Protein AF-Q9Z330-6-F1 (afdb_monomer)

Structure (mmCIF, N/CA/C/O backbone):
data_AF-Q9Z330-6-F1
#
_entry.id   AF-Q9Z330-6-F1
#
loop_
_atom_site.group_PDB
_atom_site.id
_atom_site.type_symbol
_atom_site.label_atom_id
_atom_site.label_alt_id
_atom_site.label_comp_id
_atom_site.label_asym_id
_atom_site.label_entity_id
_atom_site.label_seq_id
_atom_site.pdbx_PDB_ins_code
_atom_site.Cartn_x
_atom_site.Cartn_y
_atom_site.Cartn_z
_atom_site.occupancy
_atom_site.B_iso_or_equiv
_atom_site.auth_seq_id
_atom_site.auth_comp_id
_atom_site.auth_asym_id
_atom_site.auth_atom_id
_atom_site.pdbx_PDB_model_num
ATOM 1 N N . MET A 1 1 ? 5.356 15.727 13.381 1.00 25.20 1 MET A N 1
ATOM 2 C CA . MET A 1 1 ? 4.505 14.550 13.668 1.00 25.20 1 MET A CA 1
ATOM 3 C C . MET A 1 1 ? 3.753 14.157 12.405 1.00 25.20 1 MET A C 1
ATOM 5 O O . MET A 1 1 ? 3.371 15.070 11.682 1.00 25.20 1 MET A O 1
ATOM 9 N N . PRO A 1 2 ? 3.550 12.864 12.105 1.00 26.27 2 PRO A N 1
ATOM 10 C CA . PRO A 1 2 ? 2.661 12.451 11.022 1.00 26.27 2 PRO A CA 1
ATOM 11 C C . PRO A 1 2 ? 1.191 12.578 11.449 1.00 26.27 2 PRO A C 1
ATOM 13 O O . PRO A 1 2 ? 0.870 12.383 12.624 1.00 26.27 2 PRO A O 1
ATOM 16 N N . ALA A 1 3 ? 0.299 12.884 10.506 1.00 27.06 3 ALA A N 1
ATOM 17 C CA . ALA A 1 3 ? -1.125 13.037 10.789 1.00 27.06 3 ALA A CA 1
ATOM 18 C C . ALA A 1 3 ? -1.737 11.716 11.290 1.00 27.06 3 ALA A C 1
ATOM 20 O O . ALA A 1 3 ? -1.682 10.694 10.609 1.00 27.06 3 ALA A O 1
ATOM 21 N N . ARG A 1 4 ? -2.337 11.746 12.487 1.00 28.84 4 ARG A N 1
ATOM 22 C CA . ARG A 1 4 ? -3.162 10.656 13.036 1.00 28.84 4 ARG A CA 1
ATOM 23 C C . ARG A 1 4 ? -4.635 11.057 13.018 1.00 28.84 4 ARG A C 1
ATOM 25 O O . ARG A 1 4 ? -5.303 11.045 14.046 1.00 28.84 4 ARG A O 1
ATOM 32 N N . THR A 1 5 ? -5.132 11.435 11.845 1.00 29.64 5 THR A N 1
ATOM 33 C CA . THR A 1 5 ? -6.570 11.481 11.587 1.00 29.64 5 THR A CA 1
ATOM 34 C C . THR A 1 5 ? -7.095 10.048 11.562 1.00 29.64 5 THR A C 1
ATOM 36 O O . THR A 1 5 ? -6.797 9.281 10.648 1.00 29.64 5 THR A O 1
ATOM 39 N N . ALA A 1 6 ? -7.861 9.669 12.586 1.00 27.11 6 ALA A N 1
ATOM 40 C CA . ALA A 1 6 ? -8.678 8.463 12.518 1.00 27.11 6 ALA A CA 1
ATOM 41 C C . ALA A 1 6 ? -9.678 8.585 11.346 1.00 27.11 6 ALA A C 1
ATOM 43 O O . ALA A 1 6 ? -10.078 9.708 11.016 1.00 27.11 6 ALA A O 1
ATOM 44 N N . PRO A 1 7 ? -10.105 7.473 10.719 1.00 26.05 7 PRO A N 1
ATOM 45 C CA . PRO A 1 7 ? -11.098 7.494 9.649 1.00 26.05 7 PRO A CA 1
ATOM 46 C C . PRO A 1 7 ? -12.487 7.802 10.225 1.00 26.05 7 PRO A C 1
ATOM 48 O O . PRO A 1 7 ? -13.322 6.919 10.427 1.00 26.05 7 PRO A O 1
ATOM 51 N N . ALA A 1 8 ? -12.733 9.075 10.524 1.00 29.31 8 ALA A N 1
ATOM 52 C CA . ALA A 1 8 ? -14.051 9.546 10.901 1.00 29.31 8 ALA A CA 1
ATOM 53 C C . ALA A 1 8 ? -15.020 9.313 9.733 1.00 29.31 8 ALA A C 1
ATOM 55 O O . ALA A 1 8 ? -14.705 9.618 8.581 1.00 29.31 8 ALA A O 1
ATOM 56 N N . ARG A 1 9 ? -16.206 8.767 10.030 1.00 28.33 9 ARG A N 1
ATOM 57 C CA . ARG A 1 9 ? -17.283 8.610 9.043 1.00 28.33 9 ARG A CA 1
ATOM 58 C C . ARG A 1 9 ? -17.628 9.984 8.471 1.00 28.33 9 ARG A C 1
ATOM 60 O O . ARG A 1 9 ? -18.257 10.777 9.163 1.00 28.33 9 ARG A O 1
ATOM 67 N N . VAL A 1 10 ? -17.255 10.238 7.220 1.00 27.48 10 VAL A N 1
ATOM 68 C CA . VAL A 1 10 ? -17.692 11.425 6.479 1.00 27.48 10 VAL A CA 1
ATOM 69 C C . VAL A 1 10 ? -19.202 11.301 6.236 1.00 27.48 10 VAL A C 1
ATOM 71 O O . VAL A 1 10 ? -19.623 10.352 5.571 1.00 27.48 10 VAL A O 1
ATOM 74 N N . PRO A 1 11 ? -20.047 12.209 6.760 1.00 28.97 11 PRO A N 1
ATOM 75 C CA . PRO A 1 11 ? -21.426 12.324 6.306 1.00 28.97 11 PRO A CA 1
ATOM 76 C C . PRO A 1 11 ? -21.401 12.889 4.883 1.00 28.97 11 PRO A C 1
ATOM 78 O O . PRO A 1 11 ? -20.693 13.863 4.634 1.00 28.97 11 PRO A O 1
ATOM 81 N N . ALA A 1 12 ? -22.151 12.295 3.953 1.00 26.55 12 ALA A N 1
ATOM 82 C CA . ALA A 1 12 ? -22.163 12.738 2.559 1.00 26.55 12 ALA A CA 1
ATOM 83 C C . ALA A 1 12 ? -22.615 14.209 2.451 1.00 26.55 12 ALA A C 1
ATOM 85 O O . ALA A 1 12 ? -23.782 14.531 2.682 1.00 26.55 12 ALA A O 1
ATOM 86 N N . LEU A 1 13 ? -21.677 15.095 2.109 1.00 32.91 13 LEU A N 1
ATOM 87 C CA . LEU A 1 13 ? -21.873 16.538 1.994 1.00 32.91 13 LEU A CA 1
ATOM 88 C C . LEU A 1 13 ? -21.360 17.020 0.633 1.00 32.91 13 LEU A C 1
ATOM 90 O O . LEU A 1 13 ? -20.210 16.782 0.285 1.00 32.91 13 LEU A O 1
ATOM 94 N N . ALA A 1 14 ? -22.266 17.667 -0.106 1.00 32.62 14 ALA A N 1
ATOM 95 C CA . ALA A 1 14 ? -22.093 18.424 -1.351 1.00 32.62 14 ALA A CA 1
ATOM 96 C C . ALA A 1 14 ? -20.805 18.179 -2.171 1.00 32.62 14 ALA A C 1
ATOM 98 O O . ALA A 1 14 ? -19.748 18.744 -1.893 1.00 32.62 14 ALA A O 1
ATOM 99 N N . SER A 1 15 ? -20.939 17.438 -3.277 1.00 32.06 15 SER A N 1
ATOM 100 C CA . SER A 1 15 ? -19.914 17.349 -4.325 1.00 32.06 15 SER A CA 1
ATOM 101 C C . SER A 1 15 ? -19.479 18.743 -4.823 1.00 32.06 15 SER A C 1
ATOM 103 O O . SER A 1 15 ? -20.326 19.638 -4.915 1.00 32.06 15 SER A O 1
ATOM 105 N N . PRO A 1 16 ? -18.204 18.939 -5.220 1.00 36.22 16 PRO A N 1
ATOM 106 C CA . PRO A 1 16 ? -17.749 20.190 -5.823 1.00 36.22 16 PRO A CA 1
ATOM 107 C C . PRO A 1 16 ? -18.592 20.598 -7.040 1.00 36.22 16 PRO A C 1
ATOM 109 O O . PRO A 1 16 ? -18.975 19.760 -7.860 1.00 36.22 16 PRO A O 1
ATOM 112 N N . ALA A 1 17 ? -18.861 21.900 -7.174 1.00 35.19 17 ALA A N 1
ATOM 113 C CA . ALA A 1 17 ? -19.641 22.441 -8.284 1.00 35.19 17 ALA A CA 1
ATOM 114 C C . ALA A 1 17 ? -18.919 22.210 -9.626 1.00 35.19 17 ALA A C 1
ATOM 116 O O . ALA A 1 17 ? -17.840 22.756 -9.857 1.00 35.19 17 ALA A O 1
ATOM 117 N N . GLY A 1 18 ? -19.526 21.400 -10.497 1.00 50.34 18 GLY A N 1
ATOM 118 C CA . GLY A 1 18 ? -18.922 20.925 -11.752 1.00 50.34 18 GLY A CA 1
ATOM 119 C C . GLY A 1 18 ? -19.260 19.475 -12.124 1.00 50.34 18 GLY A C 1
ATOM 120 O O . GLY A 1 18 ? -18.588 18.897 -12.975 1.00 50.34 18 GLY A O 1
ATOM 121 N N . SER A 1 19 ? -20.252 18.860 -11.470 1.00 60.28 19 SER A N 1
ATOM 122 C CA . SER A 1 19 ? -20.892 17.647 -11.982 1.00 60.28 19 SER A CA 1
ATOM 123 C C . SER A 1 19 ? -22.376 17.605 -11.616 1.00 60.28 19 SER A C 1
ATOM 125 O O . SER A 1 19 ? -22.766 17.922 -10.490 1.00 60.28 19 SER A O 1
ATOM 127 N N . LEU A 1 20 ? -23.213 17.186 -12.566 1.00 69.69 20 LEU A N 1
ATOM 128 C CA . LEU A 1 20 ? -24.653 17.016 -12.351 1.00 69.69 20 LEU A CA 1
ATOM 129 C C . LEU A 1 20 ? -24.989 15.989 -11.246 1.00 69.69 20 LEU A C 1
ATOM 131 O O . LEU A 1 20 ? -24.615 14.813 -11.402 1.00 69.69 20 LEU A O 1
ATOM 135 N N . PRO A 1 21 ? -25.754 16.381 -10.196 1.00 76.12 21 PRO A N 1
ATOM 136 C CA . PRO A 1 21 ? -26.139 15.503 -9.093 1.00 76.12 21 PRO A CA 1
ATOM 137 C C . PRO A 1 21 ? -26.902 14.263 -9.553 1.00 76.12 21 PRO A C 1
ATOM 139 O O . PRO A 1 21 ? -27.696 14.304 -10.496 1.00 76.12 21 PRO A O 1
ATOM 142 N N . ASP A 1 22 ? -26.716 13.150 -8.845 1.00 67.19 22 ASP A N 1
ATOM 143 C CA . ASP A 1 22 ? -27.120 11.845 -9.373 1.00 67.19 22 ASP A CA 1
ATOM 144 C C . ASP A 1 22 ? -28.646 11.674 -9.524 1.00 67.19 22 ASP A C 1
ATOM 146 O O . ASP A 1 22 ? -29.116 10.966 -10.414 1.00 67.19 22 ASP A O 1
ATOM 150 N N . HIS A 1 23 ? -29.453 12.400 -8.741 1.00 80.38 23 HIS A N 1
ATOM 151 C CA . HIS A 1 23 ? -30.908 12.445 -8.930 1.00 80.38 23 HIS A CA 1
ATOM 152 C C . HIS A 1 23 ? -31.312 13.149 -10.241 1.00 80.38 23 HIS A C 1
ATOM 154 O O . HIS A 1 23 ? -32.217 12.680 -10.934 1.00 80.38 23 HIS A O 1
ATOM 160 N N . VAL A 1 24 ? -30.599 14.215 -10.628 1.00 84.12 24 VAL A N 1
ATOM 161 C CA . VAL A 1 24 ? -30.771 14.907 -11.916 1.00 84.12 24 VAL A CA 1
ATOM 162 C C . VAL A 1 24 ? -30.303 13.991 -13.045 1.00 84.12 24 VAL A C 1
ATOM 164 O O . VAL A 1 24 ? -31.042 13.759 -13.998 1.00 84.12 24 VAL A O 1
ATOM 167 N N . ARG A 1 25 ? -29.124 13.370 -12.899 1.00 79.62 25 ARG A N 1
ATOM 168 C CA . ARG A 1 25 ? -28.551 12.414 -13.866 1.00 79.62 25 ARG A CA 1
ATOM 169 C C . ARG A 1 25 ? -29.474 11.215 -14.132 1.00 79.62 25 ARG A C 1
ATOM 171 O O . ARG A 1 25 ? -29.595 10.785 -15.279 1.00 79.62 25 ARG A O 1
ATOM 178 N N . ARG A 1 26 ? -30.164 10.704 -13.103 1.00 78.69 26 ARG A N 1
ATOM 179 C CA . ARG A 1 26 ? -31.212 9.673 -13.234 1.00 78.69 26 ARG A CA 1
ATOM 180 C C . ARG A 1 26 ? -32.446 10.217 -13.956 1.00 78.69 26 ARG A C 1
ATOM 182 O O . ARG A 1 26 ? -32.830 9.650 -14.976 1.00 78.69 26 ARG A O 1
ATOM 189 N N . ARG A 1 27 ? -33.009 11.351 -13.518 1.00 84.88 27 ARG A N 1
ATOM 190 C CA . ARG A 1 27 ? -34.213 11.930 -14.142 1.00 84.88 27 ARG A CA 1
ATOM 191 C C . ARG A 1 27 ? -33.994 12.285 -15.620 1.00 84.88 27 ARG A C 1
ATOM 193 O O . ARG A 1 27 ? -34.881 12.043 -16.431 1.00 84.88 27 ARG A O 1
ATOM 200 N N . LEU A 1 28 ? -32.803 12.757 -15.998 1.00 83.75 28 LEU A N 1
ATOM 201 C CA . LEU A 1 28 ? -32.417 13.003 -17.394 1.00 83.75 28 LEU A CA 1
ATOM 202 C C . LEU A 1 28 ? -32.435 11.733 -18.265 1.00 83.75 28 LEU A C 1
ATOM 204 O O . LEU A 1 28 ? -32.787 11.831 -19.439 1.00 83.75 28 LEU A O 1
ATOM 208 N N . LYS A 1 29 ? -32.092 10.561 -17.703 1.00 79.44 29 LYS A N 1
ATOM 209 C CA . LYS A 1 29 ? -32.215 9.252 -18.374 1.00 79.44 29 LYS A CA 1
ATOM 210 C C . LYS A 1 29 ? -33.662 8.750 -18.407 1.00 79.44 29 LYS A C 1
ATOM 212 O O . LYS A 1 29 ? -34.061 8.128 -19.386 1.0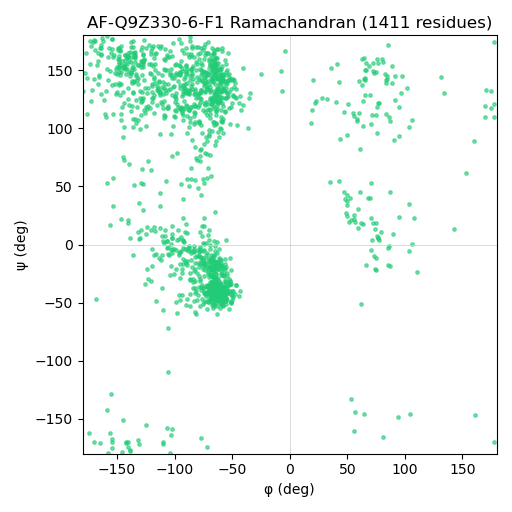0 79.44 29 LYS A O 1
ATOM 217 N N . ASP A 1 30 ? -34.460 9.026 -17.376 1.00 81.88 30 ASP A N 1
ATOM 218 C CA . ASP A 1 30 ? -35.879 8.639 -17.343 1.00 81.88 30 ASP A CA 1
ATOM 219 C C . ASP A 1 30 ? -36.728 9.456 -18.339 1.00 81.88 30 ASP A C 1
ATOM 221 O O . ASP A 1 30 ? -37.601 8.902 -19.004 1.00 81.88 30 ASP A O 1
ATOM 225 N N . LEU A 1 31 ? -36.407 10.739 -18.558 1.00 82.56 31 LEU A N 1
ATOM 226 C CA . LEU A 1 31 ? -37.050 11.587 -19.579 1.00 82.56 31 LEU A CA 1
ATOM 227 C C . LEU A 1 31 ? -36.862 11.100 -21.028 1.00 82.56 31 LEU A C 1
ATOM 229 O O . LEU A 1 31 ? -37.580 11.552 -21.917 1.00 82.56 31 LEU A O 1
ATOM 233 N N . GLU A 1 32 ? -35.925 10.183 -21.283 1.00 69.19 32 GLU A N 1
ATOM 234 C CA . GLU A 1 32 ? -35.757 9.510 -22.583 1.00 69.19 32 GLU A CA 1
ATOM 235 C C . GLU A 1 32 ? -36.622 8.240 -22.707 1.00 69.19 32 GLU A C 1
ATOM 237 O O . GLU A 1 32 ? -36.616 7.571 -23.739 1.00 69.19 32 GLU A O 1
ATOM 242 N N . ARG A 1 33 ? -37.375 7.898 -21.652 1.00 72.19 33 ARG A N 1
ATOM 243 C CA . ARG A 1 33 ? -38.217 6.695 -21.534 1.00 72.19 33 ARG A CA 1
ATOM 244 C C . ARG A 1 33 ? -39.682 7.018 -21.222 1.00 72.19 33 ARG A C 1
ATOM 246 O O . ARG A 1 33 ? -40.544 6.199 -21.523 1.00 72.19 33 ARG A O 1
ATOM 253 N N . ASP A 1 34 ? -39.962 8.203 -20.676 1.00 73.06 34 ASP A N 1
ATOM 254 C CA . ASP A 1 34 ? -41.293 8.655 -20.234 1.00 73.06 34 ASP A CA 1
ATOM 255 C C . ASP A 1 34 ? -42.313 8.931 -21.366 1.00 73.06 34 ASP A C 1
ATOM 257 O O . ASP A 1 34 ? -43.456 9.283 -21.086 1.00 73.06 34 ASP A O 1
ATOM 261 N N . GLY A 1 35 ? -41.945 8.767 -22.644 1.00 76.69 35 GLY A N 1
ATOM 262 C CA . GLY A 1 35 ? -42.882 8.867 -23.779 1.00 76.69 35 GLY A CA 1
ATOM 263 C C . GLY A 1 35 ? -43.344 10.286 -24.145 1.00 76.69 35 GLY A C 1
ATOM 264 O O . GLY A 1 35 ? -44.302 10.439 -24.898 1.00 76.69 35 GLY A O 1
ATOM 265 N N . LEU A 1 36 ? -42.667 11.307 -23.616 1.00 81.69 36 LEU A N 1
ATOM 266 C CA . LEU A 1 36 ? -42.917 12.727 -23.879 1.00 81.69 36 LEU A CA 1
ATOM 267 C C . LEU A 1 36 ? -42.643 13.114 -25.342 1.00 81.69 36 LEU A C 1
ATOM 269 O O . LEU A 1 36 ? -41.779 12.527 -25.998 1.00 81.69 36 LEU A O 1
ATOM 273 N N . THR A 1 37 ? -43.304 14.166 -25.837 1.00 83.88 37 THR A N 1
ATOM 274 C CA . THR A 1 37 ? -42.923 14.783 -27.119 1.00 83.88 37 THR A CA 1
ATOM 275 C C . THR A 1 37 ? -41.529 15.411 -27.039 1.00 83.88 37 THR A C 1
ATOM 277 O O . THR A 1 37 ? -41.029 15.739 -25.962 1.00 83.88 37 THR A O 1
ATOM 280 N N . GLU A 1 38 ? -40.887 15.640 -28.188 1.00 80.62 38 GLU A N 1
ATOM 281 C CA . GLU A 1 38 ? -39.548 16.245 -28.239 1.00 80.62 38 GLU A CA 1
ATOM 282 C C . GLU A 1 38 ? -39.487 17.625 -27.557 1.00 80.62 38 GLU A C 1
ATOM 284 O O . GLU A 1 38 ? -38.514 17.931 -26.867 1.00 80.62 38 GLU A O 1
ATOM 289 N N . LYS A 1 39 ? -40.561 18.414 -27.683 1.00 81.62 39 LYS A N 1
ATOM 290 C CA . LYS A 1 39 ? -40.740 19.723 -27.042 1.00 81.62 39 LYS A CA 1
ATOM 291 C C . LYS A 1 39 ? -40.831 19.615 -25.518 1.00 81.62 39 LYS A C 1
ATOM 293 O O . LYS A 1 39 ? -40.158 20.359 -24.809 1.00 81.62 39 LYS A O 1
ATOM 298 N N . GLU A 1 40 ? -41.625 18.675 -25.010 1.00 85.25 40 GLU A N 1
ATOM 299 C CA . GLU A 1 40 ? -41.758 18.425 -23.569 1.00 85.25 40 GLU A CA 1
ATOM 300 C C . GLU A 1 40 ? -40.465 17.859 -22.974 1.00 85.25 40 GLU A C 1
ATOM 302 O O . GLU A 1 40 ? -40.012 18.336 -21.938 1.00 85.25 40 GLU A O 1
ATOM 307 N N . CYS A 1 41 ? -39.818 16.912 -23.659 1.00 85.50 41 CYS A N 1
ATOM 308 C CA . CYS A 1 41 ? -38.534 16.351 -23.242 1.00 85.50 41 CYS A CA 1
ATOM 309 C C . CYS A 1 41 ? -37.442 17.435 -23.166 1.00 85.50 41 CYS A C 1
ATOM 311 O O . CYS A 1 41 ? -36.704 17.488 -22.184 1.00 85.50 41 CYS A O 1
ATOM 313 N N . VAL A 1 42 ? -37.357 18.345 -24.148 1.00 85.75 42 VAL A N 1
ATOM 314 C CA . VAL A 1 42 ? -36.416 19.481 -24.094 1.00 85.75 42 VAL A CA 1
ATOM 315 C C . VAL A 1 42 ? -36.766 20.454 -22.964 1.00 85.75 42 VAL A C 1
ATOM 317 O O . VAL A 1 42 ? -35.858 20.876 -22.252 1.00 85.75 42 VAL A O 1
ATOM 320 N N . LYS A 1 43 ? -38.049 20.767 -22.739 1.00 85.00 43 LYS A N 1
ATOM 321 C CA . LYS A 1 43 ? -38.481 21.646 -21.639 1.00 85.00 43 LYS A CA 1
ATOM 322 C C . LYS A 1 43 ? -38.154 21.060 -20.261 1.00 85.00 43 LYS A C 1
ATOM 324 O O . LYS A 1 43 ? -37.598 21.760 -19.421 1.00 85.00 43 LYS A O 1
ATOM 329 N N . GLU A 1 44 ? -38.435 19.780 -20.039 1.00 86.50 44 GLU A N 1
ATOM 330 C CA . GLU A 1 44 ? -38.124 19.099 -18.777 1.00 86.50 44 GLU A CA 1
ATOM 331 C C . GLU A 1 44 ? -36.611 18.944 -18.563 1.00 86.50 44 GLU A C 1
ATOM 333 O O . GLU A 1 44 ? -36.119 19.160 -17.455 1.00 86.50 44 GLU A O 1
ATOM 338 N N . LYS A 1 45 ? -35.841 18.657 -19.625 1.00 87.81 45 LYS A N 1
ATOM 339 C CA . LYS A 1 45 ? -34.372 18.672 -19.557 1.00 87.81 45 LYS A CA 1
ATOM 340 C C . LYS A 1 45 ? -33.829 20.069 -19.241 1.00 87.81 45 LYS A C 1
ATOM 342 O O . LYS A 1 45 ? -32.908 20.167 -18.440 1.00 87.81 45 LYS A O 1
ATOM 347 N N . LEU A 1 46 ? -34.395 21.139 -19.806 1.00 87.81 46 LEU A N 1
ATOM 348 C CA . LEU A 1 46 ? -34.020 22.516 -19.461 1.00 87.81 46 LEU A CA 1
ATOM 349 C C . LEU A 1 46 ? -34.349 22.849 -18.001 1.00 87.81 46 LEU A C 1
ATOM 351 O O . LEU A 1 46 ? -33.466 23.333 -17.302 1.00 87.81 46 LEU A O 1
ATOM 355 N N . ASN A 1 47 ? -35.554 22.527 -17.517 1.00 86.06 47 ASN A N 1
ATOM 356 C CA . ASN A 1 47 ? -35.950 22.731 -16.117 1.00 86.06 47 ASN A CA 1
ATOM 357 C C . ASN A 1 47 ? -34.979 22.041 -15.139 1.00 86.06 47 ASN A C 1
ATOM 359 O O . ASN A 1 47 ? -34.525 22.660 -14.182 1.00 86.06 47 ASN A O 1
ATOM 363 N N . LEU A 1 48 ? -34.620 20.779 -15.405 1.00 86.75 48 LEU A N 1
ATOM 364 C CA . LEU A 1 48 ? -33.675 20.004 -14.589 1.00 86.75 48 LEU A CA 1
ATOM 365 C C . LEU A 1 48 ? -32.236 20.524 -14.641 1.00 86.75 48 LEU A C 1
ATOM 367 O O . LEU A 1 48 ? -31.499 20.376 -13.671 1.00 86.75 48 LEU A O 1
ATOM 371 N N . LEU A 1 49 ? -31.818 21.081 -15.777 1.00 87.69 49 LEU A N 1
ATOM 372 C CA . LEU A 1 49 ? -30.456 21.573 -15.977 1.00 87.69 49 LEU A CA 1
ATOM 373 C C . LEU A 1 49 ? -30.289 23.046 -15.585 1.00 87.69 49 LEU A C 1
ATOM 375 O O . LEU A 1 49 ? -29.155 23.484 -15.407 1.00 87.69 49 LEU A O 1
ATOM 379 N N . HIS A 1 50 ? -31.377 23.809 -15.432 1.00 83.62 50 HIS A N 1
ATOM 380 C CA . HIS A 1 50 ? -31.338 25.269 -15.333 1.00 83.62 50 HIS A CA 1
ATOM 381 C C . HIS A 1 50 ? -30.405 25.794 -14.235 1.00 83.62 50 HIS A C 1
ATOM 383 O O . HIS A 1 50 ? -29.712 26.781 -14.455 1.00 83.62 50 HIS A O 1
ATOM 389 N N . GLU A 1 51 ? -30.309 25.146 -13.075 1.00 80.25 51 GLU A N 1
ATOM 390 C CA . GLU A 1 51 ? -29.384 25.600 -12.029 1.00 80.25 51 GLU A CA 1
ATOM 391 C C . GLU A 1 51 ? -27.914 25.320 -12.398 1.00 80.25 51 GLU A C 1
ATOM 393 O O . GLU A 1 51 ? -27.061 26.189 -12.209 1.00 80.25 51 GLU A O 1
ATOM 398 N N . PHE A 1 52 ? -27.644 24.192 -13.059 1.00 84.25 52 PHE A N 1
ATOM 399 C CA . PHE A 1 52 ? -26.309 23.660 -13.361 1.00 84.25 52 PHE A CA 1
ATOM 400 C C . PHE A 1 52 ? -25.645 24.244 -14.621 1.00 84.25 52 PHE A C 1
ATOM 402 O O . PHE A 1 52 ? -24.423 24.340 -14.663 1.00 84.25 52 PHE A O 1
ATOM 409 N N . LEU A 1 53 ? -26.417 24.667 -15.633 1.00 82.75 53 LEU A N 1
ATOM 410 C CA . LEU A 1 53 ? -25.857 25.185 -16.895 1.00 82.75 53 LEU A CA 1
ATOM 411 C C . LEU A 1 53 ? -24.943 26.402 -16.685 1.00 82.75 53 LEU A C 1
ATOM 413 O O . LEU A 1 53 ? -25.256 27.311 -15.908 1.00 82.75 53 LEU A O 1
ATOM 417 N N . GLN A 1 54 ? -23.856 26.476 -17.454 1.00 77.50 54 GLN A N 1
ATOM 418 C CA . GLN A 1 54 ? -22.919 27.603 -17.399 1.00 77.50 54 GLN A CA 1
ATOM 419 C C . GLN A 1 54 ? -23.576 28.929 -17.825 1.00 77.50 54 GLN A C 1
ATOM 421 O O . GLN A 1 54 ? -24.463 28.956 -18.679 1.00 77.50 54 GLN A O 1
ATOM 426 N N . THR A 1 55 ? -23.108 30.062 -17.288 1.00 79.25 55 THR A N 1
ATOM 427 C CA . THR A 1 55 ? -23.658 31.405 -17.584 1.00 79.25 55 THR A CA 1
ATOM 428 C C . THR A 1 55 ? -23.608 31.757 -19.077 1.00 79.25 55 THR A C 1
ATOM 430 O O . THR A 1 55 ? -24.542 32.355 -19.609 1.00 79.25 55 THR A O 1
ATOM 433 N N . GLU A 1 56 ? -22.548 31.328 -19.765 1.00 83.50 56 GLU A N 1
ATOM 434 C CA . GLU A 1 56 ? -22.374 31.427 -21.221 1.00 83.50 56 GLU A CA 1
ATOM 435 C C . GLU A 1 56 ? -23.517 30.723 -21.979 1.00 83.50 56 GLU A C 1
ATOM 437 O O . GLU A 1 56 ? -24.070 31.248 -22.943 1.00 83.50 56 GLU A O 1
ATOM 442 N N . ILE A 1 57 ? -23.930 29.551 -21.495 1.00 85.88 57 ILE A N 1
ATOM 443 C CA . ILE A 1 57 ? -24.934 28.689 -22.128 1.00 85.88 57 ILE A CA 1
ATOM 444 C C . ILE A 1 57 ? -26.348 29.154 -21.776 1.00 85.88 57 ILE A C 1
ATOM 446 O O . ILE A 1 57 ? -27.199 29.204 -22.658 1.00 85.88 57 ILE A O 1
ATOM 450 N N . LYS A 1 58 ? -26.581 29.622 -20.542 1.00 86.19 58 LYS A N 1
ATOM 451 C CA . LYS A 1 58 ? -27.796 30.364 -20.153 1.00 86.19 58 LYS A CA 1
ATOM 452 C C . LYS A 1 58 ? -28.018 31.585 -21.053 1.00 86.19 58 LYS A C 1
ATOM 454 O O . LYS A 1 58 ? -29.109 31.763 -21.585 1.00 86.19 58 LYS A O 1
ATOM 459 N N . SER A 1 59 ? -26.966 32.371 -21.298 1.00 86.75 59 SER A N 1
ATOM 460 C CA . SER A 1 59 ? -26.998 33.500 -22.237 1.00 86.75 59 SER A CA 1
ATOM 461 C C . SER A 1 59 ? -27.379 33.046 -23.652 1.00 86.75 59 SER A C 1
ATOM 463 O O . SER A 1 59 ? -28.328 33.568 -24.234 1.00 86.75 59 SER A O 1
ATOM 465 N N . GLN A 1 60 ? -26.714 32.014 -24.184 1.00 90.25 60 GLN A N 1
ATOM 466 C CA . GLN A 1 60 ? -27.002 31.478 -25.519 1.00 90.25 60 GLN A CA 1
ATOM 467 C C . GLN A 1 60 ? -28.406 30.844 -25.643 1.00 90.25 60 GLN A C 1
ATOM 469 O O . GLN A 1 60 ? -28.985 30.893 -26.728 1.00 90.25 60 GLN A O 1
ATOM 474 N N . LEU A 1 61 ? -28.988 30.303 -24.565 1.00 91.56 61 LEU A N 1
ATOM 475 C CA . LEU A 1 61 ? -30.377 29.822 -24.532 1.00 91.56 61 LEU A CA 1
ATOM 476 C C . LEU A 1 61 ? -31.380 30.977 -24.604 1.00 91.56 61 LEU A C 1
ATOM 478 O O . LEU A 1 61 ? -32.231 30.962 -25.492 1.00 91.56 61 LEU A O 1
ATOM 482 N N . CYS A 1 62 ? -31.225 32.022 -23.783 1.00 89.00 62 CYS A N 1
ATOM 483 C CA . CYS A 1 62 ? -32.024 33.250 -23.905 1.00 89.00 62 CYS A CA 1
ATOM 484 C C . CYS A 1 62 ? -31.903 33.867 -25.311 1.00 89.00 62 CYS A C 1
ATOM 486 O O . CYS A 1 62 ? -32.875 34.374 -25.874 1.00 89.00 62 CYS A O 1
ATOM 488 N N . ASP A 1 63 ? -30.714 33.789 -25.914 1.00 91.75 63 ASP A N 1
ATOM 489 C CA . ASP A 1 63 ? -30.447 34.264 -27.271 1.00 91.75 63 ASP A CA 1
ATOM 490 C C . ASP A 1 63 ? -31.110 33.371 -28.348 1.00 91.75 63 ASP A C 1
ATOM 492 O O . ASP A 1 63 ? -31.394 33.854 -29.444 1.00 91.75 63 ASP A O 1
ATOM 496 N N . LEU A 1 64 ? -31.405 32.094 -28.069 1.00 93.56 64 LEU A N 1
ATOM 497 C CA . LEU A 1 64 ? -32.202 31.206 -28.933 1.00 93.56 64 LEU A CA 1
ATOM 498 C C . LEU A 1 64 ? -33.712 31.413 -28.742 1.00 93.56 64 LEU A C 1
ATOM 500 O O . LEU A 1 64 ? -34.435 31.485 -29.735 1.00 93.56 64 LEU A O 1
ATOM 504 N N . GLU A 1 65 ? -34.182 31.577 -27.505 1.00 89.31 65 GLU A N 1
ATOM 505 C CA . GLU A 1 65 ? -35.584 31.890 -27.188 1.00 89.31 65 GLU A CA 1
ATOM 506 C C . GLU A 1 65 ? -35.997 33.241 -27.773 1.00 89.31 65 GLU A C 1
ATOM 508 O O . GLU A 1 65 ? -37.048 33.353 -28.399 1.00 89.31 65 GLU A O 1
ATOM 513 N N . THR A 1 66 ? -35.119 34.244 -27.691 1.00 90.50 66 THR A N 1
ATOM 514 C CA . THR A 1 66 ? -35.317 35.554 -28.330 1.00 90.50 66 THR A CA 1
ATOM 515 C C . THR A 1 66 ? -35.449 35.439 -29.852 1.00 90.50 66 THR A C 1
ATOM 517 O O . THR A 1 66 ? -36.173 36.227 -30.456 1.00 90.50 66 THR A O 1
ATOM 520 N N . LYS A 1 67 ? -34.775 34.473 -30.494 1.00 91.75 67 LYS A N 1
ATOM 521 C CA . LYS A 1 67 ? -34.884 34.244 -31.947 1.00 91.75 67 LYS A CA 1
ATOM 522 C C . LYS A 1 67 ? -36.154 33.482 -32.315 1.00 91.75 67 LYS A C 1
ATOM 524 O O . LYS A 1 67 ? -36.774 33.823 -33.316 1.00 91.75 67 LYS A O 1
ATOM 529 N N . LEU A 1 68 ? -36.580 32.525 -31.488 1.00 91.75 68 LEU A N 1
ATOM 530 C CA . LEU A 1 68 ? -37.875 31.853 -31.629 1.00 91.75 68 LEU A CA 1
ATOM 531 C C . LEU A 1 68 ? -39.035 32.859 -31.482 1.00 91.75 68 LEU A C 1
ATOM 533 O O . LEU A 1 68 ? -39.897 32.933 -32.349 1.00 91.75 68 LEU A O 1
ATOM 537 N N . HIS A 1 69 ? -39.000 33.715 -30.454 1.00 88.06 69 HIS A N 1
ATOM 538 C CA . HIS A 1 69 ? -40.000 34.770 -30.217 1.00 88.06 69 HIS A CA 1
ATOM 539 C C . HIS A 1 69 ? -40.040 35.883 -31.279 1.00 88.06 69 HIS A C 1
ATOM 541 O O . HIS A 1 69 ? -41.009 36.636 -31.323 1.00 88.06 69 HIS A O 1
ATOM 547 N N . LYS A 1 70 ? -39.003 36.009 -32.114 1.00 91.25 70 LYS A N 1
ATOM 548 C CA . LYS A 1 70 ? -38.938 36.962 -33.237 1.00 91.25 70 LYS A CA 1
ATOM 549 C C . LYS A 1 70 ? -39.183 36.316 -34.600 1.00 91.25 70 LYS A C 1
ATOM 551 O O . LYS A 1 70 ? -38.981 36.976 -35.614 1.00 91.25 70 LYS A O 1
ATOM 556 N N . GLU A 1 71 ? -39.535 35.030 -34.630 1.00 83.38 71 GLU A N 1
ATOM 557 C CA . GLU A 1 71 ? -39.679 34.233 -35.858 1.00 83.38 71 GLU A CA 1
ATOM 558 C C . GLU A 1 71 ? -38.377 34.144 -36.700 1.00 83.38 71 GLU A C 1
ATOM 560 O O . GLU A 1 71 ? -38.374 33.650 -37.825 1.00 83.38 71 GLU A O 1
ATOM 565 N N . GLU A 1 72 ? -37.222 34.526 -36.128 1.00 89.38 72 GLU A N 1
ATOM 566 C CA . GLU A 1 72 ? -35.879 34.370 -36.719 1.00 89.38 72 GLU A CA 1
ATOM 567 C C . GLU A 1 72 ? -35.408 32.896 -36.726 1.00 89.38 72 GLU A C 1
ATOM 569 O O . GLU A 1 72 ? -34.337 32.570 -37.251 1.00 89.38 72 GLU A O 1
ATOM 574 N N . LEU A 1 73 ? -36.169 31.997 -36.093 1.00 87.75 73 LEU A N 1
ATOM 575 C CA . LEU A 1 73 ? -35.851 30.584 -35.932 1.00 87.75 73 LEU A CA 1
ATOM 576 C C . LEU A 1 73 ? -37.136 29.749 -35.834 1.00 87.75 73 LEU A C 1
ATOM 578 O O . LEU A 1 73 ? -37.997 30.053 -35.014 1.00 87.75 73 LEU A O 1
ATOM 582 N N . SER A 1 74 ? -37.251 28.680 -36.629 1.00 89.19 74 SER A N 1
ATOM 583 C CA . SER A 1 74 ? -38.358 27.720 -36.508 1.00 89.19 74 SER A CA 1
ATOM 584 C C . SER A 1 74 ? -38.281 26.929 -35.199 1.00 89.19 74 SER A C 1
ATOM 586 O O . SER A 1 74 ? -37.203 26.776 -34.622 1.00 89.19 74 SER A O 1
ATOM 588 N N . GLU A 1 75 ? -39.405 26.367 -34.748 1.00 87.00 75 GLU A N 1
ATOM 589 C CA . GLU A 1 75 ? -39.452 25.548 -33.529 1.00 87.00 75 GLU A CA 1
ATOM 590 C C . GLU A 1 75 ? -38.510 24.328 -33.607 1.00 87.00 75 GLU A C 1
ATOM 592 O O . GLU A 1 75 ? -37.725 24.094 -32.689 1.00 87.00 75 GLU A O 1
ATOM 597 N N . GLU A 1 76 ? -38.472 23.628 -34.745 1.00 85.12 76 GLU A N 1
ATOM 598 C CA . GLU A 1 76 ? -37.486 22.570 -35.024 1.00 85.12 76 GLU A CA 1
ATOM 599 C C . GLU A 1 76 ? -36.039 23.092 -34.947 1.00 85.12 76 GLU A C 1
ATOM 601 O O . GLU A 1 76 ? -35.162 22.463 -34.352 1.00 85.12 76 GLU A O 1
ATOM 606 N N . GLY A 1 77 ? -35.783 24.279 -35.512 1.00 87.44 77 GLY A N 1
ATOM 607 C CA . GLY A 1 77 ? -34.474 24.931 -35.500 1.00 87.44 77 GLY A CA 1
ATOM 608 C C . GLY A 1 77 ? -34.035 25.405 -34.111 1.00 87.44 77 GLY A C 1
ATOM 609 O O . GLY A 1 77 ? -32.832 25.475 -33.848 1.00 87.44 77 GLY A O 1
ATOM 610 N N . TYR A 1 78 ? -34.982 25.707 -33.221 1.00 92.88 78 TYR A N 1
ATOM 611 C CA . TYR A 1 78 ? -34.745 25.949 -31.800 1.00 92.88 78 TYR A CA 1
ATOM 612 C C . TYR A 1 78 ? -34.408 24.634 -31.090 1.00 92.88 78 TYR A C 1
ATOM 614 O O . TYR A 1 78 ? -33.315 24.521 -30.536 1.00 92.88 78 TYR A O 1
ATOM 622 N N . LEU A 1 79 ? -35.267 23.612 -31.191 1.00 89.69 79 LEU A N 1
ATOM 623 C CA . LEU A 1 79 ? -35.074 22.310 -30.536 1.00 89.69 79 LEU A CA 1
ATOM 624 C C . LEU A 1 79 ? -33.736 21.660 -30.925 1.00 89.69 79 LEU A C 1
ATOM 626 O O . LEU A 1 79 ? -32.987 21.221 -30.050 1.00 89.69 79 LEU A O 1
ATOM 630 N N . ALA A 1 80 ? -33.374 21.680 -32.212 1.00 87.19 80 ALA A N 1
ATOM 631 C CA . ALA A 1 80 ? -32.099 21.157 -32.701 1.00 87.19 80 ALA A CA 1
ATOM 632 C C . ALA A 1 80 ? -30.883 21.921 -32.141 1.00 87.19 80 ALA A C 1
ATOM 634 O O . ALA A 1 80 ? -29.878 21.308 -31.768 1.00 87.19 80 ALA A O 1
ATOM 635 N N . LYS A 1 81 ? -30.958 23.257 -32.038 1.00 90.88 81 LYS A N 1
ATOM 636 C CA . LYS A 1 81 ? -29.871 24.075 -31.474 1.00 90.88 81 LYS A CA 1
ATOM 637 C C . LYS A 1 81 ? -29.754 23.901 -29.963 1.00 90.88 81 LYS A C 1
ATOM 639 O O . LYS A 1 81 ? -28.639 23.720 -29.486 1.00 90.88 81 LYS A O 1
ATOM 644 N N . VAL A 1 82 ? -30.868 23.854 -29.229 1.00 92.38 82 VAL A N 1
ATOM 645 C CA . VAL A 1 82 ? -30.886 23.567 -27.784 1.00 92.38 82 VAL A CA 1
ATOM 646 C C . VAL A 1 82 ? -30.300 22.182 -27.498 1.00 92.38 82 VAL A C 1
ATOM 648 O O . VAL A 1 82 ? -29.391 22.073 -26.680 1.00 92.38 82 VAL A O 1
ATOM 651 N N . LYS A 1 83 ? -30.704 21.139 -28.240 1.00 85.31 83 LYS A N 1
ATOM 652 C CA . LYS A 1 83 ? -30.108 19.787 -28.159 1.00 85.31 83 LYS A CA 1
ATOM 653 C C . LYS A 1 83 ? -28.614 19.724 -28.511 1.00 85.31 83 LYS A C 1
ATOM 655 O O . LYS A 1 83 ? -27.968 18.736 -28.175 1.00 85.31 83 LYS A O 1
ATOM 660 N N . THR A 1 84 ? -28.081 20.733 -29.202 1.00 86.94 84 THR A N 1
ATOM 661 C CA . THR A 1 84 ? -26.651 20.860 -29.544 1.00 86.94 84 THR A CA 1
ATOM 662 C C . THR A 1 84 ? -25.876 21.729 -28.535 1.00 86.94 84 THR A C 1
ATOM 664 O O . THR A 1 84 ? -24.646 21.690 -28.514 1.00 86.94 84 THR A O 1
ATOM 667 N N . LEU A 1 85 ? -26.578 22.518 -27.711 1.00 87.75 85 LEU A N 1
ATOM 668 C CA . LEU A 1 85 ? -26.039 23.337 -26.616 1.00 87.75 85 LEU A CA 1
ATOM 669 C C . LEU A 1 85 ? -25.932 22.530 -25.314 1.00 87.75 85 LEU A C 1
ATOM 671 O O . LEU A 1 85 ? -24.850 22.361 -24.751 1.00 87.75 85 LEU A O 1
ATOM 675 N N . LEU A 1 86 ? -27.057 21.918 -24.931 1.00 83.56 86 LEU A N 1
ATOM 676 C CA . LEU A 1 86 ? -27.066 20.645 -24.212 1.00 83.56 86 LEU A CA 1
ATOM 677 C C . LEU A 1 86 ? -26.334 19.606 -25.094 1.00 83.56 86 LEU A C 1
ATOM 679 O O . LEU A 1 86 ? -26.024 19.887 -26.248 1.00 83.56 86 LEU A O 1
ATOM 683 N N . ASN A 1 87 ? -26.001 18.417 -24.596 1.00 77.88 87 ASN A N 1
ATOM 684 C CA . ASN A 1 87 ? -24.984 17.534 -25.205 1.00 77.88 87 ASN A CA 1
ATOM 685 C C . ASN A 1 87 ? -23.574 18.153 -25.252 1.00 77.88 87 ASN A C 1
ATOM 687 O O . ASN A 1 87 ? -22.664 17.512 -24.753 1.00 77.88 87 ASN A O 1
ATOM 691 N N . LYS A 1 88 ? -23.352 19.377 -25.759 1.00 73.38 88 LYS A N 1
ATOM 692 C CA . LYS A 1 88 ? -22.046 20.049 -25.623 1.00 73.38 88 LYS A CA 1
ATOM 693 C C . LYS A 1 88 ? -21.680 20.258 -24.157 1.00 73.38 88 LYS A C 1
ATOM 695 O O . LYS A 1 88 ? -20.635 19.766 -23.760 1.00 73.38 88 LYS A O 1
ATOM 700 N N . ASP A 1 89 ? -22.534 20.898 -23.356 1.00 69.25 89 ASP A N 1
ATOM 701 C CA . ASP A 1 89 ? -22.256 21.099 -21.919 1.00 69.25 89 ASP A CA 1
ATOM 702 C C . ASP A 1 89 ? -22.116 19.751 -21.184 1.00 69.25 89 ASP A C 1
ATOM 704 O O . ASP A 1 89 ? -21.137 19.489 -20.490 1.00 69.25 89 ASP A O 1
ATOM 708 N N . LEU A 1 90 ? -23.040 18.823 -21.459 1.00 65.44 90 LEU A N 1
ATOM 709 C CA . LEU A 1 90 ? -23.065 17.484 -20.855 1.00 65.44 90 LEU A CA 1
ATOM 710 C C . LEU A 1 90 ? -21.850 16.617 -21.245 1.00 65.44 90 LEU A C 1
ATOM 712 O O . LEU A 1 90 ? -21.450 15.749 -20.474 1.00 65.44 90 LEU A O 1
ATOM 716 N N . CYS A 1 91 ? -21.243 16.840 -22.413 1.00 56.12 91 CYS A N 1
ATOM 717 C CA . CYS A 1 91 ? -19.982 16.210 -22.810 1.00 56.12 91 CYS A CA 1
ATOM 718 C C . CYS A 1 91 ? -18.745 17.008 -22.373 1.00 56.12 91 CYS A C 1
ATOM 720 O O . CYS A 1 91 ? -17.665 16.430 -22.335 1.00 56.12 91 CYS A O 1
ATOM 722 N N . LEU A 1 92 ? -18.874 18.292 -22.023 1.00 40.81 92 LEU A N 1
ATOM 723 C CA . LEU A 1 92 ? -17.794 19.090 -21.436 1.00 40.81 92 LEU A CA 1
ATOM 724 C C . LEU A 1 92 ? -17.596 18.751 -19.950 1.00 40.81 92 LEU A C 1
ATOM 726 O O . LEU A 1 92 ? -16.450 18.619 -19.535 1.00 40.81 92 LEU A O 1
ATOM 730 N N . GLU A 1 93 ? -18.663 18.462 -19.190 1.00 42.06 93 GLU A N 1
ATOM 731 C CA . GLU A 1 93 ? -18.549 17.847 -17.848 1.00 42.06 93 GLU A CA 1
ATOM 732 C C . GLU A 1 93 ? -18.010 16.395 -17.873 1.00 42.06 93 GLU A C 1
ATOM 734 O O . GLU A 1 93 ? -17.659 15.857 -16.828 1.00 42.06 93 GLU A O 1
ATOM 739 N N . ASN A 1 94 ? -17.941 15.734 -19.040 1.00 35.56 94 ASN A N 1
ATOM 740 C CA . ASN A 1 94 ? -17.499 14.330 -19.168 1.00 35.56 94 ASN A CA 1
ATOM 741 C C . ASN A 1 94 ? -16.317 14.137 -20.153 1.00 35.56 94 ASN A C 1
ATOM 743 O O . ASN A 1 94 ? -16.003 13.017 -20.565 1.00 35.56 94 ASN A O 1
ATOM 747 N N . GLY A 1 95 ? -15.628 15.221 -20.528 1.00 30.83 95 GLY A N 1
ATOM 748 C CA . GLY A 1 95 ? -14.363 15.167 -21.264 1.00 30.83 95 GLY A CA 1
ATOM 749 C C . GLY A 1 95 ? -13.201 14.950 -20.283 1.00 30.83 95 GLY A C 1
ATOM 750 O O . GLY A 1 95 ? -12.885 15.855 -19.526 1.00 30.83 95 GLY A O 1
ATOM 751 N N . THR A 1 96 ? -12.502 13.813 -20.234 1.00 24.14 96 THR A N 1
ATOM 752 C CA . THR A 1 96 ? -12.258 12.847 -21.320 1.00 24.14 96 THR A CA 1
ATOM 753 C C . THR A 1 96 ? -12.340 11.393 -20.827 1.00 24.14 96 THR A C 1
ATOM 755 O O . THR A 1 96 ? -11.334 10.694 -20.807 1.00 24.14 96 THR A O 1
ATOM 758 N N . LEU A 1 97 ? -13.536 10.914 -20.459 1.00 27.81 97 LEU A N 1
ATOM 759 C CA . LEU A 1 97 ? -13.762 9.501 -20.109 1.00 27.81 97 LEU A CA 1
ATOM 760 C C . LEU A 1 97 ? -14.969 8.921 -20.857 1.00 27.81 97 LEU A C 1
ATOM 762 O O . LEU A 1 97 ? -16.119 9.078 -20.456 1.00 27.81 97 LEU A O 1
ATOM 766 N N . SER A 1 98 ? -14.711 8.190 -21.945 1.00 25.52 98 SER A N 1
ATOM 767 C CA . SER A 1 98 ? -15.746 7.441 -22.673 1.00 25.52 98 SER A CA 1
ATOM 768 C C . SER A 1 98 ? -15.957 6.033 -22.093 1.00 25.52 98 SER A C 1
ATOM 770 O O . SER A 1 98 ? -15.934 5.050 -22.838 1.00 25.52 98 SER A O 1
ATOM 772 N N . LEU A 1 99 ? -16.138 5.923 -20.773 1.00 28.25 99 LEU A N 1
ATOM 773 C CA . LEU A 1 99 ? -16.401 4.648 -20.097 1.00 28.25 99 LEU A CA 1
ATOM 774 C C . LEU A 1 99 ? -17.870 4.236 -20.268 1.00 28.25 99 LEU A C 1
ATOM 776 O O . LEU A 1 99 ? -18.800 4.796 -19.682 1.00 28.25 99 LEU A O 1
ATOM 780 N N . THR A 1 100 ? -18.099 3.241 -21.123 1.00 30.23 100 THR A N 1
ATOM 781 C CA . THR A 1 100 ? -19.438 2.730 -21.428 1.00 30.23 100 THR A CA 1
ATOM 782 C C . THR A 1 100 ? -19.886 1.712 -20.382 1.00 30.23 100 THR A C 1
ATOM 784 O O . THR A 1 100 ? -19.463 0.560 -20.440 1.00 30.23 100 THR A O 1
ATOM 787 N N . GLN A 1 101 ? -20.774 2.131 -19.471 1.00 26.48 101 GLN A N 1
ATOM 788 C CA . GLN A 1 101 ? -21.305 1.348 -18.340 1.00 26.48 101 GLN A CA 1
ATOM 789 C C . GLN A 1 101 ? -21.519 -0.155 -18.633 1.00 26.48 101 GLN A C 1
ATOM 791 O O . GLN A 1 101 ? -22.559 -0.525 -19.188 1.00 26.48 101 GLN A O 1
ATOM 796 N N . LYS A 1 102 ? -20.594 -1.028 -18.197 1.00 31.91 102 LYS A N 1
ATOM 797 C CA . LYS A 1 102 ? -20.785 -2.490 -18.193 1.00 31.91 102 LYS A CA 1
ATOM 798 C C . LYS A 1 102 ? -20.136 -3.196 -16.999 1.00 31.91 102 LYS A C 1
ATOM 800 O O . LYS A 1 102 ? -19.025 -3.685 -17.086 1.00 31.91 102 LYS A O 1
ATOM 805 N N . ALA A 1 103 ? -20.959 -3.359 -15.965 1.00 31.09 103 ALA A N 1
ATOM 806 C CA . ALA A 1 103 ? -21.247 -4.665 -15.370 1.00 31.09 103 ALA A CA 1
ATOM 807 C C . ALA A 1 103 ? -20.043 -5.564 -15.002 1.00 31.09 103 ALA A C 1
ATOM 809 O O . ALA A 1 103 ? -19.616 -6.393 -15.798 1.00 31.09 103 ALA A O 1
ATOM 810 N N . ASN A 1 104 ? -19.627 -5.456 -13.737 1.00 28.30 104 ASN A N 1
ATOM 811 C CA . ASN A 1 104 ? -18.597 -6.224 -13.033 1.00 28.30 104 ASN A CA 1
ATOM 812 C C . ASN A 1 104 ? -18.475 -7.708 -13.451 1.00 28.30 104 ASN A C 1
ATOM 814 O O . ASN A 1 104 ? -19.450 -8.462 -13.385 1.00 28.30 104 ASN A O 1
ATOM 818 N N . GLY A 1 105 ? -17.242 -8.143 -13.730 1.00 29.53 105 GLY A N 1
ATOM 819 C CA . GLY A 1 105 ? -16.848 -9.550 -13.860 1.00 29.53 105 GLY A CA 1
ATOM 820 C C . GLY A 1 105 ? -15.392 -9.678 -14.316 1.00 29.53 105 GLY A C 1
ATOM 821 O O . GLY A 1 105 ? -15.056 -9.215 -15.400 1.00 29.53 105 GLY A O 1
ATOM 822 N N . CYS A 1 106 ? -14.519 -10.272 -13.497 1.00 27.02 106 CYS A N 1
ATOM 823 C CA . CYS A 1 106 ? -13.085 -10.380 -13.791 1.00 27.02 106 CYS A CA 1
ATOM 824 C C . CYS A 1 106 ? -12.797 -11.404 -14.911 1.00 27.02 106 CYS A C 1
ATOM 826 O O . CYS A 1 106 ? -13.098 -12.584 -14.718 1.00 27.02 106 CYS A O 1
ATOM 828 N N . PRO A 1 107 ? -12.146 -11.024 -16.027 1.00 34.19 107 PRO A N 1
ATOM 829 C CA . PRO A 1 107 ? -11.685 -11.973 -17.036 1.00 34.19 107 PRO A CA 1
ATOM 830 C C . PRO A 1 107 ? -10.309 -12.544 -16.651 1.00 34.19 107 PRO A C 1
ATOM 832 O O . PRO A 1 107 ? -9.266 -12.010 -17.025 1.00 34.19 107 PRO A O 1
ATOM 835 N N . ALA A 1 108 ? -10.281 -13.653 -15.912 1.00 28.58 108 ALA A N 1
ATOM 836 C CA . ALA A 1 108 ? -9.032 -14.315 -15.528 1.00 28.58 108 ALA A CA 1
ATOM 837 C C . ALA A 1 108 ? -8.364 -15.024 -16.729 1.00 28.58 108 ALA A C 1
ATOM 839 O O . ALA A 1 108 ? -8.595 -16.204 -16.966 1.00 28.58 108 ALA A O 1
ATOM 840 N N . ASN A 1 109 ? -7.509 -14.324 -17.488 1.00 32.53 109 ASN A N 1
ATOM 841 C CA . ASN A 1 109 ? -6.845 -14.869 -18.688 1.00 32.53 109 ASN A CA 1
ATOM 842 C C . ASN A 1 109 ? -5.315 -15.041 -18.572 1.00 32.53 109 ASN A C 1
ATOM 844 O O . ASN A 1 109 ? -4.551 -14.797 -19.508 1.00 32.53 109 ASN A O 1
ATOM 848 N N . GLY A 1 110 ? -4.864 -15.571 -17.432 1.00 28.95 110 GLY A N 1
ATOM 849 C CA . GLY A 1 110 ? -3.548 -16.207 -17.333 1.00 28.95 110 GLY A CA 1
ATOM 850 C C . GLY A 1 110 ? -3.533 -17.530 -18.111 1.00 28.95 110 GLY A C 1
ATOM 851 O O . GLY A 1 110 ? -4.006 -18.550 -17.612 1.00 28.95 110 GLY A O 1
ATOM 852 N N . SER A 1 111 ? -3.005 -17.521 -19.337 1.00 32.88 111 SER A N 1
ATOM 853 C CA . SER A 1 111 ? -3.001 -18.694 -20.229 1.00 32.88 111 SER A CA 1
ATOM 854 C C . SER A 1 111 ? -2.255 -19.888 -19.611 1.00 32.88 111 SER A C 1
ATOM 856 O O . SER A 1 111 ? -1.048 -19.821 -19.394 1.00 32.88 111 SER A O 1
ATOM 858 N N . ARG A 1 112 ? -2.959 -20.999 -19.336 1.00 26.31 112 ARG A N 1
ATOM 859 C CA . ARG A 1 112 ? -2.388 -22.224 -18.732 1.00 26.31 112 ARG A CA 1
ATOM 860 C C . ARG A 1 112 ? -1.419 -22.957 -19.684 1.00 26.31 112 ARG A C 1
ATOM 862 O O . ARG A 1 112 ? -1.885 -23.515 -20.678 1.00 26.31 112 ARG A O 1
ATOM 869 N N . PRO A 1 113 ? -0.138 -23.162 -19.318 1.00 32.06 113 PRO A N 1
ATOM 870 C CA . PRO A 1 113 ? 0.661 -24.254 -19.862 1.00 32.06 113 PRO A CA 1
ATOM 871 C C . PRO A 1 113 ? 0.350 -25.545 -19.082 1.00 32.06 113 PRO A C 1
ATOM 873 O O . PRO A 1 113 ? 0.788 -25.735 -17.945 1.00 32.06 113 PRO A O 1
ATOM 876 N N . THR A 1 114 ? -0.411 -26.463 -19.679 1.00 25.83 114 THR A N 1
ATOM 877 C CA . THR A 1 114 ? -0.809 -27.736 -19.048 1.00 25.83 114 THR A CA 1
ATOM 878 C C . THR A 1 114 ? 0.353 -28.729 -18.946 1.00 25.83 114 THR A C 1
ATOM 880 O O . THR A 1 114 ? 0.577 -29.522 -19.858 1.00 25.83 114 THR A O 1
ATOM 883 N N . TRP A 1 115 ? 1.073 -28.720 -17.821 1.00 27.05 115 TRP A N 1
ATOM 884 C CA . TRP A 1 115 ? 2.142 -29.683 -17.521 1.00 27.05 115 TRP A CA 1
ATOM 885 C C . TRP A 1 115 ? 1.880 -30.382 -16.180 1.00 27.05 115 TRP A C 1
ATOM 887 O O . TRP A 1 115 ? 2.142 -29.821 -15.112 1.00 27.05 115 TRP A O 1
ATOM 897 N N . LYS A 1 116 ? 1.385 -31.629 -16.236 1.00 28.44 116 LYS A N 1
ATOM 898 C CA . LYS A 1 116 ? 1.529 -32.581 -15.122 1.00 28.44 116 LYS A CA 1
ATOM 899 C C . LYS A 1 116 ? 3.020 -32.886 -14.954 1.00 28.44 116 LYS A C 1
ATOM 901 O O . LYS A 1 116 ? 3.720 -33.053 -15.949 1.00 28.44 116 LYS A O 1
ATOM 906 N N . ALA A 1 117 ? 3.494 -32.953 -13.714 1.00 29.59 117 ALA A N 1
ATOM 907 C CA . ALA A 1 117 ? 4.873 -33.310 -13.404 1.00 29.59 117 ALA A CA 1
ATOM 908 C C . ALA A 1 117 ? 4.909 -34.695 -12.751 1.00 29.59 117 ALA A C 1
ATOM 910 O O . ALA A 1 117 ? 4.364 -34.870 -11.663 1.00 29.59 117 ALA A O 1
ATOM 911 N N . GLU A 1 118 ? 5.566 -35.651 -13.402 1.00 29.61 118 GLU A N 1
ATOM 912 C CA . GLU A 1 118 ? 6.043 -36.870 -12.747 1.00 29.61 118 GLU A CA 1
ATOM 913 C C . GLU A 1 118 ? 7.460 -36.638 -12.208 1.00 29.61 118 GLU A C 1
ATOM 915 O O . GLU A 1 118 ? 8.227 -35.838 -12.752 1.00 29.61 118 GLU A O 1
ATOM 920 N N . MET A 1 119 ? 7.794 -37.310 -11.108 1.00 26.84 119 MET A N 1
ATOM 921 C CA . MET A 1 119 ? 9.099 -37.199 -10.457 1.00 26.84 119 MET A CA 1
ATOM 922 C C . MET A 1 119 ? 10.081 -38.215 -11.047 1.00 26.84 119 MET A C 1
ATOM 924 O O . MET A 1 119 ? 9.786 -39.406 -11.085 1.00 26.84 119 MET A O 1
ATOM 928 N N . ALA A 1 120 ? 11.275 -37.760 -11.426 1.00 34.72 120 ALA A N 1
ATOM 929 C CA . ALA A 1 120 ? 12.435 -38.616 -11.658 1.00 34.72 120 ALA A CA 1
ATOM 930 C C . ALA A 1 120 ? 13.720 -37.849 -11.305 1.00 34.72 120 ALA A C 1
ATOM 932 O O . ALA A 1 120 ? 13.850 -36.666 -11.620 1.00 34.72 120 ALA A O 1
ATOM 933 N N . ASP A 1 121 ? 14.641 -38.529 -10.627 1.00 31.05 121 ASP A N 1
ATOM 934 C CA . ASP A 1 121 ? 15.877 -37.976 -10.058 1.00 31.05 121 ASP A CA 1
ATOM 935 C C . ASP A 1 121 ? 17.114 -38.348 -10.916 1.00 31.05 121 ASP A C 1
ATOM 937 O O . ASP A 1 121 ? 17.003 -39.108 -11.878 1.00 31.05 121 ASP A O 1
ATOM 941 N N . SER A 1 122 ? 18.303 -37.909 -10.490 1.00 34.38 122 SER A N 1
ATOM 942 C CA . SER A 1 122 ? 19.660 -38.356 -10.871 1.00 34.38 122 SER A CA 1
ATOM 943 C C . SER A 1 122 ? 20.468 -37.498 -11.859 1.00 34.38 122 SER A C 1
ATOM 945 O O . SER A 1 122 ? 20.034 -37.096 -12.936 1.00 34.38 122 SER A O 1
ATOM 947 N N . ASN A 1 123 ? 21.740 -37.304 -11.494 1.00 33.66 123 ASN A N 1
ATOM 948 C CA . ASN A 1 123 ? 22.790 -36.657 -12.285 1.00 33.66 123 ASN A CA 1
ATOM 949 C C . ASN A 1 123 ? 23.392 -37.590 -13.357 1.00 33.66 123 ASN A C 1
ATOM 951 O O . ASN A 1 123 ? 23.733 -38.723 -13.018 1.00 33.66 123 ASN A O 1
ATOM 955 N N . ARG A 1 124 ? 23.715 -37.066 -14.558 1.00 33.44 124 ARG A N 1
ATOM 956 C CA . ARG A 1 124 ? 25.076 -37.083 -15.180 1.00 33.44 124 ARG A CA 1
ATOM 957 C C . ARG A 1 124 ? 25.114 -36.458 -16.596 1.00 33.44 124 ARG A C 1
ATOM 959 O O . ARG A 1 124 ? 24.102 -35.999 -17.114 1.00 33.44 124 ARG A O 1
ATOM 966 N N . SER A 1 125 ? 26.323 -36.334 -17.153 1.00 34.00 125 SER A N 1
ATOM 967 C CA . SER A 1 125 ? 26.709 -35.489 -18.300 1.00 34.00 125 SER A CA 1
ATOM 968 C C . SER A 1 125 ? 26.629 -36.174 -19.694 1.00 34.00 125 SER A C 1
ATOM 970 O O . SER A 1 125 ? 26.498 -37.395 -19.765 1.00 34.00 125 SER A O 1
ATOM 972 N N . PRO A 1 126 ? 26.665 -35.416 -20.822 1.00 37.75 126 PRO A N 1
ATOM 973 C CA . PRO A 1 126 ? 26.105 -35.866 -22.111 1.00 37.75 126 PRO A CA 1
ATOM 974 C C . PRO A 1 126 ? 27.120 -36.261 -23.210 1.00 37.75 126 PRO A C 1
ATOM 976 O O . PRO A 1 126 ? 28.252 -35.776 -23.224 1.00 37.75 126 PRO A O 1
ATOM 979 N N . ARG A 1 127 ? 26.668 -37.028 -24.225 1.00 33.50 127 ARG A N 1
ATOM 980 C CA . ARG A 1 127 ? 27.317 -37.171 -25.555 1.00 33.50 127 ARG A CA 1
ATOM 981 C C . ARG A 1 127 ? 26.313 -37.393 -26.712 1.00 33.50 127 ARG A C 1
ATOM 983 O O . ARG A 1 127 ? 25.313 -38.074 -26.539 1.00 33.50 127 ARG A O 1
ATOM 990 N N . SER A 1 128 ? 26.658 -36.847 -27.889 1.00 36.41 128 SER A N 1
ATOM 991 C CA . SER A 1 128 ? 26.284 -37.238 -29.278 1.00 36.41 128 SER A CA 1
ATOM 992 C C . SER A 1 128 ? 24.815 -37.477 -29.724 1.00 36.41 128 SER A C 1
ATOM 994 O O . SER A 1 128 ? 24.155 -38.430 -29.328 1.00 36.41 128 SER A O 1
ATOM 996 N N . ARG A 1 129 ? 24.397 -36.680 -30.725 1.00 29.98 129 ARG A N 1
ATOM 997 C CA . ARG A 1 129 ? 23.311 -36.895 -31.729 1.00 29.98 129 ARG A CA 1
ATOM 998 C C . ARG A 1 129 ? 23.730 -37.962 -32.788 1.00 29.98 129 ARG A C 1
ATOM 1000 O O . ARG A 1 129 ? 24.940 -38.180 -32.857 1.00 29.98 129 ARG A O 1
ATOM 1007 N N . PRO A 1 130 ? 22.850 -38.577 -33.643 1.00 37.59 130 PRO A N 1
ATOM 1008 C CA . PRO A 1 130 ? 21.973 -37.860 -34.609 1.00 37.59 130 PRO A CA 1
ATOM 1009 C C . PRO A 1 130 ? 20.637 -38.517 -35.100 1.00 37.59 130 PRO A C 1
ATOM 1011 O O . PRO A 1 130 ? 20.318 -39.645 -34.757 1.00 37.59 130 PRO A O 1
ATOM 1014 N N . LYS A 1 131 ? 19.889 -37.740 -35.928 1.00 34.00 131 LYS A N 1
ATOM 1015 C CA . LYS A 1 131 ? 18.982 -38.044 -37.093 1.00 34.00 131 LYS A CA 1
ATOM 1016 C C . LYS A 1 131 ? 18.397 -39.483 -37.237 1.00 34.00 131 LYS A C 1
ATOM 1018 O O . LYS A 1 131 ? 19.193 -40.415 -37.186 1.00 34.00 131 LYS A O 1
ATOM 1023 N N . 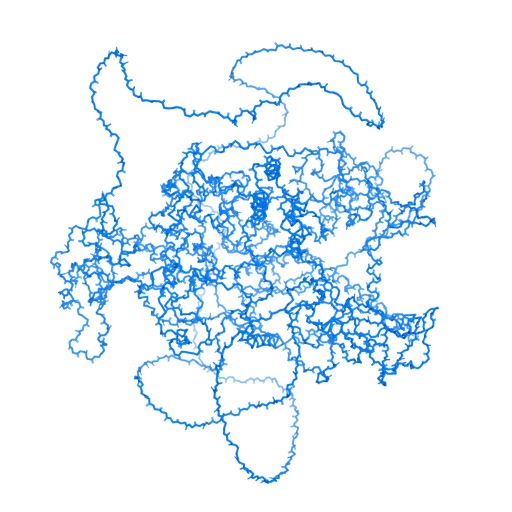PRO A 1 132 ? 17.110 -39.695 -37.660 1.00 38.88 132 PRO A N 1
ATOM 1024 C CA . PRO A 1 132 ? 16.689 -39.287 -39.027 1.00 38.88 132 PRO A CA 1
ATOM 1025 C C . PRO A 1 132 ? 15.169 -39.124 -39.391 1.00 38.88 132 PRO A C 1
ATOM 1027 O O . PRO A 1 132 ? 14.280 -39.559 -38.675 1.00 38.88 132 PRO A O 1
ATOM 1030 N N . ARG A 1 133 ? 14.943 -38.644 -40.636 1.00 39.56 133 ARG A N 1
ATOM 1031 C CA . ARG A 1 133 ? 13.854 -38.953 -41.619 1.00 39.56 133 ARG A CA 1
ATOM 1032 C C . ARG A 1 133 ? 12.373 -38.586 -41.341 1.00 39.56 133 ARG A C 1
ATOM 1034 O O . ARG A 1 133 ? 11.902 -38.517 -40.219 1.00 39.56 133 ARG A O 1
ATOM 1041 N N . GLY A 1 134 ? 11.655 -38.331 -42.447 1.00 35.50 134 GLY A N 1
ATOM 1042 C CA . GLY A 1 134 ? 10.254 -37.876 -42.511 1.00 35.50 134 GLY A CA 1
ATOM 1043 C C . GLY A 1 134 ? 9.240 -38.918 -43.042 1.00 35.50 134 GLY A C 1
ATOM 1044 O O . GLY A 1 134 ? 9.599 -40.082 -43.215 1.00 35.50 134 GLY A O 1
ATOM 1045 N N . PRO A 1 135 ? 7.968 -38.526 -43.285 1.00 40.44 135 PRO A N 1
ATOM 1046 C CA . PRO A 1 135 ? 6.816 -39.431 -43.138 1.00 40.44 135 PRO A CA 1
ATOM 1047 C C . PRO A 1 135 ? 6.172 -39.964 -44.436 1.00 40.44 135 PRO A C 1
ATOM 1049 O O . PRO A 1 135 ? 6.228 -39.335 -45.493 1.00 40.44 135 PRO A O 1
ATOM 1052 N N . ARG A 1 136 ? 5.408 -41.065 -44.312 1.00 34.81 136 ARG A N 1
ATOM 1053 C CA . ARG A 1 136 ? 4.329 -41.477 -45.241 1.00 34.81 136 ARG A CA 1
ATOM 1054 C C . ARG A 1 136 ? 3.143 -42.117 -44.493 1.00 34.81 136 ARG A C 1
ATOM 1056 O O . ARG A 1 136 ? 3.252 -42.451 -43.321 1.00 34.81 136 ARG A O 1
ATOM 1063 N N . ARG A 1 137 ? 1.992 -42.210 -45.174 1.00 33.97 137 ARG A N 1
ATOM 1064 C CA . ARG A 1 137 ? 0.663 -42.573 -44.630 1.00 33.97 137 ARG A CA 1
ATOM 1065 C C . ARG A 1 137 ? 0.412 -44.089 -44.590 1.00 33.97 137 ARG A C 1
ATOM 1067 O O . ARG A 1 137 ? 0.701 -44.748 -45.582 1.00 33.97 137 ARG A O 1
ATOM 1074 N N . SER A 1 138 ? -0.309 -44.579 -43.578 1.00 37.12 138 SER A N 1
ATOM 1075 C CA . SER A 1 138 ? -1.396 -45.578 -43.719 1.00 37.12 138 SER A CA 1
ATOM 1076 C C . SER A 1 138 ? -2.225 -45.675 -42.421 1.00 37.12 138 SER A C 1
ATOM 1078 O O . SER A 1 138 ? -1.761 -45.233 -41.373 1.00 37.12 138 SER A O 1
ATOM 1080 N N . LYS A 1 139 ? -3.471 -46.168 -42.506 1.00 32.75 139 LYS A N 1
ATOM 1081 C CA . LYS A 1 139 ? -4.370 -46.433 -41.363 1.00 32.75 139 LYS A CA 1
ATOM 1082 C C . LYS A 1 139 ? -4.339 -47.920 -40.991 1.00 32.75 139 LYS A C 1
ATOM 1084 O O . LYS A 1 139 ? -4.361 -48.739 -41.905 1.00 32.75 139 LYS A O 1
ATOM 1089 N N . SER A 1 140 ? -4.500 -48.226 -39.705 1.00 37.41 140 SER A N 1
ATOM 1090 C CA . SER A 1 140 ? -5.242 -49.400 -39.210 1.00 37.41 140 SER A CA 1
ATOM 1091 C C . SER A 1 140 ? -5.494 -49.253 -37.707 1.00 37.41 140 SER A C 1
ATOM 1093 O O . SER A 1 140 ? -4.597 -48.818 -36.987 1.00 37.41 140 SER A O 1
ATOM 1095 N N . ASP A 1 141 ? -6.692 -49.600 -37.248 1.00 35.03 141 ASP A N 1
ATOM 1096 C CA . ASP A 1 141 ? -7.148 -49.403 -35.869 1.00 35.03 141 ASP A CA 1
ATOM 1097 C C . ASP A 1 141 ? -6.873 -50.634 -34.979 1.00 35.03 141 ASP A C 1
ATOM 1099 O O . ASP A 1 141 ? -7.040 -51.770 -35.422 1.00 35.03 141 ASP A O 1
ATOM 1103 N N . SER A 1 142 ? -6.505 -50.416 -33.711 1.00 35.88 142 SER A N 1
ATOM 1104 C CA . SER A 1 142 ? -6.571 -51.427 -32.640 1.00 35.88 142 SER A CA 1
ATOM 1105 C C . SER A 1 142 ? -6.524 -50.752 -31.265 1.00 35.88 142 SER A C 1
ATOM 1107 O O . SER A 1 142 ? -5.590 -50.001 -30.982 1.00 35.88 142 SER A O 1
ATOM 1109 N N . GLU A 1 143 ? -7.513 -51.012 -30.413 1.00 34.12 143 GLU A N 1
ATOM 1110 C CA . GLU A 1 143 ? -7.620 -50.428 -29.069 1.00 34.12 143 GLU A CA 1
ATOM 1111 C C . GLU A 1 143 ? -6.753 -51.170 -28.037 1.00 34.12 143 GLU A C 1
ATOM 1113 O O . GLU A 1 143 ? -6.457 -52.358 -28.178 1.00 34.12 143 GLU A O 1
ATOM 1118 N N . THR A 1 144 ? -6.396 -50.502 -26.938 1.00 36.22 144 THR A N 1
ATOM 1119 C CA . THR A 1 144 ? -6.044 -51.175 -25.675 1.00 36.22 144 THR A CA 1
ATOM 1120 C C . THR A 1 144 ? -6.421 -50.260 -24.508 1.00 36.22 144 THR A C 1
ATOM 1122 O O . THR A 1 144 ? -6.138 -49.064 -24.546 1.00 36.22 144 THR A O 1
ATOM 1125 N N . MET A 1 145 ? -7.115 -50.798 -23.503 1.00 33.75 145 MET A N 1
ATOM 1126 C CA . MET A 1 145 ? -7.675 -50.023 -22.389 1.00 33.75 145 MET A CA 1
ATOM 1127 C C . MET A 1 145 ? -6.667 -49.793 -21.260 1.00 33.75 145 MET A C 1
ATOM 1129 O O . MET A 1 145 ? -5.854 -50.670 -20.978 1.00 33.75 145 MET A O 1
ATOM 1133 N N . ILE A 1 146 ? -6.833 -48.682 -20.533 1.00 36.47 146 ILE A N 1
ATOM 1134 C CA . ILE A 1 146 ? -6.563 -48.624 -19.089 1.00 36.47 146 ILE A CA 1
ATOM 1135 C C . ILE A 1 146 ? -7.783 -47.990 -18.391 1.00 36.47 146 ILE A C 1
ATOM 1137 O O . ILE A 1 146 ? -8.337 -46.989 -18.843 1.00 36.47 146 ILE A O 1
ATOM 1141 N N . GLU A 1 147 ? -8.203 -48.656 -17.321 1.00 32.47 147 GLU A N 1
ATOM 1142 C CA . GLU A 1 147 ? -9.262 -48.356 -16.343 1.00 32.47 147 GLU A CA 1
ATOM 1143 C C . GLU A 1 147 ? -8.987 -47.055 -15.548 1.00 32.47 147 GLU A C 1
ATOM 1145 O O . GLU A 1 147 ? -7.862 -46.568 -15.545 1.00 32.47 147 GLU A O 1
ATOM 1150 N N . ALA A 1 148 ? -9.878 -46.427 -14.770 1.00 34.47 148 ALA A N 1
ATOM 1151 C CA . ALA A 1 148 ? -11.343 -46.369 -14.606 1.00 34.47 148 ALA A CA 1
ATOM 1152 C C . ALA A 1 148 ? -11.603 -45.093 -13.729 1.00 34.47 148 ALA A C 1
ATOM 1154 O O . ALA A 1 148 ? -10.675 -44.318 -13.516 1.00 34.47 148 ALA A O 1
ATOM 1155 N N . SER A 1 149 ? -12.769 -44.735 -13.181 1.00 33.12 149 SER A N 1
ATOM 1156 C CA . SER A 1 149 ? -14.124 -45.296 -13.151 1.00 33.12 149 SER A CA 1
ATOM 1157 C C . SER A 1 149 ? -15.139 -44.138 -13.116 1.00 33.12 149 SER A C 1
ATOM 1159 O O . SER A 1 149 ? -14.827 -43.037 -12.667 1.00 33.12 149 SER A O 1
ATOM 1161 N N . SER A 1 150 ? -16.364 -44.371 -13.589 1.00 29.95 150 SER A N 1
ATOM 1162 C CA . SER A 1 150 ? -17.451 -43.383 -13.549 1.00 29.95 150 SER A CA 1
ATOM 1163 C C . SER A 1 150 ? -18.487 -43.727 -12.479 1.00 29.95 150 SER A C 1
ATOM 1165 O O . SER A 1 150 ? -19.009 -44.843 -12.483 1.00 29.95 150 SER A O 1
ATOM 1167 N N . SER A 1 151 ? -18.890 -42.754 -11.662 1.00 32.44 151 SER A N 1
ATOM 1168 C CA . SER A 1 151 ? -20.171 -42.776 -10.946 1.00 32.44 151 SER A CA 1
ATOM 1169 C C . SER A 1 151 ? -21.072 -41.658 -11.484 1.00 32.44 151 SER A C 1
ATOM 1171 O O . SER A 1 151 ? -20.606 -40.580 -11.848 1.00 32.44 151 SER A O 1
ATOM 1173 N N . SER A 1 152 ? -22.368 -41.940 -11.631 1.00 29.16 152 SER A N 1
ATOM 1174 C CA . SER A 1 152 ? -23.291 -41.091 -12.396 1.00 29.16 152 SER A CA 1
ATOM 1175 C C . SER A 1 152 ? -24.648 -40.976 -11.708 1.00 29.16 152 SER A C 1
ATOM 1177 O O . SER A 1 152 ? -25.335 -41.989 -11.561 1.00 29.16 152 SER A O 1
ATOM 1179 N N . VAL A 1 153 ? -25.078 -39.759 -11.352 1.00 31.56 153 VAL A N 1
ATOM 1180 C CA . VAL A 1 153 ? -26.410 -39.521 -10.767 1.00 31.56 153 VAL A CA 1
ATOM 1181 C C . VAL A 1 153 ? -27.137 -38.352 -11.444 1.00 31.56 153 VAL A C 1
ATOM 1183 O O . VAL A 1 153 ? -26.696 -37.212 -11.429 1.00 31.56 153 VAL A O 1
ATOM 1186 N N . ALA A 1 154 ? -28.276 -38.707 -12.041 1.00 31.36 154 ALA A N 1
ATOM 1187 C CA . ALA A 1 154 ? -29.461 -37.919 -12.393 1.00 31.36 154 ALA A CA 1
ATOM 1188 C C . ALA A 1 154 ? -29.389 -36.375 -12.504 1.00 31.36 154 ALA A C 1
ATOM 1190 O O . ALA A 1 154 ? -29.387 -35.633 -11.527 1.00 31.36 154 ALA A O 1
ATOM 1191 N N . THR A 1 155 ? -29.625 -35.902 -13.730 1.00 28.56 155 THR A N 1
ATOM 1192 C CA . THR A 1 155 ? -30.130 -34.556 -14.053 1.00 28.56 155 THR A CA 1
ATOM 1193 C C . THR A 1 155 ? -31.367 -34.133 -13.243 1.00 28.56 155 THR A C 1
ATOM 1195 O O . THR A 1 155 ? -32.335 -34.897 -13.177 1.00 28.56 155 THR A O 1
ATOM 1198 N N . ARG A 1 156 ? -31.459 -32.850 -12.859 1.00 31.03 156 ARG A N 1
ATOM 1199 C CA . ARG A 1 156 ? -32.736 -32.104 -12.790 1.00 31.03 156 ARG A CA 1
ATOM 1200 C C . ARG A 1 156 ? -32.560 -30.637 -13.217 1.00 31.03 156 ARG A C 1
ATOM 1202 O O . ARG A 1 156 ? -31.446 -30.144 -13.331 1.00 31.03 156 ARG A O 1
ATOM 1209 N N . ARG A 1 157 ? -33.671 -29.998 -13.605 1.00 31.45 157 ARG A N 1
ATOM 1210 C CA . ARG A 1 157 ? -33.722 -28.700 -14.315 1.00 31.45 157 ARG A CA 1
ATOM 1211 C C . ARG A 1 157 ? -33.732 -27.494 -13.367 1.00 31.45 157 ARG A C 1
ATOM 1213 O O . ARG A 1 157 ? -34.231 -27.616 -12.254 1.00 31.45 157 ARG A O 1
ATOM 1220 N N . THR A 1 158 ? -33.394 -26.324 -13.934 1.00 29.42 158 THR A N 1
ATOM 1221 C CA . THR A 1 158 ? -33.539 -24.951 -13.380 1.00 29.42 158 THR A CA 1
ATOM 1222 C C . THR A 1 158 ? -32.666 -24.663 -12.144 1.00 29.42 158 THR A C 1
ATOM 1224 O O . THR A 1 158 ? -32.418 -25.549 -11.346 1.00 29.42 158 THR A O 1
ATOM 1227 N N . THR A 1 159 ? -32.111 -23.459 -11.958 1.00 31.08 159 THR A N 1
ATOM 1228 C CA . THR A 1 159 ? -32.628 -22.123 -12.338 1.00 31.08 159 THR A CA 1
ATOM 1229 C C . THR A 1 159 ? -31.513 -21.192 -12.848 1.00 31.08 159 THR A C 1
ATOM 1231 O O . THR A 1 159 ? -30.342 -21.430 -12.585 1.00 31.08 159 THR A O 1
ATOM 1234 N N . ARG A 1 160 ? -31.863 -20.120 -13.579 1.00 29.72 160 ARG A N 1
ATOM 1235 C CA . ARG A 1 160 ? -30.915 -19.054 -13.964 1.00 29.72 160 ARG A CA 1
ATOM 1236 C C . ARG A 1 160 ? -30.369 -18.341 -12.720 1.00 29.72 160 ARG A C 1
ATOM 1238 O O . ARG A 1 160 ? -31.172 -17.815 -11.954 1.00 29.72 160 ARG A O 1
ATOM 1245 N N . GLN A 1 161 ? -29.050 -18.215 -12.598 1.00 34.22 161 GLN A N 1
ATOM 1246 C CA . GLN A 1 161 ? -28.429 -17.156 -11.795 1.00 34.22 161 GLN A CA 1
ATOM 1247 C C . GLN A 1 161 ? -28.065 -15.971 -12.699 1.00 34.22 161 GLN A C 1
ATOM 1249 O O . GLN A 1 161 ? -27.754 -16.143 -13.876 1.00 34.22 161 GLN A O 1
ATOM 1254 N N . THR A 1 162 ? -28.158 -14.758 -12.159 1.00 32.53 162 THR A N 1
ATOM 1255 C CA . THR A 1 162 ? -27.845 -13.508 -12.863 1.00 32.53 162 THR A CA 1
ATOM 1256 C C . THR A 1 162 ? -26.716 -12.785 -12.149 1.00 32.53 162 THR A C 1
ATOM 1258 O O . THR A 1 162 ? -26.851 -12.484 -10.964 1.00 32.53 162 THR A O 1
ATOM 1261 N N . THR A 1 163 ? -25.653 -12.440 -12.875 1.00 33.31 163 THR A N 1
ATOM 1262 C CA . THR A 1 163 ? -24.573 -11.568 -12.394 1.00 33.31 163 THR A CA 1
ATOM 1263 C C . THR A 1 163 ? -25.160 -10.261 -11.846 1.00 33.31 163 THR A C 1
ATOM 1265 O O . THR A 1 163 ? -26.020 -9.647 -12.485 1.00 33.31 163 THR A O 1
ATOM 1268 N N . ILE A 1 164 ? -24.743 -9.837 -10.648 1.00 33.44 164 ILE A N 1
ATOM 1269 C CA . ILE A 1 164 ? -25.370 -8.718 -9.920 1.00 33.44 164 ILE A CA 1
ATOM 1270 C C . ILE A 1 164 ? -24.908 -7.376 -10.506 1.00 33.44 164 ILE A C 1
ATOM 1272 O O . ILE A 1 164 ? -23.996 -6.730 -10.002 1.00 33.44 164 ILE A O 1
ATOM 1276 N N . THR A 1 165 ? -25.537 -6.962 -11.610 1.00 31.62 165 THR A N 1
ATOM 1277 C CA . THR A 1 165 ? -25.144 -5.756 -12.366 1.00 31.62 165 THR A CA 1
ATOM 1278 C C . THR A 1 165 ? -26.330 -4.928 -12.890 1.00 31.62 165 THR A C 1
ATOM 1280 O O . THR A 1 165 ? -26.178 -4.115 -13.801 1.00 31.62 165 THR A O 1
ATOM 1283 N N . SER A 1 166 ? -27.532 -5.064 -12.304 1.00 34.19 166 SER A N 1
ATOM 1284 C CA . SER A 1 166 ? -28.678 -4.205 -12.660 1.00 34.19 166 SER A CA 1
ATOM 1285 C C . SER A 1 166 ? -29.625 -3.884 -11.496 1.00 34.19 166 SER A C 1
ATOM 1287 O O . SER A 1 166 ? -30.383 -4.740 -11.038 1.00 34.19 166 SER A O 1
ATOM 1289 N N . HIS A 1 167 ? -29.665 -2.613 -11.081 1.00 32.66 167 HIS A N 1
ATOM 1290 C CA . HIS A 1 167 ? -30.580 -2.108 -10.044 1.00 32.66 167 HIS A CA 1
ATOM 1291 C C . HIS A 1 167 ? -31.644 -1.118 -10.574 1.00 32.66 167 HIS A C 1
ATOM 1293 O O . HIS A 1 167 ? -32.101 -0.238 -9.851 1.00 32.66 167 HIS A O 1
ATOM 1299 N N . PHE A 1 168 ? -32.097 -1.304 -11.824 1.00 32.41 168 PHE A N 1
ATOM 1300 C CA . PHE A 1 168 ? -33.193 -0.532 -12.433 1.00 32.41 168 PHE A CA 1
ATOM 1301 C C . PHE A 1 168 ? -34.226 -1.423 -13.153 1.00 32.41 168 PHE A C 1
ATOM 1303 O O . PHE A 1 168 ? -34.007 -1.870 -14.277 1.00 32.41 168 PHE A O 1
ATOM 1310 N N . LYS A 1 169 ? -35.399 -1.618 -12.530 1.00 34.88 169 LYS A N 1
ATOM 1311 C CA . LYS A 1 169 ? -36.636 -2.111 -13.171 1.00 34.88 169 LYS A CA 1
ATOM 1312 C C . LYS A 1 169 ? -37.721 -1.032 -13.050 1.00 34.88 169 LYS A C 1
ATOM 1314 O O . LYS A 1 169 ? -38.193 -0.768 -11.948 1.00 34.88 169 LYS A O 1
ATOM 1319 N N . GLY A 1 170 ? -38.123 -0.449 -14.181 1.00 32.91 170 GLY A N 1
ATOM 1320 C CA . GLY A 1 170 ? -39.332 0.377 -14.340 1.00 32.91 170 GLY A CA 1
ATOM 1321 C C . GLY A 1 170 ? -40.393 -0.386 -15.158 1.00 32.91 170 GLY A C 1
ATOM 1322 O O . GLY A 1 170 ? -40.006 -1.252 -15.947 1.00 32.91 170 GLY A O 1
ATOM 1323 N N . PRO A 1 171 ? -41.709 -0.169 -14.957 1.00 37.12 171 PRO A N 1
ATOM 1324 C CA . PRO A 1 171 ? -42.706 -1.192 -15.283 1.00 37.12 171 PRO A CA 1
ATOM 1325 C C . PRO A 1 171 ? -43.457 -0.987 -16.609 1.00 37.12 171 PRO A C 1
ATOM 1327 O O . PRO A 1 171 ? -44.013 0.077 -16.865 1.00 37.12 171 PRO A O 1
ATOM 1330 N N . ALA A 1 172 ? -43.632 -2.067 -17.374 1.00 33.16 172 ALA A N 1
ATOM 1331 C CA . ALA A 1 172 ? -44.642 -2.139 -18.431 1.00 33.16 172 ALA A CA 1
ATOM 1332 C C . ALA A 1 172 ? -46.010 -2.566 -17.858 1.00 33.16 172 ALA A C 1
ATOM 1334 O O . ALA A 1 172 ? -46.107 -3.540 -17.108 1.00 33.16 172 ALA A O 1
ATOM 1335 N N . LYS A 1 173 ? -47.089 -1.871 -18.240 1.00 37.09 173 LYS A N 1
ATOM 1336 C CA . LYS A 1 173 ? -48.483 -2.242 -17.936 1.00 37.09 173 LYS A CA 1
ATOM 1337 C C . LYS A 1 173 ? -49.322 -2.255 -19.220 1.00 37.09 173 LYS A C 1
ATOM 1339 O O . LYS A 1 173 ? -49.309 -1.279 -19.950 1.00 37.09 173 LYS A O 1
ATOM 1344 N N . ARG A 1 174 ? -50.082 -3.348 -19.407 1.00 32.84 174 ARG A N 1
ATOM 1345 C CA . ARG A 1 174 ? -51.514 -3.423 -19.812 1.00 32.84 174 ARG A CA 1
ATOM 1346 C C . ARG A 1 174 ? -52.042 -2.250 -20.675 1.00 32.84 174 ARG A C 1
ATOM 1348 O O . ARG A 1 174 ? -52.076 -1.131 -20.186 1.00 32.84 174 ARG A O 1
ATOM 1355 N N . LYS A 1 175 ? -52.643 -2.455 -21.854 1.00 32.88 175 LYS A N 1
ATOM 1356 C CA . LYS A 1 175 ? -53.662 -3.466 -22.248 1.00 32.88 175 LYS A CA 1
ATOM 1357 C C . LYS A 1 175 ? -53.745 -3.566 -23.797 1.00 32.88 175 LYS A C 1
ATOM 1359 O O . LYS A 1 175 ? -53.284 -2.640 -24.453 1.00 32.88 175 LYS A O 1
ATOM 1364 N N . PRO A 1 176 ? -54.354 -4.620 -24.379 1.00 35.78 176 PRO A N 1
ATOM 1365 C CA . PRO A 1 176 ? -54.553 -4.735 -25.827 1.00 35.78 176 PRO A CA 1
ATOM 1366 C C . PRO A 1 176 ? -55.862 -4.083 -26.306 1.00 35.78 176 PRO A C 1
ATOM 1368 O O . PRO A 1 176 ? -56.788 -3.886 -25.512 1.00 35.78 176 PRO A O 1
ATOM 1371 N N . LYS A 1 177 ? -55.954 -3.855 -27.620 1.00 35.78 177 LYS A N 1
ATOM 1372 C CA . LYS A 1 177 ? -57.210 -3.786 -28.376 1.00 35.78 177 LYS A CA 1
ATOM 1373 C C . LYS A 1 177 ? -56.995 -4.254 -29.817 1.00 35.78 177 LYS A C 1
ATOM 1375 O O . LYS A 1 177 ? -55.876 -4.167 -30.320 1.00 35.78 177 LYS A O 1
ATOM 1380 N N . GLU A 1 178 ? -58.055 -4.771 -30.429 1.00 34.19 178 GLU A N 1
ATOM 1381 C CA . GLU A 1 178 ? -58.103 -5.123 -31.848 1.00 34.19 178 GLU A CA 1
ATOM 1382 C C . GLU A 1 178 ? -58.017 -3.886 -32.759 1.00 34.19 178 GLU A C 1
ATOM 1384 O O . GLU A 1 178 ? -58.457 -2.807 -32.372 1.00 34.19 178 GLU A O 1
ATOM 1389 N N . ASP A 1 179 ? -57.487 -4.062 -33.973 1.00 36.03 179 ASP A N 1
ATOM 1390 C CA . ASP A 1 179 ? -58.285 -3.949 -35.205 1.00 36.03 179 ASP A CA 1
ATOM 1391 C C . ASP A 1 179 ? -57.530 -4.593 -36.391 1.00 36.03 179 ASP A C 1
ATOM 1393 O O . ASP A 1 179 ? -56.342 -4.910 -36.295 1.00 36.03 179 ASP A O 1
ATOM 1397 N N . SER A 1 180 ? -58.236 -4.878 -37.487 1.00 32.53 180 SER A N 1
ATOM 1398 C CA . SER A 1 180 ? -57.750 -5.687 -38.620 1.00 32.53 180 SER A CA 1
ATOM 1399 C C . SER A 1 180 ? -57.663 -4.903 -39.931 1.00 32.53 180 SER A C 1
ATOM 1401 O O . SER A 1 180 ? -58.564 -4.110 -40.171 1.00 32.53 180 SER A O 1
ATOM 1403 N N . GLU A 1 181 ? -56.738 -5.255 -40.843 1.00 36.34 181 GLU A N 1
ATOM 1404 C CA . GLU A 1 181 ? -57.109 -5.675 -42.217 1.00 36.34 181 GLU A CA 1
ATOM 1405 C C . GLU A 1 181 ? -55.958 -6.248 -43.092 1.00 36.34 181 GLU A C 1
ATOM 1407 O O . GLU A 1 181 ? -54.878 -5.682 -43.202 1.00 36.34 181 GLU A O 1
ATOM 1412 N N . LYS A 1 182 ? -56.262 -7.393 -43.731 1.00 36.34 182 LYS A N 1
ATOM 1413 C CA . LYS A 1 182 ? -55.932 -7.879 -45.099 1.00 36.34 182 LYS A CA 1
ATOM 1414 C C . LYS A 1 182 ? -54.607 -7.486 -45.803 1.00 36.34 182 LYS A C 1
ATOM 1416 O O . LYS A 1 182 ? -54.402 -6.340 -46.182 1.00 36.34 182 LYS A O 1
ATOM 1421 N N . GLY A 1 183 ? -53.854 -8.510 -46.238 1.00 34.75 183 GLY A N 1
ATOM 1422 C CA . GLY A 1 183 ? -52.862 -8.431 -47.329 1.00 34.75 183 GLY A CA 1
ATOM 1423 C C . GLY A 1 183 ? -52.225 -9.796 -47.660 1.00 34.75 183 GLY A C 1
ATOM 1424 O O . GLY A 1 183 ? -51.507 -10.343 -46.831 1.00 34.75 183 GLY A O 1
ATOM 1425 N N . ASN A 1 184 ? -52.490 -10.363 -48.847 1.00 34.88 184 ASN A N 1
ATOM 1426 C CA . ASN A 1 184 ? -52.024 -11.704 -49.264 1.00 34.88 184 ASN A CA 1
ATOM 1427 C C . ASN A 1 184 ? -50.746 -11.661 -50.125 1.00 34.88 184 ASN A C 1
ATOM 1429 O O . ASN A 1 184 ? -50.659 -10.788 -50.986 1.00 34.88 184 ASN A O 1
ATOM 1433 N N . ALA A 1 185 ? -49.871 -12.677 -50.008 1.00 37.75 185 ALA A N 1
ATOM 1434 C CA . ALA A 1 185 ? -49.500 -13.618 -51.097 1.00 37.75 185 ALA A CA 1
ATOM 1435 C C . ALA A 1 185 ? -48.297 -14.537 -50.736 1.00 37.75 185 ALA A C 1
ATOM 1437 O O . ALA A 1 185 ? -47.299 -14.036 -50.238 1.00 37.75 185 ALA A O 1
ATOM 1438 N N . ASN A 1 186 ? -48.444 -15.846 -51.017 1.00 36.50 186 ASN A N 1
ATOM 1439 C CA . ASN A 1 186 ? -47.533 -16.867 -51.610 1.00 36.50 186 ASN A CA 1
ATOM 1440 C C . ASN A 1 186 ? -45.989 -16.853 -51.315 1.00 36.50 186 ASN A C 1
ATOM 1442 O O . ASN A 1 186 ? -45.396 -15.810 -51.098 1.00 36.50 186 ASN A O 1
ATOM 1446 N N . GLU A 1 187 ? -45.224 -17.965 -51.328 1.00 36.00 187 GLU A N 1
ATOM 1447 C CA . GLU A 1 187 ? -45.442 -19.326 -51.877 1.00 36.00 187 GLU A CA 1
ATOM 1448 C C . GLU A 1 187 ? -44.550 -20.435 -51.219 1.00 36.00 187 GLU A C 1
ATOM 1450 O O . GLU A 1 187 ? -43.775 -20.172 -50.303 1.00 36.00 187 GLU A O 1
ATOM 1455 N N . SER A 1 188 ? -44.693 -21.684 -51.695 1.00 36.50 188 SER A N 1
ATOM 1456 C CA . SER A 1 188 ? -44.007 -22.975 -51.380 1.00 36.50 188 SER A CA 1
ATOM 1457 C C . SER A 1 188 ? -42.457 -23.013 -51.460 1.00 36.50 188 SER A C 1
ATOM 1459 O O . SER A 1 188 ? -41.886 -22.182 -52.155 1.00 36.50 188 SER A O 1
ATOM 1461 N N . ALA A 1 189 ? -41.686 -23.992 -50.924 1.00 35.72 189 ALA A N 1
ATOM 1462 C CA . ALA A 1 189 ? -41.885 -25.178 -50.035 1.00 35.72 189 ALA A CA 1
ATOM 1463 C C . ALA A 1 189 ? -40.496 -25.563 -49.380 1.00 35.72 189 ALA A C 1
ATOM 1465 O O . ALA A 1 189 ? -39.779 -24.623 -49.054 1.00 35.72 189 ALA A O 1
ATOM 1466 N N . ALA A 1 190 ? -39.968 -26.782 -49.101 1.00 35.62 190 ALA A N 1
ATOM 1467 C CA . ALA A 1 190 ? -40.282 -28.205 -49.387 1.00 35.62 190 ALA A CA 1
ATOM 1468 C C . ALA A 1 190 ? -39.677 -29.202 -48.334 1.00 35.62 190 ALA A C 1
ATOM 1470 O O . ALA A 1 190 ? -39.931 -29.036 -47.143 1.00 35.62 190 ALA A O 1
ATOM 1471 N N . GLU A 1 191 ? -38.953 -30.259 -48.753 1.00 36.34 191 GLU A N 1
ATOM 1472 C CA . GLU A 1 191 ? -38.630 -31.505 -47.995 1.00 36.34 191 GLU A CA 1
ATOM 1473 C C . GLU A 1 191 ? -37.091 -31.713 -47.807 1.00 36.34 191 GLU A C 1
ATOM 1475 O O . GLU A 1 191 ? -36.317 -30.910 -48.318 1.00 36.34 191 GLU A O 1
ATOM 1480 N N . GLU A 1 192 ? -36.540 -32.631 -46.987 1.00 36.78 192 GLU A N 1
ATOM 1481 C CA . GLU A 1 192 ? -36.545 -34.117 -47.088 1.00 36.78 192 GLU A CA 1
ATOM 1482 C C . GLU A 1 192 ? -36.281 -34.826 -45.714 1.00 36.78 192 GLU A C 1
ATOM 1484 O O . GLU A 1 192 ? -36.108 -34.166 -44.686 1.00 36.78 192 GLU A O 1
ATOM 1489 N N . ARG A 1 193 ? -36.267 -36.174 -45.654 1.00 34.31 193 ARG A N 1
ATOM 1490 C CA . ARG A 1 193 ? -36.057 -37.017 -44.444 1.00 34.31 193 ARG A CA 1
ATOM 1491 C C . ARG A 1 193 ? -35.166 -38.237 -44.728 1.00 34.31 193 ARG A C 1
ATOM 1493 O O . ARG A 1 193 ? -35.254 -38.767 -45.826 1.00 34.31 193 ARG A O 1
ATOM 1500 N N . ASP A 1 194 ? -34.536 -38.816 -43.693 1.00 42.12 194 ASP A N 1
ATOM 1501 C CA . ASP A 1 194 ? -34.401 -40.289 -43.592 1.00 42.12 194 ASP A CA 1
ATOM 1502 C C . ASP A 1 194 ? -34.261 -40.815 -42.134 1.00 42.12 194 ASP A C 1
ATOM 1504 O O . ASP A 1 194 ? -33.955 -40.052 -41.214 1.00 42.12 194 ASP A O 1
ATOM 1508 N N . GLN A 1 195 ? -34.518 -42.115 -41.916 1.00 35.28 195 GLN A N 1
ATOM 1509 C CA . GLN A 1 195 ? -34.336 -42.886 -40.671 1.00 35.28 195 GLN A CA 1
ATOM 1510 C C . GLN A 1 195 ? -34.137 -44.390 -40.957 1.00 35.28 195 GLN A C 1
ATOM 1512 O O . GLN A 1 195 ? -34.963 -44.990 -41.648 1.00 35.28 195 GLN A O 1
ATOM 1517 N N . ASP A 1 196 ? -33.191 -45.062 -40.277 1.00 44.66 196 ASP A N 1
ATOM 1518 C CA . ASP A 1 196 ? -33.178 -46.539 -40.239 1.00 44.66 196 ASP A CA 1
ATOM 1519 C C . ASP A 1 196 ? -32.905 -47.186 -38.854 1.00 44.66 196 ASP A C 1
ATOM 1521 O O . ASP A 1 196 ? -32.807 -46.501 -37.834 1.00 44.66 196 ASP A O 1
ATOM 1525 N N . LYS A 1 197 ? -32.987 -48.527 -38.786 1.00 35.97 197 LYS A N 1
ATOM 1526 C CA . LYS A 1 197 ? -33.713 -49.246 -37.715 1.00 35.97 197 LYS A CA 1
ATOM 1527 C C . LYS A 1 197 ? -32.892 -50.148 -36.770 1.00 35.97 197 LYS A C 1
ATOM 1529 O O . LYS A 1 197 ? -31.779 -50.583 -37.031 1.00 35.97 197 LYS A O 1
ATOM 1534 N N . LYS A 1 198 ? -33.556 -50.493 -35.656 1.00 36.34 198 LYS A N 1
ATOM 1535 C CA . LYS A 1 198 ? -33.159 -51.420 -34.569 1.00 36.34 198 LYS A CA 1
ATOM 1536 C C . LYS A 1 198 ? -33.146 -52.908 -34.975 1.00 36.34 198 LYS A C 1
ATOM 1538 O O . LYS A 1 198 ? -34.065 -53.328 -35.676 1.00 36.34 198 LYS A O 1
ATOM 1543 N N . ARG A 1 199 ? -32.297 -53.726 -34.320 1.00 35.50 199 ARG A N 1
ATOM 1544 C CA . ARG A 1 199 ? -32.536 -55.129 -33.844 1.00 35.50 199 ARG A CA 1
ATOM 1545 C C . ARG A 1 199 ? -31.291 -55.662 -33.077 1.00 35.50 199 ARG A C 1
ATOM 1547 O O . ARG A 1 199 ? -30.225 -55.111 -33.301 1.00 35.50 199 ARG A O 1
ATOM 1554 N N . ARG A 1 200 ? -31.298 -56.755 -32.281 1.00 35.09 200 ARG A N 1
ATOM 1555 C CA . ARG A 1 200 ? -32.132 -57.240 -31.130 1.00 35.09 200 ARG A CA 1
ATOM 1556 C C . ARG A 1 200 ? -31.465 -58.532 -30.546 1.00 35.09 200 ARG A C 1
ATOM 1558 O O . ARG A 1 200 ? -30.648 -59.096 -31.256 1.00 35.09 200 ARG A O 1
ATOM 1565 N N . VAL A 1 201 ? -31.918 -59.058 -29.381 1.00 37.75 201 VAL A N 1
ATOM 1566 C CA . VAL A 1 201 ? -31.514 -60.361 -28.730 1.00 37.75 201 VAL A CA 1
ATOM 1567 C C . VAL A 1 201 ? -30.115 -60.277 -28.053 1.00 37.75 201 VAL A C 1
ATOM 1569 O O . VAL A 1 201 ? -29.194 -59.811 -28.702 1.00 37.75 201 VAL A O 1
ATOM 1572 N N . ALA A 1 202 ? -29.872 -60.453 -26.737 1.00 35.41 202 ALA A N 1
ATOM 1573 C CA . ALA A 1 202 ? -30.194 -61.458 -25.684 1.00 35.41 202 ALA A CA 1
ATOM 1574 C C . ALA A 1 202 ? -29.228 -62.681 -25.653 1.00 35.41 202 ALA A C 1
ATOM 1576 O O . ALA A 1 202 ? -28.870 -63.171 -26.714 1.00 35.41 202 ALA A O 1
ATOM 1577 N N . GLY A 1 203 ? -28.777 -63.210 -24.499 1.00 34.19 203 GLY A N 1
ATOM 1578 C CA . GLY A 1 203 ? -28.960 -62.770 -23.098 1.00 34.19 203 GLY A CA 1
ATOM 1579 C C . GLY A 1 203 ? -28.325 -63.716 -22.043 1.00 34.19 203 GLY A C 1
ATOM 1580 O O . GLY A 1 203 ? -27.637 -64.657 -22.413 1.00 34.19 203 GLY A O 1
ATOM 1581 N N . THR A 1 204 ? -28.645 -63.471 -20.757 1.00 34.28 204 THR A N 1
ATOM 1582 C CA . THR A 1 204 ? -28.727 -64.418 -19.597 1.00 34.28 204 THR A CA 1
ATOM 1583 C C . THR A 1 204 ? -27.510 -65.206 -19.044 1.00 34.28 204 THR A C 1
ATOM 1585 O O . THR A 1 204 ? -26.811 -65.885 -19.778 1.00 34.28 204 THR A O 1
ATOM 1588 N N . GLU A 1 205 ? -27.444 -65.241 -17.693 1.00 36.59 205 GLU A N 1
ATOM 1589 C CA . GLU A 1 205 ? -26.818 -66.257 -16.795 1.00 36.59 205 GLU A CA 1
ATOM 1590 C C . GLU A 1 205 ? -25.268 -66.355 -16.696 1.00 36.59 205 GLU A C 1
ATOM 1592 O O . GLU A 1 205 ? -24.564 -66.095 -17.659 1.00 36.59 205 GLU A O 1
ATOM 1597 N N . SER A 1 206 ? -24.642 -66.746 -15.562 1.00 34.06 206 SER A N 1
ATOM 1598 C CA . SER A 1 206 ? -25.055 -66.788 -14.131 1.00 34.06 206 SER A CA 1
ATOM 1599 C C . SER A 1 206 ? -23.844 -67.010 -13.178 1.00 34.06 206 SER A C 1
ATOM 1601 O O . SER A 1 206 ? -22.835 -67.535 -13.632 1.00 34.06 206 SER A O 1
ATOM 1603 N N . ARG A 1 207 ? -24.016 -66.759 -11.853 1.00 33.84 207 ARG A N 1
ATOM 1604 C CA . ARG A 1 207 ? -23.262 -67.360 -10.698 1.00 33.84 207 ARG A CA 1
ATOM 1605 C C . ARG A 1 207 ? -21.730 -67.088 -10.594 1.00 33.84 207 ARG A C 1
ATOM 1607 O O . ARG A 1 207 ? -21.097 -66.749 -11.574 1.00 33.84 207 ARG A O 1
ATOM 1614 N N . ALA A 1 208 ? -21.030 -67.217 -9.450 1.00 34.75 208 ALA A N 1
ATOM 1615 C CA . ALA A 1 208 ? -21.356 -67.288 -8.004 1.00 34.75 208 ALA A CA 1
ATOM 1616 C C . ALA A 1 208 ? -20.073 -66.922 -7.182 1.00 34.75 208 ALA A C 1
ATOM 1618 O O . ALA A 1 208 ? -18.990 -67.334 -7.567 1.00 34.75 208 ALA A O 1
ATOM 1619 N N . SER A 1 209 ? -20.114 -66.039 -6.168 1.00 30.33 209 SER A N 1
ATOM 1620 C CA . SER A 1 209 ? -20.225 -66.305 -4.703 1.00 30.33 209 SER A CA 1
ATOM 1621 C C . SER A 1 209 ? -18.931 -66.620 -3.910 1.00 30.33 209 SER A C 1
ATOM 1623 O O . SER A 1 209 ? -18.144 -67.439 -4.365 1.00 30.33 209 SER A O 1
ATOM 1625 N N . ARG A 1 210 ? -18.883 -66.144 -2.642 1.00 34.47 210 ARG A N 1
ATOM 1626 C CA . ARG A 1 210 ? -17.906 -66.415 -1.540 1.00 34.47 210 ARG A CA 1
ATOM 1627 C C . ARG A 1 210 ? -16.556 -65.673 -1.687 1.00 34.47 210 ARG A C 1
ATOM 1629 O O . ARG A 1 210 ? -16.002 -65.668 -2.773 1.00 34.47 210 ARG A O 1
ATOM 1636 N N . ALA A 1 211 ? -16.102 -64.839 -0.736 1.00 35.19 211 ALA A N 1
ATOM 1637 C CA . ALA A 1 211 ? -15.813 -64.989 0.716 1.00 35.19 211 ALA A CA 1
ATOM 1638 C C . ALA A 1 211 ? -14.409 -65.587 0.979 1.00 35.19 211 ALA A C 1
ATOM 1640 O O . ALA A 1 211 ? -14.002 -66.469 0.233 1.00 35.19 211 ALA A O 1
ATOM 1641 N N . GLY A 1 212 ? -13.640 -65.163 1.993 1.00 32.47 212 GLY A N 1
ATOM 1642 C CA . GLY A 1 212 ? -13.865 -64.141 3.037 1.00 32.47 212 GLY A CA 1
ATOM 1643 C C . GLY A 1 212 ? -12.593 -63.933 3.892 1.00 32.47 212 GLY A C 1
ATOM 1644 O O . GLY A 1 212 ? -11.531 -64.347 3.450 1.00 32.47 212 GLY A O 1
ATOM 1645 N N . GLU A 1 213 ? -12.729 -63.332 5.086 1.00 34.03 213 GLU A N 1
ATOM 1646 C CA . GLU A 1 213 ? -11.772 -63.352 6.232 1.00 34.03 213 GLU A CA 1
ATOM 1647 C C . GLU A 1 213 ? -10.332 -62.812 5.975 1.00 34.03 213 GLU A C 1
ATOM 1649 O O . GLU A 1 213 ? -9.553 -63.363 5.211 1.00 34.03 213 GLU A O 1
ATOM 1654 N N . SER A 1 214 ? -9.911 -61.641 6.475 1.00 29.92 214 SER A N 1
ATOM 1655 C CA . SER A 1 214 ? -9.668 -61.211 7.874 1.00 29.92 214 SER A CA 1
ATOM 1656 C C . SER A 1 214 ? -8.443 -61.840 8.570 1.00 29.92 214 SER A C 1
ATOM 1658 O O . SER A 1 214 ? -8.524 -62.949 9.091 1.00 29.92 214 SER A O 1
ATOM 1660 N N . VAL A 1 215 ? -7.355 -61.066 8.700 1.00 36.72 215 VAL A N 1
ATOM 1661 C CA . VAL A 1 215 ? -6.292 -61.244 9.714 1.00 36.72 215 VAL A CA 1
ATOM 1662 C C . VAL A 1 215 ? -5.924 -59.865 10.290 1.00 36.72 215 VAL A C 1
ATOM 1664 O O . VAL A 1 215 ? -6.077 -58.843 9.626 1.00 36.72 215 VAL A O 1
ATOM 1667 N N . GLU A 1 216 ? -5.498 -59.845 11.550 1.00 32.91 216 GLU A N 1
ATOM 1668 C CA . GLU A 1 216 ? -5.374 -58.691 12.455 1.00 32.91 216 GLU A CA 1
ATOM 1669 C C . GLU A 1 216 ? -3.933 -58.617 13.036 1.00 32.91 216 GLU A C 1
ATOM 1671 O O . GLU A 1 216 ? -3.175 -59.571 12.860 1.00 32.91 216 GLU A O 1
ATOM 1676 N N . LYS A 1 217 ? -3.615 -57.570 13.830 1.00 35.38 217 LYS A N 1
ATOM 1677 C CA . LYS A 1 217 ? -2.486 -57.459 14.807 1.00 35.38 217 LYS A CA 1
ATOM 1678 C C . LYS A 1 217 ? -1.070 -57.122 14.268 1.00 35.38 217 LYS A C 1
ATOM 1680 O O . LYS A 1 217 ? -0.754 -57.454 13.132 1.00 35.38 217 LYS A O 1
ATOM 1685 N N . PRO A 1 218 ? -0.149 -56.611 15.128 1.00 36.31 218 PRO A N 1
ATOM 1686 C CA . PRO A 1 218 ? -0.356 -55.620 16.206 1.00 36.31 218 PRO A CA 1
ATOM 1687 C C . PRO A 1 218 ? 0.797 -54.581 16.347 1.00 36.31 218 PRO A C 1
ATOM 1689 O O . PRO A 1 218 ? 1.765 -54.564 15.594 1.00 36.31 218 PRO A O 1
ATOM 1692 N N . GLU A 1 219 ? 0.714 -53.741 17.384 1.00 30.50 219 GLU A N 1
ATOM 1693 C CA . GLU A 1 219 ? 1.782 -52.856 17.885 1.00 30.50 219 GLU A CA 1
ATOM 1694 C C . GLU A 1 219 ? 3.004 -53.608 18.472 1.00 30.50 219 GLU A C 1
ATOM 1696 O O . GLU A 1 219 ? 2.832 -54.705 19.010 1.00 30.50 219 GLU A O 1
ATOM 1701 N N . ARG A 1 220 ? 4.181 -52.941 18.539 1.00 33.81 220 ARG A N 1
ATOM 1702 C CA . ARG A 1 220 ? 4.986 -52.644 19.772 1.00 33.81 220 ARG A CA 1
ATOM 1703 C C . ARG A 1 220 ? 6.394 -52.098 19.423 1.00 33.81 220 ARG A C 1
ATOM 1705 O O . ARG A 1 220 ? 7.092 -52.703 18.628 1.00 33.81 220 ARG A O 1
ATOM 1712 N N . VAL A 1 221 ? 6.772 -50.872 19.823 1.00 33.31 221 VAL A N 1
ATOM 1713 C CA . VAL A 1 221 ? 7.404 -50.412 21.099 1.00 33.31 221 VAL A CA 1
ATOM 1714 C C . VAL A 1 221 ? 8.946 -50.249 21.013 1.00 33.31 221 VAL A C 1
ATOM 1716 O O . VAL A 1 221 ? 9.627 -50.952 20.283 1.00 33.31 221 VAL A O 1
ATOM 1719 N N . ARG A 1 222 ? 9.447 -49.228 21.733 1.00 30.72 222 ARG A N 1
ATOM 1720 C CA . ARG A 1 222 ? 10.835 -48.702 21.870 1.00 30.72 222 ARG A CA 1
ATOM 1721 C C . ARG A 1 222 ? 11.748 -49.659 22.698 1.00 30.72 222 ARG A C 1
ATOM 1723 O O . ARG A 1 222 ? 11.209 -50.658 23.169 1.00 30.72 222 ARG A O 1
ATOM 1730 N N . PRO A 1 223 ? 13.023 -49.338 23.062 1.00 36.16 223 PRO A N 1
ATOM 1731 C CA . PRO A 1 223 ? 13.916 -48.212 22.702 1.00 36.16 223 PRO A CA 1
ATOM 1732 C C . PRO A 1 223 ? 15.353 -48.663 22.292 1.00 36.16 223 PRO A C 1
ATOM 1734 O O . PRO A 1 223 ? 15.609 -49.853 22.155 1.00 36.16 223 PRO A O 1
ATOM 1737 N N . GLY A 1 224 ? 16.320 -47.736 22.174 1.00 32.12 224 GLY A N 1
ATOM 1738 C CA . GLY A 1 224 ? 17.755 -48.077 22.121 1.00 32.12 224 GLY A CA 1
ATOM 1739 C C . GLY A 1 224 ? 18.688 -46.882 21.860 1.00 32.12 224 GLY A C 1
ATOM 1740 O O . GLY A 1 224 ? 18.449 -46.109 20.939 1.00 32.12 224 GLY A O 1
ATOM 1741 N N . THR A 1 225 ? 19.750 -46.746 22.658 1.00 27.66 225 THR A N 1
ATOM 1742 C CA . THR A 1 225 ? 20.834 -45.743 22.521 1.00 27.66 225 THR A CA 1
ATOM 1743 C C . THR A 1 225 ? 22.170 -46.483 22.361 1.00 27.66 225 THR A C 1
ATOM 1745 O O . THR A 1 225 ? 22.224 -47.650 22.735 1.00 27.66 225 THR A O 1
ATOM 1748 N N . GLN A 1 226 ? 23.245 -45.785 21.947 1.00 30.53 226 GLN A N 1
ATOM 1749 C CA . GLN A 1 226 ? 24.643 -46.278 21.865 1.00 30.53 226 GLN A CA 1
ATOM 1750 C C . GLN A 1 226 ? 24.891 -47.282 20.719 1.00 30.53 226 GLN A C 1
ATOM 1752 O O . GLN A 1 226 ? 23.968 -47.967 20.298 1.00 30.53 226 GLN A O 1
ATOM 1757 N N . LEU A 1 227 ? 26.101 -47.482 20.183 1.00 27.47 227 LEU A N 1
ATOM 1758 C CA . LEU A 1 227 ? 27.321 -46.680 19.914 1.00 27.47 227 LEU A CA 1
ATOM 1759 C C . LEU A 1 227 ? 28.209 -47.589 19.021 1.00 27.47 227 LEU A C 1
ATOM 1761 O O . LEU A 1 227 ? 27.876 -48.761 18.860 1.00 27.47 227 LEU A O 1
ATOM 1765 N N . CYS A 1 228 ? 29.361 -47.097 18.541 1.00 26.25 228 CYS A N 1
ATOM 1766 C CA . CYS A 1 228 ? 30.385 -47.892 17.832 1.00 26.25 228 CYS A CA 1
ATOM 1767 C C . CYS A 1 228 ? 29.971 -48.410 16.419 1.00 26.25 228 CYS A C 1
ATOM 1769 O O . CYS A 1 228 ? 28.792 -48.561 16.128 1.00 26.25 228 CYS A O 1
ATOM 1771 N N . GLN A 1 229 ? 30.884 -48.660 15.469 1.00 31.23 229 GLN A N 1
ATOM 1772 C CA . GLN A 1 229 ? 32.329 -48.385 15.453 1.00 31.23 229 GLN A CA 1
ATOM 1773 C C . GLN A 1 229 ? 32.867 -48.134 14.028 1.00 31.23 229 GLN A C 1
ATOM 1775 O O . GLN A 1 229 ? 32.374 -48.700 13.063 1.00 31.23 229 GLN A O 1
ATOM 1780 N N . GLU A 1 230 ? 33.873 -47.259 13.964 1.00 28.59 230 GLU A N 1
ATOM 1781 C CA . GLU A 1 230 ? 35.082 -47.280 13.116 1.00 28.59 230 GLU A CA 1
ATOM 1782 C C . GLU A 1 230 ? 35.118 -48.094 11.802 1.00 28.59 230 GLU A C 1
ATOM 1784 O O . GLU A 1 230 ? 35.172 -49.318 11.827 1.00 28.59 230 GLU A O 1
ATOM 1789 N N . GLU A 1 231 ? 35.387 -47.393 10.694 1.00 37.09 231 GLU A N 1
ATOM 1790 C CA . GLU A 1 231 ? 36.534 -47.710 9.821 1.00 37.09 231 GLU A CA 1
ATOM 1791 C C . GLU A 1 231 ? 37.344 -46.417 9.575 1.00 37.09 231 GLU A C 1
ATOM 1793 O O . GLU A 1 231 ? 36.824 -45.311 9.752 1.00 37.09 231 GLU A O 1
ATOM 1798 N N . GLN A 1 232 ? 38.639 -46.542 9.264 1.00 27.75 232 GLN A N 1
ATOM 1799 C CA . GLN A 1 232 ? 39.624 -45.447 9.297 1.00 27.75 232 GLN A CA 1
ATOM 1800 C C . GLN A 1 232 ? 40.468 -45.392 8.006 1.00 27.75 232 GLN A C 1
ATOM 1802 O O . GLN A 1 232 ? 40.691 -46.421 7.374 1.00 27.75 232 GLN A O 1
ATOM 1807 N N . GLY A 1 233 ? 41.000 -44.210 7.667 1.00 32.28 233 GLY A N 1
ATOM 1808 C CA . GLY A 1 233 ? 41.959 -43.999 6.568 1.00 32.28 233 GLY A CA 1
ATOM 1809 C C . GLY A 1 233 ? 41.600 -42.786 5.691 1.00 32.28 233 GLY A C 1
ATOM 1810 O O . GLY A 1 233 ? 40.452 -42.651 5.285 1.00 32.28 233 GLY A O 1
ATOM 1811 N N . GLU A 1 234 ? 42.493 -41.843 5.382 1.00 34.91 234 GLU A N 1
ATOM 1812 C CA . GLU A 1 234 ? 43.888 -41.645 5.818 1.00 34.91 234 GLU A CA 1
ATOM 1813 C C . GLU A 1 234 ? 44.142 -40.152 6.123 1.00 34.91 234 GLU A C 1
ATOM 1815 O O . GLU A 1 234 ? 43.375 -39.278 5.715 1.00 34.91 234 GLU A O 1
ATOM 1820 N N . GLN A 1 235 ? 45.205 -39.858 6.877 1.00 31.17 235 GLN A N 1
ATOM 1821 C CA . GLN A 1 235 ? 45.659 -38.495 7.181 1.00 31.17 235 GLN A CA 1
ATOM 1822 C C . GLN A 1 235 ? 46.878 -38.130 6.331 1.00 31.17 235 GLN A C 1
ATOM 1824 O O . GLN A 1 235 ? 47.739 -38.977 6.118 1.00 31.17 235 GLN A O 1
ATOM 1829 N N . GLU A 1 236 ? 47.050 -36.840 6.038 1.00 36.56 236 GLU A N 1
ATOM 1830 C CA . GLU A 1 236 ? 48.391 -36.246 6.032 1.00 36.56 236 GLU A CA 1
ATOM 1831 C C . GLU A 1 236 ? 48.346 -34.860 6.713 1.00 36.56 236 GLU A C 1
ATOM 1833 O O . GLU A 1 236 ? 47.351 -34.138 6.616 1.00 36.56 236 GLU A O 1
ATOM 1838 N N . ASP A 1 237 ? 49.381 -34.534 7.495 1.00 32.34 237 ASP A N 1
ATOM 1839 C CA . ASP A 1 237 ? 49.454 -33.404 8.442 1.00 32.34 237 ASP A CA 1
ATOM 1840 C C . ASP A 1 237 ? 50.736 -32.603 8.200 1.00 32.34 237 ASP A C 1
ATOM 1842 O O . ASP A 1 237 ? 51.819 -33.167 8.351 1.00 32.34 237 ASP A O 1
ATOM 1846 N N . ASP A 1 238 ? 50.637 -31.292 7.926 1.00 40.41 238 ASP A N 1
ATOM 1847 C CA . ASP A 1 238 ? 51.805 -30.404 8.046 1.00 40.41 238 ASP A CA 1
ATOM 1848 C C . ASP A 1 238 ? 51.498 -28.967 8.541 1.00 40.41 238 ASP A C 1
ATOM 1850 O O . ASP A 1 238 ? 51.463 -27.969 7.823 1.00 40.41 238 ASP A O 1
ATOM 1854 N N . ARG A 1 239 ? 51.237 -28.880 9.848 1.00 35.16 239 ARG A N 1
ATOM 1855 C CA . ARG A 1 239 ? 52.065 -28.121 10.817 1.00 35.16 239 ARG A CA 1
ATOM 1856 C C . ARG A 1 239 ? 52.519 -26.671 10.502 1.00 35.16 239 ARG A C 1
ATOM 1858 O O . ARG A 1 239 ? 53.458 -26.383 9.774 1.00 35.16 239 ARG A O 1
ATOM 1865 N N . ARG A 1 240 ? 51.969 -25.760 11.324 1.00 30.69 240 ARG A N 1
ATOM 1866 C CA . ARG A 1 240 ? 52.632 -24.658 12.093 1.00 30.69 240 ARG A CA 1
ATOM 1867 C C . ARG A 1 240 ? 54.189 -24.625 12.085 1.00 30.69 240 ARG A C 1
ATOM 1869 O O . ARG A 1 240 ? 54.768 -25.688 12.289 1.00 30.69 240 ARG A O 1
ATOM 1876 N N . PRO A 1 241 ? 54.868 -23.437 12.182 1.00 35.34 241 PRO A N 1
ATOM 1877 C CA . PRO A 1 241 ? 54.618 -22.505 13.307 1.00 35.34 241 PRO A CA 1
ATOM 1878 C C . PRO A 1 241 ? 54.941 -20.980 13.192 1.00 35.34 241 PRO A C 1
ATOM 1880 O O . PRO A 1 241 ? 55.655 -20.488 12.329 1.00 35.34 241 PRO A O 1
ATOM 1883 N N . ARG A 1 242 ? 54.446 -20.259 14.216 1.00 27.39 242 ARG A N 1
ATOM 1884 C CA . ARG A 1 242 ? 54.833 -18.940 14.790 1.00 27.39 242 ARG A CA 1
ATOM 1885 C C . ARG A 1 242 ? 56.111 -18.210 14.292 1.00 27.39 242 ARG A C 1
ATOM 1887 O O . ARG A 1 242 ? 57.220 -18.672 14.544 1.00 27.39 242 ARG A O 1
ATOM 1894 N N . ARG A 1 243 ? 55.942 -16.908 14.000 1.00 35.91 243 ARG A N 1
ATOM 1895 C CA . ARG A 1 243 ? 56.595 -15.756 14.694 1.00 35.91 243 ARG A CA 1
ATOM 1896 C C . ARG A 1 243 ? 55.505 -14.669 14.904 1.00 35.91 243 ARG A C 1
ATOM 1898 O O . ARG A 1 243 ? 54.594 -14.619 14.091 1.00 35.91 243 ARG A O 1
ATOM 1905 N N . GLN A 1 244 ? 55.343 -13.924 16.010 1.00 30.41 244 GLN A N 1
ATOM 1906 C CA . GLN A 1 244 ? 56.263 -13.107 16.836 1.00 30.41 244 GLN A CA 1
ATOM 1907 C C . GLN A 1 244 ? 56.825 -11.890 16.058 1.00 30.41 244 GLN A C 1
ATOM 1909 O O . GLN A 1 244 ? 57.311 -12.075 14.952 1.00 30.41 244 GLN A O 1
ATOM 1914 N N . THR A 1 245 ? 56.785 -10.632 16.539 1.00 31.55 245 THR A N 1
ATOM 1915 C CA . THR A 1 245 ? 56.466 -10.089 17.890 1.00 31.55 245 THR A CA 1
ATOM 1916 C C . THR A 1 245 ? 56.263 -8.554 17.860 1.00 31.55 245 THR A C 1
ATOM 1918 O O . THR A 1 245 ? 56.984 -7.923 17.101 1.00 31.55 245 THR A O 1
ATOM 1921 N N . ARG A 1 246 ? 55.479 -7.988 18.813 1.00 30.44 246 ARG A N 1
ATOM 1922 C CA . ARG A 1 246 ? 55.662 -6.646 19.469 1.00 30.44 246 ARG A CA 1
ATOM 1923 C C . ARG A 1 246 ? 55.539 -5.373 18.577 1.00 30.44 246 ARG A C 1
ATOM 1925 O O . ARG A 1 246 ? 55.673 -5.464 17.371 1.00 30.44 246 ARG A O 1
ATOM 1932 N N . GLU A 1 247 ? 55.300 -4.139 19.058 1.00 27.31 247 GLU A N 1
ATOM 1933 C CA . GLU A 1 247 ? 54.659 -3.568 20.273 1.00 27.31 247 GLU A CA 1
ATOM 1934 C C . GLU A 1 247 ? 54.357 -2.052 20.051 1.00 27.31 247 GLU A C 1
ATOM 1936 O O . GLU A 1 247 ? 54.886 -1.450 19.126 1.00 27.31 247 GLU A O 1
ATOM 1941 N N . LEU A 1 248 ? 53.577 -1.439 20.957 1.00 27.66 248 LEU A N 1
ATOM 1942 C CA . LEU A 1 248 ? 53.668 -0.033 21.433 1.00 27.66 248 LEU A CA 1
ATOM 1943 C C . LEU A 1 248 ? 53.616 1.191 20.464 1.00 27.66 248 LEU A C 1
ATOM 1945 O O . LEU A 1 248 ? 54.593 1.610 19.862 1.00 27.66 248 LEU A O 1
ATOM 1949 N N . ALA A 1 249 ? 52.499 1.922 20.577 1.00 27.17 249 ALA A N 1
ATOM 1950 C CA . ALA A 1 249 ? 52.417 3.344 20.980 1.00 27.17 249 ALA A CA 1
ATOM 1951 C C . ALA A 1 249 ? 53.145 4.500 20.219 1.00 27.17 249 ALA A C 1
ATOM 1953 O O . ALA A 1 249 ? 54.244 4.919 20.571 1.00 27.17 249 ALA A O 1
ATOM 1954 N N . SER A 1 250 ? 52.323 5.272 19.483 1.00 26.48 250 SER A N 1
ATOM 1955 C CA . SER A 1 250 ? 52.305 6.760 19.427 1.00 26.48 250 SER A CA 1
ATOM 1956 C C . SER A 1 250 ? 53.307 7.563 18.554 1.00 26.48 250 SER A C 1
ATOM 1958 O O . SER A 1 250 ? 54.426 7.153 18.286 1.00 26.48 250 SER A O 1
ATOM 1960 N N . ARG A 1 251 ? 52.877 8.802 18.223 1.00 29.78 251 ARG A N 1
ATOM 1961 C CA . ARG A 1 251 ? 53.635 9.995 17.748 1.00 29.78 251 ARG A CA 1
ATOM 1962 C C . ARG A 1 251 ? 54.165 10.079 16.291 1.00 29.78 251 ARG A C 1
ATOM 1964 O O . ARG A 1 251 ? 55.314 9.786 16.006 1.00 29.78 251 ARG A O 1
ATOM 1971 N N . ARG A 1 252 ? 53.350 10.752 15.458 1.00 28.67 252 ARG A N 1
ATOM 1972 C CA . ARG A 1 252 ? 53.656 11.938 14.600 1.00 28.67 252 ARG A CA 1
ATOM 1973 C C . ARG A 1 252 ? 55.004 12.051 13.839 1.00 28.67 252 ARG A C 1
ATOM 1975 O O . ARG A 1 252 ? 56.031 12.286 14.467 1.00 28.67 252 ARG A O 1
ATOM 1982 N N . LYS A 1 253 ? 54.909 12.204 12.504 1.00 32.25 253 LYS A N 1
ATOM 1983 C CA . LYS A 1 253 ? 55.476 13.278 11.623 1.00 32.25 253 LYS A CA 1
ATOM 1984 C C . LYS A 1 253 ? 55.044 12.975 10.166 1.00 32.25 253 LYS A C 1
ATOM 1986 O O . LYS A 1 253 ? 55.110 11.807 9.809 1.00 32.25 253 LYS A O 1
ATOM 1991 N N . SER A 1 254 ? 54.506 13.823 9.275 1.00 31.62 254 SER A N 1
ATOM 1992 C CA . SER A 1 254 ? 54.348 15.287 9.062 1.00 31.62 254 SER A CA 1
ATOM 1993 C C . SER A 1 254 ? 55.238 15.898 7.955 1.00 31.62 254 SER A C 1
ATOM 1995 O O . SER A 1 254 ? 56.443 16.056 8.135 1.00 31.62 254 SER A O 1
ATOM 1997 N N . ARG A 1 255 ? 54.582 16.248 6.836 1.00 35.47 255 ARG A N 1
ATOM 1998 C CA . ARG A 1 255 ? 54.885 17.219 5.756 1.00 35.47 255 ARG A CA 1
ATOM 1999 C C . ARG A 1 255 ? 53.507 17.487 5.113 1.00 35.47 255 ARG A C 1
ATOM 2001 O O . ARG A 1 255 ? 52.916 16.513 4.659 1.00 35.47 255 ARG A O 1
ATOM 2008 N N . GLU A 1 256 ? 52.803 18.617 5.198 1.00 35.56 256 GLU A N 1
ATOM 2009 C CA . GLU A 1 256 ? 53.111 20.064 5.281 1.00 35.56 256 GLU A CA 1
ATOM 2010 C C . GLU A 1 256 ? 53.577 20.702 3.964 1.00 35.56 256 GLU A C 1
ATOM 2012 O O . GLU A 1 256 ? 54.678 20.422 3.505 1.00 35.56 256 GLU A O 1
ATOM 2017 N N . ASP A 1 257 ? 52.719 21.577 3.417 1.00 36.69 257 ASP A N 1
ATOM 2018 C CA . ASP A 1 257 ? 53.008 23.010 3.208 1.00 36.69 257 ASP A CA 1
ATOM 2019 C C . ASP A 1 257 ? 51.709 23.844 3.472 1.00 36.69 257 ASP A C 1
ATOM 2021 O O . ASP A 1 257 ? 50.627 23.243 3.415 1.00 36.69 257 ASP A O 1
ATOM 2025 N N . PRO A 1 258 ? 51.756 25.152 3.846 1.00 44.34 258 PRO A N 1
ATOM 2026 C CA . PRO A 1 258 ? 50.644 25.813 4.569 1.00 44.34 258 PRO A CA 1
ATOM 2027 C C . PRO A 1 258 ? 50.246 27.253 4.128 1.00 44.34 258 PRO A C 1
ATOM 2029 O O . PRO A 1 258 ? 50.943 27.888 3.350 1.00 44.34 258 PRO A O 1
ATOM 2032 N N . ASP A 1 259 ? 49.161 27.793 4.715 1.00 40.88 259 ASP A N 1
ATOM 2033 C CA . ASP A 1 259 ? 49.091 29.109 5.419 1.00 40.88 259 ASP A CA 1
ATOM 2034 C C . ASP A 1 259 ? 47.694 29.256 6.107 1.00 40.88 259 ASP A C 1
ATOM 2036 O O . ASP A 1 259 ? 46.692 28.885 5.501 1.00 40.88 259 ASP A O 1
ATOM 2040 N N . ARG A 1 260 ? 47.518 29.489 7.431 1.00 38.19 260 ARG A N 1
ATOM 2041 C CA . ARG A 1 260 ? 47.772 30.667 8.328 1.00 38.19 260 ARG A CA 1
ATOM 2042 C C . ARG A 1 260 ? 46.767 31.823 8.141 1.00 38.19 260 ARG A C 1
ATOM 2044 O O . ARG A 1 260 ? 46.347 32.057 7.021 1.00 38.19 260 ARG A O 1
ATOM 2051 N N . GLU A 1 261 ? 46.358 32.653 9.116 1.00 36.09 261 GLU A N 1
ATOM 2052 C CA . GLU A 1 261 ? 46.195 32.704 10.606 1.00 36.09 261 GLU A CA 1
ATOM 2053 C C . GLU A 1 261 ? 45.249 33.938 10.864 1.00 36.09 261 GLU A C 1
ATOM 2055 O O . GLU A 1 261 ? 45.013 34.675 9.913 1.00 36.09 261 GLU A O 1
ATOM 2060 N N . ALA A 1 262 ? 44.648 34.356 11.996 1.00 35.78 262 ALA A N 1
ATOM 2061 C CA . ALA A 1 262 ? 44.490 34.056 13.443 1.00 35.78 262 ALA A CA 1
ATOM 2062 C C . ALA A 1 262 ? 43.344 35.015 13.965 1.00 35.78 262 ALA A C 1
ATOM 2064 O O . ALA A 1 262 ? 42.950 35.884 13.194 1.00 35.78 262 ALA A O 1
ATOM 2065 N N . ARG A 1 263 ? 42.738 35.068 15.178 1.00 34.44 263 ARG A N 1
ATOM 2066 C CA . ARG A 1 263 ? 42.646 34.349 16.490 1.00 34.44 263 ARG A CA 1
ATOM 2067 C C . ARG A 1 263 ? 41.365 34.880 17.245 1.00 34.44 263 ARG A C 1
ATOM 2069 O O . ARG A 1 263 ? 40.807 35.870 16.780 1.00 34.44 263 ARG A O 1
ATOM 2076 N N . PRO A 1 264 ? 40.870 34.278 18.359 1.00 40.03 264 PRO A N 1
ATOM 2077 C CA . PRO A 1 264 ? 39.544 34.589 18.963 1.00 40.03 264 PRO A CA 1
ATOM 2078 C C . PRO A 1 264 ? 39.551 35.457 20.255 1.00 40.03 264 PRO A C 1
ATOM 2080 O O . PRO A 1 264 ? 40.583 35.539 20.918 1.00 40.03 264 PRO A O 1
ATOM 2083 N N . GLY A 1 265 ? 38.388 35.999 20.685 1.00 32.91 265 GLY A N 1
ATOM 2084 C CA . GLY A 1 265 ? 38.213 36.616 22.025 1.00 32.91 265 GLY A CA 1
ATOM 2085 C C . GLY A 1 265 ? 36.841 37.260 22.370 1.00 32.91 265 GLY A C 1
ATOM 2086 O O . GLY A 1 265 ? 36.508 38.311 21.846 1.00 32.91 265 GLY A O 1
ATOM 2087 N N . THR A 1 266 ? 36.092 36.623 23.284 1.00 31.28 266 THR A N 1
ATOM 2088 C CA . THR A 1 266 ? 35.119 37.141 24.297 1.00 31.28 266 THR A CA 1
ATOM 2089 C C . THR A 1 266 ? 34.395 38.510 24.187 1.00 31.28 266 THR A C 1
ATOM 2091 O O . THR A 1 266 ? 35.022 39.552 24.331 1.00 31.28 266 THR A O 1
ATOM 2094 N N . HIS A 1 267 ? 33.051 38.438 24.229 1.00 30.50 267 HIS A N 1
ATOM 2095 C CA . HIS A 1 267 ? 32.117 39.117 25.170 1.00 30.50 267 HIS A CA 1
ATOM 2096 C C . HIS A 1 267 ? 32.153 40.656 25.351 1.00 30.50 267 HIS A C 1
ATOM 2098 O O . HIS A 1 267 ? 33.040 41.169 26.027 1.00 30.50 267 HIS A O 1
ATOM 2104 N N . LEU A 1 268 ? 31.079 41.345 24.925 1.00 34.47 268 LEU A N 1
ATOM 2105 C CA . LEU A 1 268 ? 30.315 42.356 25.695 1.00 34.47 268 LEU A CA 1
ATOM 2106 C C . LEU A 1 268 ? 29.086 42.850 24.907 1.00 34.47 268 LEU A C 1
ATOM 2108 O O . LEU A 1 268 ? 29.140 42.978 23.687 1.00 34.47 268 LEU A O 1
ATOM 2112 N N . ASP A 1 269 ? 27.998 43.106 25.629 1.00 31.98 269 ASP A N 1
ATOM 2113 C CA . ASP A 1 269 ? 26.724 43.650 25.148 1.00 31.98 269 ASP A CA 1
ATOM 2114 C C . ASP A 1 269 ? 26.758 45.193 25.066 1.00 31.98 269 ASP A C 1
ATOM 2116 O O . ASP A 1 269 ? 27.503 45.816 25.824 1.00 31.98 269 ASP A O 1
ATOM 2120 N N . VAL A 1 270 ? 25.937 45.792 24.188 1.00 35.91 270 VAL A N 1
ATOM 2121 C CA . VAL A 1 270 ? 25.264 47.115 24.307 1.00 35.91 270 VAL A CA 1
ATOM 2122 C C . VAL A 1 270 ? 24.386 47.346 23.060 1.00 35.91 270 VAL A C 1
ATOM 2124 O O . VAL A 1 270 ? 24.712 46.866 21.973 1.00 35.91 270 VAL A O 1
ATOM 2127 N N . ASP A 1 271 ? 23.266 48.047 23.242 1.00 32.91 271 ASP A N 1
ATOM 2128 C CA . ASP A 1 271 ? 22.186 48.266 22.269 1.00 32.91 271 ASP A CA 1
ATOM 2129 C C . ASP A 1 271 ? 22.371 49.471 21.299 1.00 32.91 271 ASP A C 1
ATOM 2131 O O . ASP A 1 271 ? 23.314 50.254 21.409 1.00 32.91 271 ASP A O 1
ATOM 2135 N N . ASP A 1 272 ? 21.368 49.613 20.417 1.00 35.09 272 ASP A N 1
ATOM 2136 C CA . ASP A 1 272 ? 20.830 50.829 19.761 1.00 35.09 272 ASP A CA 1
ATOM 2137 C C . ASP A 1 272 ? 21.409 51.468 18.461 1.00 35.09 272 ASP A C 1
ATOM 2139 O O . ASP A 1 272 ? 22.607 51.558 18.200 1.00 35.09 272 ASP A O 1
ATOM 2143 N N . ASP A 1 273 ? 20.426 51.950 17.679 1.00 33.44 273 ASP A N 1
ATOM 2144 C CA . ASP A 1 273 ? 20.336 53.101 16.753 1.00 33.44 273 ASP A CA 1
ATOM 2145 C C . ASP A 1 273 ? 21.170 53.277 15.442 1.00 33.44 273 ASP A C 1
ATOM 2147 O O . ASP A 1 273 ? 22.271 53.821 15.408 1.00 33.44 273 ASP A O 1
ATOM 2151 N N . ASP A 1 274 ? 20.474 52.991 14.323 1.00 34.94 274 ASP A N 1
ATOM 2152 C CA . ASP A 1 274 ? 19.935 53.972 13.334 1.00 34.94 274 ASP A CA 1
ATOM 2153 C C . ASP A 1 274 ? 20.729 54.518 12.092 1.00 34.94 274 ASP A C 1
ATOM 2155 O O . ASP A 1 274 ? 21.950 54.606 12.032 1.00 34.94 274 ASP A O 1
ATOM 2159 N N . GLU A 1 275 ? 19.933 54.915 11.076 1.00 35.16 275 GLU A N 1
ATOM 2160 C CA . GLU A 1 275 ? 20.141 55.877 9.956 1.00 35.16 275 GLU A CA 1
ATOM 2161 C C . GLU A 1 275 ? 21.254 55.735 8.864 1.00 35.16 275 GLU A C 1
ATOM 2163 O O . GLU A 1 275 ? 22.406 56.106 9.050 1.00 35.16 275 GLU A O 1
ATOM 2168 N N . LYS A 1 276 ? 20.785 55.492 7.614 1.00 35.59 276 LYS A N 1
ATOM 2169 C CA . LYS A 1 276 ? 21.080 56.233 6.338 1.00 35.59 276 LYS A CA 1
ATOM 2170 C C . LYS A 1 276 ? 22.538 56.345 5.789 1.00 35.59 276 LYS A C 1
ATOM 2172 O O . LYS A 1 276 ? 23.472 56.700 6.482 1.00 35.59 276 LYS A O 1
ATOM 2177 N N . ASP A 1 277 ? 22.780 56.251 4.463 1.00 37.38 277 ASP A N 1
ATOM 2178 C CA . ASP A 1 277 ? 22.411 57.360 3.555 1.00 37.38 277 ASP A CA 1
ATOM 2179 C C . ASP A 1 277 ? 22.369 57.124 2.015 1.00 37.38 277 ASP A C 1
ATOM 2181 O O . ASP A 1 277 ? 23.239 56.472 1.454 1.00 37.38 277 ASP A O 1
ATOM 2185 N N . LYS A 1 278 ? 21.384 57.800 1.373 1.00 36.69 278 LYS A N 1
ATOM 2186 C CA . LYS A 1 278 ? 21.368 58.598 0.099 1.00 36.69 278 LYS A CA 1
ATOM 2187 C C . LYS A 1 278 ? 22.128 58.133 -1.174 1.00 36.69 278 LYS A C 1
ATOM 2189 O O . LYS A 1 278 ? 23.144 57.470 -1.128 1.00 36.69 278 LYS A O 1
ATOM 2194 N N . ARG A 1 279 ? 21.767 58.530 -2.411 1.00 36.84 279 ARG A N 1
ATOM 2195 C CA . ARG A 1 279 ? 20.909 59.576 -3.066 1.00 36.84 279 ARG A CA 1
ATOM 2196 C C . ARG A 1 279 ? 20.383 58.953 -4.392 1.00 36.84 279 ARG A C 1
ATOM 2198 O O . ARG A 1 279 ? 20.978 57.986 -4.839 1.00 36.84 279 ARG A O 1
ATOM 2205 N N . SER A 1 280 ? 19.424 59.448 -5.191 1.00 35.88 280 SER A N 1
ATOM 2206 C CA . SER A 1 280 ? 18.342 60.475 -5.191 1.00 35.88 280 SER A CA 1
ATOM 2207 C C . SER A 1 280 ? 17.508 60.211 -6.494 1.00 35.88 280 SER A C 1
ATOM 2209 O O . SER A 1 280 ? 17.754 59.184 -7.113 1.00 35.88 280 SER A O 1
ATOM 2211 N N . SER A 1 281 ? 16.548 60.962 -7.061 1.00 36.47 281 SER A N 1
ATOM 2212 C CA . SER A 1 281 ? 15.917 62.304 -6.945 1.00 36.47 281 SER A CA 1
ATOM 2213 C C . SER A 1 281 ? 14.559 62.233 -7.733 1.00 36.47 281 SER A C 1
ATOM 2215 O O . SER A 1 281 ? 14.312 61.184 -8.316 1.00 36.47 281 SER A O 1
ATOM 2217 N N . ARG A 1 282 ? 13.611 63.182 -7.892 1.00 35.84 282 ARG A N 1
ATOM 2218 C CA . ARG A 1 282 ? 13.320 64.606 -7.542 1.00 35.84 282 ARG A CA 1
ATOM 2219 C C . ARG A 1 282 ? 11.741 64.757 -7.541 1.00 35.84 282 ARG A C 1
ATOM 2221 O O . ARG A 1 282 ? 11.095 63.716 -7.611 1.00 35.84 282 ARG A O 1
ATOM 2228 N N . PRO A 1 283 ? 11.064 65.927 -7.354 1.00 40.72 283 PRO A N 1
ATOM 2229 C CA . PRO A 1 283 ? 9.937 65.956 -6.390 1.00 40.72 283 PRO A CA 1
ATOM 2230 C C . PRO A 1 283 ? 8.668 66.808 -6.732 1.00 40.72 283 PRO A C 1
ATOM 2232 O O . PRO A 1 283 ? 8.592 67.437 -7.782 1.00 40.72 283 PRO A O 1
ATOM 2235 N N . ARG A 1 284 ? 7.787 66.946 -5.711 1.00 34.06 284 ARG A N 1
ATOM 2236 C CA . ARG A 1 284 ? 6.672 67.921 -5.480 1.00 34.06 284 ARG A CA 1
ATOM 2237 C C . ARG A 1 284 ? 5.305 67.634 -6.148 1.00 34.06 284 ARG A C 1
ATOM 2239 O O . ARG A 1 284 ? 5.273 67.065 -7.225 1.00 34.06 284 ARG A O 1
ATOM 2246 N N . SER A 1 285 ? 4.150 67.989 -5.546 1.00 36.41 285 SER A N 1
ATOM 2247 C CA . SER A 1 285 ? 3.857 68.721 -4.275 1.00 36.41 285 SER A CA 1
ATOM 2248 C C . SER A 1 285 ? 2.497 68.347 -3.625 1.00 36.41 285 SER A C 1
ATOM 2250 O O . SER A 1 285 ? 1.632 67.784 -4.281 1.00 36.41 285 SER A O 1
ATOM 2252 N N . GLN A 1 286 ? 2.326 68.688 -2.335 1.00 32.69 286 GLN A N 1
ATOM 2253 C CA . GLN A 1 286 ? 1.114 68.554 -1.479 1.00 32.69 286 GLN A CA 1
ATOM 2254 C C . GLN A 1 286 ? 0.387 69.944 -1.336 1.00 32.69 286 GLN A C 1
ATOM 2256 O O . GLN A 1 286 ? 0.750 70.803 -2.147 1.00 32.69 286 GLN A O 1
ATOM 2261 N N . PRO A 1 287 ? -0.486 70.298 -0.332 1.00 39.56 287 PRO A N 1
ATOM 2262 C CA . PRO A 1 287 ? -1.119 69.534 0.784 1.00 39.56 287 PRO A CA 1
ATOM 2263 C C . PRO A 1 287 ? -2.583 69.907 1.245 1.00 39.56 287 PRO A C 1
ATOM 2265 O O . PRO A 1 287 ? -3.146 70.908 0.822 1.00 39.56 287 PRO A O 1
ATOM 2268 N N . ARG A 1 288 ? -3.068 69.174 2.281 1.00 33.72 288 ARG A N 1
ATOM 2269 C CA . ARG A 1 288 ? -3.798 69.626 3.518 1.00 33.72 288 ARG A CA 1
ATOM 2270 C C . ARG A 1 288 ? -5.355 69.667 3.681 1.00 33.72 288 ARG A C 1
ATOM 2272 O O . ARG A 1 288 ? -6.028 70.530 3.143 1.00 33.72 288 ARG A O 1
ATOM 2279 N N . ASP A 1 289 ? -5.799 68.863 4.670 1.00 34.50 289 ASP A N 1
ATOM 2280 C CA . ASP A 1 289 ? -6.556 69.203 5.914 1.00 34.50 289 ASP A CA 1
ATOM 2281 C C . ASP A 1 289 ? -8.113 69.275 6.065 1.00 34.50 289 ASP A C 1
ATOM 2283 O O . ASP A 1 289 ? -8.830 69.910 5.304 1.00 34.50 289 ASP A O 1
ATOM 2287 N N . LEU A 1 290 ? -8.547 68.730 7.230 1.00 35.69 290 LEU A N 1
ATOM 2288 C CA . LEU A 1 290 ? -9.679 69.079 8.138 1.00 35.69 290 LEU A CA 1
ATOM 2289 C C . LEU A 1 290 ? -11.147 68.552 7.968 1.00 35.69 290 LEU A C 1
ATOM 2291 O O . LEU A 1 290 ? -11.960 69.105 7.240 1.00 35.69 290 LEU A O 1
ATOM 2295 N N . ALA A 1 291 ? -11.527 67.656 8.910 1.00 35.28 291 ALA A N 1
ATOM 2296 C CA . ALA A 1 291 ? -12.564 67.863 9.964 1.00 35.28 291 ALA A CA 1
ATOM 2297 C C . ALA A 1 291 ? -14.017 67.255 9.926 1.00 35.28 291 ALA A C 1
ATOM 2299 O O . ALA A 1 291 ? -14.973 67.919 9.549 1.00 35.28 291 ALA A O 1
ATOM 2300 N N . THR A 1 292 ? -14.208 66.153 10.693 1.00 34.34 292 THR A N 1
ATOM 2301 C CA . THR A 1 292 ? -14.989 66.130 11.981 1.00 34.34 292 THR A CA 1
ATOM 2302 C C . THR A 1 292 ? -16.526 65.809 12.075 1.00 34.34 292 THR A C 1
ATOM 2304 O O . THR A 1 292 ? -17.358 66.603 11.661 1.00 34.34 292 THR A O 1
ATOM 2307 N N . LYS A 1 293 ? -16.857 64.783 12.918 1.00 32.72 293 LYS A N 1
ATOM 2308 C CA . LYS A 1 293 ? -18.054 64.528 13.820 1.00 32.72 293 LYS A CA 1
ATOM 2309 C C . LYS A 1 293 ? -19.296 63.649 13.426 1.00 32.72 293 LYS A C 1
ATOM 2311 O O . LYS A 1 293 ? -20.043 63.975 12.523 1.00 32.72 293 LYS A O 1
ATOM 2316 N N . ARG A 1 294 ? -19.619 62.718 14.370 1.00 33.16 294 ARG A N 1
ATOM 2317 C CA . ARG A 1 294 ? -20.949 62.250 14.917 1.00 33.16 294 ARG A CA 1
ATOM 2318 C C . ARG A 1 294 ? -21.777 61.062 14.320 1.00 33.16 294 ARG A C 1
ATOM 2320 O O . ARG A 1 294 ? -22.717 61.260 13.570 1.00 33.16 294 ARG A O 1
ATOM 2327 N N . ARG A 1 295 ? -21.497 59.848 14.851 1.00 31.91 295 ARG A N 1
ATOM 2328 C CA . ARG A 1 295 ? -22.377 58.839 15.553 1.00 31.91 295 ARG A CA 1
ATOM 2329 C C . ARG A 1 295 ? -23.882 59.180 15.841 1.00 31.91 295 ARG A C 1
ATOM 2331 O O . ARG A 1 295 ? -24.111 60.351 16.139 1.00 31.91 295 ARG A O 1
ATOM 2338 N N . PRO A 1 296 ? -24.763 58.193 16.217 1.00 39.47 296 PRO A N 1
ATOM 2339 C CA . PRO A 1 296 ? -25.009 56.798 15.740 1.00 39.47 296 PRO A CA 1
ATOM 2340 C C . PRO A 1 296 ? -26.541 56.389 15.805 1.00 39.47 296 PRO A C 1
ATOM 2342 O O . PRO A 1 296 ? -27.370 57.290 15.811 1.00 39.47 296 PRO A O 1
ATOM 2345 N N . LYS A 1 297 ? -26.885 55.082 15.993 1.00 33.41 297 LYS A N 1
ATOM 2346 C CA . LYS A 1 297 ? -28.230 54.454 16.275 1.00 33.41 297 LYS A CA 1
ATOM 2347 C C . LYS A 1 297 ? -29.222 54.335 15.088 1.00 33.41 297 LYS A C 1
ATOM 2349 O O . LYS A 1 297 ? -29.107 55.117 14.157 1.00 33.41 297 LYS A O 1
ATOM 2354 N N . GLU A 1 298 ? -30.261 53.475 15.085 1.00 31.12 298 GLU A N 1
ATOM 2355 C CA . GLU A 1 298 ? -30.483 52.056 15.508 1.00 31.12 298 GLU A CA 1
ATOM 2356 C C . GLU A 1 298 ? -31.912 51.609 15.058 1.00 31.12 298 GLU A C 1
ATOM 2358 O O . GLU A 1 298 ? -32.781 52.462 14.939 1.00 31.12 298 GLU A O 1
ATOM 2363 N N . GLU A 1 299 ? -32.137 50.296 14.873 1.00 30.39 299 GLU A N 1
ATOM 2364 C CA . GLU A 1 299 ? -33.432 49.554 14.936 1.00 30.39 299 GLU A CA 1
ATOM 2365 C C . GLU A 1 299 ? -34.596 49.685 13.891 1.00 30.39 299 GLU A C 1
ATOM 2367 O O . GLU A 1 299 ? -35.170 50.742 13.666 1.00 30.39 299 GLU A O 1
ATOM 2372 N N . VAL A 1 300 ? -35.022 48.491 13.411 1.00 32.78 300 VAL A N 1
ATOM 2373 C CA . VAL A 1 300 ? -36.416 47.962 13.265 1.00 32.78 300 VAL A CA 1
ATOM 2374 C C . VAL A 1 300 ? -37.294 48.238 12.004 1.00 32.78 300 VAL A C 1
ATOM 2376 O O . VAL A 1 300 ? -37.908 49.280 11.832 1.00 32.78 300 VAL A O 1
ATOM 2379 N N . GLU A 1 301 ? -37.412 47.158 11.206 1.00 32.62 301 GLU A N 1
ATOM 2380 C CA . GLU A 1 301 ? -38.592 46.534 10.543 1.00 32.62 301 GLU A CA 1
ATOM 2381 C C . GLU A 1 301 ? -39.496 47.175 9.448 1.00 32.62 301 GLU A C 1
ATOM 2383 O O . GLU A 1 301 ? -40.282 48.082 9.684 1.00 32.62 301 GLU A O 1
ATOM 2388 N N . GLN A 1 302 ? -39.555 46.415 8.332 1.00 31.83 302 GLN A N 1
ATOM 2389 C CA . GLN A 1 302 ? -40.724 46.025 7.505 1.00 31.83 302 GLN A CA 1
ATOM 2390 C C . GLN A 1 302 ? -41.407 47.009 6.510 1.00 31.83 302 GLN A C 1
ATOM 2392 O O . GLN A 1 302 ? -41.412 48.222 6.656 1.00 31.83 302 GLN A O 1
ATOM 2397 N N . ILE A 1 303 ? -42.066 46.373 5.519 1.00 34.31 303 ILE A N 1
ATOM 2398 C CA . ILE A 1 303 ? -43.037 46.870 4.513 1.00 34.31 303 ILE A CA 1
ATOM 2399 C C . ILE A 1 303 ? -42.474 47.534 3.224 1.00 34.31 303 ILE A C 1
ATOM 2401 O O . ILE A 1 303 ? -41.915 48.624 3.219 1.00 34.31 303 ILE A O 1
ATOM 2405 N N . THR A 1 304 ? -42.697 46.838 2.099 1.00 30.31 304 THR A N 1
ATOM 2406 C CA . THR A 1 304 ? -42.608 47.251 0.674 1.00 30.31 304 THR A CA 1
ATOM 2407 C C . THR A 1 304 ? -43.869 48.039 0.229 1.00 30.31 304 THR A C 1
ATOM 2409 O O . THR A 1 304 ? -44.843 47.986 0.981 1.00 30.31 304 THR A O 1
ATOM 2412 N N . PRO A 1 305 ? -43.964 48.705 -0.962 1.00 35.84 305 PRO A N 1
ATOM 2413 C CA . PRO A 1 305 ? -43.168 48.536 -2.198 1.00 35.84 305 PRO A CA 1
ATOM 2414 C C . PRO A 1 305 ? -42.811 49.827 -3.009 1.00 35.84 305 PRO A C 1
ATOM 2416 O O . PRO A 1 305 ? -43.110 50.944 -2.609 1.00 35.84 305 PRO A O 1
ATOM 2419 N N . GLU A 1 306 ? -42.255 49.595 -4.211 1.00 35.09 306 GLU A N 1
ATOM 2420 C CA . GLU A 1 306 ? -42.154 50.455 -5.422 1.00 35.09 306 GLU A CA 1
ATOM 2421 C C . GLU A 1 306 ? -41.146 51.645 -5.474 1.00 35.09 306 GLU A C 1
ATOM 2423 O O . GLU A 1 306 ? -40.817 52.227 -4.442 1.00 35.09 306 GLU A O 1
ATOM 2428 N N . PRO A 1 307 ? -40.594 51.993 -6.671 1.00 38.78 307 PRO A N 1
ATOM 2429 C CA . PRO A 1 307 ? -39.442 52.902 -6.813 1.00 38.78 307 PRO A CA 1
ATOM 2430 C C . PRO A 1 307 ? -39.723 54.216 -7.581 1.00 38.78 307 PRO A C 1
ATOM 2432 O O . PRO A 1 307 ? -40.656 54.295 -8.382 1.00 38.78 307 PRO A O 1
ATOM 2435 N N . PRO A 1 308 ? -38.824 55.213 -7.455 1.00 40.44 308 PRO A N 1
ATOM 2436 C CA . PRO A 1 308 ? -38.436 55.985 -8.640 1.00 40.44 308 PRO A CA 1
ATOM 2437 C C . PRO A 1 308 ? -36.928 56.305 -8.780 1.00 40.44 308 PRO A C 1
ATOM 2439 O O . PRO A 1 308 ? -36.192 56.512 -7.822 1.00 40.44 308 PRO A O 1
ATOM 2442 N N . GLU A 1 309 ? -36.542 56.361 -10.052 1.00 36.28 309 GLU A N 1
ATOM 2443 C CA . GLU A 1 309 ? -35.311 56.788 -10.741 1.00 36.28 309 GLU A CA 1
ATOM 2444 C C . GLU A 1 309 ? -34.354 57.810 -10.073 1.00 36.28 309 GLU A C 1
ATOM 2446 O O . GLU A 1 309 ? -34.789 58.821 -9.523 1.00 36.28 309 GLU A O 1
ATOM 2451 N N . GLY A 1 310 ? -33.036 57.666 -10.330 1.00 39.47 310 GLY A N 1
ATOM 2452 C CA . GLY A 1 310 ? -32.144 58.839 -10.404 1.00 39.47 310 GLY A CA 1
ATOM 2453 C C . GLY A 1 310 ? -30.621 58.660 -10.241 1.00 39.47 310 GLY A C 1
ATOM 2454 O O . GLY A 1 310 ? -30.127 58.957 -9.161 1.00 39.47 310 GLY A O 1
ATOM 2455 N N . LYS A 1 311 ? -29.902 58.409 -11.359 1.00 39.06 311 LYS A N 1
ATOM 2456 C CA . LYS A 1 311 ? -28.503 58.857 -11.656 1.00 39.06 311 LYS A CA 1
ATOM 2457 C C . LYS A 1 311 ? -27.337 58.308 -10.811 1.00 39.06 311 LYS A C 1
ATOM 2459 O O . LYS A 1 311 ? -27.516 57.989 -9.647 1.00 39.06 311 LYS A O 1
ATOM 2464 N N . ASP A 1 312 ? -26.076 58.265 -11.252 1.00 39.22 312 ASP A N 1
ATOM 2465 C CA . ASP A 1 312 ? -25.335 58.110 -12.539 1.00 39.22 312 ASP A CA 1
ATOM 2466 C C . ASP A 1 312 ? -24.000 57.393 -12.081 1.00 39.22 312 ASP A C 1
ATOM 2468 O O . ASP A 1 312 ? -23.722 57.402 -10.882 1.00 39.22 312 ASP A O 1
ATOM 2472 N N . GLU A 1 313 ? -23.123 56.672 -12.800 1.00 34.69 313 GLU A N 1
ATOM 2473 C CA . GLU A 1 313 ? -22.532 56.692 -14.157 1.00 34.69 313 GLU A CA 1
ATOM 2474 C C . GLU A 1 313 ? -22.051 55.244 -14.553 1.00 34.69 313 GLU A C 1
ATOM 2476 O O . GLU A 1 313 ? -22.452 54.266 -13.928 1.00 34.69 313 GLU A O 1
ATOM 2481 N N . ASP A 1 314 ? -21.177 55.089 -15.566 1.00 37.75 314 ASP A N 1
ATOM 2482 C CA . ASP A 1 314 ? -20.343 53.887 -15.855 1.00 37.75 314 ASP A CA 1
ATOM 2483 C C . ASP A 1 314 ? -20.966 52.549 -16.365 1.00 37.75 314 ASP A C 1
ATOM 2485 O O . ASP A 1 314 ? -20.447 51.464 -16.108 1.00 37.75 314 ASP A O 1
ATOM 2489 N N . GLU A 1 315 ? -21.951 52.596 -17.276 1.00 33.62 315 GLU A N 1
ATOM 2490 C CA . GLU A 1 315 ? -22.147 51.520 -18.283 1.00 33.62 315 GLU A CA 1
ATOM 2491 C C . GLU A 1 315 ? -22.432 52.082 -19.693 1.00 33.62 315 GLU A C 1
ATOM 2493 O O . GLU A 1 315 ? -23.567 52.472 -19.987 1.00 33.62 315 GLU A O 1
ATOM 2498 N N . ARG A 1 316 ? -21.443 52.116 -20.620 1.00 30.55 316 ARG A N 1
ATOM 2499 C CA . ARG A 1 316 ? -21.740 52.556 -22.010 1.00 30.55 316 ARG A CA 1
ATOM 2500 C C . ARG A 1 316 ? -20.879 52.129 -23.217 1.00 30.55 316 ARG A C 1
ATOM 2502 O O . ARG A 1 316 ? -21.077 52.725 -24.277 1.00 30.55 316 ARG A O 1
ATOM 2509 N N . GLU A 1 317 ? -20.018 51.101 -23.165 1.00 35.38 317 GLU A N 1
ATOM 2510 C CA . GLU A 1 317 ? -19.117 50.797 -24.312 1.00 35.38 317 GLU A CA 1
ATOM 2511 C C . GLU A 1 317 ? -19.041 49.336 -24.836 1.00 35.38 317 GLU A C 1
ATOM 2513 O O . GLU A 1 317 ? -18.000 48.923 -25.328 1.00 35.38 317 GLU A O 1
ATOM 2518 N N . GLU A 1 318 ? -20.131 48.541 -24.857 1.00 37.53 318 GLU A N 1
ATOM 2519 C CA . GLU A 1 318 ? -20.063 47.198 -25.511 1.00 37.53 318 GLU A CA 1
ATOM 2520 C C . GLU A 1 318 ? -21.275 46.739 -26.368 1.00 37.53 318 GLU A C 1
ATOM 2522 O O . GLU A 1 318 ? -21.284 45.626 -26.892 1.00 37.53 318 GLU A O 1
ATOM 2527 N N . LYS A 1 319 ? -22.308 47.570 -26.615 1.00 34.22 319 LYS A N 1
ATOM 2528 C CA . LYS A 1 319 ? -23.510 47.146 -27.396 1.00 34.22 319 LYS A CA 1
ATOM 2529 C C . LYS A 1 319 ? -23.928 48.035 -28.586 1.00 34.22 319 LYS A C 1
ATOM 2531 O O . LYS A 1 319 ? -25.094 48.057 -28.972 1.00 34.22 319 LYS A O 1
ATOM 2536 N N . ARG A 1 320 ? -22.988 48.726 -29.251 1.00 34.12 320 ARG A N 1
ATOM 2537 C CA . ARG A 1 320 ? -23.250 49.511 -30.490 1.00 34.12 320 ARG A CA 1
ATOM 2538 C C . ARG A 1 320 ? -22.306 49.186 -31.664 1.00 34.12 320 ARG A C 1
ATOM 2540 O O . ARG A 1 320 ? -21.564 50.054 -32.113 1.00 34.12 320 ARG A O 1
ATOM 2547 N N . ARG A 1 321 ? -22.346 47.959 -32.215 1.00 35.66 321 ARG A N 1
ATOM 2548 C CA . ARG A 1 321 ? -21.597 47.612 -33.454 1.00 35.66 321 ARG A CA 1
ATOM 2549 C C . ARG A 1 321 ? -22.121 46.388 -34.241 1.00 35.66 321 ARG A C 1
ATOM 2551 O O . ARG A 1 321 ? -21.357 45.478 -34.545 1.00 35.66 321 ARG A O 1
ATOM 2558 N N . LYS A 1 322 ? -23.419 46.338 -34.599 1.00 34.12 322 LYS A N 1
ATOM 2559 C CA . LYS A 1 322 ? -23.954 45.204 -35.395 1.00 34.12 322 LYS A CA 1
ATOM 2560 C C . LYS A 1 322 ? -25.194 45.462 -36.286 1.00 34.12 322 LYS A C 1
ATOM 2562 O O . LYS A 1 322 ? -26.158 44.726 -36.167 1.00 34.12 322 LYS A O 1
ATOM 2567 N N . THR A 1 323 ? -25.152 46.425 -37.224 1.00 33.09 323 THR A N 1
ATOM 2568 C CA . THR A 1 323 ? -25.968 46.402 -38.479 1.00 33.09 323 THR A CA 1
ATOM 2569 C C . THR A 1 323 ? -25.559 47.497 -39.483 1.00 33.09 323 THR A C 1
ATOM 2571 O O . THR A 1 323 ? -25.354 48.641 -39.086 1.00 33.09 323 THR A O 1
ATOM 2574 N N . THR A 1 324 ? -25.575 47.175 -40.790 1.00 31.38 324 THR A N 1
ATOM 2575 C CA . THR A 1 324 ? -25.238 48.046 -41.956 1.00 31.38 324 THR A CA 1
ATOM 2576 C C . THR A 1 324 ? -23.761 48.516 -41.996 1.00 31.38 324 THR A C 1
ATOM 2578 O O . THR A 1 324 ? -23.169 48.766 -40.957 1.00 31.38 324 THR A O 1
ATOM 2581 N N . ARG A 1 325 ? -23.050 48.632 -43.132 1.00 33.75 325 ARG A N 1
ATOM 2582 C CA . ARG A 1 325 ? -23.422 48.877 -44.548 1.00 33.75 325 ARG A CA 1
ATOM 2583 C C . ARG A 1 325 ? -22.613 47.996 -45.544 1.00 33.75 325 ARG A C 1
ATOM 2585 O O . ARG A 1 325 ? -21.852 47.131 -45.131 1.00 33.75 325 ARG A O 1
ATOM 2592 N N . LYS A 1 326 ? -22.830 48.189 -46.857 1.00 32.47 326 LYS A N 1
ATOM 2593 C CA . LYS A 1 326 ? -22.274 47.403 -47.990 1.00 32.47 326 LYS A CA 1
ATOM 2594 C C . LYS A 1 326 ? -20.862 47.859 -48.442 1.00 32.47 326 LYS A C 1
ATOM 2596 O O . LYS A 1 326 ? -20.416 48.937 -48.061 1.00 32.47 326 LYS A O 1
ATOM 2601 N N . LYS A 1 327 ? -20.221 47.044 -49.307 1.00 30.62 327 LYS A N 1
ATOM 2602 C CA . LYS A 1 327 ? -19.024 47.350 -50.140 1.00 30.62 327 LYS A CA 1
ATOM 2603 C C . LYS A 1 327 ? -19.063 48.763 -50.763 1.00 30.62 327 LYS A C 1
ATOM 2605 O O . LYS A 1 327 ? -20.144 49.228 -51.126 1.00 30.62 327 LYS A O 1
ATOM 2610 N N . PRO A 1 328 ? -17.885 49.362 -51.015 1.00 34.56 328 PRO A N 1
ATOM 2611 C CA . PRO A 1 328 ? -17.483 49.557 -52.419 1.00 34.56 328 PRO A CA 1
ATOM 2612 C C . PRO A 1 328 ? -16.015 49.179 -52.726 1.00 34.56 328 PRO A C 1
ATOM 2614 O O . PRO A 1 328 ? -15.190 49.030 -51.828 1.00 34.56 328 PRO A O 1
ATOM 2617 N N . GLU A 1 329 ? -15.707 49.050 -54.018 1.00 34.75 329 GLU A N 1
ATOM 2618 C CA . GLU A 1 329 ? -14.348 49.085 -54.603 1.00 34.75 329 GLU A CA 1
ATOM 2619 C C . GLU A 1 329 ? -14.034 50.537 -55.049 1.00 34.75 329 GLU A C 1
ATOM 2621 O O . GLU A 1 329 ? -14.960 51.356 -55.055 1.00 34.75 329 GLU A O 1
ATOM 2626 N N . PRO A 1 330 ? -12.778 50.916 -55.386 1.00 38.03 330 PRO A N 1
ATOM 2627 C CA . PRO A 1 330 ? -12.399 50.933 -56.813 1.00 38.03 330 PRO A CA 1
ATOM 2628 C C . PRO A 1 330 ? -10.878 50.762 -57.096 1.00 38.03 330 PRO A C 1
ATOM 2630 O O . PRO A 1 330 ? -10.096 50.388 -56.223 1.00 38.03 330 PRO A O 1
ATOM 2633 N N . LEU A 1 331 ? -10.465 51.032 -58.344 1.00 31.23 331 LEU A N 1
ATOM 2634 C CA . LEU A 1 331 ? -9.123 50.799 -58.893 1.00 31.23 331 LEU A CA 1
ATOM 2635 C C . LEU A 1 331 ? -8.205 52.048 -58.954 1.00 31.23 331 LEU A C 1
ATOM 2637 O O . LEU A 1 331 ? -8.664 53.157 -59.198 1.00 31.23 331 LEU A O 1
ATOM 2641 N N . SER A 1 332 ? -6.890 51.777 -58.928 1.00 30.89 332 SER A N 1
ATOM 2642 C CA . SER A 1 332 ? -5.825 52.314 -59.816 1.00 30.89 332 SER A CA 1
ATOM 2643 C C . SER A 1 332 ? -5.387 53.803 -59.864 1.00 30.89 332 SER A C 1
ATOM 2645 O O . SER A 1 332 ? -6.192 54.709 -60.027 1.00 30.89 332 SER A O 1
ATOM 2647 N N . ILE A 1 333 ? -4.053 53.946 -60.025 1.00 32.28 333 ILE A N 1
ATOM 2648 C CA . ILE A 1 333 ? -3.281 54.962 -60.798 1.00 32.28 333 ILE A CA 1
ATOM 2649 C C . ILE A 1 333 ? -2.806 56.269 -60.078 1.00 32.28 333 ILE A C 1
ATOM 2651 O O . ILE A 1 333 ? -3.451 56.702 -59.128 1.00 32.28 333 ILE A O 1
ATOM 2655 N N . PRO A 1 334 ? -1.604 56.830 -60.419 1.00 42.09 334 PRO A N 1
ATOM 2656 C CA . PRO A 1 334 ? -0.760 57.613 -59.483 1.00 42.09 334 PRO A CA 1
ATOM 2657 C C . PRO A 1 334 ? -0.257 58.987 -60.023 1.00 42.09 334 PRO A C 1
ATOM 2659 O O . PRO A 1 334 ? -0.646 59.369 -61.118 1.00 42.09 334 PRO A O 1
ATOM 2662 N N . VAL A 1 335 ? 0.652 59.684 -59.292 1.00 33.41 335 VAL A N 1
ATOM 2663 C CA . VAL A 1 335 ? 1.721 60.656 -59.733 1.00 33.41 335 VAL A CA 1
ATOM 2664 C C . VAL A 1 335 ? 2.313 61.359 -58.476 1.00 33.41 335 VAL A C 1
ATOM 2666 O O . VAL A 1 335 ? 1.558 61.894 -57.678 1.00 33.41 335 VAL A O 1
ATOM 2669 N N . GLN A 1 336 ? 3.560 61.094 -58.046 1.00 34.41 336 GLN A N 1
ATOM 2670 C CA . GLN A 1 336 ? 4.876 61.733 -58.344 1.00 34.41 336 GLN A CA 1
ATOM 2671 C C . GLN A 1 336 ? 5.179 63.152 -57.780 1.00 34.41 336 GLN A C 1
ATOM 2673 O O . GLN A 1 336 ? 4.717 64.140 -58.332 1.00 34.41 336 GLN A O 1
ATOM 2678 N N . SER A 1 337 ? 6.131 63.232 -56.827 1.00 36.12 337 SER A N 1
ATOM 2679 C CA . SER A 1 337 ? 7.243 64.226 -56.704 1.00 36.12 337 SER A CA 1
ATOM 2680 C C . SER A 1 337 ? 8.016 63.934 -55.394 1.00 36.12 337 SER A C 1
ATOM 2682 O O . SER A 1 337 ? 7.366 63.862 -54.357 1.00 36.12 337 SER A O 1
ATOM 2684 N N . ARG A 1 338 ? 9.321 63.624 -55.277 1.00 35.50 338 ARG A N 1
ATOM 2685 C CA . ARG A 1 338 ? 10.604 63.936 -55.965 1.00 35.50 338 ARG A CA 1
ATOM 2686 C C . ARG A 1 338 ? 11.396 65.098 -55.333 1.00 35.50 338 ARG A C 1
ATOM 2688 O O . ARG A 1 338 ? 11.285 66.236 -55.768 1.00 35.50 338 ARG A O 1
ATOM 2695 N N . VAL A 1 339 ? 12.313 64.748 -54.424 1.00 39.03 339 VAL A N 1
ATOM 2696 C CA . VAL A 1 339 ? 13.594 65.445 -54.175 1.00 39.03 339 VAL A CA 1
ATOM 2697 C C . VAL A 1 339 ? 14.686 64.365 -54.089 1.00 39.03 339 VAL A C 1
ATOM 2699 O O . VAL A 1 339 ? 14.412 63.253 -53.644 1.00 39.03 339 VAL A O 1
ATOM 2702 N N . GLU A 1 340 ? 15.899 64.649 -54.569 1.00 35.91 340 GLU A N 1
ATOM 2703 C CA . GLU A 1 340 ? 16.961 63.652 -54.788 1.00 35.91 340 GLU A CA 1
ATOM 2704 C C . GLU A 1 340 ? 18.221 63.905 -53.950 1.00 35.91 340 GLU A C 1
ATOM 2706 O O . GLU A 1 340 ? 18.598 65.058 -53.738 1.00 35.91 340 GLU A O 1
ATOM 2711 N N . ARG A 1 341 ? 18.970 62.830 -53.653 1.00 35.28 341 ARG A N 1
ATOM 2712 C CA . ARG A 1 341 ? 20.422 62.745 -53.921 1.00 35.28 341 ARG A CA 1
ATOM 2713 C C . ARG A 1 341 ? 20.894 61.279 -53.991 1.00 35.28 341 ARG A C 1
ATOM 2715 O O . ARG A 1 341 ? 20.153 60.366 -53.641 1.00 35.28 341 ARG A O 1
ATOM 2722 N N . LYS A 1 342 ? 22.068 61.073 -54.598 1.00 36.81 342 LYS A N 1
ATOM 2723 C CA . LYS A 1 342 ? 22.604 59.795 -55.131 1.00 36.81 342 LYS A CA 1
ATOM 2724 C C . LYS A 1 342 ? 23.417 59.035 -54.043 1.00 36.81 342 LYS A C 1
ATOM 2726 O O . LYS A 1 342 ? 23.695 59.634 -53.013 1.00 36.81 342 LYS A O 1
ATOM 2731 N N . ALA A 1 343 ? 23.827 57.763 -54.182 1.00 35.34 343 ALA A N 1
ATOM 2732 C CA . ALA A 1 343 ? 24.084 56.970 -55.398 1.00 35.34 343 ALA A CA 1
ATOM 2733 C C . ALA A 1 343 ? 23.946 55.428 -55.223 1.00 35.34 343 ALA A C 1
ATOM 2735 O O . ALA A 1 343 ? 23.712 54.950 -54.121 1.00 35.34 343 ALA A O 1
ATOM 2736 N N . SER A 1 344 ? 24.118 54.692 -56.341 1.00 36.62 344 SER A N 1
ATOM 2737 C CA . SER A 1 344 ? 24.442 53.243 -56.482 1.00 36.62 344 SER A CA 1
ATOM 2738 C C . SER A 1 344 ? 23.690 52.243 -55.575 1.00 36.62 344 SER A C 1
ATOM 2740 O O . SER A 1 344 ? 24.076 52.032 -54.433 1.00 36.62 344 SER A O 1
ATOM 2742 N N . GLN A 1 345 ? 22.546 51.678 -55.987 1.00 33.22 345 GLN A N 1
ATOM 2743 C CA . GLN A 1 345 ? 22.347 50.565 -56.955 1.00 33.22 345 GLN A CA 1
ATOM 2744 C C . GLN A 1 345 ? 22.636 49.152 -56.402 1.00 33.22 345 GLN A C 1
ATOM 2746 O O . GLN A 1 345 ? 23.753 48.846 -56.012 1.00 33.22 345 GLN A O 1
ATOM 2751 N N . GLY A 1 346 ? 21.617 48.278 -56.457 1.00 33.56 346 GLY A N 1
ATOM 2752 C CA . GLY A 1 346 ? 21.697 46.870 -56.035 1.00 33.56 346 GLY A CA 1
ATOM 2753 C C . GLY A 1 346 ? 20.349 46.290 -55.578 1.00 33.56 346 GLY A C 1
ATOM 2754 O O . GLY A 1 346 ? 20.196 45.940 -54.413 1.00 33.56 346 GLY A O 1
ATOM 2755 N N . LYS A 1 347 ? 19.334 46.228 -56.456 1.00 31.92 347 LYS A N 1
ATOM 2756 C CA . LYS A 1 347 ? 18.026 45.630 -56.110 1.00 31.92 347 LYS A CA 1
ATOM 2757 C C . LYS A 1 347 ? 18.062 44.105 -56.255 1.00 31.92 347 LYS A C 1
ATOM 2759 O O . LYS A 1 347 ? 18.186 43.616 -57.373 1.00 31.92 347 LYS A O 1
ATOM 2764 N N . ALA A 1 348 ? 17.826 43.381 -55.164 1.00 34.44 348 ALA A N 1
ATOM 2765 C CA . ALA A 1 348 ? 17.414 41.978 -55.195 1.00 34.44 348 ALA A CA 1
ATOM 2766 C C . ALA A 1 348 ? 15.897 41.875 -54.955 1.00 34.44 348 ALA A C 1
ATOM 2768 O O . ALA A 1 348 ? 15.361 42.555 -54.080 1.00 34.44 348 ALA A O 1
ATOM 2769 N N . SER A 1 349 ? 15.203 41.044 -55.738 1.00 37.72 349 SER A N 1
ATOM 2770 C CA . SER A 1 349 ? 13.790 40.717 -55.500 1.00 37.72 349 SER A CA 1
ATOM 2771 C C . SER A 1 349 ? 13.674 39.558 -54.507 1.00 37.72 349 SER A C 1
ATOM 2773 O O . SER A 1 349 ? 14.546 38.690 -54.470 1.00 37.72 349 SER A O 1
ATOM 2775 N N . ALA A 1 350 ? 12.597 39.514 -53.722 1.00 36.09 350 ALA A N 1
ATOM 2776 C CA . ALA A 1 350 ? 12.345 38.402 -52.811 1.00 36.09 350 ALA A CA 1
ATOM 2777 C C . ALA A 1 350 ? 11.930 37.147 -53.600 1.00 36.09 350 ALA A C 1
ATOM 2779 O O . ALA A 1 350 ? 10.877 37.122 -54.236 1.00 36.09 350 ALA A O 1
ATOM 2780 N N . ILE A 1 351 ? 12.760 36.106 -53.541 1.00 37.00 351 ILE A N 1
ATOM 2781 C CA . ILE A 1 351 ? 12.483 34.778 -54.101 1.00 37.00 351 ILE A CA 1
ATOM 2782 C C . ILE A 1 351 ? 11.909 33.906 -52.967 1.00 37.00 351 ILE A C 1
ATOM 2784 O O . ILE A 1 351 ? 12.463 33.934 -51.862 1.00 37.00 351 ILE A O 1
ATOM 2788 N N . PRO A 1 352 ? 10.823 33.135 -53.178 1.00 37.38 352 PRO A N 1
ATOM 2789 C CA . PRO A 1 352 ? 10.378 32.156 -52.191 1.00 37.38 352 PRO A CA 1
ATOM 2790 C C . PRO A 1 352 ? 11.477 31.106 -51.990 1.00 37.38 352 PRO A C 1
ATOM 2792 O O . PRO A 1 352 ? 12.048 30.613 -52.961 1.00 37.38 352 PRO A O 1
ATOM 2795 N N . LYS A 1 353 ? 11.783 30.752 -50.738 1.00 36.47 353 LYS A N 1
ATOM 2796 C CA . LYS A 1 353 ? 12.781 29.713 -50.452 1.00 36.47 353 LYS A CA 1
ATOM 2797 C C . LYS A 1 353 ? 12.291 28.374 -51.007 1.00 36.47 353 LYS A C 1
ATOM 2799 O O . LYS A 1 353 ? 11.406 27.761 -50.416 1.00 36.47 353 LYS A O 1
ATOM 2804 N N . LEU A 1 354 ? 12.868 27.933 -52.125 1.00 45.50 354 LEU A N 1
ATOM 2805 C CA . LEU A 1 354 ? 12.785 26.537 -52.541 1.00 45.50 354 LEU A CA 1
ATOM 2806 C C . LEU A 1 354 ? 13.388 25.672 -51.429 1.00 45.50 354 LEU A C 1
ATOM 2808 O O . LEU A 1 354 ? 14.391 26.050 -50.818 1.00 45.50 354 LEU A O 1
ATOM 2812 N N . ASN A 1 355 ? 12.788 24.508 -51.187 1.00 52.84 355 ASN A N 1
ATOM 2813 C CA . ASN A 1 355 ? 13.461 23.471 -50.414 1.00 52.84 355 ASN A CA 1
ATOM 2814 C C . ASN A 1 355 ? 14.699 23.000 -51.200 1.00 52.84 355 ASN A C 1
ATOM 2816 O O . ASN A 1 355 ? 14.617 22.909 -52.431 1.00 52.84 355 ASN A O 1
ATOM 2820 N N . PRO A 1 356 ? 15.822 22.700 -50.525 1.00 60.16 356 PRO A N 1
ATOM 2821 C CA . PRO A 1 356 ? 17.005 22.170 -51.190 1.00 60.16 356 PRO A CA 1
ATOM 2822 C C . PRO A 1 356 ? 16.681 20.839 -51.894 1.00 60.16 356 PRO A C 1
ATOM 2824 O O . PRO A 1 356 ? 15.854 20.067 -51.391 1.00 60.16 356 PRO A O 1
ATOM 2827 N N . PRO A 1 357 ? 17.271 20.574 -53.073 1.00 71.06 357 PRO A N 1
ATOM 2828 C CA . PRO A 1 357 ? 16.947 19.406 -53.883 1.00 71.06 357 PRO A CA 1
ATOM 2829 C C . PRO A 1 357 ? 17.257 18.096 -53.150 1.00 71.06 357 PRO A C 1
ATOM 2831 O O . PRO A 1 357 ? 18.299 17.944 -52.517 1.00 71.06 357 PRO A O 1
ATOM 2834 N N . GLN A 1 358 ? 16.352 17.125 -53.266 1.00 78.56 358 GLN A N 1
ATOM 2835 C CA . GLN A 1 358 ? 16.512 15.781 -52.711 1.00 78.56 358 GLN A CA 1
ATOM 2836 C C . GLN A 1 358 ? 16.849 14.770 -53.810 1.00 78.56 358 GLN A C 1
ATOM 2838 O O . GLN A 1 358 ? 16.374 14.879 -54.942 1.00 78.56 358 GLN A O 1
ATOM 2843 N N . CYS A 1 359 ? 17.630 13.749 -53.464 1.00 80.00 359 CYS A N 1
ATOM 2844 C CA . CYS A 1 359 ? 17.795 12.556 -54.282 1.00 80.00 359 CYS A CA 1
ATOM 2845 C C . CYS A 1 359 ? 16.430 11.856 -54.434 1.00 80.00 359 CYS A C 1
ATOM 2847 O O . CYS A 1 359 ? 15.835 11.503 -53.414 1.00 80.00 359 CYS A O 1
ATOM 2849 N N . PRO A 1 360 ? 15.931 11.602 -55.658 1.00 80.81 360 PRO A N 1
ATOM 2850 C CA . PRO A 1 360 ? 14.630 10.957 -55.842 1.00 80.81 360 PRO A CA 1
ATOM 2851 C C . PRO A 1 360 ? 14.613 9.486 -55.396 1.00 80.81 360 PRO A C 1
ATOM 2853 O O . PRO A 1 360 ? 13.542 8.979 -55.083 1.00 80.81 360 PRO A O 1
ATOM 2856 N N . GLU A 1 361 ? 15.775 8.824 -55.313 1.00 80.25 361 GLU A N 1
ATOM 2857 C CA . GLU A 1 361 ? 15.875 7.429 -54.855 1.00 80.25 361 GLU A CA 1
ATOM 2858 C C . GLU A 1 361 ? 15.887 7.349 -53.318 1.00 80.25 361 GLU A C 1
ATOM 2860 O O . GLU A 1 361 ? 15.033 6.713 -52.706 1.00 80.25 361 GLU A O 1
ATOM 2865 N N . CYS A 1 362 ? 16.853 8.015 -52.667 1.00 79.38 362 CYS A N 1
ATOM 2866 C CA . CYS A 1 362 ? 17.087 7.878 -51.224 1.00 79.38 362 CYS A CA 1
ATOM 2867 C C . CYS A 1 362 ? 16.508 9.009 -50.356 1.00 79.38 362 CYS A C 1
ATOM 2869 O O . CYS A 1 362 ? 16.605 8.947 -49.133 1.00 79.38 362 CYS A O 1
ATOM 2871 N N . GLY A 1 363 ? 15.917 10.049 -50.953 1.00 77.19 363 GLY A N 1
ATOM 2872 C CA . GLY A 1 363 ? 15.284 11.175 -50.251 1.00 77.19 363 GLY A CA 1
ATOM 2873 C C . GLY A 1 363 ? 16.236 12.145 -49.534 1.00 77.19 363 GLY A C 1
ATOM 2874 O O . GLY A 1 363 ? 15.785 13.160 -49.007 1.00 77.19 363 GLY A O 1
ATOM 2875 N N . GLN A 1 364 ? 17.540 11.861 -49.505 1.00 76.88 364 GLN A N 1
ATOM 2876 C CA . GLN A 1 364 ? 18.545 12.705 -48.853 1.00 76.88 364 GLN A CA 1
ATOM 2877 C C . GLN A 1 364 ? 18.804 13.992 -49.653 1.00 76.88 364 GLN A C 1
ATOM 2879 O O . GLN A 1 364 ? 18.702 13.995 -50.880 1.00 76.88 364 GLN A O 1
ATOM 2884 N N . TYR A 1 365 ? 19.118 15.091 -48.964 1.00 74.44 365 TYR A N 1
ATOM 2885 C CA . TYR A 1 365 ? 19.368 16.395 -49.586 1.00 74.44 365 TYR A CA 1
ATOM 2886 C C . TYR A 1 365 ? 20.725 16.415 -50.303 1.00 74.44 365 TYR A C 1
ATOM 2888 O O . TYR A 1 365 ? 21.730 16.022 -49.724 1.00 74.44 365 TYR A O 1
ATOM 2896 N N . LEU A 1 366 ? 20.757 16.889 -51.550 1.00 74.00 366 LEU A N 1
ATOM 2897 C CA . LEU A 1 366 ? 21.939 16.857 -52.428 1.00 74.00 366 LEU A CA 1
ATOM 2898 C C . LEU A 1 366 ? 22.983 17.948 -52.118 1.00 74.00 366 LEU A C 1
ATOM 2900 O O . LEU A 1 366 ? 24.047 17.969 -52.735 1.00 74.00 366 LEU A O 1
ATOM 2904 N N . ASP A 1 367 ? 22.664 18.849 -51.191 1.00 68.56 367 ASP A N 1
ATOM 2905 C CA . ASP A 1 367 ? 23.495 19.988 -50.780 1.00 68.56 367 ASP A CA 1
ATOM 2906 C C . ASP A 1 367 ? 24.636 19.583 -49.823 1.00 68.56 367 ASP A C 1
ATOM 2908 O O . ASP A 1 367 ? 25.508 20.398 -49.522 1.00 68.56 367 ASP A O 1
ATOM 2912 N N . ASP A 1 368 ? 24.623 18.341 -49.330 1.00 66.00 368 ASP A N 1
ATOM 2913 C CA . ASP A 1 368 ? 25.629 17.789 -48.424 1.00 66.00 368 ASP A CA 1
ATOM 2914 C C . ASP A 1 368 ? 26.810 17.188 -49.227 1.00 66.00 368 ASP A C 1
ATOM 2916 O O . ASP A 1 368 ? 26.606 16.240 -49.997 1.00 66.00 368 ASP A O 1
ATOM 2920 N N . PRO A 1 369 ? 28.041 17.731 -49.111 1.00 61.12 369 PRO A N 1
ATOM 2921 C CA . PRO A 1 369 ? 29.194 17.240 -49.864 1.00 61.12 369 PRO A CA 1
ATOM 2922 C C . PRO A 1 369 ? 29.676 15.863 -49.390 1.00 61.12 369 PRO A C 1
ATOM 2924 O O . PRO A 1 369 ? 30.200 15.105 -50.210 1.00 61.12 369 PRO A O 1
ATOM 2927 N N . ASP A 1 370 ? 29.454 15.518 -48.118 1.00 67.19 370 ASP A N 1
ATOM 2928 C CA . ASP A 1 370 ? 29.912 14.264 -47.508 1.00 67.19 370 ASP A CA 1
ATOM 2929 C C . ASP A 1 370 ? 29.002 13.081 -47.904 1.00 67.19 370 ASP A C 1
ATOM 2931 O O . ASP A 1 370 ? 29.302 11.918 -47.642 1.00 67.19 370 ASP A O 1
ATOM 2935 N N . LEU A 1 371 ? 27.891 13.364 -48.596 1.00 72.81 371 LEU A N 1
ATOM 2936 C CA . LEU A 1 371 ? 26.913 12.378 -49.047 1.00 72.81 371 LEU A CA 1
ATOM 2937 C C . LEU A 1 371 ? 27.397 11.508 -50.221 1.00 72.81 371 LEU A C 1
ATOM 2939 O O . LEU A 1 371 ? 26.754 10.505 -50.535 1.00 72.81 371 LEU A O 1
ATOM 2943 N N . LYS A 1 372 ? 28.465 11.895 -50.928 1.00 70.38 372 LYS A N 1
ATOM 2944 C CA . LYS A 1 372 ? 28.928 11.204 -52.143 1.00 70.38 372 LYS A CA 1
ATOM 2945 C C . LYS A 1 372 ? 29.930 10.101 -51.826 1.00 70.38 372 LYS A C 1
ATOM 2947 O O . LYS A 1 372 ? 31.029 10.374 -51.355 1.00 70.38 372 LYS A O 1
ATOM 2952 N N . TYR A 1 373 ? 29.569 8.879 -52.202 1.00 75.25 373 TYR A N 1
ATOM 2953 C CA . TYR A 1 373 ? 30.489 7.750 -52.276 1.00 75.25 373 TYR A CA 1
ATOM 2954 C C . TYR A 1 373 ? 31.531 8.015 -53.369 1.00 75.25 373 TYR A C 1
ATOM 2956 O O . TYR A 1 373 ? 31.152 8.320 -54.505 1.00 75.25 373 TYR A O 1
ATOM 2964 N N . GLN A 1 374 ? 32.825 7.960 -53.037 1.00 68.19 374 GLN A N 1
ATOM 2965 C CA . GLN A 1 374 ? 33.846 8.531 -53.925 1.00 68.19 374 GLN A CA 1
ATOM 2966 C C . GLN A 1 374 ? 34.393 7.534 -54.949 1.00 68.19 374 GLN A C 1
ATOM 2968 O O . GLN A 1 374 ? 34.411 7.846 -56.142 1.00 68.19 374 GLN A O 1
ATOM 2973 N N . GLN A 1 375 ? 34.855 6.355 -54.515 1.00 74.31 375 GLN A N 1
ATOM 2974 C CA . GLN A 1 375 ? 35.475 5.347 -55.388 1.00 74.31 375 GLN A CA 1
ATOM 2975 C C . GLN A 1 375 ? 35.220 3.912 -54.899 1.00 74.31 375 GLN A C 1
ATOM 2977 O O . GLN A 1 375 ? 35.146 3.647 -53.701 1.00 74.31 375 GLN A O 1
ATOM 2982 N N . HIS A 1 376 ? 35.139 2.967 -55.841 1.00 81.88 376 HIS A N 1
ATOM 2983 C CA . HIS A 1 376 ? 35.220 1.536 -55.534 1.00 81.88 376 HIS A CA 1
ATOM 2984 C C . HIS A 1 376 ? 36.639 1.147 -55.078 1.00 81.88 376 HIS A C 1
ATOM 2986 O O . HIS A 1 376 ? 37.601 1.795 -55.499 1.00 81.88 376 HIS A O 1
ATOM 2992 N N . PRO A 1 377 ? 36.806 0.068 -54.284 1.00 77.38 377 PRO A N 1
ATOM 2993 C CA . PRO A 1 377 ? 38.125 -0.507 -54.038 1.00 77.38 377 PRO A CA 1
ATOM 2994 C C . PRO A 1 377 ? 38.833 -0.850 -55.358 1.00 77.38 377 PRO A C 1
ATOM 2996 O O . PRO A 1 377 ? 38.190 -1.249 -56.334 1.00 77.38 377 PRO A O 1
ATOM 2999 N N . VAL A 1 378 ? 40.159 -0.703 -55.392 1.00 77.81 378 VAL A N 1
ATOM 3000 C CA . VAL A 1 378 ? 40.968 -1.030 -56.579 1.00 77.81 378 VAL A CA 1
ATOM 3001 C C . VAL A 1 378 ? 40.788 -2.511 -56.927 1.00 77.81 378 VAL A C 1
ATOM 3003 O O . VAL A 1 378 ? 40.671 -3.349 -56.035 1.00 77.81 378 VAL A O 1
ATOM 3006 N N . ASP A 1 379 ? 40.694 -2.821 -58.219 1.00 84.06 379 ASP A N 1
ATOM 3007 C CA . ASP A 1 379 ? 40.438 -4.167 -58.755 1.00 84.06 379 ASP A CA 1
ATOM 3008 C C . ASP A 1 379 ? 39.150 -4.851 -58.242 1.00 84.06 379 ASP A C 1
ATOM 3010 O O . ASP A 1 379 ? 38.989 -6.064 -58.373 1.00 84.06 379 ASP A O 1
ATOM 3014 N N . ALA A 1 380 ? 38.188 -4.087 -57.701 1.00 86.38 380 ALA A N 1
ATOM 3015 C CA . ALA A 1 380 ? 36.907 -4.635 -57.265 1.00 86.38 380 ALA A CA 1
ATOM 3016 C C . ALA A 1 380 ? 36.111 -5.260 -58.422 1.00 86.38 380 ALA A C 1
ATOM 3018 O O . ALA A 1 380 ? 35.886 -4.631 -59.465 1.00 86.38 380 ALA A O 1
ATOM 3019 N N . VAL A 1 381 ? 35.626 -6.480 -58.202 1.00 92.00 381 VAL A N 1
ATOM 3020 C CA . VAL A 1 381 ? 34.816 -7.263 -59.146 1.00 92.00 381 VAL A CA 1
ATOM 3021 C C . VAL A 1 381 ? 33.331 -7.238 -58.772 1.00 92.00 381 VAL A C 1
ATOM 3023 O O . VAL A 1 381 ? 32.968 -6.866 -57.655 1.00 92.00 381 VAL A O 1
ATOM 3026 N N . ASP A 1 382 ? 32.459 -7.592 -59.716 1.00 92.00 382 ASP A N 1
ATOM 3027 C CA . ASP A 1 382 ? 31.013 -7.645 -59.463 1.00 92.00 382 ASP A CA 1
ATOM 3028 C C . ASP A 1 382 ? 30.644 -8.918 -58.670 1.00 92.00 382 ASP A C 1
ATOM 3030 O O . ASP A 1 382 ? 31.367 -9.917 -58.703 1.00 92.00 382 ASP A O 1
ATOM 3034 N N . GLU A 1 383 ? 29.519 -8.906 -57.948 1.00 92.12 383 GLU A N 1
ATOM 3035 C CA . GLU A 1 383 ? 29.196 -9.917 -56.921 1.00 92.12 383 GLU A CA 1
ATOM 3036 C C . GLU A 1 383 ? 29.351 -11.396 -57.353 1.00 92.12 383 GLU A C 1
ATOM 3038 O O . GLU A 1 383 ? 29.986 -12.152 -56.611 1.00 92.12 383 GLU A O 1
ATOM 3043 N N . PRO A 1 384 ? 28.887 -11.843 -58.542 1.00 89.38 384 PRO A N 1
ATOM 3044 C CA . PRO A 1 384 ? 29.053 -13.239 -58.954 1.00 89.38 384 PRO A CA 1
ATOM 3045 C C . PRO A 1 384 ? 30.518 -13.631 -59.187 1.00 89.38 384 PRO A C 1
ATOM 3047 O O . PRO A 1 384 ? 30.895 -14.766 -58.919 1.00 89.38 384 PRO A O 1
ATOM 3050 N N . GLN A 1 385 ? 31.354 -12.697 -59.656 1.00 88.62 385 GLN A N 1
ATOM 3051 C CA . GLN A 1 385 ? 32.791 -12.919 -59.858 1.00 88.62 385 GLN A CA 1
ATOM 3052 C C . GLN A 1 385 ? 33.516 -13.006 -58.510 1.00 88.62 385 GLN A C 1
ATOM 3054 O O . GLN A 1 385 ? 34.369 -13.871 -58.310 1.00 88.62 385 GLN A O 1
ATOM 3059 N N . MET A 1 386 ? 33.133 -12.137 -57.569 1.00 92.00 386 MET A N 1
ATOM 3060 C CA . MET A 1 386 ? 33.653 -12.130 -56.204 1.00 92.00 386 MET A CA 1
ATOM 3061 C C . MET A 1 386 ? 33.391 -13.473 -55.504 1.00 92.00 386 MET A C 1
ATOM 3063 O O . MET A 1 386 ? 34.315 -14.066 -54.955 1.00 92.00 386 MET A O 1
ATOM 3067 N N . LEU A 1 387 ? 32.154 -13.979 -55.580 1.00 89.06 387 LEU A N 1
ATOM 3068 C CA . LEU A 1 387 ? 31.730 -15.239 -54.954 1.00 89.06 387 LEU A CA 1
ATOM 3069 C C . LEU A 1 387 ? 32.380 -16.495 -55.561 1.00 89.06 387 LEU A C 1
ATOM 3071 O O . LEU A 1 387 ? 32.443 -17.521 -54.890 1.00 89.06 387 LEU A O 1
ATOM 3075 N N . THR A 1 388 ? 32.897 -16.429 -56.793 1.00 85.69 388 THR A N 1
ATOM 3076 C CA . THR A 1 388 ? 33.659 -17.536 -57.409 1.00 85.69 388 THR A CA 1
ATOM 3077 C C . THR A 1 388 ? 35.139 -17.595 -57.012 1.00 85.69 388 THR A C 1
ATOM 3079 O O . THR A 1 388 ? 35.851 -18.485 -57.470 1.00 85.69 388 THR A O 1
ATOM 3082 N N . ASN A 1 389 ? 35.632 -16.666 -56.187 1.00 86.56 389 ASN A N 1
ATOM 3083 C CA . ASN A 1 389 ? 37.038 -16.626 -55.789 1.00 86.56 389 ASN A CA 1
ATOM 3084 C C . ASN A 1 389 ? 37.358 -17.674 -54.703 1.00 86.56 389 ASN A C 1
ATOM 3086 O O . ASN A 1 389 ? 36.690 -17.738 -53.670 1.00 86.56 389 ASN A O 1
ATOM 3090 N N . GLU A 1 390 ? 38.422 -18.458 -54.910 1.00 83.56 390 GLU A N 1
ATOM 3091 C CA . GLU A 1 390 ? 38.859 -19.528 -54.000 1.00 83.56 390 GLU A CA 1
ATOM 3092 C C . GLU A 1 390 ? 39.119 -19.041 -52.563 1.00 83.56 390 GLU A C 1
ATOM 3094 O O . GLU A 1 390 ? 38.845 -19.781 -51.621 1.00 83.56 390 GLU A O 1
ATOM 3099 N N . ALA A 1 391 ? 39.542 -17.783 -52.371 1.00 83.94 391 ALA A N 1
ATOM 3100 C CA . ALA A 1 391 ? 39.762 -17.181 -51.050 1.00 83.94 391 ALA A CA 1
ATOM 3101 C C . ALA A 1 391 ? 38.481 -17.040 -50.197 1.00 83.94 391 ALA A C 1
ATOM 3103 O O . ALA A 1 391 ? 38.561 -16.841 -48.985 1.00 83.94 391 ALA A O 1
ATOM 3104 N N . LEU A 1 392 ? 37.293 -17.151 -50.805 1.00 84.38 392 LEU A N 1
ATOM 3105 C CA . LEU A 1 392 ? 36.012 -17.183 -50.091 1.00 84.38 392 LEU A CA 1
ATOM 3106 C C . LEU A 1 392 ? 35.495 -18.607 -49.839 1.00 84.38 392 LEU A C 1
ATOM 3108 O O . LEU A 1 392 ? 34.517 -18.769 -49.103 1.00 84.38 392 LEU A O 1
ATOM 3112 N N . SER A 1 393 ? 36.120 -19.631 -50.431 1.00 74.31 393 SER A N 1
ATOM 3113 C CA . SER A 1 393 ? 35.688 -21.019 -50.278 1.00 74.31 393 SER A CA 1
ATOM 3114 C C . SER A 1 393 ? 35.997 -21.549 -48.880 1.00 74.31 393 SER A C 1
ATOM 3116 O O . SER A 1 393 ? 37.099 -21.407 -48.356 1.00 74.31 393 SER A O 1
ATOM 3118 N N . VAL A 1 394 ? 35.013 -22.226 -48.293 1.00 66.56 394 VAL A N 1
ATOM 3119 C CA . VAL A 1 394 ? 35.149 -22.981 -47.035 1.00 66.56 394 VAL A CA 1
ATOM 3120 C C . VAL A 1 394 ? 35.150 -24.495 -47.314 1.00 66.56 394 VAL A C 1
ATOM 3122 O O . VAL A 1 394 ? 35.167 -25.306 -46.391 1.00 66.56 394 VAL A O 1
ATOM 3125 N N . PHE A 1 395 ? 35.100 -24.889 -48.591 1.00 63.50 395 PHE A N 1
ATOM 3126 C CA . PHE A 1 395 ? 34.856 -26.261 -49.017 1.00 63.50 395 PHE A CA 1
ATOM 3127 C C . PHE A 1 395 ? 36.112 -26.908 -49.587 1.00 63.50 395 PHE A C 1
ATOM 3129 O O . PHE A 1 395 ? 36.545 -26.606 -50.700 1.00 63.50 395 PHE A O 1
ATOM 3136 N N . ASP A 1 396 ? 36.631 -27.875 -48.840 1.00 57.16 396 ASP A N 1
ATOM 3137 C CA . ASP A 1 396 ? 37.576 -28.854 -49.355 1.00 57.16 396 ASP A CA 1
ATOM 3138 C C . ASP A 1 396 ? 36.838 -29.757 -50.361 1.00 57.16 396 ASP A C 1
ATOM 3140 O O . ASP A 1 396 ? 35.831 -30.393 -50.017 1.00 57.16 396 ASP A O 1
ATOM 3144 N N . SER A 1 397 ? 37.317 -29.813 -51.607 1.00 53.72 397 SER A N 1
ATOM 3145 C CA . SER A 1 397 ? 36.597 -30.371 -52.774 1.00 53.72 397 SER A CA 1
ATOM 3146 C C . SER A 1 397 ? 36.299 -31.882 -52.710 1.00 53.72 397 SER A C 1
ATOM 3148 O O . SER A 1 397 ? 35.634 -32.425 -53.590 1.00 53.72 397 SER A O 1
ATOM 3150 N N . ASN A 1 398 ? 36.737 -32.554 -51.641 1.00 51.91 398 ASN A N 1
ATOM 3151 C CA . ASN A 1 398 ? 36.556 -33.982 -51.377 1.00 51.91 398 ASN A CA 1
ATOM 3152 C C . ASN A 1 398 ? 35.550 -34.299 -50.239 1.00 51.91 398 ASN A C 1
ATOM 3154 O O . ASN A 1 398 ? 35.436 -35.456 -49.830 1.00 51.91 398 ASN A O 1
ATOM 3158 N N . SER A 1 399 ? 34.823 -33.311 -49.694 1.00 48.59 399 SER A N 1
ATOM 3159 C CA . SER A 1 399 ? 33.973 -33.478 -48.495 1.00 48.59 399 SER A CA 1
ATOM 3160 C C . SER A 1 399 ? 32.460 -33.592 -48.792 1.00 48.59 399 SER A C 1
ATOM 3162 O O . SER A 1 399 ? 31.728 -32.616 -48.907 1.00 48.59 399 SER A O 1
ATOM 3164 N N . SER A 1 400 ? 31.940 -34.822 -48.896 1.00 39.00 400 SER A N 1
ATOM 3165 C CA . SER A 1 400 ? 30.583 -35.093 -49.415 1.00 39.00 400 SER A CA 1
ATOM 3166 C C . SER A 1 400 ? 29.456 -35.207 -48.359 1.00 39.00 400 SER A C 1
ATOM 3168 O O . SER A 1 400 ? 28.731 -36.208 -48.354 1.00 39.00 400 SER A O 1
ATOM 3170 N N . TRP A 1 401 ? 29.280 -34.236 -47.447 1.00 40.38 401 TRP A N 1
ATOM 3171 C CA . TRP A 1 401 ? 28.227 -34.303 -46.406 1.00 40.38 401 TRP A CA 1
ATOM 3172 C C . TRP A 1 401 ? 27.561 -32.959 -46.040 1.00 40.38 401 TRP A C 1
ATOM 3174 O O . TRP A 1 401 ? 28.035 -32.269 -45.145 1.00 40.38 401 TRP A O 1
ATOM 3184 N N . PHE A 1 402 ? 26.352 -32.726 -46.586 1.00 39.44 402 PHE A N 1
ATOM 3185 C CA . PHE A 1 402 ? 25.443 -31.589 -46.299 1.00 39.44 402 PHE A CA 1
ATOM 3186 C C . PHE A 1 402 ? 25.997 -30.211 -46.755 1.00 39.44 402 PHE A C 1
ATOM 3188 O O . PHE A 1 402 ? 27.199 -30.021 -46.840 1.00 39.44 402 PHE A O 1
ATOM 3195 N N . GLU A 1 403 ? 25.179 -29.221 -47.125 1.00 42.38 403 GLU A N 1
ATOM 3196 C CA . GLU A 1 403 ? 23.735 -29.040 -46.887 1.00 42.38 403 GLU A CA 1
ATOM 3197 C C . GLU A 1 403 ? 22.827 -29.169 -48.135 1.00 42.38 403 GLU A C 1
ATOM 3199 O O . GLU A 1 403 ? 23.212 -29.682 -49.182 1.00 42.38 403 GLU A O 1
ATOM 3204 N N . THR A 1 404 ? 21.554 -28.797 -47.974 1.00 44.12 404 THR A N 1
ATOM 3205 C CA . THR A 1 404 ? 20.525 -28.694 -49.018 1.00 44.12 404 THR A CA 1
ATOM 3206 C C . THR A 1 404 ? 20.710 -27.456 -49.892 1.00 44.12 404 THR A C 1
ATOM 3208 O O . THR A 1 404 ? 21.065 -26.407 -49.375 1.00 44.12 404 THR A O 1
ATOM 3211 N N . TYR A 1 405 ? 20.306 -27.537 -51.165 1.00 47.41 405 TYR A N 1
ATOM 3212 C CA . TYR A 1 405 ? 20.271 -26.435 -52.153 1.00 47.41 405 TYR A CA 1
ATOM 3213 C C . TYR A 1 405 ? 19.461 -25.165 -51.754 1.00 47.41 405 TYR A C 1
ATOM 3215 O O . TYR A 1 405 ? 19.337 -24.256 -52.568 1.00 47.41 405 TYR A O 1
ATOM 3223 N N . ASP A 1 406 ? 18.910 -25.096 -50.537 1.00 53.03 406 ASP A N 1
ATOM 3224 C CA . ASP A 1 406 ? 18.126 -23.974 -49.995 1.00 53.03 406 ASP A CA 1
ATOM 3225 C C . ASP A 1 406 ? 18.942 -23.024 -49.077 1.00 53.03 406 ASP A C 1
ATOM 3227 O O . ASP A 1 406 ? 18.392 -22.022 -48.611 1.00 53.03 406 ASP A O 1
ATOM 3231 N N . SER A 1 407 ? 20.220 -23.310 -48.766 1.00 62.44 407 SER A N 1
ATOM 3232 C CA . SER A 1 407 ? 21.101 -22.374 -48.038 1.00 62.44 407 SER A CA 1
ATOM 3233 C C . SER A 1 407 ? 21.971 -21.540 -48.990 1.00 62.44 407 SER A C 1
ATOM 3235 O O . SER A 1 407 ? 22.825 -22.071 -49.698 1.00 62.44 407 SER A O 1
ATOM 3237 N N . SER A 1 408 ? 21.782 -20.215 -48.972 1.00 73.06 408 SER A N 1
ATOM 3238 C CA . SER A 1 408 ? 22.689 -19.260 -49.623 1.00 73.06 408 SER A CA 1
ATOM 3239 C C . SER A 1 408 ? 24.083 -19.308 -48.977 1.00 73.06 408 SER A C 1
ATOM 3241 O O . SER A 1 408 ? 24.169 -19.443 -47.751 1.00 73.06 408 SER A O 1
ATOM 3243 N N . PRO A 1 409 ? 25.178 -19.164 -49.747 1.00 84.81 409 PRO A N 1
ATOM 3244 C CA . PRO A 1 409 ? 26.527 -19.097 -49.193 1.00 84.81 409 PRO A CA 1
ATOM 3245 C C . PRO A 1 409 ? 26.682 -17.895 -48.250 1.00 84.81 409 PRO A C 1
ATOM 3247 O O . PRO A 1 409 ? 26.120 -16.824 -48.487 1.00 84.81 409 PRO A O 1
ATOM 3250 N N . MET A 1 410 ? 27.439 -18.086 -47.167 1.00 88.56 410 MET A N 1
ATOM 3251 C CA . MET A 1 410 ? 27.634 -17.087 -46.113 1.00 88.56 410 MET A CA 1
ATOM 3252 C C . MET A 1 410 ? 29.089 -16.623 -46.072 1.00 88.56 410 MET A C 1
ATOM 3254 O O . MET A 1 410 ? 29.996 -17.453 -46.026 1.00 88.56 410 MET A O 1
ATOM 3258 N N . HIS A 1 411 ? 29.316 -15.311 -46.014 1.00 91.88 411 HIS A N 1
ATOM 3259 C CA . HIS A 1 411 ? 30.653 -14.711 -45.971 1.00 91.88 411 HIS A CA 1
ATOM 3260 C C . HIS A 1 411 ? 30.747 -13.592 -44.927 1.00 91.88 411 HIS A C 1
ATOM 3262 O O . HIS A 1 411 ? 29.739 -13.079 -44.438 1.00 91.88 411 HIS A O 1
ATOM 3268 N N . LYS A 1 412 ? 31.974 -13.194 -44.586 1.00 92.00 412 LYS A N 1
ATOM 3269 C CA . LYS A 1 412 ? 32.266 -11.962 -43.840 1.00 92.00 412 LYS A CA 1
ATOM 3270 C C . LYS A 1 412 ? 32.480 -10.817 -44.835 1.00 92.00 412 LYS A C 1
ATOM 3272 O O . LYS A 1 412 ? 32.846 -11.065 -45.984 1.00 92.00 412 LYS A O 1
ATOM 3277 N N . PHE A 1 413 ? 32.249 -9.571 -44.428 1.00 93.88 413 PHE A N 1
ATOM 3278 C CA . PHE A 1 413 ? 32.377 -8.415 -45.318 1.00 93.88 413 PHE A CA 1
ATOM 3279 C C . PHE A 1 413 ? 32.881 -7.173 -44.568 1.00 93.88 413 PHE A C 1
ATOM 3281 O O . PHE A 1 413 ? 32.235 -6.696 -43.635 1.00 93.88 413 PHE A O 1
ATOM 3288 N N . THR A 1 414 ? 34.045 -6.654 -44.961 1.00 93.00 414 THR A N 1
ATOM 3289 C CA . THR A 1 414 ? 34.757 -5.552 -44.288 1.00 93.00 414 THR A CA 1
ATOM 3290 C C . THR A 1 414 ? 35.004 -4.362 -45.222 1.00 93.00 414 THR A C 1
ATOM 3292 O O . THR A 1 414 ? 34.734 -4.427 -46.421 1.00 93.00 414 THR A O 1
ATOM 3295 N N . PHE A 1 415 ? 35.485 -3.253 -44.659 1.00 92.38 415 PHE A N 1
ATOM 3296 C CA . PHE A 1 415 ? 35.752 -1.970 -45.318 1.00 92.38 415 PHE A CA 1
ATOM 3297 C C . PHE A 1 415 ? 34.570 -1.451 -46.162 1.00 92.38 415 PHE A C 1
ATOM 3299 O O . PHE A 1 415 ? 34.742 -0.921 -47.260 1.00 92.38 415 PHE A O 1
ATOM 3306 N N . PHE A 1 416 ? 33.341 -1.660 -45.681 1.00 93.06 416 PHE A N 1
ATOM 3307 C CA . PHE A 1 416 ? 32.153 -1.565 -46.529 1.00 93.06 416 PHE A CA 1
ATOM 3308 C C . PHE A 1 416 ? 31.523 -0.168 -46.616 1.00 93.06 416 PHE A C 1
ATOM 3310 O O . PHE A 1 416 ? 31.543 0.616 -45.668 1.00 93.06 416 PHE A O 1
ATOM 3317 N N . SER A 1 417 ? 30.882 0.114 -47.749 1.00 93.50 417 SER A N 1
ATOM 3318 C CA . SER A 1 417 ? 30.065 1.311 -47.994 1.00 93.50 417 SER A CA 1
ATOM 3319 C C . SER A 1 417 ? 28.731 0.908 -48.606 1.00 93.50 417 SER A C 1
ATOM 3321 O O . SER A 1 417 ? 28.716 0.067 -49.502 1.00 93.50 417 SER A O 1
ATOM 3323 N N . VAL A 1 418 ? 27.629 1.521 -48.164 1.00 93.44 418 VAL A N 1
ATOM 3324 C CA . VAL A 1 418 ? 26.290 1.322 -48.748 1.00 93.44 418 VAL A CA 1
ATOM 3325 C C . VAL A 1 418 ? 25.837 2.603 -49.432 1.00 93.44 418 VAL A C 1
ATOM 3327 O O . VAL A 1 418 ? 25.917 3.679 -48.839 1.00 93.44 418 VAL A O 1
ATOM 3330 N N . TYR A 1 419 ? 25.335 2.494 -50.658 1.00 91.88 419 TYR A N 1
ATOM 3331 C CA . TYR A 1 419 ? 24.917 3.622 -51.487 1.00 91.88 419 TYR A CA 1
ATOM 3332 C C . TYR A 1 419 ? 23.683 3.286 -52.331 1.00 91.88 419 TYR A C 1
ATOM 3334 O O . TYR A 1 419 ? 23.418 2.136 -52.664 1.00 91.88 419 TYR A O 1
ATOM 3342 N N . CYS A 1 420 ? 22.904 4.303 -52.691 1.00 90.00 420 CYS A N 1
ATOM 3343 C CA . CYS A 1 420 ? 21.846 4.153 -53.695 1.00 90.00 420 CYS A CA 1
ATOM 3344 C C . CYS A 1 420 ? 22.430 4.089 -55.117 1.00 90.00 420 CYS A C 1
ATOM 3346 O O . CYS A 1 420 ? 23.572 4.492 -55.343 1.00 90.00 420 CYS A O 1
ATOM 3348 N N . SER A 1 421 ? 21.605 3.705 -56.093 1.00 87.06 421 SER A N 1
ATOM 3349 C CA . SER A 1 421 ? 21.918 3.691 -57.538 1.00 87.06 421 SER A CA 1
ATOM 3350 C C . SER A 1 421 ? 22.478 5.004 -58.128 1.00 87.06 421 SER A C 1
ATOM 3352 O O . SER A 1 421 ? 22.982 5.009 -59.248 1.00 87.06 421 SER A O 1
ATOM 3354 N N . ARG A 1 422 ? 22.424 6.125 -57.391 1.00 84.75 422 ARG A N 1
ATOM 3355 C CA . ARG A 1 422 ? 23.016 7.426 -57.765 1.00 84.75 422 ARG A CA 1
ATOM 3356 C C . ARG A 1 422 ? 24.341 7.761 -57.059 1.00 84.75 422 ARG A C 1
ATOM 3358 O O . ARG A 1 422 ? 24.791 8.898 -57.159 1.00 84.75 422 ARG A O 1
ATOM 3365 N N . GLY A 1 423 ? 24.946 6.825 -56.325 1.00 84.25 423 GLY A N 1
ATOM 3366 C CA . GLY A 1 423 ? 26.237 7.033 -55.651 1.00 84.25 423 GLY A CA 1
ATOM 3367 C C . GLY A 1 423 ? 26.184 7.907 -54.390 1.00 84.25 423 GLY A C 1
ATOM 3368 O O . GLY A 1 423 ? 27.210 8.422 -53.955 1.00 84.25 423 GLY A O 1
ATOM 3369 N N . HIS A 1 424 ? 25.006 8.088 -53.784 1.00 87.12 424 HIS A N 1
ATOM 3370 C CA . HIS A 1 424 ? 24.903 8.715 -52.460 1.00 87.12 424 HIS A CA 1
ATOM 3371 C C . HIS A 1 424 ? 24.982 7.647 -51.371 1.00 87.12 424 HIS A C 1
ATOM 3373 O O . HIS A 1 424 ? 24.217 6.680 -51.446 1.00 87.12 424 HIS A O 1
ATOM 3379 N N . LEU A 1 425 ? 25.829 7.840 -50.359 1.00 88.94 425 LEU A N 1
ATOM 3380 C CA . LEU A 1 425 ? 25.930 6.979 -49.176 1.00 88.94 425 LEU A CA 1
ATOM 3381 C C . LEU A 1 425 ? 24.584 6.944 -48.436 1.00 88.94 425 LEU A C 1
ATOM 3383 O O . LEU A 1 425 ? 23.971 7.990 -48.223 1.00 88.94 425 LEU A O 1
ATOM 3387 N N . CYS A 1 426 ? 24.080 5.757 -48.086 1.00 87.62 426 CYS A N 1
ATOM 3388 C CA . CYS A 1 426 ? 22.693 5.576 -47.634 1.00 87.62 426 CYS A CA 1
ATOM 3389 C C . CYS A 1 426 ? 22.566 4.706 -46.368 1.00 87.62 426 CYS A C 1
ATOM 3391 O O . CYS A 1 426 ? 22.961 3.541 -46.402 1.00 87.62 426 CYS A O 1
ATOM 3393 N N . PRO A 1 427 ? 21.937 5.201 -45.282 1.00 86.94 427 PRO A N 1
ATOM 3394 C CA . PRO A 1 427 ? 21.626 4.392 -44.102 1.00 86.94 427 PRO A CA 1
ATOM 3395 C C . PRO A 1 427 ? 20.529 3.351 -44.380 1.00 86.94 427 PRO A C 1
ATOM 3397 O O . PRO A 1 427 ? 19.364 3.699 -44.611 1.00 86.94 427 PRO A O 1
ATOM 3400 N N . VAL A 1 428 ? 20.883 2.067 -44.269 1.00 87.38 428 VAL A N 1
ATOM 3401 C CA . VAL A 1 428 ? 19.965 0.922 -44.465 1.00 87.38 428 VAL A CA 1
ATOM 3402 C C . VAL A 1 428 ? 18.764 0.913 -43.512 1.00 87.38 428 VAL A C 1
ATOM 3404 O O . VAL A 1 428 ? 17.712 0.375 -43.850 1.00 87.38 428 VAL A O 1
ATOM 3407 N N . ASP A 1 429 ? 18.874 1.538 -42.335 1.00 80.62 429 ASP A N 1
ATOM 3408 C CA . ASP A 1 429 ? 17.857 1.450 -41.283 1.00 80.62 429 ASP A CA 1
ATOM 3409 C C . ASP A 1 429 ? 16.669 2.412 -41.438 1.00 80.62 429 ASP A C 1
ATOM 3411 O O . ASP A 1 429 ? 15.676 2.313 -40.714 1.00 80.62 429 ASP A O 1
ATOM 3415 N N . THR A 1 430 ? 16.729 3.315 -42.417 1.00 75.81 430 THR A N 1
ATOM 3416 C CA . THR A 1 430 ? 15.701 4.343 -42.648 1.00 75.81 430 THR A CA 1
ATOM 3417 C C . THR A 1 430 ? 14.421 3.824 -43.315 1.00 75.81 430 THR A C 1
ATOM 3419 O O . THR A 1 430 ? 13.392 4.510 -43.311 1.00 75.81 430 THR A O 1
ATOM 3422 N N . GLY A 1 431 ? 14.424 2.596 -43.841 1.00 75.75 431 GLY A N 1
ATOM 3423 C CA . GLY A 1 431 ? 13.299 2.042 -44.598 1.00 75.75 431 GLY A CA 1
ATOM 3424 C C . GLY A 1 431 ? 13.406 2.199 -46.109 1.00 75.75 431 GLY A C 1
ATOM 3425 O O . GLY A 1 431 ? 12.370 2.279 -46.762 1.00 75.75 431 GLY A O 1
ATOM 3426 N N . LEU A 1 432 ? 14.616 2.345 -46.655 1.00 84.00 432 LEU A N 1
ATOM 3427 C CA . LEU A 1 432 ? 14.840 2.432 -48.102 1.00 84.00 432 LEU A CA 1
ATOM 3428 C C . LEU A 1 432 ? 14.681 1.055 -48.761 1.00 84.00 432 LEU A C 1
ATOM 3430 O O . LEU A 1 432 ? 13.879 0.916 -49.681 1.00 84.00 432 LEU A O 1
ATOM 3434 N N . ILE A 1 433 ? 15.332 0.028 -48.208 1.00 83.38 433 ILE A N 1
ATOM 3435 C CA . ILE A 1 433 ? 15.186 -1.372 -48.640 1.00 83.38 433 ILE A CA 1
ATOM 3436 C C . ILE A 1 433 ? 13.713 -1.801 -48.546 1.00 83.38 433 ILE A C 1
ATOM 3438 O O . ILE A 1 433 ? 13.139 -2.286 -49.514 1.00 83.38 433 ILE A O 1
ATOM 3442 N N . GLU A 1 434 ? 13.044 -1.505 -47.427 1.00 74.50 434 GLU A N 1
ATOM 3443 C CA . GLU A 1 434 ? 11.621 -1.815 -47.218 1.00 74.50 434 GLU A CA 1
ATOM 3444 C C . GLU A 1 434 ? 10.644 -0.981 -48.082 1.00 74.50 434 GLU A C 1
ATOM 3446 O O . GLU A 1 434 ? 9.435 -1.211 -48.036 1.00 74.50 434 GLU A O 1
ATOM 3451 N N . LYS A 1 435 ? 11.142 -0.019 -48.874 1.00 78.31 435 LYS A N 1
ATOM 3452 C CA . LYS A 1 435 ? 10.402 0.701 -49.930 1.00 78.31 435 LYS A CA 1
ATOM 3453 C C . LYS A 1 435 ? 10.733 0.195 -51.343 1.00 78.31 435 LYS A C 1
ATOM 3455 O O . LYS A 1 435 ? 10.263 0.790 -52.309 1.00 78.31 435 LYS A O 1
ATOM 3460 N N . ASN A 1 436 ? 11.531 -0.867 -51.468 1.00 82.62 436 ASN A N 1
ATOM 3461 C CA . ASN A 1 436 ? 12.143 -1.339 -52.714 1.00 82.62 436 ASN A CA 1
ATOM 3462 C C . ASN A 1 436 ? 13.061 -0.291 -53.382 1.00 82.62 436 ASN A C 1
ATOM 3464 O O . ASN A 1 436 ? 13.182 -0.265 -54.605 1.00 82.62 436 ASN A O 1
ATOM 3468 N N . VAL A 1 437 ? 13.705 0.585 -52.600 1.00 85.31 437 VAL A N 1
ATOM 3469 C CA . VAL A 1 437 ? 14.789 1.438 -53.110 1.00 85.31 437 VAL A CA 1
ATOM 3470 C C . VAL A 1 437 ? 16.059 0.600 -53.159 1.00 85.31 437 VAL A C 1
ATOM 3472 O O . VAL A 1 437 ? 16.538 0.134 -52.124 1.00 85.31 437 VAL A O 1
ATOM 3475 N N . GLU A 1 438 ? 16.611 0.432 -54.356 1.00 90.44 438 GLU A N 1
ATOM 3476 C CA . GLU A 1 438 ? 17.831 -0.340 -54.573 1.00 90.44 438 GLU A CA 1
ATOM 3477 C C . GLU A 1 438 ? 19.038 0.333 -53.902 1.00 90.44 438 GLU A C 1
ATOM 3479 O O . GLU A 1 438 ? 19.569 1.351 -54.367 1.00 90.44 438 GLU A O 1
ATOM 3484 N N . LEU A 1 439 ? 19.462 -0.253 -52.780 1.00 91.44 439 LEU A N 1
ATOM 3485 C CA . LEU A 1 439 ? 20.738 0.034 -52.141 1.00 91.44 439 LEU A CA 1
ATOM 3486 C C . LEU A 1 439 ? 21.743 -1.050 -52.522 1.00 91.44 439 LEU A C 1
ATOM 3488 O O . LEU A 1 439 ? 21.488 -2.238 -52.326 1.00 91.44 439 LEU A O 1
ATOM 3492 N N . TYR A 1 440 ? 22.883 -0.608 -53.029 1.00 93.88 440 TYR A N 1
ATOM 3493 C CA . TYR A 1 440 ? 24.034 -1.418 -53.396 1.00 93.88 440 TYR A CA 1
ATOM 3494 C C . TYR A 1 440 ? 25.151 -1.206 -52.373 1.00 93.88 440 TYR A C 1
ATOM 3496 O O . TYR A 1 440 ? 25.139 -0.234 -51.610 1.00 93.88 440 TYR A O 1
ATOM 3504 N N . PHE A 1 441 ? 26.129 -2.106 -52.345 1.00 94.56 441 PHE A N 1
ATOM 3505 C CA . PHE A 1 441 ? 27.283 -1.964 -51.463 1.00 94.56 441 PHE A CA 1
ATOM 3506 C C . PHE A 1 441 ? 28.599 -2.382 -52.121 1.00 94.56 441 PHE A C 1
ATOM 3508 O O . PHE A 1 441 ? 28.642 -3.046 -53.153 1.00 94.56 441 PHE A O 1
ATOM 3515 N N . SER A 1 442 ? 29.700 -1.924 -51.537 1.00 94.25 442 SER A N 1
ATOM 3516 C CA . SER A 1 442 ? 31.073 -2.295 -51.897 1.00 94.25 442 SER A CA 1
ATOM 3517 C C . SER A 1 442 ? 31.879 -2.562 -50.643 1.00 94.25 442 SER A C 1
ATOM 3519 O O . SER A 1 442 ? 31.537 -2.029 -49.589 1.00 94.25 442 SER A O 1
ATOM 3521 N N . GLY A 1 443 ? 32.994 -3.264 -50.775 1.00 93.38 443 GLY A N 1
ATOM 3522 C CA . GLY A 1 443 ? 33.930 -3.518 -49.687 1.00 93.38 443 GLY A CA 1
ATOM 3523 C C . GLY A 1 443 ? 34.816 -4.700 -50.039 1.00 93.38 443 GLY A C 1
ATOM 3524 O O . GLY A 1 443 ? 35.121 -4.922 -51.212 1.00 93.38 443 GLY A O 1
ATOM 3525 N N . VAL A 1 444 ? 35.196 -5.468 -49.027 1.00 94.00 444 VAL A N 1
ATOM 3526 C CA . VAL A 1 444 ? 36.054 -6.641 -49.170 1.00 94.00 444 VAL A CA 1
ATOM 3527 C C . VAL A 1 444 ? 35.368 -7.842 -48.522 1.00 94.00 444 VAL A C 1
ATOM 3529 O O . VAL A 1 444 ? 35.142 -7.854 -47.310 1.00 94.00 444 VAL A O 1
ATOM 3532 N N . ALA A 1 445 ? 35.020 -8.853 -49.318 1.00 93.69 445 ALA A N 1
ATOM 3533 C CA . ALA A 1 445 ? 34.498 -10.116 -48.807 1.00 93.69 445 ALA A CA 1
ATOM 3534 C C . ALA A 1 445 ? 35.624 -10.980 -48.237 1.00 93.69 445 ALA A C 1
ATOM 3536 O O . ALA A 1 445 ? 36.736 -10.977 -48.762 1.00 93.69 445 ALA A O 1
ATOM 3537 N N . LYS A 1 446 ? 35.329 -11.739 -47.182 1.00 92.88 446 LYS A N 1
ATOM 3538 C CA . LYS A 1 446 ? 36.270 -12.638 -46.503 1.00 92.88 446 LYS A CA 1
ATOM 3539 C C . LYS A 1 446 ? 35.586 -13.962 -46.154 1.00 92.88 446 LYS A C 1
ATOM 3541 O O . LYS A 1 446 ? 34.354 -14.027 -46.065 1.00 92.88 446 LYS A O 1
ATOM 3546 N N . ALA A 1 447 ? 36.360 -15.030 -45.970 1.00 89.56 447 ALA A N 1
ATOM 3547 C CA . ALA A 1 447 ? 35.813 -16.336 -45.602 1.00 89.56 447 ALA A CA 1
ATOM 3548 C C . ALA A 1 447 ? 35.045 -16.263 -44.265 1.00 89.56 447 ALA A C 1
ATOM 3550 O O . ALA A 1 447 ? 35.416 -15.514 -43.364 1.00 89.56 447 ALA A O 1
ATOM 3551 N N . ILE A 1 448 ? 33.973 -17.052 -44.112 1.00 87.25 448 ILE A N 1
ATOM 3552 C CA . ILE A 1 448 ? 33.043 -16.948 -42.963 1.00 87.25 448 ILE A CA 1
ATOM 3553 C C . ILE A 1 448 ? 33.709 -17.118 -41.587 1.00 87.25 448 ILE A C 1
ATOM 3555 O O . ILE A 1 448 ? 33.208 -16.611 -40.586 1.00 87.25 448 ILE A O 1
ATOM 3559 N N . HIS A 1 449 ? 34.829 -17.840 -41.549 1.00 85.81 449 HIS A N 1
ATOM 3560 C CA . HIS A 1 449 ? 35.589 -18.164 -40.347 1.00 85.81 449 HIS A CA 1
ATOM 3561 C C . HIS A 1 449 ? 36.648 -17.108 -39.985 1.00 85.81 449 HIS A C 1
ATOM 3563 O O . HIS A 1 449 ? 37.327 -17.265 -38.972 1.00 85.81 449 HIS A O 1
ATOM 3569 N N . GLU A 1 450 ? 36.830 -16.062 -40.797 1.00 85.25 450 GLU A N 1
ATOM 3570 C CA . GLU A 1 450 ? 37.852 -15.050 -40.550 1.00 85.25 450 GLU A CA 1
ATOM 3571 C C . GLU A 1 450 ? 37.305 -13.877 -39.721 1.00 85.25 450 GLU A C 1
ATOM 3573 O O . GLU A 1 450 ? 36.330 -13.220 -40.084 1.00 85.25 450 GLU A O 1
ATOM 3578 N N . GLU A 1 451 ? 37.957 -13.604 -38.588 1.00 83.69 451 GLU A N 1
ATOM 3579 C CA . GLU A 1 451 ? 37.573 -12.539 -37.648 1.00 83.69 451 GLU A CA 1
ATOM 3580 C C . GLU A 1 451 ? 38.461 -11.284 -37.744 1.00 83.69 451 GLU A C 1
ATOM 3582 O O . GLU A 1 451 ? 38.239 -10.313 -37.023 1.00 83.69 451 GLU A O 1
ATOM 3587 N N . ASN A 1 452 ? 39.459 -11.272 -38.636 1.00 86.06 452 ASN A N 1
ATOM 3588 C CA . ASN A 1 452 ? 40.327 -10.115 -38.867 1.00 86.06 452 ASN A CA 1
ATOM 3589 C C . ASN A 1 452 ? 39.661 -9.117 -39.843 1.00 86.06 452 ASN A C 1
ATOM 3591 O O . ASN A 1 452 ? 39.511 -9.456 -41.022 1.00 86.06 452 ASN A O 1
ATOM 3595 N N . PRO A 1 453 ? 39.299 -7.889 -39.414 1.00 85.25 453 PRO A N 1
ATOM 3596 C CA . PRO A 1 453 ? 38.660 -6.895 -40.278 1.00 85.25 453 PRO A CA 1
ATOM 3597 C C . PRO A 1 453 ? 39.617 -6.231 -41.283 1.00 85.25 453 PRO A C 1
ATOM 3599 O O . PRO A 1 453 ? 39.140 -5.471 -42.127 1.00 85.25 453 PRO A O 1
ATOM 3602 N N . SER A 1 454 ? 40.929 -6.514 -41.233 1.00 87.12 454 SER A N 1
ATOM 3603 C CA . SER A 1 454 ? 41.897 -6.088 -42.258 1.00 87.12 454 SER A CA 1
ATOM 3604 C C . SER A 1 454 ? 41.432 -6.487 -43.663 1.00 87.12 454 SER A C 1
ATOM 3606 O O . SER A 1 454 ? 40.881 -7.571 -43.863 1.00 87.12 454 SER A O 1
ATOM 3608 N N . VAL A 1 455 ? 41.704 -5.628 -44.648 1.00 87.25 455 VAL A N 1
ATOM 3609 C CA . VAL A 1 455 ? 41.440 -5.894 -46.074 1.00 87.25 455 VAL A CA 1
ATOM 3610 C C . VAL A 1 455 ? 42.312 -7.022 -46.645 1.00 87.25 455 VAL A C 1
ATOM 3612 O O . VAL A 1 455 ? 41.994 -7.578 -47.692 1.00 87.25 455 VAL A O 1
ATOM 3615 N N . GLU A 1 456 ? 43.396 -7.386 -45.957 1.00 85.38 456 GLU A N 1
ATOM 3616 C CA . GLU A 1 456 ? 44.256 -8.518 -46.312 1.00 85.38 456 GLU A CA 1
ATOM 3617 C C . GLU A 1 456 ? 43.477 -9.842 -46.316 1.00 85.38 456 GLU A C 1
ATOM 3619 O O . GLU A 1 456 ? 42.580 -10.049 -45.498 1.00 85.38 456 GLU A O 1
ATOM 3624 N N . GLY A 1 457 ? 43.822 -10.744 -47.241 1.00 81.94 457 GLY A N 1
ATOM 3625 C CA . GLY A 1 457 ? 43.175 -12.054 -47.409 1.00 81.94 457 GLY A CA 1
ATOM 3626 C C . GLY A 1 457 ? 41.787 -12.022 -48.065 1.00 81.94 457 GLY A C 1
ATOM 3627 O O . GLY A 1 457 ? 41.281 -13.069 -48.455 1.00 81.94 457 GLY A O 1
ATOM 3628 N N . GLY A 1 458 ? 41.178 -10.843 -48.211 1.00 87.38 458 GLY A N 1
ATOM 3629 C CA . GLY A 1 458 ? 39.842 -10.688 -48.773 1.00 87.38 458 GLY A CA 1
ATOM 3630 C C . GLY A 1 458 ? 39.789 -10.391 -50.276 1.00 87.38 458 GLY A C 1
ATOM 3631 O O . GLY A 1 458 ? 40.800 -10.153 -50.934 1.00 87.38 458 GLY A O 1
ATOM 3632 N N . VAL A 1 459 ? 38.568 -10.389 -50.815 1.00 92.00 459 VAL A N 1
ATOM 3633 C CA . VAL A 1 459 ? 38.259 -10.184 -52.236 1.00 92.00 459 VAL A CA 1
ATOM 3634 C C . VAL A 1 459 ? 37.456 -8.898 -52.410 1.00 92.00 459 VAL A C 1
ATOM 3636 O O . VAL A 1 459 ? 36.359 -8.760 -51.866 1.00 92.00 459 VAL A O 1
ATOM 3639 N N . ASN A 1 460 ? 37.998 -7.953 -53.177 1.00 93.00 460 ASN A N 1
ATOM 3640 C CA . ASN A 1 460 ? 37.379 -6.649 -53.406 1.00 93.00 460 ASN A CA 1
ATOM 3641 C C . ASN A 1 460 ? 36.107 -6.779 -54.259 1.00 93.00 460 ASN A C 1
ATOM 3643 O O . ASN A 1 460 ? 36.142 -7.315 -55.367 1.00 93.00 460 ASN A O 1
ATOM 3647 N N . GLY A 1 461 ? 34.993 -6.245 -53.759 1.00 92.69 461 GLY A N 1
ATOM 3648 C CA . GLY A 1 461 ? 33.685 -6.304 -54.406 1.00 92.69 461 GLY A CA 1
ATOM 3649 C C . GLY A 1 461 ? 33.035 -4.928 -54.562 1.00 92.69 461 GLY A C 1
ATOM 3650 O O . GLY A 1 461 ? 33.117 -4.078 -53.668 1.00 92.69 461 GLY A O 1
ATOM 3651 N N . LYS A 1 462 ? 32.362 -4.710 -55.695 1.00 91.88 462 LYS A N 1
ATOM 3652 C CA . LYS A 1 462 ? 31.600 -3.490 -56.019 1.00 91.88 462 LYS A CA 1
ATOM 3653 C C . LYS A 1 462 ? 30.172 -3.827 -56.448 1.00 91.88 462 LYS A C 1
ATOM 3655 O O . LYS A 1 462 ? 29.922 -4.918 -56.952 1.00 91.88 462 LYS A O 1
ATOM 3660 N N . ASN A 1 463 ? 29.260 -2.869 -56.271 1.00 91.00 463 ASN A N 1
ATOM 3661 C CA . ASN A 1 463 ? 27.860 -2.945 -56.700 1.00 91.00 463 ASN A CA 1
ATOM 3662 C C . ASN A 1 463 ? 27.138 -4.242 -56.280 1.00 91.00 463 ASN A C 1
ATOM 3664 O O . ASN A 1 463 ? 26.279 -4.733 -57.009 1.00 91.00 463 ASN A O 1
ATOM 3668 N N . LEU A 1 464 ? 27.479 -4.790 -55.107 1.00 93.31 464 LEU A N 1
ATOM 3669 C CA . LEU A 1 464 ? 26.807 -5.961 -54.551 1.00 93.31 464 LEU A CA 1
ATOM 3670 C C . LEU A 1 464 ? 25.350 -5.623 -54.239 1.00 93.31 464 LEU A C 1
ATOM 3672 O O . LEU A 1 464 ? 25.039 -4.506 -53.806 1.00 93.31 464 LEU A O 1
ATOM 3676 N N . GLY A 1 465 ? 24.476 -6.610 -54.403 1.00 87.06 465 GLY A N 1
ATOM 3677 C CA . GLY A 1 465 ? 23.050 -6.496 -54.164 1.00 87.06 465 GLY A CA 1
ATOM 3678 C C . GLY A 1 465 ? 22.199 -6.396 -55.441 1.00 87.06 465 GLY A C 1
ATOM 3679 O O . GLY A 1 465 ? 22.505 -7.055 -56.435 1.00 87.06 465 GLY A O 1
ATOM 3680 N N . PRO A 1 466 ? 21.087 -5.635 -55.412 1.00 91.19 466 PRO A N 1
ATOM 3681 C CA . PRO A 1 466 ? 20.639 -4.794 -54.300 1.00 91.19 466 PRO A CA 1
ATOM 3682 C C . PRO A 1 466 ? 20.408 -5.581 -52.997 1.00 91.19 466 PRO A C 1
ATOM 3684 O O . PRO A 1 466 ? 20.163 -6.789 -53.007 1.00 91.19 466 PRO A O 1
ATOM 3687 N N . ILE A 1 467 ? 20.534 -4.900 -51.855 1.00 91.81 467 ILE A N 1
ATOM 3688 C CA . ILE A 1 467 ? 20.307 -5.499 -50.533 1.00 91.81 467 ILE A CA 1
ATOM 3689 C C . ILE A 1 467 ? 18.820 -5.852 -50.419 1.00 91.81 467 ILE A C 1
ATOM 3691 O O . ILE A 1 467 ? 17.980 -4.976 -50.226 1.00 91.81 467 ILE A O 1
ATOM 3695 N N . ASN A 1 468 ? 18.498 -7.142 -50.513 1.00 86.12 468 ASN A N 1
ATOM 3696 C CA . ASN A 1 468 ? 17.131 -7.653 -50.417 1.00 86.12 468 ASN A CA 1
ATOM 3697 C C . ASN A 1 468 ? 16.598 -7.562 -48.983 1.00 86.12 468 ASN A C 1
ATOM 3699 O O . ASN A 1 468 ? 15.434 -7.232 -48.758 1.00 86.12 468 ASN A O 1
ATOM 3703 N N . GLN A 1 469 ? 17.438 -7.913 -48.005 1.00 83.81 469 GLN A N 1
ATOM 3704 C CA . GLN A 1 469 ? 17.101 -7.937 -46.580 1.00 83.81 469 GLN A CA 1
ATOM 3705 C C . GLN A 1 469 ? 18.335 -7.602 -45.747 1.00 83.81 469 GLN A C 1
ATOM 3707 O O . GLN A 1 469 ? 19.464 -7.887 -46.149 1.00 83.81 469 GLN A O 1
ATOM 3712 N N . TRP A 1 470 ? 18.112 -7.051 -44.556 1.00 87.25 470 TRP A N 1
ATOM 3713 C CA . TRP A 1 470 ? 19.147 -6.890 -43.541 1.00 87.25 470 TRP A CA 1
ATOM 3714 C C . TRP A 1 470 ? 18.600 -7.253 -42.155 1.00 87.25 470 TRP A C 1
ATOM 3716 O O . TRP A 1 470 ? 17.405 -7.094 -41.889 1.00 87.25 470 TRP A O 1
ATOM 3726 N N . TRP A 1 471 ? 19.448 -7.788 -41.280 1.00 79.50 471 TRP A N 1
ATOM 3727 C CA . TRP A 1 471 ? 19.051 -8.270 -39.951 1.00 79.50 471 TRP A CA 1
ATOM 3728 C C . TRP A 1 471 ? 20.154 -8.075 -38.913 1.00 79.50 471 TRP A C 1
ATOM 3730 O O . TRP A 1 471 ? 21.292 -7.731 -39.235 1.00 79.50 471 TRP A O 1
ATOM 3740 N N . ILE A 1 472 ? 19.783 -8.309 -37.655 1.00 78.62 472 ILE A N 1
ATOM 3741 C CA . ILE A 1 472 ? 20.659 -8.265 -36.486 1.00 78.62 472 ILE A CA 1
ATOM 3742 C C . ILE A 1 472 ? 20.680 -9.662 -35.852 1.00 78.62 472 ILE A C 1
ATOM 3744 O O . ILE A 1 472 ? 19.653 -10.341 -35.800 1.00 78.62 472 ILE A O 1
ATOM 3748 N N . SER A 1 473 ? 21.840 -10.081 -35.355 1.00 72.81 473 SER A N 1
ATOM 3749 C CA . SER A 1 473 ? 22.034 -11.295 -34.556 1.00 72.81 473 SER A CA 1
ATOM 3750 C C . SER A 1 473 ? 22.956 -11.016 -33.355 1.00 72.81 473 SER A C 1
ATOM 3752 O O . SER A 1 473 ? 23.556 -9.945 -33.267 1.00 72.81 473 SER A O 1
ATOM 3754 N N . GLY A 1 474 ? 23.064 -11.962 -32.416 1.00 68.31 474 GLY A N 1
ATOM 3755 C CA . GLY A 1 474 ? 23.844 -11.799 -31.176 1.00 68.31 474 GLY A CA 1
ATOM 3756 C C . GLY A 1 474 ? 23.067 -11.158 -30.015 1.00 68.31 474 GLY A C 1
ATOM 3757 O O . GLY A 1 474 ? 23.573 -10.261 -29.341 1.00 68.31 474 GLY A O 1
ATOM 3758 N N . PHE A 1 475 ? 21.825 -11.602 -29.779 1.00 64.38 475 PHE A N 1
ATOM 3759 C CA . PHE A 1 475 ? 21.004 -11.255 -28.598 1.00 64.38 475 PHE A CA 1
ATOM 3760 C C . PHE A 1 475 ? 21.175 -12.280 -27.454 1.00 64.38 475 PHE A C 1
ATOM 3762 O O . PHE A 1 475 ? 20.205 -12.704 -26.824 1.00 64.38 475 PHE A O 1
ATOM 3769 N N . ASP A 1 476 ? 22.406 -12.752 -27.265 1.00 62.25 476 ASP A N 1
ATOM 3770 C CA . ASP A 1 476 ? 22.818 -13.863 -26.398 1.00 62.25 476 ASP A CA 1
ATOM 3771 C C . ASP A 1 476 ? 23.762 -13.428 -25.258 1.00 62.25 476 ASP A C 1
ATOM 3773 O O . ASP A 1 476 ? 24.358 -14.269 -24.585 1.00 62.25 476 ASP A O 1
ATOM 3777 N N . GLY A 1 477 ? 23.904 -12.118 -25.031 1.00 62.28 477 GLY A N 1
ATOM 3778 C CA . GLY A 1 477 ? 24.851 -11.542 -24.074 1.00 62.28 477 GLY A CA 1
ATOM 3779 C C . GLY A 1 477 ? 26.273 -11.297 -24.603 1.00 62.28 477 GLY A C 1
ATOM 3780 O O . GLY A 1 477 ? 27.083 -10.750 -23.860 1.00 62.28 477 GLY A O 1
ATOM 3781 N N . GLY A 1 478 ? 26.596 -11.626 -25.863 1.00 64.62 478 GLY A N 1
ATOM 3782 C CA . GLY A 1 478 ? 27.891 -11.266 -26.469 1.00 64.62 478 GLY A CA 1
ATOM 3783 C C . GLY A 1 478 ? 28.091 -9.746 -26.623 1.00 64.62 478 GLY A C 1
ATOM 3784 O O . GLY A 1 478 ? 27.118 -9.011 -26.769 1.00 64.62 478 GLY A O 1
ATOM 3785 N N . GLU A 1 479 ? 29.335 -9.250 -26.615 1.00 65.25 479 GLU A N 1
ATOM 3786 C CA . GLU A 1 479 ? 29.630 -7.798 -26.600 1.00 65.25 479 GLU A CA 1
ATOM 3787 C C . GLU A 1 479 ? 29.216 -7.039 -27.873 1.00 65.25 479 GLU A C 1
ATOM 3789 O O . GLU A 1 479 ? 28.882 -5.857 -27.811 1.00 65.25 479 GLU A O 1
ATOM 3794 N N . LYS A 1 480 ? 29.254 -7.694 -29.040 1.00 67.12 480 LYS A N 1
ATOM 3795 C CA . LYS A 1 480 ? 28.976 -7.073 -30.343 1.00 67.12 480 LYS A CA 1
ATOM 3796 C C . LYS A 1 480 ? 27.690 -7.636 -30.938 1.00 67.12 480 LYS A C 1
ATOM 3798 O O . LYS A 1 480 ? 27.533 -8.849 -31.043 1.00 67.12 480 LYS A O 1
ATOM 3803 N N . ALA A 1 481 ? 26.800 -6.753 -31.383 1.00 71.75 481 ALA A N 1
ATOM 3804 C CA . ALA A 1 481 ? 25.686 -7.139 -32.239 1.00 71.75 481 ALA A CA 1
ATOM 3805 C C . ALA A 1 481 ? 26.195 -7.356 -33.673 1.00 71.75 481 ALA A C 1
ATOM 3807 O O . ALA A 1 481 ? 26.909 -6.513 -34.218 1.00 71.75 481 ALA A O 1
ATOM 3808 N N . LEU A 1 482 ? 25.825 -8.481 -34.281 1.00 77.44 482 LEU A N 1
ATOM 3809 C CA . LEU A 1 482 ? 26.199 -8.832 -35.650 1.00 77.44 482 LEU A CA 1
ATOM 3810 C C . LEU A 1 482 ? 25.140 -8.313 -36.622 1.00 77.44 482 LEU A C 1
ATOM 3812 O O . LEU A 1 482 ? 23.947 -8.450 -36.355 1.00 77.44 482 LEU A O 1
ATOM 3816 N N . ILE A 1 483 ? 25.562 -7.756 -37.756 1.00 86.25 483 ILE A N 1
ATOM 3817 C CA . ILE A 1 483 ? 24.664 -7.256 -38.807 1.00 86.25 483 ILE A CA 1
ATOM 3818 C C . ILE A 1 483 ? 24.877 -8.092 -40.064 1.00 86.25 483 ILE A C 1
ATOM 3820 O O . ILE A 1 483 ? 26.021 -8.318 -40.457 1.00 86.25 483 ILE A O 1
ATOM 3824 N N . GLY A 1 484 ? 23.785 -8.540 -40.682 1.00 88.94 484 GLY A N 1
ATOM 3825 C CA . GLY A 1 484 ? 23.806 -9.298 -41.932 1.00 88.94 484 GLY A CA 1
ATOM 3826 C C . GLY A 1 484 ? 23.090 -8.575 -43.074 1.00 88.94 484 GLY A C 1
ATOM 3827 O O . GLY A 1 484 ? 22.067 -7.929 -42.832 1.00 88.94 484 GLY A O 1
ATOM 3828 N N . PHE A 1 485 ? 23.601 -8.708 -44.301 1.00 92.88 485 PHE A N 1
ATOM 3829 C CA . PHE A 1 485 ? 22.919 -8.365 -45.559 1.00 92.88 485 PHE A CA 1
ATOM 3830 C C . PHE A 1 485 ? 22.642 -9.631 -46.382 1.00 92.88 485 PHE A C 1
ATOM 3832 O O . PHE A 1 485 ? 23.501 -10.500 -46.476 1.00 92.88 485 PHE A O 1
ATOM 3839 N N . SER A 1 486 ? 21.472 -9.720 -47.016 1.00 90.06 486 SER A N 1
ATOM 3840 C CA . SER A 1 486 ? 21.130 -10.733 -48.028 1.00 90.06 486 SER A CA 1
ATOM 3841 C C . SER A 1 486 ? 21.056 -10.060 -49.387 1.00 90.06 486 SER A C 1
ATOM 3843 O O . SER A 1 486 ? 20.387 -9.032 -49.526 1.00 90.06 486 SER A O 1
ATOM 3845 N N . THR A 1 487 ? 21.659 -10.677 -50.392 1.00 91.75 487 THR A N 1
ATOM 3846 C CA . THR A 1 487 ? 21.519 -10.299 -51.805 1.00 91.75 487 THR A CA 1
ATOM 3847 C C . THR A 1 487 ? 20.652 -11.333 -52.530 1.00 91.75 487 THR A C 1
ATOM 3849 O O . THR A 1 487 ? 19.843 -12.022 -51.901 1.00 91.75 487 THR A O 1
ATOM 3852 N N . ALA A 1 488 ? 20.760 -11.430 -53.857 1.00 89.38 488 ALA A N 1
ATOM 3853 C CA . ALA A 1 488 ? 20.220 -12.556 -54.619 1.00 89.38 488 ALA A CA 1
ATOM 3854 C C . ALA A 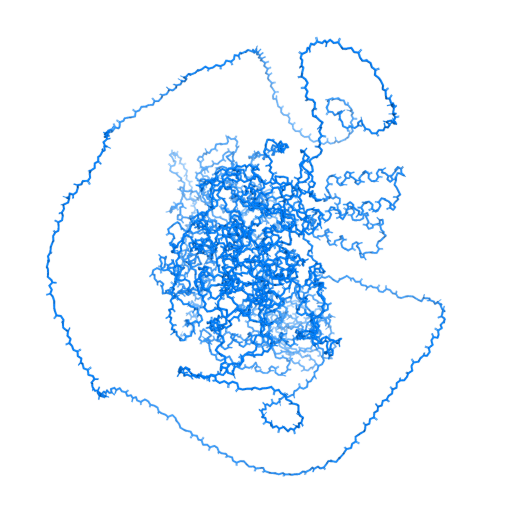1 488 ? 21.159 -13.783 -54.631 1.00 89.38 488 ALA A C 1
ATOM 3856 O O . ALA A 1 488 ? 20.739 -14.850 -55.073 1.00 89.38 488 ALA A O 1
ATOM 3857 N N . PHE A 1 489 ? 22.407 -13.637 -54.164 1.00 90.00 489 PHE A N 1
ATOM 3858 C CA . PHE A 1 489 ? 23.466 -14.639 -54.322 1.00 90.00 489 PHE A CA 1
ATOM 3859 C C . PHE A 1 489 ? 24.043 -15.156 -52.994 1.00 90.00 489 PHE A C 1
ATOM 3861 O O . PHE A 1 489 ? 24.440 -16.316 -52.942 1.00 90.00 489 PHE A O 1
ATOM 3868 N N . ALA A 1 490 ? 24.092 -14.339 -51.933 1.00 90.38 490 ALA A N 1
ATOM 3869 C CA . ALA A 1 490 ? 24.765 -14.680 -50.675 1.00 90.38 490 ALA A CA 1
ATOM 3870 C C . ALA A 1 490 ? 24.203 -13.936 -49.441 1.00 90.38 490 ALA A C 1
ATOM 3872 O O . ALA A 1 490 ? 23.446 -12.967 -49.556 1.00 90.38 490 ALA A O 1
ATOM 3873 N N . GLU A 1 491 ? 24.605 -14.390 -48.248 1.00 91.31 491 GLU A N 1
ATOM 3874 C CA . GLU A 1 491 ? 24.449 -13.679 -46.972 1.00 91.31 491 GLU A CA 1
ATOM 3875 C C . GLU A 1 491 ? 25.821 -13.160 -46.472 1.00 91.31 491 GLU A C 1
ATOM 3877 O O . GLU A 1 491 ? 26.811 -13.892 -46.451 1.00 91.31 491 GLU A O 1
ATOM 3882 N N . TYR A 1 492 ? 25.895 -11.895 -46.046 1.00 92.62 492 TYR A N 1
ATOM 3883 C CA . TYR A 1 492 ? 27.138 -11.199 -45.685 1.00 92.62 492 TYR A CA 1
ATOM 3884 C C . TYR A 1 492 ? 27.096 -10.641 -44.261 1.00 92.62 492 TYR A C 1
ATOM 3886 O O . TYR A 1 492 ? 26.314 -9.734 -43.980 1.00 92.62 492 TYR A O 1
ATOM 3894 N N . PHE A 1 493 ? 27.971 -11.125 -43.377 1.00 90.38 493 PHE A N 1
ATOM 3895 C CA . PHE A 1 493 ? 28.157 -10.587 -42.027 1.00 90.38 493 PHE A CA 1
ATOM 3896 C C . PHE A 1 493 ? 29.139 -9.414 -42.030 1.00 90.38 493 PHE A C 1
ATOM 3898 O O . PHE A 1 493 ? 30.314 -9.575 -42.365 1.00 90.38 493 PHE A O 1
ATOM 3905 N N . LEU A 1 494 ? 28.666 -8.239 -41.622 1.00 91.44 494 LEU A N 1
ATOM 3906 C CA . LEU A 1 494 ? 29.451 -7.008 -41.626 1.00 91.44 494 LEU A CA 1
ATOM 3907 C C . LEU A 1 494 ? 30.506 -6.984 -40.511 1.00 91.44 494 LEU A C 1
ATOM 3909 O O . LEU A 1 494 ? 30.224 -7.340 -39.366 1.00 91.44 494 LEU A O 1
ATOM 3913 N N . MET A 1 495 ? 31.703 -6.510 -40.858 1.00 89.81 495 MET A N 1
ATOM 3914 C CA . MET A 1 495 ? 32.834 -6.293 -39.954 1.00 89.81 495 MET A CA 1
ATOM 3915 C C . MET A 1 495 ? 33.017 -4.787 -39.695 1.00 89.81 495 MET A C 1
ATOM 3917 O O . MET A 1 495 ? 32.167 -4.177 -39.047 1.00 89.81 495 MET A O 1
ATOM 3921 N N . GLU A 1 496 ? 34.081 -4.164 -40.211 1.00 89.56 496 GLU A N 1
ATOM 3922 C CA . GLU A 1 496 ? 34.317 -2.721 -40.082 1.00 89.56 496 GLU A CA 1
ATOM 3923 C C . GLU A 1 496 ? 33.847 -1.959 -41.337 1.00 89.56 496 GLU A C 1
ATOM 3925 O O . GLU A 1 496 ? 34.012 -2.456 -42.453 1.00 89.56 496 GLU A O 1
ATOM 3930 N N . PRO A 1 497 ? 33.231 -0.770 -41.194 1.00 91.06 497 PRO A N 1
ATOM 3931 C CA . PRO A 1 497 ? 32.839 0.067 -42.325 1.00 91.06 497 PRO A CA 1
ATOM 3932 C C . PRO A 1 497 ? 34.063 0.730 -42.973 1.00 91.06 497 PRO A C 1
ATOM 3934 O O . PRO A 1 497 ? 35.120 0.865 -42.357 1.00 91.06 497 PRO A O 1
ATOM 3937 N N . SER A 1 498 ? 33.904 1.224 -44.199 1.00 90.38 498 SER A N 1
ATOM 3938 C CA . SER A 1 498 ? 34.868 2.153 -44.791 1.00 90.38 498 SER A CA 1
ATOM 3939 C C . SER A 1 498 ? 34.903 3.475 -43.999 1.00 90.38 498 SER A C 1
ATOM 3941 O O . SER A 1 498 ? 33.895 3.845 -43.386 1.00 90.38 498 SER A O 1
ATOM 3943 N N . PRO A 1 499 ? 36.003 4.251 -44.051 1.00 87.88 499 PRO A N 1
ATOM 3944 C CA . PRO A 1 499 ? 36.080 5.562 -43.401 1.00 87.88 499 PRO A CA 1
ATOM 3945 C C . PRO A 1 499 ? 34.974 6.539 -43.834 1.00 87.88 499 PRO A C 1
ATOM 3947 O O . PRO A 1 499 ? 34.483 7.299 -43.004 1.00 87.88 499 PRO A O 1
ATOM 3950 N N . GLU A 1 500 ? 34.542 6.478 -45.100 1.00 87.25 500 GLU A N 1
ATOM 3951 C CA . GLU A 1 500 ? 33.424 7.274 -45.636 1.00 87.25 500 GLU A CA 1
ATOM 3952 C C . GLU A 1 500 ? 32.077 6.893 -44.997 1.00 87.25 500 GLU A C 1
ATOM 3954 O O . GLU A 1 500 ? 31.260 7.756 -44.683 1.00 87.25 500 GLU A O 1
ATOM 3959 N N . TYR A 1 501 ? 31.830 5.597 -44.778 1.00 89.56 501 TYR A N 1
ATOM 3960 C CA . TYR A 1 501 ? 30.551 5.098 -44.264 1.00 89.56 501 TYR A CA 1
ATOM 3961 C C . TYR A 1 501 ? 30.509 4.990 -42.728 1.00 89.56 501 TYR A C 1
ATOM 3963 O O . TYR A 1 501 ? 29.430 4.882 -42.139 1.00 89.56 501 TYR A O 1
ATOM 3971 N N . ALA A 1 502 ? 31.660 5.067 -42.053 1.00 86.88 502 ALA A N 1
ATOM 3972 C CA . ALA A 1 502 ? 31.780 4.958 -40.599 1.00 86.88 502 ALA A CA 1
ATOM 3973 C C . ALA A 1 502 ? 30.876 5.922 -39.793 1.00 86.88 502 ALA A C 1
ATOM 3975 O O . ALA A 1 502 ? 30.281 5.457 -38.815 1.00 86.88 502 ALA A O 1
ATOM 3976 N N . PRO A 1 503 ? 30.670 7.204 -40.174 1.00 82.69 503 PRO A N 1
ATOM 3977 C CA . PRO A 1 503 ? 29.745 8.094 -39.462 1.00 82.69 503 PRO A CA 1
ATOM 3978 C C . PRO A 1 503 ? 28.288 7.608 -39.518 1.00 82.69 503 PRO A C 1
ATOM 3980 O O . PRO A 1 503 ? 27.579 7.623 -38.509 1.00 82.69 503 PRO A O 1
ATOM 3983 N N . ILE A 1 504 ? 27.853 7.116 -40.683 1.00 84.62 504 ILE A N 1
ATOM 3984 C CA . ILE A 1 504 ? 26.502 6.581 -40.902 1.00 84.62 504 ILE A CA 1
ATOM 3985 C C . ILE A 1 504 ? 26.328 5.264 -40.132 1.00 84.62 504 ILE A C 1
ATOM 3987 O O . ILE A 1 504 ? 25.320 5.060 -39.452 1.00 84.62 504 ILE A O 1
ATOM 3991 N N . PHE A 1 505 ? 27.338 4.391 -40.177 1.00 86.50 505 PHE A N 1
ATOM 3992 C CA . PHE A 1 505 ? 27.337 3.120 -39.458 1.00 86.50 505 PHE A CA 1
ATOM 3993 C C . PHE A 1 505 ? 27.342 3.305 -37.932 1.00 86.50 505 PHE A C 1
ATOM 3995 O O . PHE A 1 505 ? 26.609 2.605 -37.236 1.00 86.50 505 PHE A O 1
ATOM 4002 N N . GLY A 1 506 ? 28.079 4.285 -37.398 1.00 81.75 506 GLY A N 1
ATOM 4003 C CA . GLY A 1 506 ? 28.098 4.605 -35.965 1.00 81.75 506 GLY A CA 1
ATOM 4004 C C . GLY A 1 506 ? 26.726 5.020 -35.419 1.00 81.75 506 GLY A C 1
ATOM 4005 O O . GLY A 1 506 ? 26.300 4.537 -34.368 1.00 81.75 506 GLY A O 1
ATOM 4006 N N . LEU A 1 507 ? 25.975 5.828 -36.178 1.00 78.31 507 LEU A N 1
ATOM 4007 C CA . LEU A 1 507 ? 24.584 6.183 -35.853 1.00 78.31 507 LEU A CA 1
ATOM 4008 C C . LEU A 1 507 ? 23.626 4.982 -35.907 1.00 78.31 507 LEU A C 1
ATOM 4010 O O . LEU A 1 507 ? 22.558 5.020 -35.294 1.00 78.31 507 LEU A O 1
ATOM 4014 N N . MET A 1 508 ? 23.977 3.919 -36.634 1.00 83.12 508 MET A N 1
ATOM 4015 C CA . MET A 1 508 ? 23.230 2.663 -36.637 1.00 83.12 508 MET A CA 1
ATOM 4016 C C . MET A 1 508 ? 23.640 1.749 -35.470 1.00 83.12 508 MET A C 1
ATOM 4018 O O . MET A 1 508 ? 22.772 1.145 -34.843 1.00 83.12 508 MET A O 1
ATOM 4022 N N . GLN A 1 509 ? 24.925 1.706 -35.108 1.00 82.81 509 GLN A N 1
ATOM 4023 C CA . GLN A 1 509 ? 25.421 0.966 -33.942 1.00 82.81 509 GLN A CA 1
ATOM 4024 C C . GLN A 1 509 ? 24.791 1.455 -32.624 1.00 82.81 509 GLN A C 1
ATOM 4026 O O . GLN A 1 509 ? 24.389 0.624 -31.812 1.00 82.81 509 GLN A O 1
ATOM 4031 N N . GLU A 1 510 ? 24.594 2.771 -32.436 1.00 83.19 510 GLU A N 1
ATOM 4032 C CA . GLU A 1 510 ? 23.876 3.318 -31.263 1.00 83.19 510 GLU A CA 1
ATOM 4033 C C . GLU A 1 510 ? 22.457 2.716 -31.138 1.00 83.19 510 GLU A C 1
ATOM 4035 O O . GLU A 1 510 ? 22.080 2.204 -30.081 1.00 83.19 510 GLU A O 1
ATOM 4040 N N . LYS A 1 511 ? 21.693 2.695 -32.241 1.00 85.44 511 LYS A N 1
ATOM 4041 C CA . LYS A 1 511 ? 20.330 2.127 -32.308 1.00 85.44 511 LYS A CA 1
ATOM 4042 C C . LYS A 1 511 ? 20.312 0.631 -32.008 1.00 85.44 511 LYS A C 1
ATOM 4044 O O . LYS A 1 511 ? 19.453 0.151 -31.264 1.00 85.44 511 LYS A O 1
ATOM 4049 N N . ILE A 1 512 ? 21.239 -0.108 -32.613 1.00 84.38 512 ILE A N 1
ATOM 4050 C CA . ILE A 1 512 ? 21.316 -1.568 -32.530 1.00 84.38 512 ILE A CA 1
ATOM 4051 C C . ILE A 1 512 ? 21.703 -2.005 -31.117 1.00 84.38 512 ILE A C 1
ATOM 4053 O O . ILE A 1 512 ? 21.033 -2.866 -30.545 1.00 84.38 512 ILE A O 1
ATOM 4057 N N . TYR A 1 513 ? 22.717 -1.380 -30.515 1.00 86.31 513 TYR A N 1
ATOM 4058 C CA . TYR A 1 513 ? 23.164 -1.751 -29.175 1.00 86.31 513 TYR A CA 1
ATOM 4059 C C . TYR A 1 513 ? 22.115 -1.417 -28.104 1.00 86.31 513 TYR A C 1
ATOM 4061 O O . TYR A 1 513 ? 21.834 -2.253 -27.249 1.00 86.31 513 TYR A O 1
ATOM 4069 N N . ILE A 1 514 ? 21.438 -0.264 -28.198 1.00 89.06 514 ILE A N 1
ATOM 4070 C CA . ILE A 1 514 ? 20.304 0.049 -27.309 1.00 89.06 514 ILE A CA 1
ATOM 4071 C C . ILE A 1 514 ? 19.166 -0.969 -27.494 1.00 89.06 514 ILE A C 1
ATOM 4073 O O . ILE A 1 514 ? 18.610 -1.442 -26.505 1.00 89.06 514 ILE A O 1
ATOM 4077 N N . SER A 1 515 ? 18.862 -1.382 -28.730 1.00 89.06 515 SER A N 1
ATOM 4078 C CA . SER A 1 515 ? 17.850 -2.422 -28.990 1.00 89.06 515 SER A CA 1
ATOM 4079 C C . SER A 1 515 ? 18.215 -3.765 -28.346 1.00 89.06 515 SER A C 1
ATOM 4081 O O . SER A 1 515 ? 17.353 -4.411 -27.754 1.00 89.06 515 SER A O 1
ATOM 4083 N N . LYS A 1 516 ? 19.495 -4.160 -28.397 1.00 86.69 516 LYS A N 1
ATOM 4084 C CA . LYS A 1 516 ? 20.023 -5.358 -27.726 1.00 86.69 516 LYS A CA 1
ATOM 4085 C C . LYS A 1 516 ? 19.881 -5.274 -26.203 1.00 86.69 516 LYS A C 1
ATOM 4087 O O . LYS A 1 516 ? 19.325 -6.198 -25.615 1.00 86.69 516 LYS A O 1
ATOM 4092 N N . ILE A 1 517 ? 20.281 -4.154 -25.584 1.00 88.50 517 ILE A N 1
ATOM 4093 C CA . ILE A 1 517 ? 20.105 -3.917 -24.137 1.00 88.50 517 ILE A CA 1
ATOM 4094 C C . ILE A 1 517 ? 18.636 -4.094 -23.736 1.00 88.50 517 ILE A C 1
ATOM 4096 O O . ILE A 1 517 ? 18.347 -4.773 -22.753 1.00 88.50 517 ILE A O 1
ATOM 4100 N N . VAL A 1 518 ? 17.715 -3.488 -24.492 1.00 91.50 518 VAL A N 1
ATOM 4101 C CA . VAL A 1 518 ? 16.274 -3.522 -24.207 1.00 91.50 518 VAL A CA 1
ATOM 4102 C C . VAL A 1 518 ? 15.733 -4.951 -24.330 1.00 91.50 518 VAL A C 1
ATOM 4104 O O . VAL A 1 518 ? 15.090 -5.428 -23.401 1.00 91.50 518 VAL A O 1
ATOM 4107 N N . VAL A 1 519 ? 16.043 -5.673 -25.412 1.00 87.62 519 VAL A N 1
ATOM 4108 C CA . VAL A 1 519 ? 15.594 -7.065 -25.614 1.00 87.62 519 VAL A CA 1
ATOM 4109 C C . VAL A 1 519 ? 16.120 -8.001 -24.515 1.00 87.62 519 VAL A C 1
ATOM 4111 O O . VAL A 1 519 ? 15.336 -8.743 -23.924 1.00 87.62 519 VAL A O 1
ATOM 4114 N N . GLU A 1 520 ? 17.413 -7.953 -24.184 1.00 87.19 520 GLU A N 1
ATOM 4115 C CA . GLU A 1 520 ? 18.021 -8.819 -23.155 1.00 87.19 520 GLU A CA 1
ATOM 4116 C C . GLU A 1 520 ? 17.524 -8.485 -21.732 1.00 87.19 520 GLU A C 1
ATOM 4118 O O . GLU A 1 520 ? 17.340 -9.376 -20.893 1.00 87.19 520 GLU A O 1
ATOM 4123 N N . PHE A 1 521 ? 17.237 -7.207 -21.461 1.00 89.50 521 PHE A N 1
ATOM 4124 C CA . PHE A 1 521 ? 16.622 -6.761 -20.211 1.00 89.50 521 PHE A CA 1
ATOM 4125 C C . PHE A 1 521 ? 15.172 -7.237 -20.073 1.00 89.50 521 PHE A C 1
ATOM 4127 O O . PHE A 1 521 ? 14.822 -7.794 -19.032 1.00 89.50 521 PHE A O 1
ATOM 4134 N N . LEU A 1 522 ? 14.356 -7.075 -21.119 1.00 88.94 522 LEU A N 1
ATOM 4135 C CA . LEU A 1 522 ? 12.938 -7.449 -21.139 1.00 88.94 522 LEU A CA 1
ATOM 4136 C C . LEU A 1 522 ? 12.710 -8.956 -21.057 1.00 88.94 522 LEU A C 1
ATOM 4138 O O . LEU A 1 522 ? 11.840 -9.399 -20.313 1.00 88.94 522 LEU A O 1
ATOM 4142 N N . GLN A 1 523 ? 13.537 -9.756 -21.742 1.00 83.56 523 GLN A N 1
ATOM 4143 C CA . GLN A 1 523 ? 13.569 -11.210 -21.543 1.00 83.56 523 GLN A CA 1
ATOM 4144 C C . GLN A 1 523 ? 13.725 -11.576 -20.061 1.00 83.56 523 GLN A C 1
ATOM 4146 O O . GLN A 1 523 ? 13.295 -12.645 -19.637 1.00 83.56 523 GLN A O 1
ATOM 4151 N N . SER A 1 524 ? 14.415 -10.738 -19.285 1.00 81.50 524 SER A N 1
ATOM 4152 C CA . SER A 1 524 ? 14.815 -10.995 -17.899 1.00 81.50 524 SER A CA 1
ATOM 4153 C C . SER A 1 524 ? 13.892 -10.352 -16.862 1.00 81.50 524 SER A C 1
ATOM 4155 O O . SER A 1 524 ? 13.864 -10.818 -15.729 1.00 81.50 524 SER A O 1
ATOM 4157 N N . ASN A 1 525 ? 13.133 -9.324 -17.249 1.00 84.69 525 ASN A N 1
ATOM 4158 C CA . ASN A 1 525 ? 12.261 -8.534 -16.381 1.00 84.69 525 ASN A CA 1
ATOM 4159 C C . ASN A 1 525 ? 10.991 -8.133 -17.171 1.00 84.69 525 ASN A C 1
ATOM 4161 O O . ASN A 1 525 ? 10.871 -6.974 -17.576 1.00 84.69 525 ASN A O 1
ATOM 4165 N N . PRO A 1 526 ? 10.060 -9.066 -17.453 1.00 83.88 526 PRO A N 1
ATOM 4166 C CA . PRO A 1 526 ? 8.880 -8.777 -18.277 1.00 83.88 526 PRO A CA 1
ATOM 4167 C C . PRO A 1 526 ? 7.952 -7.732 -17.638 1.00 83.88 526 PRO A C 1
ATOM 4169 O O . PRO A 1 526 ? 7.325 -6.949 -18.346 1.00 83.88 526 PRO A O 1
ATOM 4172 N N . ASP A 1 527 ? 7.926 -7.662 -16.307 1.00 84.31 527 ASP A N 1
ATOM 4173 C CA . ASP A 1 527 ? 7.080 -6.748 -15.530 1.00 84.31 527 ASP A CA 1
ATOM 4174 C C . ASP A 1 527 ? 7.772 -5.400 -15.222 1.00 84.31 527 ASP A C 1
ATOM 4176 O O . ASP A 1 527 ? 7.297 -4.615 -14.402 1.00 84.31 527 ASP A O 1
ATOM 4180 N N . ALA A 1 528 ? 8.924 -5.117 -15.846 1.00 86.25 528 ALA A N 1
ATOM 4181 C CA . ALA A 1 528 ? 9.698 -3.907 -15.574 1.00 86.25 528 ALA A CA 1
ATOM 4182 C C . ALA A 1 528 ? 8.936 -2.622 -15.939 1.00 86.25 528 ALA A C 1
ATOM 4184 O O . ALA A 1 528 ? 8.397 -2.487 -17.041 1.00 86.25 528 ALA A O 1
ATOM 4185 N N . VAL A 1 529 ? 8.971 -1.639 -15.035 1.00 87.12 529 VAL A N 1
ATOM 4186 C CA . VAL A 1 529 ? 8.453 -0.277 -15.254 1.00 87.12 529 VAL A CA 1
ATOM 4187 C C . VAL A 1 529 ? 9.472 0.602 -15.983 1.00 87.12 529 VAL A C 1
ATOM 4189 O O . VAL A 1 529 ? 10.662 0.286 -16.024 1.00 87.12 529 VAL A O 1
ATOM 4192 N N . TYR A 1 530 ? 9.017 1.708 -16.585 1.00 88.06 530 TYR A N 1
ATOM 4193 C CA . TYR A 1 530 ? 9.856 2.585 -17.419 1.00 88.06 530 TYR A CA 1
ATOM 4194 C C . TYR A 1 530 ? 11.149 3.020 -16.713 1.00 88.06 530 TYR A C 1
ATOM 4196 O O . TYR A 1 530 ? 12.227 2.952 -17.301 1.00 88.06 530 TYR A O 1
ATOM 4204 N N . GLU A 1 531 ? 11.075 3.332 -15.418 1.00 84.31 531 GLU A N 1
ATOM 4205 C CA . GLU A 1 531 ? 12.235 3.806 -14.651 1.00 84.31 531 GLU A CA 1
ATOM 4206 C C . GLU A 1 531 ? 13.321 2.727 -14.482 1.00 84.31 531 GLU A C 1
ATOM 4208 O O . GLU A 1 531 ? 14.501 3.051 -14.358 1.00 84.31 531 GLU A O 1
ATOM 4213 N N . ASP A 1 532 ? 12.947 1.443 -14.508 1.00 86.62 532 ASP A N 1
ATOM 4214 C CA . ASP A 1 532 ? 13.894 0.325 -14.453 1.00 86.62 532 ASP A CA 1
ATOM 4215 C C . ASP A 1 532 ? 14.568 0.083 -15.811 1.00 86.62 532 ASP A C 1
ATOM 4217 O O . ASP A 1 532 ? 15.753 -0.259 -15.861 1.00 86.62 532 ASP A O 1
ATOM 4221 N N . LEU A 1 533 ? 13.865 0.367 -16.913 1.00 89.88 533 LEU A N 1
ATOM 4222 C CA . LEU A 1 533 ? 14.455 0.403 -18.250 1.00 89.88 533 LEU A CA 1
ATOM 4223 C C . LEU A 1 533 ? 15.458 1.563 -18.387 1.00 89.88 533 LEU A C 1
ATOM 4225 O O . LEU A 1 533 ? 16.566 1.354 -18.885 1.00 89.88 533 LEU A O 1
ATOM 4229 N N . ILE A 1 534 ? 15.121 2.762 -17.893 1.00 88.88 534 ILE A N 1
ATOM 4230 C CA . ILE A 1 534 ? 16.048 3.906 -17.885 1.00 88.88 534 ILE A CA 1
ATOM 4231 C C . ILE A 1 534 ? 17.255 3.628 -16.980 1.00 88.88 534 ILE A C 1
ATOM 4233 O O . ILE A 1 534 ? 18.386 3.809 -17.431 1.00 88.88 534 ILE A O 1
ATOM 4237 N N . ASN A 1 535 ? 17.052 3.095 -15.765 1.00 83.06 535 ASN A N 1
ATOM 4238 C CA . ASN A 1 535 ? 18.142 2.616 -14.902 1.00 83.06 535 ASN A CA 1
ATOM 4239 C C . ASN A 1 535 ? 19.079 1.660 -15.657 1.00 83.06 535 ASN A C 1
ATOM 4241 O O . ASN A 1 535 ? 20.299 1.831 -15.619 1.00 83.06 535 ASN A O 1
ATOM 4245 N N . LYS A 1 536 ? 18.535 0.653 -16.357 1.00 88.06 536 LYS A N 1
ATOM 4246 C CA . LYS A 1 536 ? 19.341 -0.325 -17.100 1.00 88.06 536 LYS A CA 1
ATOM 4247 C C . LYS A 1 536 ? 20.132 0.317 -18.243 1.00 88.06 536 LYS A C 1
ATOM 4249 O O . LYS A 1 536 ? 21.263 -0.098 -18.496 1.00 88.06 536 LYS A O 1
ATOM 4254 N N . ILE A 1 537 ? 19.576 1.317 -18.919 1.00 88.50 537 ILE A N 1
ATOM 4255 C CA . ILE A 1 537 ? 20.250 2.022 -20.017 1.00 88.50 537 ILE A CA 1
ATOM 4256 C C . ILE A 1 537 ? 21.357 2.939 -19.484 1.00 88.50 537 ILE A C 1
ATOM 4258 O O . ILE A 1 537 ? 22.487 2.835 -19.952 1.00 88.50 537 ILE A O 1
ATOM 4262 N N . GLU A 1 538 ? 21.085 3.768 -18.471 1.00 84.62 538 GLU A N 1
ATOM 4263 C CA . GLU A 1 538 ? 22.088 4.663 -17.867 1.00 84.62 538 GLU A CA 1
ATOM 4264 C C . GLU A 1 538 ? 23.240 3.904 -17.182 1.00 84.62 538 GLU A C 1
ATOM 4266 O O . GLU A 1 538 ? 24.374 4.380 -17.181 1.00 84.62 538 GLU A O 1
ATOM 4271 N N . THR A 1 539 ? 22.976 2.716 -16.623 1.00 83.06 539 THR A N 1
ATOM 4272 C CA . THR A 1 539 ? 24.006 1.864 -15.991 1.00 83.06 539 THR A CA 1
ATOM 4273 C C . THR A 1 539 ? 24.744 0.941 -16.963 1.00 83.06 539 THR A C 1
ATOM 4275 O O . THR A 1 539 ? 25.717 0.301 -16.562 1.00 83.06 539 THR A O 1
ATOM 4278 N N . THR A 1 540 ? 24.332 0.852 -18.234 1.00 85.19 540 THR A N 1
ATOM 4279 C CA . THR A 1 540 ? 25.045 0.034 -19.225 1.00 85.19 540 THR A CA 1
ATOM 4280 C C . THR A 1 540 ? 26.130 0.855 -19.918 1.00 85.19 540 THR A C 1
ATOM 4282 O O . THR A 1 540 ? 25.850 1.836 -20.605 1.00 85.19 540 THR A O 1
ATOM 4285 N N . VAL A 1 541 ? 27.381 0.415 -19.765 1.00 83.56 541 VAL A N 1
ATOM 4286 C CA . VAL A 1 541 ? 28.548 1.013 -20.425 1.00 83.56 541 VAL A CA 1
ATOM 4287 C C . VAL A 1 541 ? 28.447 0.805 -21.949 1.00 83.56 541 VAL A C 1
ATOM 4289 O O . VAL A 1 541 ? 28.233 -0.331 -22.386 1.00 83.56 541 VAL A O 1
ATOM 4292 N N . PRO A 1 542 ? 28.582 1.863 -22.772 1.00 80.75 542 PRO A N 1
ATOM 4293 C CA . PRO A 1 542 ? 28.643 1.733 -24.228 1.00 80.75 542 PRO A CA 1
ATOM 4294 C C . PRO A 1 542 ? 29.899 0.978 -24.703 1.00 80.75 542 PRO A C 1
ATOM 4296 O O . PRO A 1 542 ? 30.954 1.110 -24.078 1.00 80.75 542 PRO A O 1
ATOM 4299 N N . PRO A 1 543 ? 29.841 0.228 -25.820 1.00 77.31 543 PRO A N 1
ATOM 4300 C CA . PRO A 1 543 ? 31.027 -0.362 -26.434 1.00 77.31 543 PRO A CA 1
ATOM 4301 C C . PRO A 1 543 ? 31.984 0.732 -26.907 1.00 77.31 543 PRO A C 1
ATOM 4303 O O . PRO A 1 543 ? 31.542 1.737 -27.460 1.00 77.31 543 PRO A O 1
ATOM 4306 N N . SER A 1 544 ? 33.292 0.502 -26.798 1.00 71.62 544 SER A N 1
ATOM 4307 C CA . SER A 1 544 ? 34.336 1.456 -27.216 1.00 71.62 544 SER A CA 1
ATOM 4308 C C . SER A 1 544 ? 34.305 1.836 -28.705 1.00 71.62 544 SER A C 1
ATOM 4310 O O . SER A 1 544 ? 34.872 2.856 -29.082 1.00 71.62 544 SER A O 1
ATOM 4312 N N . ALA A 1 545 ? 33.625 1.051 -29.548 1.00 67.50 545 ALA A N 1
ATOM 4313 C CA . ALA A 1 545 ? 33.373 1.367 -30.956 1.00 67.50 545 ALA A CA 1
ATOM 4314 C C . ALA A 1 545 ? 32.303 2.462 -31.169 1.00 67.50 545 ALA A C 1
ATOM 4316 O O . ALA A 1 545 ? 32.145 2.961 -32.282 1.00 67.50 545 ALA A O 1
ATOM 4317 N N . ILE A 1 546 ? 31.551 2.833 -30.127 1.00 72.75 546 ILE A N 1
ATOM 4318 C CA . ILE A 1 546 ? 30.572 3.921 -30.149 1.00 72.75 546 ILE A CA 1
ATOM 4319 C C . ILE A 1 546 ? 31.172 5.095 -29.367 1.00 72.75 546 ILE A C 1
ATOM 4321 O O . ILE A 1 546 ? 31.401 4.989 -28.166 1.00 72.75 546 ILE A O 1
ATOM 4325 N N . ASN A 1 547 ? 31.397 6.233 -30.034 1.00 69.62 547 ASN A N 1
ATOM 4326 C CA . ASN A 1 547 ? 32.000 7.444 -29.447 1.00 69.62 547 ASN A CA 1
ATOM 4327 C C . ASN A 1 547 ? 31.028 8.210 -28.517 1.00 69.62 547 ASN A C 1
ATOM 4329 O O . ASN A 1 547 ? 30.772 9.402 -28.691 1.00 69.62 547 ASN A O 1
ATOM 4333 N N . VAL A 1 548 ? 30.447 7.508 -27.542 1.00 72.62 548 VAL A N 1
ATOM 4334 C CA . VAL A 1 548 ? 29.439 7.989 -26.592 1.00 72.62 548 VAL A CA 1
ATOM 4335 C C . VAL A 1 548 ? 29.799 7.456 -25.205 1.00 72.62 548 VAL A C 1
ATOM 4337 O O . VAL A 1 548 ? 29.820 6.253 -24.987 1.00 72.62 548 VAL A O 1
ATOM 4340 N N . ASN A 1 549 ? 30.054 8.344 -24.241 1.00 72.62 549 ASN A N 1
ATOM 4341 C CA . ASN A 1 549 ? 30.574 7.944 -22.920 1.00 72.62 549 ASN A CA 1
ATOM 4342 C C . ASN A 1 549 ? 29.530 7.275 -21.999 1.00 72.62 549 ASN A C 1
ATOM 4344 O O . ASN A 1 549 ? 29.896 6.707 -20.973 1.00 72.62 549 ASN A O 1
ATOM 4348 N N . ARG A 1 550 ? 28.233 7.413 -22.306 1.00 82.06 550 ARG A N 1
ATOM 4349 C CA . ARG A 1 550 ? 27.089 6.849 -21.563 1.00 82.06 550 ARG A CA 1
ATOM 4350 C C . ARG A 1 550 ? 25.820 6.929 -22.409 1.00 82.06 550 ARG A C 1
ATOM 4352 O O . ARG A 1 550 ? 25.632 7.926 -23.107 1.00 82.06 550 ARG A O 1
ATOM 4359 N N . PHE A 1 551 ? 24.925 5.953 -22.292 1.00 85.94 551 PHE A N 1
ATOM 4360 C CA . PHE A 1 551 ? 23.556 6.115 -22.788 1.00 85.94 551 PHE A CA 1
ATOM 4361 C C . PHE A 1 551 ? 22.704 6.922 -21.798 1.00 85.94 551 PHE A C 1
ATOM 4363 O O . PHE A 1 551 ? 23.079 7.131 -20.644 1.00 85.94 551 PHE A O 1
ATOM 4370 N N . THR A 1 552 ? 21.564 7.419 -22.271 1.00 84.62 552 THR A N 1
ATOM 4371 C CA . THR A 1 552 ? 20.639 8.280 -21.518 1.00 84.62 552 THR A CA 1
ATOM 4372 C C . THR A 1 552 ? 19.195 8.042 -21.958 1.00 84.62 552 THR A C 1
ATOM 4374 O O . THR A 1 552 ? 18.951 7.456 -23.014 1.00 84.62 552 THR A O 1
ATOM 4377 N N . GLU A 1 553 ? 18.232 8.590 -21.218 1.00 84.75 553 GLU A N 1
ATOM 4378 C CA . GLU A 1 553 ? 16.827 8.651 -21.639 1.00 84.75 553 GLU A CA 1
ATOM 4379 C C . GLU A 1 553 ? 16.640 9.296 -23.033 1.00 84.75 553 GLU A C 1
ATOM 4381 O O . GLU A 1 553 ? 15.895 8.766 -23.857 1.00 84.75 553 GLU A O 1
ATOM 4386 N N . ASP A 1 554 ? 17.360 10.384 -23.354 1.00 81.50 554 ASP A N 1
ATOM 4387 C CA . ASP A 1 554 ? 17.331 10.991 -24.702 1.00 81.50 554 ASP A CA 1
ATOM 4388 C C . ASP A 1 554 ? 17.809 9.992 -25.769 1.00 81.50 554 ASP A C 1
ATOM 4390 O O . ASP A 1 554 ? 17.244 9.956 -26.855 1.00 81.50 554 ASP A O 1
ATOM 4394 N N . SER A 1 555 ? 18.768 9.117 -25.441 1.00 85.19 555 SER A N 1
ATOM 4395 C CA . SER A 1 555 ? 19.261 8.066 -26.347 1.00 85.19 555 SER A CA 1
ATOM 4396 C C . SER A 1 555 ? 18.194 6.995 -26.624 1.00 85.19 555 SER A C 1
ATOM 4398 O O . SER A 1 555 ? 18.039 6.567 -27.767 1.00 85.19 555 SER A O 1
ATOM 4400 N N . LEU A 1 556 ? 17.411 6.597 -25.610 1.00 89.94 556 LEU A N 1
ATOM 4401 C CA . LEU A 1 556 ? 16.274 5.687 -25.799 1.00 89.94 556 LEU A CA 1
ATOM 4402 C C . LEU A 1 556 ? 15.167 6.352 -26.627 1.00 89.94 556 LEU A C 1
ATOM 4404 O O . LEU A 1 556 ? 14.721 5.791 -27.626 1.00 89.94 556 LEU A O 1
ATOM 4408 N N . LEU A 1 557 ? 14.739 7.558 -26.242 1.00 86.06 557 LEU A N 1
ATOM 4409 C CA . LEU A 1 557 ? 13.658 8.286 -26.915 1.00 86.06 557 LEU A CA 1
ATOM 4410 C C . LEU A 1 557 ? 14.013 8.652 -28.366 1.00 86.06 557 LEU A C 1
ATOM 4412 O O . LEU A 1 557 ? 13.131 8.659 -29.228 1.00 86.06 557 LEU A O 1
ATOM 4416 N N . ARG A 1 558 ? 15.301 8.884 -28.659 1.00 83.00 558 ARG A N 1
ATOM 4417 C CA . ARG A 1 558 ? 15.836 9.090 -30.014 1.00 83.00 558 ARG A CA 1
ATOM 4418 C C . ARG A 1 558 ? 15.577 7.903 -30.932 1.00 83.00 558 ARG A C 1
ATOM 4420 O O . ARG A 1 558 ? 15.194 8.086 -32.088 1.00 83.00 558 ARG A O 1
ATOM 4427 N N . HIS A 1 559 ? 15.724 6.698 -30.391 1.00 86.75 559 HIS A N 1
ATOM 4428 C CA . HIS A 1 559 ? 15.713 5.451 -31.153 1.00 86.75 559 HIS A CA 1
ATOM 4429 C C . HIS A 1 559 ? 14.468 4.589 -30.908 1.00 86.75 559 HIS A C 1
ATOM 4431 O O . HIS A 1 559 ? 14.344 3.522 -31.502 1.00 86.75 559 HIS A O 1
ATOM 4437 N N . ALA A 1 560 ? 13.508 5.066 -30.108 1.00 88.44 560 ALA A N 1
ATOM 4438 C CA . ALA A 1 560 ? 12.329 4.330 -29.642 1.00 88.44 560 ALA A CA 1
ATOM 4439 C C . ALA A 1 560 ? 11.567 3.567 -30.741 1.00 88.44 560 ALA A C 1
ATOM 4441 O O . ALA A 1 560 ? 11.209 2.412 -30.548 1.00 88.44 560 ALA A O 1
ATOM 4442 N N . GLN A 1 561 ? 11.359 4.166 -31.919 1.00 84.81 561 GLN A N 1
ATOM 4443 C CA . GLN A 1 561 ? 10.696 3.492 -33.048 1.00 84.81 561 GLN A CA 1
ATOM 4444 C C . GLN A 1 561 ? 11.489 2.281 -33.557 1.00 84.81 561 GLN A C 1
ATOM 4446 O O . GLN A 1 561 ? 10.902 1.257 -33.894 1.00 84.81 561 GLN A O 1
ATOM 4451 N N . PHE A 1 562 ? 12.816 2.404 -33.619 1.00 86.00 562 PHE A N 1
ATOM 4452 C CA . PHE A 1 562 ? 13.698 1.322 -34.034 1.00 86.00 562 PHE A CA 1
ATOM 4453 C C . PHE A 1 562 ? 13.740 0.239 -32.952 1.00 86.00 562 PHE A C 1
ATOM 4455 O O . PHE A 1 562 ? 13.455 -0.917 -33.252 1.00 86.00 562 PHE A O 1
ATOM 4462 N N . VAL A 1 563 ? 13.968 0.629 -31.694 1.00 89.56 563 VAL A N 1
ATOM 4463 C CA . VAL A 1 563 ? 13.970 -0.263 -30.523 1.00 89.56 563 VAL A CA 1
ATOM 4464 C C . VAL A 1 563 ? 12.680 -1.083 -30.452 1.00 89.56 563 VAL A C 1
ATOM 4466 O O . VAL A 1 563 ? 12.742 -2.309 -30.483 1.00 89.56 563 VAL A O 1
ATOM 4469 N N . VAL A 1 564 ? 11.510 -0.434 -30.456 1.00 89.69 564 VAL A N 1
ATOM 4470 C CA . VAL A 1 564 ? 10.208 -1.123 -30.434 1.00 89.69 564 VAL A CA 1
ATOM 4471 C C . VAL A 1 564 ? 10.049 -2.050 -31.638 1.00 89.69 564 VAL A C 1
ATOM 4473 O O . VAL A 1 564 ? 9.631 -3.183 -31.446 1.00 89.69 564 VAL A O 1
ATOM 4476 N N . SER A 1 565 ? 10.453 -1.645 -32.849 1.00 84.38 565 SER A N 1
ATOM 4477 C CA . SER A 1 565 ? 10.375 -2.537 -34.018 1.00 84.38 565 SER A CA 1
ATOM 4478 C C . SER A 1 565 ? 11.267 -3.782 -33.899 1.00 84.38 565 SER A C 1
ATOM 4480 O O . SER A 1 565 ? 10.916 -4.829 -34.434 1.00 84.38 565 SER A O 1
ATOM 4482 N N . GLN A 1 566 ? 12.401 -3.706 -33.185 1.00 84.12 566 GLN A N 1
ATOM 4483 C CA . GLN A 1 566 ? 13.239 -4.884 -32.933 1.00 84.12 566 GLN A CA 1
ATOM 4484 C C . GLN A 1 566 ? 12.653 -5.767 -31.822 1.00 84.12 566 GLN A C 1
ATOM 4486 O O . GLN A 1 566 ? 12.800 -6.983 -31.894 1.00 84.12 566 GLN A O 1
ATOM 4491 N N . VAL A 1 567 ? 11.929 -5.194 -30.852 1.00 87.56 567 VAL A N 1
ATOM 4492 C CA . VAL A 1 567 ? 11.163 -5.964 -29.855 1.00 87.56 567 VAL A CA 1
ATOM 4493 C C . VAL A 1 567 ? 9.946 -6.647 -30.504 1.00 87.56 567 VAL A C 1
ATOM 4495 O O . VAL A 1 567 ? 9.794 -7.856 -30.354 1.00 87.56 567 VAL A O 1
ATOM 4498 N N . GLU A 1 568 ? 9.150 -5.940 -31.323 1.00 84.38 568 GLU A N 1
ATOM 4499 C CA . GLU A 1 568 ? 8.070 -6.538 -32.135 1.00 84.38 568 GLU A CA 1
ATOM 4500 C C . GLU A 1 568 ? 8.612 -7.669 -33.037 1.00 84.38 568 GLU A C 1
ATOM 4502 O O . GLU A 1 568 ? 8.008 -8.736 -33.119 1.00 84.38 568 GLU A O 1
ATOM 4507 N N . SER A 1 569 ? 9.781 -7.475 -33.667 1.00 79.19 569 SER A N 1
ATOM 4508 C CA . SER A 1 569 ? 10.439 -8.486 -34.513 1.00 79.19 569 SER A CA 1
ATOM 4509 C C . SER A 1 569 ? 11.123 -9.625 -33.740 1.00 79.19 569 SER A C 1
ATOM 4511 O O . SER A 1 569 ? 11.508 -10.619 -34.360 1.00 79.19 569 SER A O 1
ATOM 4513 N N . TYR A 1 570 ? 11.308 -9.493 -32.424 1.00 79.88 570 TYR A N 1
ATOM 4514 C CA . TYR A 1 570 ? 11.777 -10.565 -31.545 1.00 79.88 570 TYR A CA 1
ATOM 4515 C C . TYR A 1 570 ? 10.594 -11.419 -31.067 1.00 79.88 570 TYR A C 1
ATOM 4517 O O . TYR A 1 570 ? 10.665 -12.645 -31.121 1.00 79.88 570 TYR A O 1
ATOM 4525 N N . ASP A 1 571 ? 9.475 -10.789 -30.694 1.00 80.19 571 ASP A N 1
ATOM 4526 C CA . ASP A 1 571 ? 8.240 -11.493 -30.328 1.00 80.19 571 ASP A CA 1
ATOM 4527 C C . ASP A 1 571 ? 7.610 -12.240 -31.519 1.00 80.19 571 ASP A C 1
ATOM 4529 O O . ASP A 1 571 ? 7.202 -13.389 -31.367 1.00 80.19 571 ASP A O 1
ATOM 4533 N N . ASP A 1 572 ? 7.611 -11.663 -32.731 1.00 74.00 572 ASP A N 1
ATOM 4534 C CA . ASP A 1 572 ? 7.162 -12.342 -33.967 1.00 74.00 572 ASP A CA 1
ATOM 4535 C C . ASP A 1 572 ? 8.015 -13.580 -34.352 1.00 74.00 572 ASP A C 1
ATOM 4537 O O . ASP A 1 572 ? 7.667 -14.292 -35.302 1.00 74.00 572 ASP A O 1
ATOM 4541 N N . ALA A 1 573 ? 9.126 -13.832 -33.646 1.00 69.31 573 ALA A N 1
ATOM 4542 C CA . ALA A 1 573 ? 10.028 -14.970 -33.836 1.00 69.31 573 ALA A CA 1
ATOM 4543 C C . ALA A 1 573 ? 9.973 -16.017 -32.697 1.00 69.31 573 ALA A C 1
ATOM 4545 O O . ALA A 1 573 ? 10.704 -17.009 -32.757 1.00 69.31 573 ALA A O 1
ATOM 4546 N N . LYS A 1 574 ? 9.120 -15.826 -31.679 1.00 68.69 574 LYS A N 1
ATOM 4547 C CA . LYS A 1 574 ? 8.870 -16.800 -30.599 1.00 68.69 574 LYS A CA 1
ATOM 4548 C C . LYS A 1 574 ? 7.874 -17.902 -31.004 1.00 68.69 574 LYS A C 1
ATOM 4550 O O . LYS A 1 574 ? 7.194 -17.810 -32.025 1.00 68.69 574 LYS A O 1
ATOM 4555 N N . ASP A 1 575 ? 7.764 -18.933 -30.162 1.00 63.19 575 ASP A N 1
ATOM 4556 C CA . ASP A 1 575 ? 6.657 -19.899 -30.199 1.00 63.19 575 ASP A CA 1
ATOM 4557 C C . ASP A 1 575 ? 5.322 -19.225 -29.784 1.00 63.19 575 ASP A C 1
ATOM 4559 O O . ASP A 1 575 ? 5.301 -18.381 -28.888 1.00 63.19 575 ASP A O 1
ATOM 4563 N N . ASP A 1 576 ? 4.205 -19.626 -30.412 1.00 62.62 576 ASP A N 1
ATOM 4564 C CA . ASP A 1 576 ? 2.866 -18.979 -30.361 1.00 62.62 576 ASP A CA 1
ATOM 4565 C C . ASP A 1 576 ? 2.239 -18.790 -28.947 1.00 62.62 576 ASP A C 1
ATOM 4567 O O . ASP A 1 576 ? 1.218 -18.102 -28.830 1.00 62.62 576 ASP A O 1
ATOM 4571 N N . ASP A 1 577 ? 2.792 -19.420 -27.902 1.00 64.50 577 ASP A N 1
ATOM 4572 C CA . ASP A 1 577 ? 2.188 -19.553 -26.564 1.00 64.50 577 ASP A CA 1
ATOM 4573 C C . ASP A 1 577 ? 2.828 -18.645 -25.471 1.00 64.50 577 ASP A C 1
ATOM 4575 O O . ASP A 1 577 ? 2.355 -18.647 -24.334 1.00 64.50 577 ASP A O 1
ATOM 4579 N N . GLU A 1 578 ? 3.878 -17.860 -25.768 1.00 67.56 578 GLU A N 1
ATOM 4580 C CA . GLU A 1 578 ? 4.460 -16.885 -24.814 1.00 67.56 578 GLU A CA 1
ATOM 4581 C C . GLU A 1 578 ? 3.823 -15.482 -24.909 1.00 67.56 578 GLU A C 1
ATOM 4583 O O . GLU A 1 578 ? 3.495 -14.997 -25.993 1.00 67.56 578 GLU A O 1
ATOM 4588 N N . THR A 1 579 ? 3.721 -14.774 -23.775 1.00 72.00 579 THR A N 1
ATOM 4589 C CA . THR A 1 579 ? 3.325 -13.354 -23.749 1.00 72.00 579 THR A CA 1
ATOM 4590 C C . THR A 1 579 ? 4.380 -12.484 -24.459 1.00 72.00 579 THR A C 1
ATOM 4592 O O . THR A 1 579 ? 5.565 -12.578 -24.114 1.00 72.00 579 THR A O 1
ATOM 4595 N N . PRO A 1 580 ? 3.992 -11.611 -25.412 1.00 82.75 580 PRO A N 1
ATOM 4596 C CA . PRO A 1 580 ? 4.930 -10.718 -26.091 1.00 82.75 580 PRO A CA 1
ATOM 4597 C C . PRO A 1 580 ? 5.583 -9.698 -25.143 1.00 82.75 580 PRO A C 1
ATOM 4599 O O . PRO A 1 580 ? 4.885 -8.973 -24.430 1.00 82.75 580 PRO A O 1
ATOM 4602 N N . ILE A 1 581 ? 6.915 -9.584 -25.163 1.00 86.62 581 ILE A N 1
ATOM 4603 C CA . ILE A 1 581 ? 7.659 -8.644 -24.310 1.00 86.62 581 ILE A CA 1
ATOM 4604 C C . ILE A 1 581 ? 7.446 -7.164 -24.680 1.00 86.62 581 ILE A C 1
ATOM 4606 O O . ILE A 1 581 ? 7.689 -6.293 -23.840 1.00 86.62 581 ILE A O 1
ATOM 4610 N N . PHE A 1 582 ? 6.922 -6.846 -25.873 1.00 87.50 582 PHE A N 1
ATOM 4611 C CA . PHE A 1 582 ? 6.508 -5.471 -26.210 1.00 87.50 582 PHE A CA 1
ATOM 4612 C C . PHE A 1 582 ? 5.292 -4.964 -25.405 1.00 87.50 582 PHE A C 1
ATOM 4614 O O . PHE A 1 582 ? 5.039 -3.759 -25.397 1.00 87.50 582 PHE A O 1
ATOM 4621 N N . LEU A 1 583 ? 4.560 -5.849 -24.711 1.00 88.69 583 LEU A N 1
ATOM 4622 C CA . LEU A 1 583 ? 3.437 -5.487 -23.829 1.00 88.69 583 LEU A CA 1
ATOM 4623 C C . LEU A 1 583 ? 3.862 -5.162 -22.385 1.00 88.69 583 LEU A C 1
ATOM 4625 O O . LEU A 1 583 ? 3.020 -4.763 -21.576 1.00 88.69 583 LEU A O 1
ATOM 4629 N N . SER A 1 584 ? 5.151 -5.303 -22.061 1.00 89.81 584 SER A N 1
ATOM 4630 C CA . SER A 1 584 ? 5.707 -4.941 -20.750 1.00 89.81 584 SER A CA 1
ATOM 4631 C C . SER A 1 584 ? 5.410 -3.475 -20.368 1.00 89.81 584 SER A C 1
ATOM 4633 O O . SER A 1 584 ? 5.349 -2.611 -21.255 1.00 89.81 584 SER A O 1
ATOM 4635 N N . PRO A 1 585 ? 5.256 -3.142 -19.068 1.00 89.44 585 PRO A N 1
ATOM 4636 C CA . PRO A 1 585 ? 4.871 -1.792 -18.639 1.00 89.44 585 PRO A CA 1
ATOM 4637 C C . PRO A 1 585 ? 5.835 -0.692 -19.113 1.00 89.44 585 PRO A C 1
ATOM 4639 O O . PRO A 1 585 ? 5.403 0.381 -19.547 1.00 89.44 585 PRO A O 1
ATOM 4642 N N . CYS A 1 586 ? 7.147 -0.951 -19.103 1.00 90.69 586 CYS A N 1
ATOM 4643 C CA . CYS A 1 586 ? 8.149 -0.036 -19.651 1.00 90.69 586 CYS A CA 1
ATOM 4644 C C . CYS A 1 586 ? 8.027 0.168 -21.167 1.00 90.69 586 CYS A C 1
ATOM 4646 O O . CYS A 1 586 ? 8.212 1.293 -21.634 1.00 90.69 586 CYS A O 1
ATOM 4648 N N . MET A 1 587 ? 7.674 -0.866 -21.937 1.00 92.44 587 MET A N 1
ATOM 4649 C CA . MET A 1 587 ? 7.504 -0.746 -23.386 1.00 92.44 587 MET A CA 1
ATOM 4650 C C . MET A 1 587 ? 6.226 -0.000 -23.753 1.00 92.44 587 MET A C 1
ATOM 4652 O O . MET A 1 587 ? 6.294 0.898 -24.591 1.00 92.44 587 MET A O 1
ATOM 4656 N N . ARG A 1 588 ? 5.096 -0.269 -23.084 1.00 90.38 588 ARG A N 1
ATOM 4657 C CA . ARG A 1 588 ? 3.865 0.530 -23.250 1.00 90.38 588 ARG A CA 1
ATOM 4658 C C . ARG A 1 588 ? 4.115 2.002 -22.918 1.00 90.38 588 ARG A C 1
ATOM 4660 O O . ARG A 1 588 ? 3.793 2.877 -23.721 1.00 90.38 588 ARG A O 1
ATOM 4667 N N . SER A 1 589 ? 4.823 2.272 -21.820 1.00 89.06 589 SER A N 1
ATOM 4668 C CA . SER A 1 589 ? 5.253 3.629 -21.450 1.00 89.06 589 SER A CA 1
ATOM 4669 C C . SER A 1 589 ? 6.115 4.290 -22.538 1.00 89.06 589 SER A C 1
ATOM 4671 O O . SER A 1 589 ? 5.839 5.420 -22.940 1.00 89.06 589 SER A O 1
ATOM 4673 N N . LEU A 1 590 ? 7.117 3.585 -23.080 1.00 91.81 590 LEU A N 1
ATOM 4674 C CA . LEU A 1 590 ? 7.982 4.080 -24.160 1.00 91.81 590 LEU A CA 1
ATOM 4675 C C . LEU A 1 590 ? 7.202 4.368 -25.456 1.00 91.81 590 LEU A C 1
ATOM 4677 O O . LEU A 1 590 ? 7.438 5.389 -26.109 1.00 91.81 590 LEU A O 1
ATOM 4681 N N . ILE A 1 591 ? 6.267 3.485 -25.821 1.00 89.81 591 ILE A N 1
ATOM 4682 C CA . ILE A 1 591 ? 5.391 3.621 -26.992 1.00 89.81 591 ILE A CA 1
ATOM 4683 C C . ILE A 1 591 ? 4.544 4.894 -26.874 1.00 89.81 591 ILE A C 1
ATOM 4685 O O . ILE A 1 591 ? 4.515 5.697 -27.814 1.00 89.81 591 ILE A O 1
ATOM 4689 N N . HIS A 1 592 ? 3.914 5.110 -25.714 1.00 87.06 592 HIS A N 1
ATOM 4690 C CA . HIS A 1 592 ? 3.055 6.266 -25.439 1.00 87.06 592 HIS A CA 1
ATOM 4691 C C . HIS A 1 592 ? 3.833 7.580 -25.330 1.00 87.06 592 HIS A C 1
ATOM 4693 O O . HIS A 1 592 ? 3.420 8.582 -25.919 1.00 87.06 592 HIS A O 1
ATOM 4699 N N . LEU A 1 593 ? 4.984 7.587 -24.646 1.00 85.31 593 LEU A N 1
ATOM 4700 C CA . LEU A 1 593 ? 5.851 8.763 -24.513 1.00 85.31 593 LEU A CA 1
ATOM 4701 C C . LEU A 1 593 ? 6.399 9.207 -25.875 1.00 85.31 593 LEU A C 1
ATOM 4703 O O . LEU A 1 593 ? 6.129 10.325 -26.316 1.00 85.31 593 LEU A O 1
ATOM 4707 N N . ALA A 1 594 ? 7.131 8.336 -26.579 1.00 86.06 594 ALA A N 1
ATOM 4708 C CA . ALA A 1 594 ? 7.774 8.688 -27.848 1.00 86.06 594 ALA A CA 1
ATOM 4709 C C . ALA A 1 594 ? 6.789 8.785 -29.033 1.00 86.06 594 ALA A C 1
ATOM 4711 O O . ALA A 1 594 ? 7.119 9.380 -30.067 1.00 86.06 594 ALA A O 1
ATOM 4712 N N . GLY A 1 595 ? 5.582 8.227 -28.897 1.00 80.19 595 GLY A N 1
ATOM 4713 C CA . GLY A 1 595 ? 4.565 8.176 -29.948 1.00 80.19 595 GLY A CA 1
ATOM 4714 C C . GLY A 1 595 ? 4.960 7.220 -31.065 1.00 80.19 595 GLY A C 1
ATOM 4715 O O . GLY A 1 595 ? 5.027 7.609 -32.232 1.00 80.19 595 GLY A O 1
ATOM 4716 N N . VAL A 1 596 ? 5.292 5.986 -30.694 1.00 83.81 596 VAL A N 1
ATOM 4717 C CA . VAL A 1 596 ? 5.723 4.945 -31.631 1.00 83.81 596 VAL A CA 1
ATOM 4718 C C . VAL A 1 596 ? 4.532 4.416 -32.429 1.00 83.81 596 VAL A C 1
ATOM 4720 O O . VAL A 1 596 ? 3.445 4.204 -31.898 1.00 83.81 596 VAL A O 1
ATOM 4723 N N . SER A 1 597 ? 4.745 4.190 -33.724 1.00 78.31 597 SER A N 1
ATOM 4724 C CA . SER A 1 597 ? 3.751 3.566 -34.603 1.00 78.31 597 SER A CA 1
ATOM 4725 C C . SER A 1 597 ? 3.967 2.051 -34.662 1.00 78.31 597 SER A C 1
ATOM 4727 O O . SER A 1 597 ? 4.938 1.596 -35.261 1.00 78.31 597 SER A O 1
ATOM 4729 N N . LEU A 1 598 ? 3.079 1.289 -34.013 1.00 79.44 598 LEU A N 1
ATOM 4730 C CA . LEU A 1 598 ? 3.154 -0.174 -33.894 1.00 79.44 598 LEU A CA 1
ATOM 4731 C C . LEU A 1 598 ? 2.623 -0.910 -35.126 1.00 79.44 598 LEU A C 1
ATOM 4733 O O . LEU A 1 598 ? 1.649 -0.479 -35.759 1.00 79.44 598 LEU A O 1
ATOM 4737 N N . GLY A 1 599 ? 3.175 -2.096 -35.385 1.00 65.31 599 GLY A N 1
ATOM 4738 C CA . GLY A 1 599 ? 2.729 -2.976 -36.460 1.00 65.31 599 GLY A CA 1
ATOM 4739 C C . GLY A 1 599 ? 3.018 -2.422 -37.854 1.00 65.31 599 GLY A C 1
ATOM 4740 O O . GLY A 1 599 ? 2.162 -2.535 -38.739 1.00 65.31 599 GLY A O 1
ATOM 4741 N N . GLN A 1 600 ? 4.194 -1.815 -38.026 1.00 63.50 600 GLN A N 1
ATOM 4742 C CA . GLN A 1 600 ? 4.774 -1.419 -39.311 1.00 63.50 600 GLN A CA 1
ATOM 4743 C C . GLN A 1 600 ? 5.963 -2.330 -39.655 1.00 63.50 600 GLN A C 1
ATOM 4745 O O . GLN A 1 600 ? 6.794 -2.604 -38.796 1.00 63.50 600 GLN A O 1
ATOM 4750 N N . ARG A 1 601 ? 6.065 -2.751 -40.922 1.00 55.25 601 ARG A N 1
ATOM 4751 C CA . ARG A 1 601 ? 7.165 -3.518 -41.540 1.00 55.25 601 ARG A CA 1
ATOM 4752 C C . ARG A 1 601 ? 7.436 -4.907 -40.941 1.00 55.25 601 ARG A C 1
ATOM 4754 O O . ARG A 1 601 ? 8.401 -5.129 -40.220 1.00 55.25 601 ARG A O 1
ATOM 4761 N N . ARG A 1 602 ? 6.651 -5.898 -41.384 1.00 52.09 602 ARG A N 1
ATOM 4762 C CA . ARG A 1 602 ? 6.865 -7.347 -41.131 1.00 52.09 602 ARG A CA 1
ATOM 4763 C C . ARG A 1 602 ? 7.720 -8.076 -42.189 1.00 52.09 602 ARG A C 1
ATOM 4765 O O . ARG A 1 602 ? 7.666 -9.303 -42.291 1.00 52.09 602 ARG A O 1
ATOM 4772 N N . ALA A 1 603 ? 8.474 -7.347 -43.009 1.00 46.00 603 ALA A N 1
ATOM 4773 C CA . ALA A 1 603 ? 9.243 -7.900 -44.127 1.00 46.00 603 ALA A CA 1
ATOM 4774 C C . ALA A 1 603 ? 10.551 -8.579 -43.665 1.00 46.00 603 ALA A C 1
ATOM 4776 O O . ALA A 1 603 ? 11.634 -8.023 -43.806 1.00 46.00 603 ALA A O 1
ATOM 4777 N N . THR A 1 604 ? 10.420 -9.783 -43.096 1.00 43.84 604 THR A N 1
ATOM 4778 C CA . THR A 1 604 ? 11.479 -10.810 -42.999 1.00 43.84 604 THR A CA 1
ATOM 4779 C C . THR A 1 604 ? 12.880 -10.314 -42.617 1.00 43.84 604 THR A C 1
ATOM 4781 O O . THR A 1 604 ? 13.865 -10.661 -43.259 1.00 43.84 604 THR A O 1
ATOM 4784 N N . ARG A 1 605 ? 13.010 -9.599 -41.492 1.00 48.69 605 ARG A N 1
ATOM 4785 C CA . ARG A 1 605 ? 14.296 -9.588 -40.780 1.00 48.69 605 ARG A CA 1
ATOM 4786 C C . ARG A 1 605 ? 14.480 -10.954 -40.126 1.00 48.69 605 ARG A C 1
ATOM 4788 O O . ARG A 1 605 ? 13.717 -11.339 -39.243 1.00 48.69 605 ARG A O 1
ATOM 4795 N N . ARG A 1 606 ? 15.445 -11.727 -40.623 1.00 47.78 606 ARG A N 1
ATOM 4796 C CA . ARG A 1 606 ? 15.689 -13.111 -40.205 1.00 47.78 606 ARG A CA 1
ATOM 4797 C C . ARG A 1 606 ? 16.494 -13.131 -38.903 1.00 47.78 606 ARG A C 1
ATOM 4799 O O . ARG A 1 606 ? 17.684 -13.419 -38.910 1.00 47.78 606 ARG A O 1
ATOM 4806 N N . THR A 1 607 ? 15.850 -12.810 -37.780 1.00 47.75 607 THR A N 1
ATOM 4807 C CA . THR A 1 607 ? 16.458 -12.938 -36.446 1.00 47.75 607 THR A CA 1
ATOM 4808 C C . THR A 1 607 ? 16.785 -14.411 -36.189 1.00 47.75 607 THR A C 1
ATOM 4810 O O . THR A 1 607 ? 15.910 -15.197 -35.826 1.00 47.75 607 THR A O 1
ATOM 4813 N N . VAL A 1 608 ? 18.037 -14.816 -36.422 1.00 46.16 608 VAL A N 1
ATOM 4814 C CA . VAL A 1 608 ? 18.487 -16.198 -36.205 1.00 46.16 608 VAL A CA 1
ATOM 4815 C C . VAL A 1 608 ? 18.625 -16.434 -34.703 1.00 46.16 608 VAL A C 1
ATOM 4817 O O . VAL A 1 608 ? 19.692 -16.253 -34.117 1.00 46.16 608 VAL A O 1
ATOM 4820 N N . ILE A 1 609 ? 17.522 -16.827 -34.064 1.00 45.47 609 ILE A N 1
ATOM 4821 C CA . ILE A 1 609 ? 17.530 -17.248 -32.665 1.00 45.47 609 ILE A CA 1
ATOM 4822 C C . ILE A 1 609 ? 18.252 -18.597 -32.583 1.00 45.47 609 ILE A C 1
ATOM 4824 O O . ILE A 1 609 ? 17.646 -19.661 -32.711 1.00 45.47 609 ILE A O 1
ATOM 4828 N N . ASN A 1 610 ? 19.556 -18.558 -32.313 1.00 41.19 610 ASN A N 1
ATOM 4829 C CA . ASN A 1 610 ? 20.274 -19.706 -31.771 1.00 41.19 610 ASN A CA 1
ATOM 4830 C C . ASN A 1 610 ? 19.705 -20.000 -30.377 1.00 41.19 610 ASN A C 1
ATOM 4832 O O . ASN A 1 610 ? 20.169 -19.458 -29.377 1.00 41.19 610 ASN A O 1
ATOM 4836 N N . SER A 1 611 ? 18.663 -20.837 -30.311 1.00 37.03 611 SER A N 1
ATOM 4837 C CA . SER A 1 611 ? 17.957 -21.194 -29.075 1.00 37.03 611 SER A CA 1
ATOM 4838 C C . SER A 1 611 ? 18.796 -22.099 -28.163 1.00 37.03 611 SER A C 1
ATOM 4840 O O . SER A 1 611 ? 18.439 -23.248 -27.886 1.00 37.03 611 SER A O 1
ATOM 4842 N N . ALA A 1 612 ? 19.904 -21.567 -27.649 1.00 35.88 612 ALA A N 1
ATOM 4843 C CA . ALA A 1 612 ? 20.575 -22.083 -26.471 1.00 35.88 612 ALA A CA 1
ATOM 4844 C C . ALA A 1 612 ? 19.590 -21.992 -25.296 1.00 35.88 612 ALA A C 1
ATOM 4846 O O . ALA A 1 612 ? 19.466 -20.956 -24.646 1.00 35.88 612 ALA A O 1
ATOM 4847 N N . LYS A 1 613 ? 18.832 -23.072 -25.055 1.00 37.50 613 LYS A N 1
ATOM 4848 C CA . LYS A 1 613 ? 17.833 -23.155 -23.980 1.00 37.50 613 LYS A CA 1
ATOM 4849 C C . LYS A 1 613 ? 18.517 -23.176 -22.611 1.00 37.50 613 LYS A C 1
ATOM 4851 O O . LYS A 1 613 ? 18.593 -24.217 -21.957 1.00 37.50 613 LYS A O 1
ATOM 4856 N N . VAL A 1 614 ? 18.977 -22.009 -22.164 1.00 40.97 614 VAL A N 1
ATOM 4857 C CA . VAL A 1 614 ? 19.304 -21.735 -20.766 1.00 40.97 614 VAL A CA 1
ATOM 4858 C C . VAL A 1 614 ? 18.018 -21.950 -19.973 1.00 40.97 614 VAL A C 1
ATOM 4860 O O . VAL A 1 614 ? 17.128 -21.100 -19.965 1.00 40.97 614 VAL A O 1
ATOM 4863 N N . LYS A 1 615 ? 17.896 -23.121 -19.336 1.00 37.16 615 LYS A N 1
ATOM 4864 C CA . LYS A 1 615 ? 16.804 -23.435 -18.408 1.00 37.16 615 LYS A CA 1
ATOM 4865 C C . LYS A 1 615 ? 16.909 -22.510 -17.196 1.00 37.16 615 LYS A C 1
ATOM 4867 O O . LYS A 1 615 ? 17.503 -22.865 -16.180 1.00 37.16 615 LYS A O 1
ATOM 4872 N N . ARG A 1 616 ? 16.334 -21.314 -17.309 1.00 40.47 616 ARG A N 1
ATOM 4873 C CA . ARG A 1 616 ? 16.112 -20.430 -16.166 1.00 40.47 616 ARG A CA 1
ATOM 4874 C C . ARG A 1 616 ? 15.250 -21.168 -15.142 1.00 40.47 616 ARG A C 1
ATOM 4876 O O . ARG A 1 616 ? 14.322 -21.888 -15.514 1.00 40.47 616 ARG A O 1
ATOM 4883 N N . LYS A 1 617 ? 15.545 -20.980 -13.854 1.00 50.09 617 LYS A N 1
ATOM 4884 C CA . LYS A 1 617 ? 14.596 -21.344 -12.798 1.00 50.09 617 LYS A CA 1
ATOM 4885 C C . LYS A 1 617 ? 13.370 -20.447 -12.992 1.00 50.09 617 LYS A C 1
ATOM 4887 O O . LYS A 1 617 ? 13.501 -19.230 -12.917 1.00 50.09 617 LYS A O 1
ATOM 4892 N N . GLY A 1 618 ? 12.223 -21.040 -13.323 1.00 46.53 618 GLY A N 1
ATOM 4893 C CA . GLY A 1 618 ? 10.956 -20.307 -13.375 1.00 46.53 618 GLY A CA 1
ATOM 4894 C C . GLY A 1 618 ? 10.542 -19.817 -11.980 1.00 46.53 618 GLY A C 1
ATOM 4895 O O . GLY A 1 618 ? 11.119 -20.279 -10.990 1.00 46.53 618 GLY A O 1
ATOM 4896 N N . PRO A 1 619 ? 9.551 -18.914 -11.883 1.00 62.78 619 PRO A N 1
ATOM 4897 C CA . PRO A 1 619 ? 9.054 -18.429 -10.598 1.00 62.78 619 PRO A CA 1
ATOM 4898 C C . PRO A 1 619 ? 8.587 -19.583 -9.702 1.00 62.78 619 PRO A C 1
ATOM 4900 O O . PRO A 1 619 ? 7.988 -20.557 -10.175 1.00 62.78 619 PRO A O 1
ATOM 4903 N N . THR A 1 620 ? 8.866 -19.482 -8.402 1.00 66.69 620 THR A N 1
ATOM 4904 C CA . THR A 1 620 ? 8.540 -20.529 -7.432 1.00 66.69 620 THR A CA 1
ATOM 4905 C C . THR A 1 620 ? 7.029 -20.744 -7.355 1.00 66.69 620 THR A C 1
ATOM 4907 O O . THR A 1 620 ? 6.270 -19.813 -7.093 1.00 66.69 620 THR A O 1
ATOM 4910 N N . LYS A 1 621 ? 6.571 -21.991 -7.528 1.00 75.31 621 LYS A N 1
ATOM 4911 C CA . LYS A 1 621 ? 5.168 -22.338 -7.261 1.00 75.31 621 LYS A CA 1
ATOM 4912 C C . LYS A 1 621 ? 4.857 -22.189 -5.769 1.00 75.31 621 LYS A C 1
ATOM 4914 O O . LYS A 1 621 ? 5.596 -22.720 -4.927 1.00 75.31 621 LYS A O 1
ATOM 4919 N N . ALA A 1 622 ? 3.742 -21.514 -5.488 1.00 75.94 622 ALA A N 1
ATOM 4920 C CA . ALA A 1 622 ? 3.277 -21.187 -4.147 1.00 75.94 622 ALA A CA 1
ATOM 4921 C C . ALA A 1 622 ? 3.245 -22.412 -3.216 1.00 75.94 622 ALA A C 1
ATOM 4923 O O . ALA A 1 622 ? 2.746 -23.476 -3.593 1.00 75.94 622 ALA A O 1
ATOM 4924 N N . THR A 1 623 ? 3.759 -22.267 -1.996 1.00 81.19 623 THR A N 1
ATOM 4925 C CA . THR A 1 623 ? 3.622 -23.294 -0.955 1.00 81.19 623 THR A CA 1
ATOM 4926 C C . THR A 1 623 ? 2.265 -23.146 -0.288 1.00 81.19 623 THR A C 1
ATOM 4928 O O . THR A 1 623 ? 2.004 -22.151 0.380 1.00 81.19 623 THR A O 1
ATOM 4931 N N . THR A 1 624 ? 1.394 -24.133 -0.475 1.00 80.50 624 THR A N 1
ATOM 4932 C CA . THR A 1 624 ? 0.009 -24.112 0.011 1.00 80.50 624 THR A CA 1
ATOM 4933 C C . THR A 1 624 ? -0.257 -25.288 0.944 1.00 80.50 624 THR A C 1
ATOM 4935 O O . THR A 1 624 ? 0.307 -26.370 0.780 1.00 80.50 624 THR A O 1
ATOM 4938 N N . THR A 1 625 ? -1.126 -25.084 1.936 1.00 81.69 625 THR A N 1
ATOM 4939 C CA . THR A 1 625 ? -1.731 -26.191 2.688 1.00 81.69 625 THR A CA 1
ATOM 4940 C C . THR A 1 625 ? -2.789 -26.877 1.823 1.00 81.69 625 THR A C 1
ATOM 4942 O O . THR A 1 625 ? -3.311 -26.274 0.883 1.00 81.69 625 THR A O 1
ATOM 4945 N N . LYS A 1 626 ? -3.151 -28.126 2.147 1.00 83.00 626 LYS A N 1
ATOM 4946 C CA . LYS A 1 626 ? -4.154 -28.890 1.381 1.00 83.00 626 LYS A CA 1
ATOM 4947 C C . LYS A 1 626 ? -5.499 -28.163 1.270 1.00 83.00 626 LYS A C 1
ATOM 4949 O O . LYS A 1 626 ? -6.062 -28.115 0.183 1.00 83.00 626 LYS A O 1
ATOM 4954 N N . LEU A 1 627 ? -5.953 -27.536 2.359 1.00 82.50 627 LEU A N 1
ATOM 4955 C CA . LEU A 1 627 ? -7.156 -26.697 2.388 1.00 82.50 627 LEU A CA 1
ATOM 4956 C C . LEU A 1 627 ? -7.076 -25.536 1.381 1.00 82.50 627 LEU A C 1
ATOM 4958 O O . LEU A 1 627 ? -7.966 -25.380 0.550 1.00 82.50 627 LEU A O 1
ATOM 4962 N N . VAL A 1 628 ? -5.993 -24.749 1.412 1.00 84.06 628 VAL A N 1
ATOM 4963 C CA . VAL A 1 628 ? -5.806 -23.616 0.486 1.00 84.06 628 VAL A CA 1
ATOM 4964 C C . VAL A 1 628 ? -5.713 -24.102 -0.961 1.00 84.06 628 VAL A C 1
ATOM 4966 O O . VAL A 1 628 ? -6.316 -23.498 -1.844 1.00 84.06 628 VAL A O 1
ATOM 4969 N N . TYR A 1 629 ? -5.008 -25.210 -1.207 1.00 83.50 629 TYR A N 1
ATOM 4970 C CA . TYR A 1 629 ? -4.913 -25.810 -2.536 1.00 83.50 629 TYR A CA 1
ATOM 4971 C C . TYR A 1 629 ? -6.296 -26.203 -3.081 1.00 83.50 629 TYR A C 1
ATOM 4973 O O . TYR A 1 629 ? -6.650 -25.786 -4.179 1.00 83.50 629 TYR A O 1
ATOM 4981 N N . GLN A 1 630 ? -7.097 -26.946 -2.307 1.00 83.25 630 GLN A N 1
ATOM 4982 C CA . GLN A 1 630 ? -8.428 -27.403 -2.729 1.00 83.25 630 GLN A CA 1
ATOM 4983 C C . GLN A 1 630 ? -9.387 -26.245 -3.034 1.00 83.25 630 GLN A C 1
ATOM 4985 O O . GLN A 1 630 ? -10.114 -26.312 -4.024 1.00 83.25 630 GLN A O 1
ATOM 4990 N N . ILE A 1 631 ? -9.363 -25.176 -2.230 1.00 83.12 631 ILE A N 1
ATOM 4991 C CA . ILE A 1 631 ? -10.191 -23.979 -2.449 1.00 83.12 631 ILE A CA 1
ATOM 4992 C C . ILE A 1 631 ? -9.901 -23.372 -3.832 1.00 83.12 631 ILE A C 1
ATOM 4994 O O . ILE A 1 631 ? -10.812 -23.211 -4.644 1.00 83.12 631 ILE A O 1
ATOM 4998 N N . PHE A 1 632 ? -8.629 -23.101 -4.147 1.00 80.25 632 PHE A N 1
ATOM 4999 C CA . PHE A 1 632 ? -8.262 -22.528 -5.446 1.00 80.25 632 PHE A CA 1
ATOM 5000 C C . PHE A 1 632 ? -8.461 -23.503 -6.618 1.00 80.25 632 PHE A C 1
ATOM 5002 O O . PHE A 1 632 ? -8.929 -23.084 -7.676 1.00 80.25 632 PHE A O 1
ATOM 5009 N N . ASP A 1 633 ? -8.140 -24.790 -6.455 1.00 82.19 633 ASP A N 1
ATOM 5010 C CA . ASP A 1 633 ? -8.281 -25.796 -7.521 1.00 82.19 633 ASP A CA 1
ATOM 5011 C C . ASP A 1 633 ? -9.757 -26.023 -7.904 1.00 82.19 633 ASP A C 1
ATOM 5013 O O . ASP A 1 633 ? -10.072 -26.177 -9.087 1.00 82.19 633 ASP A O 1
ATOM 5017 N N . THR A 1 634 ? -10.674 -25.925 -6.931 1.00 77.75 634 THR A N 1
ATOM 5018 C CA . THR A 1 634 ? -12.130 -25.944 -7.161 1.00 77.75 634 THR A CA 1
ATOM 5019 C C . THR A 1 634 ? -12.566 -24.744 -8.005 1.00 77.75 634 THR A C 1
ATOM 5021 O O . THR A 1 634 ? -13.161 -24.928 -9.068 1.00 77.75 634 THR A O 1
ATOM 5024 N N . PHE A 1 635 ? -12.203 -23.517 -7.603 1.00 73.25 635 PHE A N 1
ATOM 5025 C CA . PHE A 1 635 ? -12.575 -22.304 -8.345 1.00 73.25 635 PHE A CA 1
ATOM 5026 C C . PHE A 1 635 ? -12.031 -22.295 -9.778 1.00 73.25 635 PHE A C 1
ATOM 5028 O O . PHE A 1 635 ? -12.777 -22.001 -10.714 1.00 73.25 635 PHE A O 1
ATOM 5035 N N . PHE A 1 636 ? -10.759 -22.659 -9.979 1.00 70.06 636 PHE A N 1
ATOM 5036 C CA . PHE A 1 636 ? -10.181 -22.710 -11.324 1.00 70.06 636 PHE A CA 1
ATOM 5037 C C . PHE A 1 636 ? -10.798 -23.811 -12.191 1.00 70.06 636 PHE A C 1
ATOM 5039 O O . PHE A 1 636 ? -10.932 -23.615 -13.398 1.00 70.06 636 PHE A O 1
ATOM 5046 N N . SER A 1 637 ? -11.188 -24.949 -11.612 1.00 70.31 637 SER A N 1
ATOM 5047 C CA . SER A 1 637 ? -11.870 -26.012 -12.360 1.00 70.31 637 SER A CA 1
ATOM 5048 C C . SER A 1 637 ? -13.261 -25.564 -12.818 1.00 70.31 637 SER A C 1
ATOM 5050 O O . SER A 1 637 ? -13.588 -25.691 -13.997 1.00 70.31 637 SER A O 1
ATOM 5052 N N . GLU A 1 638 ? -14.044 -24.947 -11.928 1.00 63.03 638 GLU A N 1
ATOM 5053 C CA . GLU A 1 638 ? -15.374 -24.430 -12.264 1.00 63.03 638 GLU A CA 1
ATOM 5054 C C . GLU A 1 638 ? -15.363 -23.285 -13.284 1.00 63.03 638 GLU A C 1
ATOM 5056 O O . GLU A 1 638 ? -16.265 -23.209 -14.119 1.00 63.03 638 GLU A O 1
ATOM 5061 N N . GLN A 1 639 ? -14.385 -22.376 -13.221 1.00 61.12 639 GLN A N 1
ATOM 5062 C CA . GLN A 1 639 ? -14.281 -21.261 -14.171 1.00 61.12 639 GLN A CA 1
ATOM 5063 C C . GLN A 1 639 ? -13.964 -21.759 -15.589 1.00 61.12 639 GLN A C 1
ATOM 5065 O O . GLN A 1 639 ? -14.626 -21.359 -16.548 1.00 61.12 639 GLN A O 1
ATOM 5070 N N . ILE A 1 640 ? -13.036 -22.714 -15.717 1.00 53.22 640 ILE A N 1
ATOM 5071 C CA . ILE A 1 640 ? -12.613 -23.264 -17.013 1.00 53.22 640 ILE A CA 1
ATOM 5072 C C . ILE A 1 640 ? -13.758 -23.996 -17.736 1.00 53.22 640 ILE A C 1
ATOM 5074 O O . ILE A 1 640 ? -13.843 -23.931 -18.962 1.00 53.22 640 ILE A O 1
ATOM 5078 N N . GLU A 1 641 ? -14.686 -24.640 -17.018 1.00 53.41 641 GLU A N 1
ATOM 5079 C CA . GLU A 1 641 ? -15.866 -25.262 -17.646 1.00 53.41 641 GLU A CA 1
ATOM 5080 C C . GLU A 1 641 ? -16.944 -24.265 -18.123 1.00 53.41 641 GLU A C 1
ATOM 5082 O O . GLU A 1 641 ? -17.805 -24.640 -18.940 1.00 53.41 641 GLU A O 1
ATOM 5087 N N . LYS A 1 642 ? -16.911 -23.020 -17.620 1.00 49.25 642 LYS A N 1
ATOM 5088 C CA . LYS A 1 642 ? -17.883 -21.944 -17.898 1.00 49.25 642 LYS A CA 1
ATOM 5089 C C . LYS A 1 642 ? -17.435 -21.042 -19.062 1.00 49.25 642 LYS A C 1
ATOM 5091 O O . LYS A 1 642 ? -18.235 -20.817 -19.976 1.00 49.25 642 LYS A O 1
ATOM 5096 N N . ASP A 1 643 ? -16.157 -20.648 -19.109 1.00 48.03 643 ASP A N 1
ATOM 5097 C CA . ASP A 1 643 ? -15.548 -19.817 -20.178 1.00 48.03 643 ASP A CA 1
ATOM 5098 C C . ASP A 1 643 ? -15.775 -20.374 -21.602 1.00 48.03 643 ASP A C 1
ATOM 5100 O O . ASP A 1 643 ? -15.944 -19.643 -22.595 1.00 48.03 643 ASP A O 1
ATOM 5104 N N . ASP A 1 644 ? -15.813 -21.702 -21.723 1.00 43.78 644 ASP A N 1
ATOM 5105 C CA . ASP A 1 644 ? -16.021 -22.386 -22.998 1.00 43.78 644 ASP A CA 1
ATOM 5106 C C . ASP A 1 644 ? -17.439 -22.150 -23.571 1.00 43.78 644 ASP A C 1
ATOM 5108 O O . ASP A 1 644 ? -17.640 -22.258 -24.787 1.00 43.78 644 ASP A O 1
ATOM 5112 N N . LYS A 1 645 ? -18.421 -21.757 -22.737 1.00 45.56 645 LYS A N 1
ATOM 5113 C CA . LYS A 1 645 ? -19.855 -21.764 -23.084 1.00 45.56 645 LYS A CA 1
ATOM 5114 C C . LYS A 1 645 ? -20.554 -20.398 -23.123 1.00 45.56 645 LYS A C 1
ATOM 5116 O O . LYS A 1 645 ? -21.233 -20.158 -24.121 1.00 45.56 645 LYS A O 1
ATOM 5121 N N . GLU A 1 646 ? -20.433 -19.516 -22.121 1.00 47.16 646 GLU A N 1
ATOM 5122 C CA . GLU A 1 646 ? -21.454 -18.451 -21.933 1.00 47.16 646 GLU A CA 1
ATOM 5123 C C . GLU A 1 646 ? -21.019 -16.990 -22.232 1.00 47.16 646 GLU A C 1
ATOM 5125 O O . GLU A 1 646 ? -21.783 -16.255 -22.860 1.00 47.16 646 GLU A O 1
ATOM 5130 N N . ASP A 1 647 ? -19.793 -16.549 -21.928 1.00 47.53 647 ASP A N 1
ATOM 5131 C CA . ASP A 1 647 ? -19.426 -15.107 -21.874 1.00 47.53 647 ASP A CA 1
ATOM 5132 C C . ASP A 1 647 ? -19.262 -14.336 -23.210 1.00 47.53 647 ASP A C 1
ATOM 5134 O O . ASP A 1 647 ? -18.704 -13.237 -23.273 1.00 47.53 647 ASP A O 1
ATOM 5138 N N . LYS A 1 648 ? -19.759 -14.864 -24.333 1.00 41.16 648 LYS A N 1
ATOM 5139 C CA . LYS A 1 648 ? -19.442 -14.343 -25.684 1.00 41.16 648 LYS A CA 1
ATOM 5140 C C . LYS A 1 648 ? -20.410 -13.273 -26.226 1.00 41.16 648 LYS A C 1
ATOM 5142 O O . LYS A 1 648 ? -20.228 -12.812 -27.366 1.00 41.16 648 LYS A O 1
ATOM 5147 N N . GLU A 1 649 ? -21.416 -12.858 -25.448 1.00 40.81 649 GLU A N 1
ATOM 5148 C CA . GLU A 1 649 ? -22.575 -12.118 -25.983 1.00 40.81 649 GLU A CA 1
ATOM 5149 C C . GLU A 1 649 ? -22.738 -10.639 -25.572 1.00 40.81 649 GLU A C 1
ATOM 5151 O O . GLU A 1 649 ? -23.486 -9.939 -26.253 1.00 40.81 649 GLU A O 1
ATOM 5156 N N . ASN A 1 650 ? -22.032 -10.095 -24.561 1.00 36.81 650 ASN A N 1
ATOM 5157 C CA . ASN A 1 650 ? -22.308 -8.706 -24.127 1.00 36.81 650 ASN A CA 1
ATOM 5158 C C . ASN A 1 650 ? -21.128 -7.784 -23.741 1.00 36.81 650 ASN A C 1
ATOM 5160 O O . ASN A 1 650 ? -21.371 -6.723 -23.169 1.00 36.81 650 ASN A O 1
ATOM 5164 N N . THR A 1 651 ? -19.877 -8.055 -24.117 1.00 41.00 651 THR A N 1
ATOM 5165 C CA . THR A 1 651 ? -18.823 -7.011 -24.111 1.00 41.00 651 THR A CA 1
ATOM 5166 C C . THR A 1 651 ? -18.962 -6.062 -25.313 1.00 41.00 651 THR A C 1
ATOM 5168 O O . THR A 1 651 ? -19.433 -6.454 -26.386 1.00 41.00 651 THR A O 1
ATOM 5171 N N . MET A 1 652 ? -18.554 -4.790 -25.177 1.00 46.12 652 MET A N 1
ATOM 5172 C CA . MET A 1 652 ? -18.322 -3.940 -26.357 1.00 46.12 652 MET A CA 1
ATOM 5173 C C . MET A 1 652 ? -17.075 -4.462 -27.072 1.00 46.12 652 MET A C 1
ATOM 5175 O O . MET A 1 652 ? -15.961 -4.144 -26.680 1.00 46.12 652 MET A O 1
ATOM 5179 N N . LYS A 1 653 ? -17.269 -5.315 -28.086 1.00 51.69 653 LYS A N 1
ATOM 5180 C CA . LYS A 1 653 ? -16.191 -6.079 -28.740 1.00 51.69 653 LYS A CA 1
ATOM 5181 C C . LYS A 1 653 ? -15.038 -5.167 -29.174 1.00 51.69 653 LYS A C 1
ATOM 5183 O O . LYS A 1 653 ? -15.169 -4.462 -30.181 1.00 51.69 653 LYS A O 1
ATOM 5188 N N . ARG A 1 654 ? -13.936 -5.209 -28.404 1.00 67.56 654 ARG A N 1
ATOM 5189 C CA . ARG A 1 654 ? -12.692 -4.456 -28.618 1.00 67.56 654 ARG A CA 1
ATOM 5190 C C . ARG A 1 654 ? -12.256 -4.640 -30.084 1.00 67.56 654 ARG A C 1
ATOM 5192 O O . ARG A 1 654 ? -12.272 -5.754 -30.613 1.00 67.56 654 ARG A O 1
ATOM 5199 N N . ARG A 1 655 ? -11.972 -3.544 -30.802 1.00 72.25 655 ARG A N 1
ATOM 5200 C CA . ARG A 1 655 ? -11.751 -3.568 -32.264 1.00 72.25 655 ARG A CA 1
ATOM 5201 C C . ARG A 1 655 ? -10.291 -3.310 -32.617 1.00 72.25 655 ARG A C 1
ATOM 5203 O O . ARG A 1 655 ? -9.726 -2.295 -32.226 1.00 72.25 655 ARG A O 1
ATOM 5210 N N . ARG A 1 656 ? -9.720 -4.180 -33.460 1.00 79.50 656 ARG A N 1
ATOM 5211 C CA . ARG A 1 656 ? -8.437 -3.933 -34.146 1.00 79.50 656 ARG A CA 1
ATOM 5212 C C . ARG A 1 656 ? -8.464 -2.577 -34.863 1.00 79.50 656 ARG A C 1
ATOM 5214 O O . ARG A 1 656 ? -9.483 -2.239 -35.465 1.00 79.50 656 ARG A O 1
ATOM 5221 N N . CYS A 1 657 ? -7.351 -1.842 -34.863 1.00 79.56 657 CYS A N 1
ATOM 5222 C CA . CYS A 1 657 ? -7.323 -0.470 -35.389 1.00 79.56 657 CYS A CA 1
ATOM 5223 C C . CYS A 1 657 ? -7.602 -0.371 -36.902 1.00 79.56 657 CYS A C 1
ATOM 5225 O O . CYS A 1 657 ? -7.942 0.699 -37.392 1.00 79.56 657 CYS A O 1
ATOM 5227 N N . GLY A 1 658 ? -7.436 -1.463 -37.660 1.00 75.94 658 GLY A N 1
ATOM 5228 C CA . GLY A 1 658 ? -7.709 -1.530 -39.102 1.00 75.94 658 GLY A CA 1
ATOM 5229 C C . GLY A 1 658 ? -6.663 -0.846 -39.993 1.00 75.94 658 GLY A C 1
ATOM 5230 O O . GLY A 1 658 ? -6.541 -1.211 -41.159 1.00 75.94 658 GLY A O 1
ATOM 5231 N N . VAL A 1 659 ? -5.890 0.096 -39.444 1.00 76.81 659 VAL A N 1
ATOM 5232 C CA . VAL A 1 659 ? -4.998 0.994 -40.198 1.00 76.81 659 VAL A CA 1
ATOM 5233 C C . VAL A 1 659 ? -3.510 0.638 -40.152 1.00 76.81 659 VAL A C 1
ATOM 5235 O O . VAL A 1 659 ? -2.777 1.105 -41.016 1.00 76.81 659 VAL A O 1
ATOM 5238 N N . CYS A 1 660 ? -3.038 -0.174 -39.196 1.00 72.00 660 CYS A N 1
ATOM 5239 C CA . CYS A 1 660 ? -1.652 -0.662 -39.239 1.00 72.00 660 CYS A CA 1
ATOM 5240 C C . CYS A 1 660 ? -1.490 -1.773 -40.286 1.00 72.00 660 CYS A C 1
ATOM 5242 O O . CYS A 1 660 ? -2.442 -2.506 -40.575 1.00 72.00 660 CYS A O 1
ATOM 5244 N N . GLU A 1 661 ? -0.275 -1.942 -40.815 1.00 72.56 661 GLU A N 1
ATOM 5245 C CA . GLU A 1 661 ? 0.019 -2.941 -41.851 1.00 72.56 661 GLU A CA 1
ATOM 5246 C C . GLU A 1 661 ? -0.399 -4.343 -41.395 1.00 72.56 661 GLU A C 1
ATOM 5248 O O . GLU A 1 661 ? -1.021 -5.081 -42.150 1.00 72.56 661 GLU A O 1
ATOM 5253 N N . VAL A 1 662 ? -0.172 -4.678 -40.120 1.00 77.06 662 VAL A N 1
ATOM 5254 C CA . VAL A 1 662 ? -0.605 -5.941 -39.496 1.00 77.06 662 VAL A CA 1
ATOM 5255 C C . VAL A 1 662 ? -2.117 -6.196 -39.614 1.00 77.06 662 VAL A C 1
ATOM 5257 O O . VAL A 1 662 ? -2.538 -7.336 -39.813 1.00 77.06 662 VAL A O 1
ATOM 5260 N N . CYS A 1 663 ? -2.959 -5.161 -39.535 1.00 77.50 663 CYS A N 1
ATOM 5261 C CA . CYS A 1 663 ? -4.396 -5.312 -39.785 1.00 77.50 663 CYS A CA 1
ATOM 5262 C C . CYS A 1 663 ? -4.705 -5.536 -41.271 1.00 77.50 663 CYS A C 1
ATOM 5264 O O . CYS A 1 663 ? -5.644 -6.271 -41.594 1.00 77.50 663 CYS A O 1
ATOM 5266 N N . GLN A 1 664 ? -3.938 -4.900 -42.156 1.00 80.25 664 GLN A N 1
ATOM 5267 C CA . GLN A 1 664 ? -4.129 -4.905 -43.608 1.00 80.25 664 GLN A CA 1
ATOM 5268 C C . GLN A 1 664 ? -3.571 -6.166 -44.288 1.00 80.25 664 GLN A C 1
ATOM 5270 O O . GLN A 1 664 ? -4.091 -6.558 -45.331 1.00 80.25 664 GLN A O 1
ATOM 5275 N N . GLN A 1 665 ? -2.588 -6.843 -43.679 1.00 77.56 665 GLN A N 1
ATOM 5276 C CA . GLN A 1 665 ? -2.055 -8.128 -44.145 1.00 77.56 665 GLN A CA 1
ATOM 5277 C C . GLN A 1 665 ? -3.182 -9.143 -44.428 1.00 77.56 665 GLN A C 1
ATOM 5279 O O . GLN A 1 665 ? -4.144 -9.226 -43.653 1.00 77.56 665 GLN A O 1
ATOM 5284 N N . PRO A 1 666 ? -3.073 -9.963 -45.491 1.00 85.31 666 PRO A N 1
ATOM 5285 C CA . PRO A 1 666 ? -3.980 -11.081 -45.717 1.00 85.31 666 PRO A CA 1
ATOM 5286 C C . PRO A 1 666 ? -3.820 -12.161 -44.635 1.00 85.31 666 PRO A C 1
ATOM 5288 O O . PRO A 1 666 ? -2.864 -12.195 -43.860 1.00 85.31 666 PRO A O 1
ATOM 5291 N N . GLU A 1 667 ? -4.781 -13.078 -44.562 1.00 86.81 667 GLU A N 1
ATOM 5292 C CA . GLU A 1 667 ? -4.709 -14.209 -43.632 1.00 86.81 667 GLU A CA 1
ATOM 5293 C C . GLU A 1 667 ? -3.795 -15.295 -44.198 1.00 86.81 667 GLU A C 1
ATOM 5295 O O . GLU A 1 667 ? -3.972 -15.737 -45.330 1.00 86.81 667 GLU A O 1
ATOM 5300 N N . CYS A 1 668 ? -2.807 -15.732 -43.415 1.00 84.25 668 CYS A N 1
ATOM 5301 C CA . CYS A 1 668 ? -1.670 -16.486 -43.946 1.00 84.25 668 CYS A CA 1
ATOM 5302 C C . CYS A 1 668 ? -1.963 -17.952 -44.315 1.00 84.25 668 CYS A C 1
ATOM 5304 O O . CYS A 1 668 ? -1.058 -18.638 -44.788 1.00 84.25 668 CYS A O 1
ATOM 5306 N N . GLY A 1 669 ? -3.163 -18.469 -44.023 1.00 85.56 669 GLY A N 1
ATOM 5307 C CA . GLY A 1 669 ? -3.596 -19.855 -44.270 1.00 85.56 669 GLY A CA 1
ATOM 5308 C C . GLY A 1 669 ? -2.872 -20.948 -43.463 1.00 85.56 669 GLY A C 1
ATOM 5309 O O . GLY A 1 669 ? -3.372 -22.062 -43.351 1.00 85.56 669 GLY A O 1
ATOM 5310 N N . LYS A 1 670 ? -1.699 -20.656 -42.884 1.00 85.06 670 LYS A N 1
ATOM 5311 C CA . LYS A 1 670 ? -0.751 -21.665 -42.372 1.00 85.06 670 LYS A CA 1
ATOM 5312 C C . LYS A 1 670 ? -0.728 -21.824 -40.842 1.00 85.06 670 LYS A C 1
ATOM 5314 O O . LYS A 1 670 ? -0.374 -22.906 -40.365 1.00 85.06 670 LYS A O 1
ATOM 5319 N N . CYS A 1 671 ? -1.082 -20.787 -40.076 1.00 82.62 671 CYS A N 1
ATOM 5320 C CA . CYS A 1 671 ? -1.039 -20.804 -38.603 1.00 82.62 671 CYS A CA 1
ATOM 5321 C C . CYS A 1 671 ? -2.229 -21.551 -37.971 1.00 82.62 671 CYS A C 1
ATOM 5323 O O . CYS A 1 671 ? -3.239 -21.782 -38.637 1.00 82.62 671 CYS A O 1
ATOM 5325 N N . LYS A 1 672 ? -2.123 -21.894 -36.676 1.00 85.81 672 LYS A N 1
ATOM 5326 C CA . LYS A 1 672 ? -3.144 -22.621 -35.887 1.00 85.81 672 LYS A CA 1
ATOM 5327 C C . LYS A 1 672 ? -4.537 -21.987 -36.013 1.00 85.81 672 LYS A C 1
ATOM 5329 O O . LYS A 1 672 ? -5.489 -22.678 -36.354 1.00 85.81 672 LYS A O 1
ATOM 5334 N N . ALA A 1 673 ? -4.625 -20.662 -35.861 1.00 86.19 673 ALA A N 1
ATOM 5335 C CA . ALA A 1 673 ? -5.874 -19.917 -36.026 1.00 86.19 673 ALA A CA 1
ATOM 5336 C C . ALA A 1 673 ? -6.435 -19.989 -37.460 1.00 86.19 673 ALA A C 1
ATOM 5338 O O . ALA A 1 673 ? -7.608 -20.298 -37.629 1.00 86.19 673 ALA A O 1
ATOM 5339 N N . CYS A 1 674 ? -5.611 -19.781 -38.502 1.00 86.44 674 CYS A N 1
ATOM 5340 C CA . CYS A 1 674 ? -6.079 -19.917 -39.891 1.00 86.44 674 CYS A CA 1
ATOM 5341 C C . CYS A 1 674 ? -6.607 -21.325 -40.174 1.00 86.44 674 CYS A C 1
ATOM 5343 O O . CYS A 1 674 ? -7.674 -21.455 -40.756 1.00 86.44 674 CYS A O 1
ATOM 5345 N N . LYS A 1 675 ? -5.890 -22.364 -39.733 1.00 87.38 675 LYS A N 1
ATOM 5346 C CA . LYS A 1 675 ? -6.275 -23.769 -39.934 1.00 87.38 675 LYS A CA 1
ATOM 5347 C C . LYS A 1 675 ? -7.600 -24.148 -39.270 1.00 87.38 675 LYS A C 1
ATOM 5349 O O . LYS A 1 675 ? -8.207 -25.117 -39.706 1.00 87.38 675 LYS A O 1
ATOM 5354 N N . ASP A 1 676 ? -8.062 -23.404 -38.262 1.00 88.06 676 ASP A N 1
ATOM 5355 C CA . ASP A 1 676 ? -9.407 -23.575 -37.703 1.00 88.06 676 ASP A CA 1
ATOM 5356 C C . ASP A 1 676 ? -10.481 -22.712 -38.398 1.00 88.06 676 ASP A C 1
ATOM 5358 O O . ASP A 1 676 ? -11.669 -22.983 -38.261 1.00 88.06 676 ASP A O 1
ATOM 5362 N N . MET A 1 677 ? -10.132 -21.711 -39.208 1.00 89.31 677 MET A N 1
ATOM 5363 C CA . MET A 1 677 ? -11.144 -20.945 -39.944 1.00 89.31 677 MET A CA 1
ATOM 5364 C C . MET A 1 677 ? -11.757 -21.786 -41.075 1.00 89.31 677 MET A C 1
ATOM 5366 O O . MET A 1 677 ? -11.047 -22.387 -41.881 1.00 89.31 677 MET A O 1
ATOM 5370 N N . VAL A 1 678 ? -13.089 -21.756 -41.189 1.00 88.31 678 VAL A N 1
ATOM 5371 C CA . VAL A 1 678 ? -13.880 -22.565 -42.142 1.00 88.31 678 VAL A CA 1
ATOM 5372 C C . VAL A 1 678 ? -13.364 -22.468 -43.586 1.00 88.31 678 VAL A C 1
ATOM 5374 O O . VAL A 1 678 ? -13.246 -23.479 -44.271 1.00 88.31 678 VAL A O 1
ATOM 5377 N N . LYS A 1 679 ? -12.960 -21.272 -44.040 1.00 88.19 679 LYS A N 1
ATOM 5378 C CA . LYS A 1 679 ? -12.435 -21.049 -45.405 1.00 88.19 679 LYS A CA 1
ATOM 5379 C C . LYS A 1 679 ? -11.065 -21.683 -45.698 1.00 88.19 679 LYS A C 1
ATOM 5381 O O . LYS A 1 679 ? -10.633 -21.667 -46.844 1.00 88.19 679 LYS A O 1
ATOM 5386 N N . PHE A 1 680 ? -10.382 -22.212 -44.684 1.00 87.00 680 PHE A N 1
ATOM 5387 C CA . PHE A 1 680 ? -9.156 -23.004 -44.814 1.00 87.00 680 PHE A CA 1
ATOM 5388 C C . PHE A 1 680 ? -9.378 -24.479 -44.402 1.00 87.00 680 PHE A C 1
ATOM 5390 O O . PHE A 1 680 ? -8.411 -25.211 -44.207 1.00 87.00 680 PHE A O 1
ATOM 5397 N N . GLY A 1 681 ? -10.639 -24.921 -44.281 1.00 82.50 681 GLY A N 1
ATOM 5398 C CA . GLY A 1 681 ? -11.021 -26.300 -43.940 1.00 82.50 681 GLY A CA 1
ATOM 5399 C C . GLY A 1 681 ? -11.176 -26.592 -42.442 1.00 82.50 681 GLY A C 1
ATOM 5400 O O . GLY A 1 681 ? -11.308 -27.755 -42.068 1.00 82.50 681 GLY A O 1
ATOM 5401 N N . GLY A 1 682 ? -11.140 -25.567 -41.587 1.00 84.94 682 GLY A N 1
ATOM 5402 C CA . GLY A 1 682 ? -11.221 -25.715 -40.132 1.00 84.94 682 GLY A CA 1
ATOM 5403 C C . GLY A 1 682 ? -12.636 -25.765 -39.544 1.00 84.94 682 GLY A C 1
ATOM 5404 O O . GLY A 1 682 ? -13.630 -25.575 -40.244 1.00 84.94 682 GLY A O 1
ATOM 5405 N N . THR A 1 683 ? -12.737 -25.998 -38.229 1.00 87.38 683 THR A N 1
ATOM 5406 C CA . THR A 1 683 ? -14.028 -26.212 -37.539 1.00 87.38 683 THR A CA 1
ATOM 5407 C C . THR A 1 683 ? -14.792 -24.923 -37.222 1.00 87.38 683 THR A C 1
ATOM 5409 O O . THR A 1 683 ? -15.972 -24.969 -36.880 1.00 87.38 683 THR A O 1
ATOM 5412 N N . GLY A 1 684 ? -14.120 -23.772 -37.286 1.00 81.62 684 GLY A N 1
ATOM 5413 C CA . GLY A 1 684 ? -14.639 -22.454 -36.928 1.00 81.62 684 GLY A CA 1
ATOM 5414 C C . GLY A 1 684 ? -14.846 -22.232 -35.426 1.00 81.62 684 GLY A C 1
ATOM 5415 O O . GLY A 1 684 ? -15.364 -21.179 -35.047 1.00 81.62 684 GLY A O 1
ATOM 5416 N N . ARG A 1 685 ? -14.480 -23.194 -34.567 1.00 80.56 685 ARG A N 1
ATOM 5417 C CA . ARG A 1 685 ? -14.822 -23.189 -33.134 1.00 80.56 685 ARG A CA 1
ATOM 5418 C C . ARG A 1 685 ? -14.032 -22.162 -32.331 1.00 80.56 685 ARG A C 1
ATOM 5420 O O . ARG A 1 685 ? -14.625 -21.469 -31.510 1.00 80.56 685 ARG A O 1
ATOM 5427 N N . SER A 1 686 ? -12.732 -22.018 -32.592 1.00 78.56 686 SER A N 1
ATOM 5428 C CA . SER A 1 686 ? -11.856 -21.099 -31.846 1.00 78.56 686 SER A CA 1
ATOM 5429 C C . SER A 1 686 ? -12.200 -19.624 -32.074 1.00 78.56 686 SER A C 1
ATOM 5431 O O . SER A 1 686 ? -11.912 -18.782 -31.224 1.00 78.56 686 SER A O 1
ATOM 5433 N N . LYS A 1 687 ? -12.780 -19.306 -33.244 1.00 82.00 687 LYS A N 1
ATOM 5434 C CA . LYS A 1 687 ? -13.102 -17.946 -33.725 1.00 82.00 687 LYS A CA 1
ATOM 5435 C C . LYS A 1 687 ? -11.918 -16.962 -33.662 1.00 82.00 687 LYS A C 1
ATOM 5437 O O . LYS A 1 687 ? -12.117 -15.749 -33.713 1.00 82.00 687 LYS A O 1
ATOM 5442 N N . GLN A 1 688 ? -10.687 -17.475 -33.591 1.00 81.31 688 GLN A N 1
ATOM 5443 C CA . GLN A 1 688 ? -9.468 -16.676 -33.495 1.00 81.31 688 GLN A CA 1
ATOM 5444 C C . GLN A 1 688 ? -9.123 -16.007 -34.828 1.00 81.31 688 GLN A C 1
ATOM 5446 O O . GLN A 1 688 ? -9.229 -16.607 -35.898 1.00 81.31 688 GLN A O 1
ATOM 5451 N N . ALA A 1 689 ? -8.639 -14.767 -34.764 1.00 84.81 689 ALA A N 1
ATOM 5452 C CA . ALA A 1 689 ? -8.030 -14.123 -35.920 1.00 84.81 689 ALA A CA 1
ATOM 5453 C C . ALA A 1 689 ? -6.701 -14.809 -36.282 1.00 84.81 689 ALA A C 1
ATOM 5455 O O . ALA A 1 689 ? -5.964 -15.264 -35.406 1.00 84.81 689 ALA A O 1
ATOM 5456 N N . CYS A 1 690 ? -6.358 -14.824 -37.575 1.00 87.12 690 CYS A N 1
ATOM 5457 C CA . CYS A 1 690 ? -5.027 -15.198 -38.056 1.00 87.12 690 CYS A CA 1
ATOM 5458 C C . CYS A 1 690 ? -3.928 -14.556 -37.193 1.00 87.12 690 CYS A C 1
ATOM 5460 O O . CYS A 1 690 ? -3.907 -13.336 -37.054 1.00 87.12 690 CYS A O 1
ATOM 5462 N N . LEU A 1 691 ? -2.983 -15.355 -36.687 1.00 79.81 691 LEU A N 1
ATOM 5463 C CA . LEU A 1 691 ? -1.923 -14.874 -35.789 1.00 79.81 691 LEU A CA 1
ATOM 5464 C C . LEU A 1 691 ? -1.109 -13.726 -36.417 1.00 79.81 691 LEU A C 1
ATOM 5466 O O . LEU A 1 691 ? -0.961 -12.672 -35.807 1.00 79.81 691 LEU A O 1
ATOM 5470 N N . LYS A 1 692 ? -0.770 -13.827 -37.714 1.00 77.88 692 LYS A N 1
ATOM 5471 C CA . LYS A 1 692 ? -0.131 -12.742 -38.494 1.00 77.88 692 LYS A CA 1
ATOM 5472 C C . LYS A 1 692 ? -0.999 -11.480 -38.719 1.00 77.88 692 LYS A C 1
ATOM 5474 O O . LYS A 1 692 ? -0.544 -10.554 -39.384 1.00 77.88 692 LYS A O 1
ATOM 5479 N N . ARG A 1 693 ? -2.216 -11.427 -38.159 1.00 84.81 693 ARG A N 1
ATOM 5480 C CA . ARG A 1 693 ? -3.143 -10.276 -38.127 1.00 84.81 693 ARG A CA 1
ATOM 5481 C C . ARG A 1 693 ? -3.589 -9.878 -36.704 1.00 84.81 693 ARG A C 1
ATOM 5483 O O . ARG A 1 693 ? -4.499 -9.056 -36.572 1.00 84.81 693 ARG A O 1
ATOM 5490 N N . ARG A 1 694 ? -2.994 -10.443 -35.639 1.00 81.00 694 ARG A N 1
ATOM 5491 C CA . ARG A 1 694 ? -3.176 -9.948 -34.259 1.00 81.00 694 ARG A CA 1
ATOM 5492 C C . ARG A 1 694 ? -2.620 -8.524 -34.175 1.00 81.00 694 ARG A C 1
ATOM 5494 O O . ARG A 1 694 ? -1.487 -8.289 -34.565 1.00 81.00 694 ARG A O 1
ATOM 5501 N N . CYS A 1 695 ? -3.442 -7.565 -33.757 1.00 84.56 695 CYS A N 1
ATOM 5502 C CA . CYS A 1 695 ? -3.143 -6.138 -33.887 1.00 84.56 695 CYS A CA 1
ATOM 5503 C C . CYS A 1 695 ? -2.362 -5.623 -32.662 1.00 84.56 695 CYS A C 1
ATOM 5505 O O . CYS A 1 695 ? -2.950 -5.582 -31.584 1.00 84.56 695 CYS A O 1
ATOM 5507 N N . PRO A 1 696 ? -1.104 -5.153 -32.788 1.00 83.50 696 PRO A N 1
ATOM 5508 C CA . PRO A 1 696 ? -0.329 -4.700 -31.627 1.00 83.50 696 PRO A CA 1
ATOM 5509 C C . PRO A 1 696 ? -0.935 -3.449 -30.968 1.00 83.50 696 PRO A C 1
ATOM 5511 O O . PRO A 1 696 ? -1.004 -3.370 -29.749 1.00 83.50 696 PRO A O 1
ATOM 5514 N N . ASN A 1 697 ? -1.521 -2.537 -31.758 1.00 83.31 697 ASN A N 1
ATOM 5515 C CA . ASN A 1 697 ? -2.294 -1.391 -31.248 1.00 83.31 697 ASN A CA 1
ATOM 5516 C C . ASN A 1 697 ? -3.575 -1.789 -30.481 1.00 83.31 697 ASN A C 1
ATOM 5518 O O . ASN A 1 697 ? -4.171 -0.945 -29.823 1.00 83.31 697 ASN A O 1
ATOM 5522 N N . LEU A 1 698 ? -4.043 -3.036 -30.625 1.00 84.25 698 LEU A N 1
ATOM 5523 C CA . LEU A 1 698 ? -5.159 -3.567 -29.838 1.00 84.25 698 LEU A CA 1
ATOM 5524 C C . LEU A 1 698 ? -4.616 -4.202 -28.556 1.00 84.25 698 LEU A C 1
ATOM 5526 O O . LEU A 1 698 ? -5.090 -3.850 -27.490 1.00 84.25 698 LEU A O 1
ATOM 5530 N N . ALA A 1 699 ? -3.572 -5.028 -28.662 1.00 84.12 699 ALA A N 1
ATOM 5531 C CA . ALA A 1 699 ? -2.947 -5.690 -27.520 1.00 84.12 699 ALA A CA 1
ATOM 5532 C C . ALA A 1 699 ? -2.356 -4.706 -26.487 1.00 84.12 699 ALA A C 1
ATOM 5534 O O . ALA A 1 699 ? -2.485 -4.940 -25.292 1.00 84.12 699 ALA A O 1
ATOM 5535 N N . VAL A 1 700 ? -1.765 -3.581 -26.922 1.00 83.19 700 VAL A N 1
ATOM 5536 C CA . VAL A 1 700 ? -1.328 -2.511 -26.000 1.00 83.19 700 VAL A CA 1
ATOM 5537 C C . VAL A 1 700 ? -2.520 -1.876 -25.294 1.00 83.19 700 VAL A C 1
ATOM 5539 O O . VAL A 1 700 ? -2.507 -1.791 -24.077 1.00 83.19 700 VAL A O 1
ATOM 5542 N N . LYS A 1 701 ? -3.581 -1.515 -26.029 1.00 81.06 701 LYS A N 1
ATOM 5543 C CA . LYS A 1 701 ? -4.799 -0.953 -25.427 1.00 81.06 701 LYS A CA 1
ATOM 5544 C C . LYS A 1 701 ? -5.505 -1.947 -24.495 1.00 81.06 701 LYS A C 1
ATOM 5546 O O . LYS A 1 701 ? -6.096 -1.518 -23.517 1.00 81.06 701 LYS A O 1
ATOM 5551 N N . GLU A 1 702 ? -5.460 -3.242 -24.793 1.00 80.25 702 GLU A N 1
ATOM 5552 C CA . GLU A 1 702 ? -5.953 -4.302 -23.908 1.00 80.25 702 GLU A CA 1
ATOM 5553 C C . GLU A 1 702 ? -5.130 -4.337 -22.615 1.00 80.25 702 GLU A C 1
ATOM 5555 O O . GLU A 1 702 ? -5.704 -4.204 -21.546 1.00 80.25 702 GLU A O 1
ATOM 5560 N N . ALA A 1 703 ? -3.797 -4.366 -22.698 1.00 82.25 703 ALA A N 1
ATOM 5561 C CA . ALA A 1 703 ? -2.919 -4.335 -21.525 1.00 82.25 703 ALA A CA 1
ATOM 5562 C C . ALA A 1 703 ? -2.903 -2.993 -20.754 1.00 82.25 703 ALA A C 1
ATOM 5564 O O . ALA A 1 703 ? -2.488 -2.977 -19.599 1.00 82.25 703 ALA A O 1
ATOM 5565 N N . ASP A 1 704 ? -3.329 -1.885 -21.368 1.00 78.12 704 ASP A N 1
ATOM 5566 C CA . ASP A 1 704 ? -3.566 -0.607 -20.683 1.00 78.12 704 ASP A CA 1
ATOM 5567 C C . ASP A 1 704 ? -4.935 -0.604 -19.971 1.00 78.12 704 ASP A C 1
ATOM 5569 O O . ASP A 1 704 ? -5.000 -0.276 -18.791 1.00 78.12 704 ASP A O 1
ATOM 5573 N N . GLU A 1 705 ? -6.017 -1.030 -20.643 1.00 72.50 705 GLU A N 1
ATOM 5574 C CA . GLU A 1 705 ? -7.353 -1.181 -20.028 1.00 72.50 705 GLU A CA 1
ATOM 5575 C C . GLU A 1 705 ? -7.360 -2.216 -18.891 1.00 72.50 705 GLU A C 1
ATOM 5577 O O . GLU A 1 705 ? -8.127 -2.075 -17.948 1.00 72.50 705 GLU A O 1
ATOM 5582 N N . ASP A 1 706 ? -6.517 -3.247 -18.966 1.00 70.31 706 ASP A N 1
ATOM 5583 C CA . ASP A 1 706 ? -6.394 -4.272 -17.928 1.00 70.31 706 ASP A CA 1
ATOM 5584 C C . ASP A 1 706 ? -5.453 -3.818 -16.763 1.00 70.31 706 ASP A C 1
ATOM 5586 O O . ASP A 1 706 ? -5.349 -4.512 -15.750 1.00 70.31 706 ASP A O 1
ATOM 5590 N N . GLU A 1 707 ? -4.787 -2.652 -16.877 1.00 67.44 707 GLU A N 1
ATOM 5591 C CA . GLU A 1 707 ? -4.033 -1.957 -15.804 1.00 67.44 707 GLU A CA 1
ATOM 5592 C C . GLU A 1 707 ? -4.811 -0.789 -15.163 1.00 67.44 707 GLU A C 1
ATOM 5594 O O . GLU A 1 707 ? -4.523 -0.404 -14.025 1.00 67.44 707 GLU A O 1
ATOM 5599 N N . GLU A 1 708 ? -5.750 -0.186 -15.893 1.00 62.72 708 GLU A N 1
ATOM 5600 C CA . GLU A 1 708 ? -6.648 0.852 -15.388 1.00 62.72 708 GLU A CA 1
ATOM 5601 C C . GLU A 1 708 ? -7.742 0.204 -14.528 1.00 62.72 708 GLU A C 1
ATOM 5603 O O . GLU A 1 708 ? -8.760 -0.271 -15.026 1.00 62.72 708 GLU A O 1
ATOM 5608 N N . ALA A 1 709 ? -7.534 0.188 -13.208 1.00 52.59 709 ALA A N 1
ATOM 5609 C CA . ALA A 1 709 ? -8.611 -0.104 -12.269 1.00 52.59 709 ALA A CA 1
ATOM 5610 C C . ALA A 1 709 ? -9.785 0.867 -12.505 1.00 52.59 709 ALA A C 1
ATOM 5612 O O . ALA A 1 709 ? -9.567 2.065 -12.702 1.00 52.59 709 ALA A O 1
ATOM 5613 N N . ASP A 1 710 ? -11.023 0.359 -12.457 1.00 51.06 710 ASP A N 1
ATOM 5614 C CA . ASP A 1 710 ? -12.268 1.145 -12.536 1.00 51.06 710 ASP A CA 1
ATOM 5615 C C . ASP A 1 710 ? -12.448 2.020 -11.266 1.00 51.06 710 ASP A C 1
ATOM 5617 O O . ASP A 1 710 ? -13.421 1.874 -10.534 1.00 51.06 710 ASP A O 1
ATOM 5621 N N . ASP A 1 711 ? -11.502 2.913 -10.956 1.00 48.16 711 ASP A N 1
ATOM 5622 C CA . ASP A 1 711 ? -11.483 3.709 -9.717 1.00 48.16 711 ASP A CA 1
ATOM 5623 C C . ASP A 1 711 ? -12.616 4.759 -9.663 1.00 48.16 711 ASP A C 1
ATOM 5625 O O . ASP A 1 711 ? -13.094 5.107 -8.583 1.00 48.16 711 ASP A O 1
ATOM 5629 N N . ASP A 1 712 ? -13.113 5.219 -10.819 1.00 53.81 712 ASP A N 1
ATOM 5630 C CA . ASP A 1 712 ? -14.280 6.112 -10.944 1.00 53.81 712 ASP A CA 1
ATOM 5631 C C . ASP A 1 712 ? -15.623 5.338 -10.817 1.00 53.81 712 ASP A C 1
ATOM 5633 O O . ASP A 1 712 ? -16.548 5.505 -11.621 1.00 53.81 712 ASP A O 1
ATOM 5637 N N . ILE A 1 713 ? -15.771 4.486 -9.789 1.00 52.81 713 ILE A N 1
ATOM 5638 C CA . ILE A 1 713 ? -17.069 3.866 -9.458 1.00 52.81 713 ILE A CA 1
ATOM 5639 C C . ILE A 1 713 ? -18.015 4.957 -8.917 1.00 52.81 713 ILE A C 1
ATOM 5641 O O . ILE A 1 713 ? -17.768 5.494 -7.836 1.00 52.81 713 ILE A O 1
ATOM 5645 N N . PRO A 1 714 ? -19.137 5.279 -9.594 1.00 56.22 714 PRO A N 1
ATOM 5646 C CA . PRO A 1 714 ? -20.100 6.246 -9.069 1.00 56.22 714 PRO A CA 1
ATOM 5647 C C . PRO A 1 714 ? -20.777 5.698 -7.807 1.00 56.22 714 PRO A C 1
ATOM 5649 O O . PRO A 1 714 ? -21.081 4.505 -7.754 1.00 56.22 714 PRO A O 1
ATOM 5652 N N . GLU A 1 715 ? -21.060 6.567 -6.826 1.00 55.47 715 GLU A N 1
ATOM 5653 C CA . GLU A 1 715 ? -21.603 6.191 -5.508 1.00 55.47 715 GLU A CA 1
ATOM 5654 C C . GLU A 1 715 ? -22.766 5.187 -5.600 1.00 55.47 715 GLU A C 1
ATOM 5656 O O . GLU A 1 715 ? -23.918 5.522 -5.908 1.00 55.47 715 GLU A O 1
ATOM 5661 N N . LEU A 1 716 ? -22.462 3.920 -5.307 1.00 63.09 716 LEU A N 1
ATOM 5662 C CA . LEU A 1 716 ? -23.465 2.869 -5.241 1.00 63.09 716 LEU A CA 1
ATOM 5663 C C . LEU A 1 716 ? -24.296 3.056 -3.962 1.00 63.09 716 LEU A C 1
ATOM 5665 O O . LEU A 1 716 ? -23.731 3.226 -2.880 1.00 63.09 716 LEU A O 1
ATOM 5669 N N . PRO A 1 717 ? -25.640 3.013 -4.045 1.00 70.12 717 PRO A N 1
ATOM 5670 C CA . PRO A 1 717 ? -26.479 3.134 -2.861 1.00 70.12 717 PRO A CA 1
ATOM 5671 C C . PRO A 1 717 ? -26.230 1.956 -1.915 1.00 70.12 717 PRO A C 1
ATOM 5673 O O . PRO A 1 717 ? -26.084 0.820 -2.372 1.00 70.12 717 PRO A O 1
ATOM 5676 N N . SER A 1 718 ? -26.253 2.222 -0.605 1.00 73.44 718 SER A N 1
ATOM 5677 C CA . SER A 1 718 ? -26.083 1.207 0.442 1.00 73.44 718 SER A CA 1
ATOM 5678 C C . SER A 1 718 ? -26.976 -0.022 0.196 1.00 73.44 718 SER A C 1
ATOM 5680 O O . SER A 1 718 ? -28.122 0.134 -0.255 1.00 73.44 718 SER A O 1
ATOM 5682 N N . PRO A 1 719 ? -26.475 -1.242 0.466 1.00 75.44 719 PRO A N 1
ATOM 5683 C CA . PRO A 1 719 ? -27.155 -2.473 0.089 1.00 75.44 719 PRO A CA 1
ATOM 5684 C C . PRO A 1 719 ? -28.555 -2.561 0.707 1.00 75.44 719 PRO A C 1
ATOM 5686 O O . PRO A 1 719 ? -28.778 -2.295 1.887 1.00 75.44 719 PRO A O 1
ATOM 5689 N N . LYS A 1 720 ? -29.540 -2.935 -0.114 1.00 78.88 720 LYS A N 1
ATOM 5690 C CA . LYS A 1 720 ? -30.928 -3.073 0.339 1.00 78.88 720 LYS A CA 1
ATOM 5691 C C . LYS A 1 720 ? -31.103 -4.394 1.076 1.00 78.88 720 LYS A C 1
ATOM 5693 O O . LYS A 1 720 ? -30.797 -5.442 0.512 1.00 78.88 720 LYS A O 1
ATOM 5698 N N . LYS A 1 721 ? -31.703 -4.324 2.269 1.00 82.62 721 LYS A N 1
ATOM 5699 C CA . LYS A 1 721 ? -32.043 -5.485 3.105 1.00 82.62 721 LYS A CA 1
ATOM 5700 C C . LYS A 1 721 ? -32.661 -6.626 2.293 1.00 82.62 721 LYS A C 1
ATOM 5702 O O . LYS A 1 721 ? -33.693 -6.452 1.630 1.00 82.62 721 LYS A O 1
ATOM 5707 N N . LEU A 1 722 ? -32.024 -7.791 2.346 1.00 81.75 722 LEU A N 1
ATOM 5708 C CA . LEU A 1 722 ? -32.194 -8.870 1.372 1.00 81.75 722 LEU A CA 1
ATOM 5709 C C . LEU A 1 722 ? -33.618 -9.449 1.387 1.00 81.75 722 LEU A C 1
ATOM 5711 O O . LEU A 1 722 ? -34.180 -9.768 0.327 1.00 81.75 722 LEU A O 1
ATOM 5715 N N . HIS A 1 723 ? -34.230 -9.516 2.574 1.00 88.69 723 HIS A N 1
ATOM 5716 C CA . HIS A 1 723 ? -35.519 -10.166 2.825 1.00 88.69 723 HIS A CA 1
ATOM 5717 C C . HIS A 1 723 ? -36.728 -9.219 2.771 1.00 88.69 723 HIS A C 1
ATOM 5719 O O . HIS A 1 723 ? -37.851 -9.653 3.018 1.00 88.69 723 HIS A O 1
ATOM 5725 N N . GLN A 1 724 ? -36.566 -7.947 2.377 1.00 82.62 724 GLN A N 1
ATOM 5726 C CA . GLN A 1 724 ? -37.684 -6.986 2.238 1.00 82.62 724 GLN A CA 1
ATOM 5727 C C . GLN A 1 724 ? -38.715 -7.333 1.141 1.00 82.62 724 GLN A C 1
ATOM 5729 O O . GLN A 1 724 ? -39.727 -6.647 1.003 1.00 82.62 724 GLN A O 1
ATOM 5734 N N . GLY A 1 725 ? -38.478 -8.376 0.339 1.00 83.31 725 GLY A N 1
ATOM 5735 C CA . GLY A 1 725 ? -39.418 -8.813 -0.693 1.00 83.31 725 GLY A CA 1
ATOM 5736 C C . GLY A 1 725 ? -40.750 -9.313 -0.122 1.00 83.31 725 GLY A C 1
ATOM 5737 O O . GLY A 1 725 ? -40.846 -9.718 1.040 1.00 83.31 725 GLY A O 1
ATOM 5738 N N . LYS A 1 726 ? -41.785 -9.345 -0.969 1.00 90.12 726 LYS A N 1
ATOM 5739 C CA . LYS A 1 726 ? -42.991 -10.128 -0.676 1.00 90.12 726 LYS A CA 1
ATOM 5740 C C . LYS A 1 726 ? -42.642 -11.617 -0.623 1.00 90.12 726 LYS A C 1
ATOM 5742 O O . LYS A 1 726 ? -41.766 -12.082 -1.352 1.00 90.12 726 LYS A O 1
ATOM 5747 N N . LYS A 1 727 ? -43.354 -12.350 0.230 1.00 94.75 727 LYS A N 1
ATOM 5748 C CA . LYS A 1 727 ? -43.268 -13.806 0.373 1.00 94.75 727 LYS A CA 1
ATOM 5749 C C . LYS A 1 727 ? -44.549 -14.429 -0.175 1.00 94.75 727 LYS A C 1
ATOM 5751 O O . LYS A 1 727 ? -45.610 -13.807 -0.125 1.00 94.75 727 LYS A O 1
ATOM 5756 N N . LYS A 1 728 ? -44.462 -15.652 -0.687 1.00 93.19 728 LYS A N 1
ATOM 5757 C CA . LYS A 1 728 ? -45.596 -16.393 -1.239 1.00 93.19 728 LYS A CA 1
ATOM 5758 C C . LYS A 1 728 ? -46.306 -17.161 -0.123 1.00 93.19 728 LYS A C 1
ATOM 5760 O O . LYS A 1 728 ? -45.728 -18.081 0.456 1.00 93.19 728 LYS A O 1
ATOM 5765 N N . LYS A 1 729 ? -47.564 -16.811 0.165 1.00 92.56 729 LYS A N 1
ATOM 5766 C CA . LYS A 1 729 ? -48.404 -17.574 1.103 1.00 92.56 729 LYS A CA 1
ATOM 5767 C C . LYS A 1 729 ? -48.635 -18.983 0.547 1.00 92.56 729 LYS A C 1
ATOM 5769 O O . LYS A 1 729 ? -48.924 -19.142 -0.639 1.00 92.56 729 LYS A O 1
ATOM 5774 N N . GLN A 1 730 ? -48.456 -19.990 1.392 1.00 92.06 730 GLN A N 1
ATOM 5775 C CA . GLN A 1 730 ? -48.648 -21.397 1.059 1.00 92.06 730 GLN A CA 1
ATOM 5776 C C . GLN A 1 730 ? -50.101 -21.800 1.344 1.00 92.06 730 GLN A C 1
ATOM 5778 O O . GLN A 1 730 ? -50.753 -21.215 2.212 1.00 92.06 730 GLN A O 1
ATOM 5783 N N . ASN A 1 731 ? -50.598 -22.813 0.633 1.00 88.88 731 ASN A N 1
ATOM 5784 C CA . ASN A 1 731 ? -51.823 -23.502 1.027 1.00 88.88 731 ASN A CA 1
ATOM 5785 C C . ASN A 1 731 ? -51.424 -24.608 2.008 1.00 88.88 731 ASN A C 1
ATOM 5787 O O . ASN A 1 731 ? -50.742 -25.547 1.608 1.00 88.88 731 ASN A O 1
ATOM 5791 N N . LYS A 1 732 ? -51.771 -24.423 3.281 1.00 87.62 732 LYS A N 1
ATOM 5792 C CA . LYS A 1 732 ? -51.532 -25.359 4.383 1.00 87.62 732 LYS A CA 1
ATOM 5793 C C . LYS A 1 732 ? -52.891 -25.874 4.837 1.00 87.62 732 LYS A C 1
ATOM 5795 O O . LYS A 1 732 ? -53.784 -25.059 5.069 1.00 87.62 732 LYS A O 1
ATOM 5800 N N . ASP A 1 733 ? -53.045 -27.188 4.926 1.00 85.12 733 ASP A N 1
ATOM 5801 C CA . ASP A 1 733 ? -54.336 -27.838 5.161 1.00 85.12 733 ASP A CA 1
ATOM 5802 C C . ASP A 1 733 ? -54.672 -27.890 6.659 1.00 85.12 733 ASP A C 1
ATOM 5804 O O . ASP A 1 733 ? -55.840 -27.778 7.038 1.00 85.12 733 ASP A O 1
ATOM 5808 N N . ARG A 1 734 ? -53.657 -27.999 7.533 1.00 89.62 734 ARG A N 1
ATOM 5809 C CA . ARG A 1 734 ? -53.840 -27.949 8.994 1.00 89.62 734 ARG A CA 1
ATOM 5810 C C . ARG A 1 734 ? -52.681 -27.237 9.686 1.00 89.62 734 ARG A C 1
ATOM 5812 O O . ARG A 1 734 ? -51.544 -27.690 9.608 1.00 89.62 734 ARG A O 1
ATOM 5819 N N . ILE A 1 735 ? -52.986 -26.169 10.428 1.00 92.88 735 ILE A N 1
ATOM 5820 C CA . ILE A 1 735 ? -52.062 -25.510 11.365 1.00 92.88 735 ILE A CA 1
ATOM 5821 C C . ILE A 1 735 ? -52.691 -25.547 12.762 1.00 92.88 735 ILE A C 1
ATOM 5823 O O . ILE A 1 735 ? -53.758 -24.973 12.983 1.00 92.88 735 ILE A O 1
ATOM 5827 N N . SER A 1 736 ? -52.042 -26.228 13.706 1.00 92.81 736 SER A N 1
ATOM 5828 C CA . SER A 1 736 ? -52.558 -26.430 15.068 1.00 92.81 736 SER A CA 1
ATOM 5829 C C . SER A 1 736 ? -51.436 -26.417 16.103 1.00 92.81 736 SER A C 1
ATOM 5831 O O . SER A 1 736 ? -50.438 -27.121 15.940 1.00 92.81 736 SER A O 1
ATOM 5833 N N . TRP A 1 737 ? -51.607 -25.648 17.180 1.00 95.12 737 TRP A N 1
ATOM 5834 C CA . TRP A 1 737 ? -50.665 -25.596 18.301 1.00 95.12 737 TRP A CA 1
ATOM 5835 C C . TRP A 1 737 ? -50.499 -26.958 18.983 1.00 95.12 737 TRP A C 1
ATOM 5837 O O . TRP A 1 737 ? -51.415 -27.781 18.976 1.00 95.12 737 TRP A O 1
ATOM 5847 N N . LEU A 1 738 ? -49.321 -27.193 19.565 1.00 91.38 738 LEU A N 1
ATOM 5848 C CA . LEU A 1 738 ? -49.003 -28.414 20.302 1.00 91.38 738 LEU A CA 1
ATOM 5849 C C . LEU A 1 738 ? -48.519 -28.062 21.715 1.00 91.38 738 LEU A C 1
ATOM 5851 O O . LEU A 1 738 ? -47.471 -27.435 21.883 1.00 91.38 738 LEU A O 1
ATOM 5855 N N . GLY A 1 739 ? -49.267 -28.522 22.719 1.00 89.75 739 GLY A N 1
ATOM 5856 C CA . GLY A 1 739 ? -49.041 -28.202 24.129 1.00 89.75 739 GLY A CA 1
ATOM 5857 C C . GLY A 1 739 ? -49.697 -26.891 24.575 1.00 89.75 739 GLY A C 1
ATOM 5858 O O . GLY A 1 739 ? -50.235 -26.132 23.770 1.00 89.75 739 GLY A O 1
ATOM 5859 N N . GLU A 1 740 ? -49.654 -26.650 25.884 1.00 89.94 740 GLU A N 1
ATOM 5860 C CA . GLU A 1 740 ? -50.274 -25.487 26.527 1.00 89.94 740 GLU A CA 1
ATOM 5861 C C . GLU A 1 740 ? -49.559 -24.158 26.202 1.00 89.94 740 GLU A C 1
ATOM 5863 O O . GLU A 1 740 ? -48.361 -24.154 25.885 1.00 89.94 740 GLU A O 1
ATOM 5868 N N . PRO A 1 741 ? -50.251 -23.009 26.335 1.00 91.69 741 PRO A N 1
ATOM 5869 C CA . PRO A 1 741 ? -49.631 -21.691 26.267 1.00 91.69 741 PRO A CA 1
ATOM 5870 C C . PRO A 1 741 ? -48.477 -21.514 27.264 1.00 91.69 741 PRO A C 1
ATOM 5872 O O . PRO A 1 741 ? -48.637 -21.655 28.475 1.00 91.69 741 PRO A O 1
ATOM 5875 N N . VAL A 1 742 ? -47.314 -21.118 26.752 1.00 90.88 742 VAL A N 1
ATOM 5876 C CA . VAL A 1 742 ? -46.083 -20.868 27.523 1.00 90.88 742 VAL A CA 1
ATOM 5877 C C . VAL A 1 742 ? -46.149 -19.527 28.245 1.00 90.88 742 VAL A C 1
ATOM 5879 O O . VAL A 1 742 ? -45.678 -19.373 29.372 1.00 90.88 742 VAL A O 1
ATOM 5882 N N . LYS A 1 743 ? -46.719 -18.526 27.570 1.00 90.62 743 LYS A N 1
ATOM 5883 C CA . LYS A 1 743 ? -46.907 -17.178 28.095 1.00 90.62 743 LYS A CA 1
ATOM 5884 C C . LYS A 1 743 ? -48.116 -16.541 27.429 1.00 90.62 743 LYS A C 1
ATOM 5886 O O . LYS A 1 743 ? -48.276 -16.636 26.216 1.00 90.62 743 LYS A O 1
ATOM 5891 N N . ILE A 1 744 ? -48.929 -15.850 28.219 1.00 89.75 744 ILE A N 1
ATOM 5892 C CA . ILE A 1 744 ? -49.990 -14.976 27.721 1.00 89.75 744 ILE A CA 1
ATOM 5893 C C . ILE A 1 744 ? -49.572 -13.538 28.040 1.00 89.75 744 ILE A C 1
ATOM 5895 O O . ILE A 1 744 ? -49.323 -13.194 29.195 1.00 89.75 744 ILE A O 1
ATOM 5899 N N . GLU A 1 745 ? -49.453 -12.722 26.999 1.00 87.88 745 GLU A N 1
ATOM 5900 C CA . GLU A 1 745 ? -49.337 -11.264 27.051 1.00 87.88 745 GLU A CA 1
ATOM 5901 C C . GLU A 1 745 ? -50.657 -10.665 26.531 1.00 87.88 745 GLU A C 1
ATOM 5903 O O . GLU A 1 745 ? -51.382 -11.329 25.794 1.00 87.88 745 GLU A O 1
ATOM 5908 N N . GLU A 1 746 ? -50.982 -9.410 26.866 1.00 79.38 746 GLU A N 1
ATOM 5909 C CA . GLU A 1 746 ? -52.324 -8.805 26.669 1.00 79.38 746 GLU A CA 1
ATOM 5910 C C . GLU A 1 746 ? -52.939 -8.936 25.260 1.00 79.38 746 GLU A C 1
ATOM 5912 O O . GLU A 1 746 ? -54.150 -8.802 25.088 1.00 79.38 746 GLU A O 1
ATOM 5917 N N . ASN A 1 747 ? -52.112 -9.146 24.234 1.00 88.38 747 ASN A N 1
ATOM 5918 C CA . ASN A 1 747 ? -52.544 -9.337 22.852 1.00 88.38 747 ASN A CA 1
ATOM 5919 C C . ASN A 1 747 ? -51.878 -10.550 22.166 1.00 88.38 747 ASN A C 1
ATOM 5921 O O . ASN A 1 747 ? -51.982 -10.649 20.946 1.00 88.38 747 ASN A O 1
ATOM 5925 N N . ARG A 1 748 ? -51.163 -11.429 22.892 1.00 93.19 748 ARG A N 1
ATOM 5926 C CA . ARG A 1 748 ? -50.384 -12.547 22.317 1.00 93.19 748 ARG A CA 1
ATOM 5927 C C . ARG A 1 748 ? -50.330 -13.775 23.224 1.00 93.19 748 ARG A C 1
ATOM 5929 O O . ARG A 1 748 ? -49.887 -13.680 24.365 1.00 93.19 748 ARG A O 1
ATOM 5936 N N . THR A 1 749 ? -50.659 -14.936 22.669 1.00 94.69 749 THR A N 1
ATOM 5937 C CA . THR A 1 749 ? -50.562 -16.240 23.343 1.00 94.69 749 THR A CA 1
ATOM 5938 C C . THR A 1 749 ? -49.425 -17.043 22.720 1.00 94.69 749 THR A C 1
ATOM 5940 O O . THR A 1 749 ? -49.543 -17.461 21.573 1.00 94.69 749 THR A O 1
ATOM 5943 N N . TYR A 1 750 ? -48.313 -17.222 23.436 1.00 95.56 750 TYR A N 1
ATOM 5944 C CA . TYR A 1 750 ? -47.103 -17.885 22.931 1.00 95.56 750 TYR A CA 1
ATOM 5945 C C . TYR A 1 750 ? -47.118 -19.392 23.207 1.00 95.56 750 TYR A C 1
ATOM 5947 O O . TYR A 1 750 ? -47.536 -19.821 24.282 1.00 95.56 750 TYR A O 1
ATOM 5955 N N . TYR A 1 751 ? -46.580 -20.179 22.276 1.00 95.94 751 TYR A N 1
ATOM 5956 C CA . TYR A 1 751 ? -46.489 -21.642 22.345 1.00 95.94 751 TYR A CA 1
ATOM 5957 C C . TYR A 1 751 ? -45.046 -22.110 22.105 1.00 95.94 751 TYR A C 1
ATOM 5959 O O . TYR A 1 751 ? -44.268 -21.410 21.461 1.00 95.94 751 TYR A O 1
ATOM 5967 N N . TRP A 1 752 ? -44.676 -23.306 22.578 1.00 93.94 752 TRP A N 1
ATOM 5968 C CA . TRP A 1 752 ? -43.363 -23.890 22.252 1.00 93.94 752 TRP A CA 1
ATOM 5969 C C . TRP A 1 752 ? -43.338 -24.593 20.894 1.00 93.94 752 TRP A C 1
ATOM 5971 O O . TRP A 1 752 ? -42.281 -24.638 20.263 1.00 93.94 752 TRP A O 1
ATOM 5981 N N . LYS A 1 753 ? -44.471 -25.171 20.468 1.00 95.44 753 LYS A N 1
ATOM 5982 C CA . LYS A 1 753 ? -44.552 -26.087 19.323 1.00 95.44 753 LYS A CA 1
ATOM 5983 C C . LYS A 1 753 ? -45.836 -25.893 18.512 1.00 95.44 753 LYS A C 1
ATOM 5985 O O . LYS A 1 753 ? -46.879 -25.511 19.044 1.00 95.44 753 LYS A O 1
ATOM 5990 N N . VAL A 1 754 ? -45.772 -26.209 17.223 1.00 95.69 754 VAL A N 1
ATOM 5991 C CA . VAL A 1 754 ? -46.907 -26.201 16.290 1.00 95.69 754 VAL A CA 1
ATOM 5992 C C . VAL A 1 754 ? -46.797 -27.369 15.306 1.00 95.69 754 VAL A C 1
ATOM 5994 O O . VAL A 1 754 ? -45.696 -27.764 14.929 1.00 95.69 754 VAL A O 1
ATOM 5997 N N . SER A 1 755 ? -47.931 -27.930 14.888 1.00 94.69 755 SER A N 1
ATOM 5998 C CA . SER A 1 755 ? -48.020 -28.841 13.743 1.00 94.69 755 SER A CA 1
ATOM 5999 C C . SER A 1 755 ? -48.508 -28.073 12.517 1.00 94.69 755 SER A C 1
ATOM 6001 O O . SER A 1 755 ? -49.512 -27.362 12.601 1.00 94.69 755 SER A O 1
ATOM 6003 N N . ILE A 1 756 ? -47.808 -28.226 11.394 1.00 92.38 756 ILE A N 1
ATOM 6004 C CA . ILE A 1 756 ? -48.188 -27.715 10.074 1.00 92.38 756 ILE A CA 1
ATOM 6005 C C . ILE A 1 756 ? -48.178 -28.894 9.104 1.00 92.38 756 ILE A C 1
ATOM 6007 O O . ILE A 1 756 ? -47.114 -29.434 8.827 1.00 92.38 756 ILE A O 1
ATOM 6011 N N . ASP A 1 757 ? -49.341 -29.288 8.586 1.00 89.75 757 ASP A N 1
ATOM 6012 C CA . ASP A 1 757 ? -49.501 -30.450 7.692 1.00 89.75 757 ASP A CA 1
ATOM 6013 C C . ASP A 1 757 ? -48.770 -31.705 8.219 1.00 89.75 757 ASP A C 1
ATOM 6015 O O . ASP A 1 757 ? -48.044 -32.388 7.503 1.00 89.75 757 ASP A O 1
ATOM 6019 N N . GLU A 1 758 ? -48.938 -31.971 9.518 1.00 85.50 758 GLU A N 1
ATOM 6020 C CA . GLU A 1 758 ? -48.330 -33.083 10.272 1.00 85.50 758 GLU A CA 1
ATOM 6021 C C . GLU A 1 758 ? -46.817 -32.934 10.567 1.00 85.50 758 GLU A C 1
ATOM 6023 O O . GLU A 1 758 ? -46.304 -33.624 11.446 1.00 85.50 758 GLU A O 1
ATOM 6028 N N . GLU A 1 759 ? -46.117 -31.959 9.974 1.00 90.00 759 GLU A N 1
ATOM 6029 C CA . GLU A 1 759 ? -44.737 -31.591 10.332 1.00 90.00 759 GLU A CA 1
ATOM 6030 C C . GLU A 1 759 ? -44.709 -30.763 11.634 1.00 90.00 759 GLU A C 1
ATOM 6032 O O . GLU A 1 759 ? -45.384 -29.737 11.755 1.00 90.00 759 GLU A O 1
ATOM 6037 N N . THR A 1 760 ? -43.934 -31.196 12.637 1.00 94.25 760 THR A N 1
ATOM 6038 C CA . THR A 1 760 ? -43.762 -30.462 13.907 1.00 94.25 760 THR A CA 1
ATOM 6039 C C . THR A 1 760 ? -42.631 -29.440 13.819 1.00 94.25 760 THR A C 1
ATOM 6041 O O . THR A 1 760 ? -41.493 -29.772 13.469 1.00 94.25 760 THR A O 1
ATOM 6044 N N . LEU A 1 761 ? -42.935 -28.204 14.214 1.00 95.19 761 LEU A N 1
ATOM 6045 C CA . LEU A 1 761 ? -41.994 -27.096 14.359 1.00 95.19 761 LEU A CA 1
ATOM 6046 C C . LEU A 1 761 ? -41.974 -26.589 15.800 1.00 95.19 761 LEU A C 1
ATOM 6048 O O . LEU A 1 761 ? -43.020 -26.434 16.430 1.00 95.19 761 LEU A O 1
ATOM 6052 N N . GLU A 1 762 ? -40.778 -26.300 16.295 1.00 94.88 762 GLU A N 1
ATOM 6053 C CA . GLU A 1 762 ? -40.488 -25.858 17.657 1.00 94.88 762 GLU A CA 1
ATOM 6054 C C . GLU A 1 762 ? -39.681 -24.549 17.636 1.00 94.88 762 GLU A C 1
ATOM 6056 O O . GLU A 1 762 ? -39.025 -24.216 16.646 1.00 94.88 762 GLU A O 1
ATOM 6061 N N . VAL A 1 763 ? -39.698 -23.777 18.726 1.00 94.50 763 VAL A N 1
ATOM 6062 C CA . VAL A 1 763 ? -38.816 -22.599 18.835 1.00 94.50 763 VAL A CA 1
ATOM 6063 C C . VAL A 1 763 ? -37.350 -23.056 18.828 1.00 94.50 763 VAL A C 1
ATOM 6065 O O . VAL A 1 763 ? -36.939 -23.861 19.657 1.00 94.50 763 VAL A O 1
ATOM 6068 N N . GLY A 1 764 ? -36.564 -22.532 17.885 1.00 92.88 764 GLY A N 1
ATOM 6069 C CA . GLY A 1 764 ? -35.187 -22.947 17.600 1.00 92.88 764 GLY A CA 1
ATOM 6070 C C . GLY A 1 764 ? -35.017 -23.668 16.256 1.00 92.88 764 GLY A C 1
ATOM 6071 O O . GLY A 1 764 ? -33.927 -23.598 15.682 1.00 92.88 764 GLY A O 1
ATOM 6072 N N . ASP A 1 765 ? -36.081 -24.281 15.720 1.00 96.44 765 ASP A N 1
ATOM 6073 C CA . ASP A 1 765 ? -36.072 -24.916 14.395 1.00 96.44 765 ASP A CA 1
ATOM 6074 C C . ASP A 1 765 ? -35.816 -23.913 13.264 1.00 96.44 765 ASP A C 1
ATOM 6076 O O . ASP A 1 765 ? -36.041 -22.706 13.396 1.00 96.44 765 ASP A O 1
ATOM 6080 N N . CYS A 1 766 ? -35.400 -24.427 12.106 1.00 97.25 766 CYS A N 1
ATOM 6081 C CA . CYS A 1 766 ? -35.252 -23.641 10.889 1.00 97.25 766 CYS A CA 1
ATOM 6082 C C . CYS A 1 766 ? -36.298 -24.015 9.830 1.00 97.25 766 CYS A C 1
ATOM 6084 O O . CYS A 1 766 ? -36.730 -25.162 9.714 1.00 97.25 766 CYS A O 1
ATOM 6086 N N . VAL A 1 767 ? -36.720 -23.013 9.060 1.00 96.88 767 VAL A N 1
ATOM 6087 C CA . VAL A 1 767 ? -37.806 -23.091 8.077 1.00 96.88 767 VAL A CA 1
ATOM 6088 C C . VAL A 1 767 ? -37.424 -22.419 6.764 1.00 96.88 767 VAL A C 1
ATOM 6090 O O . VAL A 1 767 ? -36.650 -21.460 6.741 1.00 96.88 767 VAL A O 1
ATOM 6093 N N . SER A 1 768 ? -38.006 -22.912 5.675 1.00 95.69 768 SER A N 1
ATOM 6094 C CA . SER A 1 768 ? -37.925 -22.321 4.343 1.00 95.69 768 SER A CA 1
ATOM 6095 C C . SER A 1 768 ? -39.168 -21.487 4.018 1.00 95.69 768 SER A C 1
ATOM 6097 O O . SER A 1 768 ? -40.287 -21.802 4.432 1.00 95.69 768 SER A O 1
ATOM 6099 N N . VAL A 1 769 ? -38.978 -20.407 3.261 1.00 96.00 769 VAL A N 1
ATOM 6100 C CA . VAL A 1 769 ? -40.027 -19.467 2.848 1.00 96.00 769 VAL A CA 1
ATOM 6101 C C . VAL A 1 769 ? -39.783 -19.052 1.399 1.00 96.00 769 VAL A C 1
ATOM 6103 O O . VAL A 1 769 ? -38.713 -18.565 1.042 1.00 96.00 769 VAL A O 1
ATOM 6106 N N . ILE A 1 770 ? -40.789 -19.227 0.542 1.00 94.94 770 ILE A N 1
ATOM 6107 C CA . ILE A 1 770 ? -40.681 -18.910 -0.888 1.00 94.94 770 ILE A CA 1
ATOM 6108 C C . ILE A 1 770 ? -40.885 -17.396 -1.113 1.00 94.94 770 ILE A C 1
ATOM 6110 O O . ILE A 1 770 ? -41.926 -16.870 -0.703 1.00 94.94 770 ILE A O 1
ATOM 6114 N N . PRO A 1 771 ? -39.961 -16.679 -1.784 1.00 93.56 771 PRO A N 1
ATOM 6115 C CA . PRO A 1 771 ? -40.196 -15.308 -2.239 1.00 93.56 771 PRO A CA 1
ATOM 6116 C C . PRO A 1 771 ? -41.294 -15.234 -3.313 1.00 93.56 771 PRO A C 1
ATOM 6118 O O . PRO A 1 771 ? -41.510 -16.172 -4.075 1.00 93.56 771 PRO A O 1
ATOM 6121 N N . ASP A 1 772 ? -41.967 -14.089 -3.417 1.00 92.62 772 ASP A N 1
ATOM 6122 C CA . ASP A 1 772 ? -42.949 -13.816 -4.483 1.00 92.62 772 ASP A CA 1
ATOM 6123 C C . ASP A 1 772 ? -42.269 -13.520 -5.845 1.00 92.62 772 ASP A C 1
ATOM 6125 O O . ASP A 1 772 ? -42.875 -13.681 -6.902 1.00 92.62 772 ASP A O 1
ATOM 6129 N N . ASP A 1 773 ? -40.988 -13.122 -5.829 1.00 89.06 773 ASP A N 1
ATO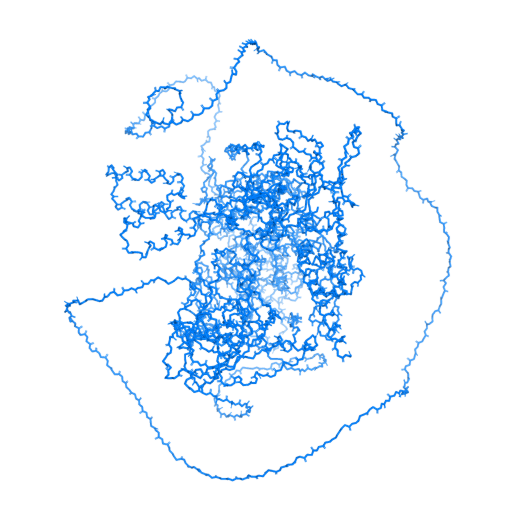M 6130 C CA . ASP A 1 773 ? -40.146 -12.954 -7.022 1.00 89.06 773 ASP A CA 1
ATOM 6131 C C . ASP A 1 773 ? -39.334 -14.244 -7.290 1.00 89.06 773 ASP A C 1
ATOM 6133 O O . ASP A 1 773 ? -38.436 -14.561 -6.506 1.00 89.06 773 ASP A O 1
ATOM 6137 N N . PRO A 1 774 ? -39.587 -14.980 -8.393 1.00 85.50 774 PRO A N 1
ATOM 6138 C CA . PRO A 1 774 ? -38.914 -16.247 -8.697 1.00 85.50 774 PRO A CA 1
ATOM 6139 C C . PRO A 1 774 ? -37.450 -16.096 -9.151 1.00 85.50 774 PRO A C 1
ATOM 6141 O O . PRO A 1 774 ? -36.820 -17.094 -9.490 1.00 85.50 774 PRO A O 1
ATOM 6144 N N . SER A 1 775 ? -36.912 -14.870 -9.200 1.00 86.19 775 SER A N 1
ATOM 6145 C CA . SER A 1 775 ? -35.479 -14.610 -9.395 1.00 86.19 775 SER A CA 1
ATOM 6146 C C . SER A 1 775 ? -34.683 -14.546 -8.087 1.00 86.19 775 SER A C 1
ATOM 6148 O O . SER A 1 775 ? -33.460 -14.445 -8.136 1.00 86.19 775 SER A O 1
ATOM 6150 N N . LYS A 1 776 ? -35.345 -14.633 -6.923 1.00 86.19 776 LYS A N 1
ATOM 6151 C CA . LYS A 1 776 ? -34.684 -14.722 -5.613 1.00 86.19 776 LYS A CA 1
ATOM 6152 C C . LYS A 1 776 ? -34.530 -16.174 -5.131 1.00 86.19 776 LYS A C 1
ATOM 6154 O O . LYS A 1 776 ? -35.422 -16.985 -5.390 1.00 86.19 776 LYS A O 1
ATOM 6159 N N . PRO A 1 777 ? -33.444 -16.499 -4.400 1.00 87.06 777 PRO A N 1
ATOM 6160 C CA . PRO A 1 777 ? -33.275 -17.806 -3.771 1.00 87.06 777 PRO A CA 1
ATOM 6161 C C . PRO A 1 777 ? -34.315 -18.043 -2.666 1.00 87.06 777 PRO A C 1
ATOM 6163 O O . PRO A 1 777 ? -34.960 -17.115 -2.174 1.00 87.06 777 PRO A O 1
ATOM 6166 N N . LEU A 1 778 ? -34.470 -19.307 -2.269 1.00 91.50 778 LEU A N 1
ATOM 6167 C CA . LEU A 1 778 ? -35.335 -19.714 -1.162 1.00 91.50 778 LEU A CA 1
ATOM 6168 C C . LEU A 1 778 ? -34.869 -19.039 0.138 1.00 91.50 778 LEU A C 1
ATOM 6170 O O . LEU A 1 778 ? -33.724 -19.217 0.545 1.00 91.50 778 LEU A O 1
ATOM 6174 N N . TYR A 1 779 ? -35.743 -18.278 0.797 1.00 95.38 779 TYR A N 1
ATOM 6175 C CA . TYR A 1 779 ? -35.392 -17.621 2.053 1.00 95.38 779 TYR A CA 1
ATOM 6176 C C . TYR A 1 779 ? -35.407 -18.633 3.201 1.00 95.38 779 TYR A C 1
ATOM 6178 O O . TYR A 1 779 ? -36.374 -19.384 3.351 1.00 95.38 779 TYR A O 1
ATOM 6186 N N . LEU A 1 780 ? -34.366 -18.630 4.034 1.00 96.75 780 LEU A N 1
ATOM 6187 C CA . LEU A 1 780 ? -34.223 -19.532 5.178 1.00 96.75 780 LEU A CA 1
ATOM 6188 C C . LEU A 1 780 ? -34.206 -18.723 6.479 1.00 96.75 780 LEU A C 1
ATOM 6190 O O . LEU A 1 780 ? -33.584 -17.663 6.551 1.00 96.75 780 LEU A O 1
ATOM 6194 N N . ALA A 1 781 ? -34.887 -19.206 7.517 1.00 97.50 781 ALA A N 1
ATOM 6195 C CA . ALA A 1 781 ? -34.975 -18.517 8.804 1.00 97.50 781 ALA A CA 1
ATOM 6196 C C . ALA A 1 781 ? -34.987 -19.480 9.991 1.00 97.50 781 ALA A C 1
ATOM 6198 O O . ALA A 1 781 ? -35.486 -20.596 9.885 1.00 97.50 781 ALA A O 1
ATOM 6199 N N . ARG A 1 782 ? -34.510 -19.019 11.151 1.00 97.56 782 ARG A N 1
ATOM 6200 C CA . ARG A 1 782 ? -34.765 -19.655 12.450 1.00 97.56 782 ARG A CA 1
ATOM 6201 C C . ARG A 1 782 ? -36.077 -19.135 13.043 1.00 97.56 782 ARG A C 1
ATOM 6203 O O . ARG A 1 782 ? -36.304 -17.924 13.098 1.00 97.56 782 ARG A O 1
ATOM 6210 N N . VAL A 1 783 ? -36.917 -20.052 13.515 1.00 97.50 783 VAL A N 1
ATOM 6211 C CA . VAL A 1 783 ? -38.127 -19.766 14.292 1.00 97.50 783 VAL A CA 1
ATOM 6212 C C . VAL A 1 783 ? -37.697 -19.350 15.697 1.00 97.50 783 VAL A C 1
ATOM 6214 O O . VAL A 1 783 ? -37.118 -20.140 16.436 1.00 97.50 783 VAL A O 1
ATOM 6217 N N . THR A 1 784 ? -37.947 -18.094 16.059 1.00 96.38 784 THR A N 1
ATOM 6218 C CA . THR A 1 784 ? -37.485 -17.488 17.331 1.00 96.38 784 THR A CA 1
ATOM 6219 C C . THR A 1 784 ? -38.619 -17.139 18.297 1.00 96.38 784 THR A C 1
ATOM 6221 O O . THR A 1 784 ? -38.377 -16.859 19.467 1.00 96.38 784 THR A O 1
ATOM 6224 N N . ALA A 1 785 ? -39.862 -17.188 17.821 1.00 96.12 785 ALA A N 1
ATOM 6225 C CA . ALA A 1 785 ? -41.077 -17.126 18.624 1.00 96.12 785 ALA A CA 1
ATOM 6226 C C . ALA A 1 785 ? -42.226 -17.780 17.844 1.00 96.12 785 ALA A C 1
ATOM 6228 O O . ALA A 1 785 ? -42.261 -17.679 16.614 1.00 96.12 785 ALA A O 1
ATOM 6229 N N . LEU A 1 786 ? -43.180 -18.377 18.556 1.00 96.88 786 LEU A N 1
ATOM 6230 C CA . LEU A 1 786 ? -44.443 -18.909 18.038 1.00 96.88 786 LEU A CA 1
ATOM 6231 C C . LEU A 1 786 ? -45.579 -18.335 18.893 1.00 96.88 786 LEU A C 1
ATOM 6233 O O . LEU A 1 786 ? -45.523 -18.452 20.117 1.00 96.88 786 LEU A O 1
ATOM 6237 N N . TRP A 1 787 ? -46.582 -17.691 18.289 1.00 96.25 787 TRP A N 1
ATOM 6238 C CA . TRP A 1 787 ? -47.726 -17.147 19.034 1.00 96.25 787 TRP A CA 1
ATOM 6239 C C . TRP A 1 787 ? -48.992 -16.996 18.189 1.00 96.25 787 TRP A C 1
ATOM 6241 O O . TRP A 1 787 ? -48.951 -16.978 16.962 1.00 96.25 787 TRP A O 1
ATOM 6251 N N . GLU A 1 788 ? -50.122 -16.813 18.861 1.00 95.00 788 GLU A N 1
ATOM 6252 C CA . GLU A 1 788 ? -51.387 -16.396 18.263 1.00 95.00 788 GLU A CA 1
ATOM 6253 C C . GLU A 1 788 ? -51.747 -14.972 18.698 1.00 95.00 788 GLU A C 1
ATOM 6255 O O . GLU A 1 788 ? -51.602 -14.619 19.872 1.00 95.00 788 GLU A O 1
ATOM 6260 N N . ASP A 1 789 ? -52.185 -14.138 17.751 1.00 92.06 789 ASP A N 1
ATOM 6261 C CA . ASP A 1 789 ? -52.742 -12.810 18.023 1.00 92.06 789 ASP A CA 1
ATOM 6262 C C . ASP A 1 789 ? -53.948 -12.491 17.122 1.00 92.06 789 ASP A C 1
ATOM 6264 O O . ASP A 1 789 ? -54.477 -13.352 16.423 1.00 92.06 789 ASP A O 1
ATOM 6268 N N . LYS A 1 790 ? -54.415 -11.237 17.139 1.00 89.69 790 LYS A N 1
ATOM 6269 C CA . LYS A 1 790 ? -55.576 -10.765 16.358 1.00 89.69 790 LYS A CA 1
ATOM 6270 C C . LYS A 1 790 ? -55.418 -10.928 14.832 1.00 89.69 790 LYS A C 1
ATOM 6272 O O . LYS A 1 790 ? -56.407 -10.809 14.116 1.00 89.69 790 LYS A O 1
ATOM 6277 N N . ASN A 1 791 ? -54.210 -11.209 14.336 1.00 84.50 791 ASN A N 1
ATOM 6278 C CA . ASN A 1 791 ? -53.907 -11.516 12.934 1.00 84.50 791 ASN A CA 1
ATOM 6279 C C . ASN A 1 791 ? -53.846 -13.036 12.648 1.00 84.50 791 ASN A C 1
ATOM 6281 O O . ASN A 1 791 ? -53.505 -13.435 11.528 1.00 84.50 791 ASN A O 1
ATOM 6285 N N . GLY A 1 792 ? -54.162 -13.873 13.642 1.00 90.88 792 GLY A N 1
ATOM 6286 C CA . GLY A 1 792 ? -54.127 -15.332 13.596 1.00 90.88 792 GLY A CA 1
ATOM 6287 C C . GLY A 1 792 ? -52.810 -15.927 14.102 1.00 90.88 792 GLY A C 1
ATOM 6288 O O . GLY A 1 792 ? -52.145 -15.382 14.983 1.00 90.88 792 GLY A O 1
ATOM 6289 N N . GLN A 1 793 ? -52.447 -17.071 13.527 1.00 94.56 793 GLN A N 1
ATOM 6290 C CA . GLN A 1 793 ? -51.307 -17.897 13.922 1.00 94.56 793 GLN A CA 1
ATOM 6291 C C . GLN A 1 793 ? -49.989 -17.376 13.308 1.00 94.56 793 GLN A C 1
ATOM 6293 O O . GLN A 1 793 ? -49.832 -17.321 12.082 1.00 94.56 793 GLN A O 1
ATOM 6298 N N . MET A 1 794 ? -49.035 -16.995 14.160 1.00 96.12 794 MET A N 1
ATOM 6299 C CA . MET A 1 794 ? -47.854 -16.188 13.827 1.00 96.12 794 MET A CA 1
ATOM 6300 C C . MET A 1 794 ? -46.537 -16.813 14.315 1.00 96.12 794 MET A C 1
ATOM 6302 O O . MET A 1 794 ? -46.495 -17.596 15.266 1.00 96.12 794 MET A O 1
ATOM 6306 N N . PHE A 1 795 ? -45.433 -16.413 13.682 1.00 97.25 795 PHE A N 1
ATOM 6307 C CA . PHE A 1 795 ? -44.073 -16.701 14.132 1.00 97.25 795 PHE A CA 1
ATOM 6308 C C . PHE A 1 795 ? -43.112 -15.536 13.877 1.00 97.25 795 PHE A C 1
ATOM 6310 O O . PHE A 1 795 ? -43.392 -14.633 13.081 1.00 97.25 795 PHE A O 1
ATOM 6317 N N . HIS A 1 796 ? -41.963 -15.565 14.557 1.00 97.38 796 HIS A N 1
ATOM 6318 C CA . HIS A 1 796 ? -40.863 -14.630 14.326 1.00 97.38 796 HIS A CA 1
ATOM 6319 C C . HIS A 1 796 ? -39.729 -15.344 13.588 1.00 97.38 796 HIS A C 1
ATOM 6321 O O . HIS A 1 796 ? -39.162 -16.322 14.084 1.00 97.38 796 HIS A O 1
ATOM 6327 N N . ALA A 1 797 ? -39.419 -14.851 12.392 1.00 97.19 797 ALA A N 1
ATOM 6328 C CA . ALA A 1 797 ? -38.351 -15.341 11.536 1.00 97.19 797 ALA A CA 1
ATOM 6329 C C . ALA A 1 797 ? -37.085 -14.508 11.773 1.00 97.19 797 ALA A C 1
ATOM 6331 O O . ALA A 1 7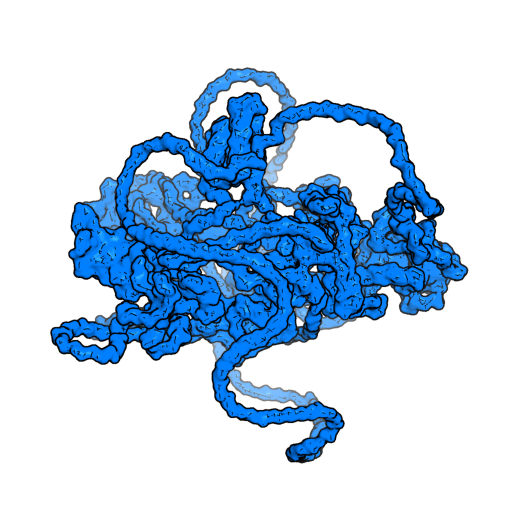97 ? -37.092 -13.308 11.502 1.00 97.19 797 ALA A O 1
ATOM 6332 N N . HIS A 1 798 ? -35.997 -15.125 12.242 1.00 97.56 798 HIS A N 1
ATOM 6333 C CA . HIS A 1 798 ? -34.645 -14.558 12.138 1.00 97.56 798 HIS A CA 1
ATOM 6334 C C . HIS A 1 798 ? -34.014 -15.104 10.857 1.00 97.56 798 HIS A C 1
ATOM 6336 O O . HIS A 1 798 ? -33.777 -16.307 10.761 1.00 97.56 798 HIS A O 1
ATOM 6342 N N . TRP A 1 799 ? -33.805 -14.244 9.860 1.00 97.44 799 TRP A N 1
ATOM 6343 C CA . TRP A 1 799 ? -33.333 -14.650 8.538 1.00 97.44 799 TRP A CA 1
ATOM 6344 C C . TRP A 1 799 ? -31.847 -15.030 8.536 1.00 97.44 799 TRP A C 1
ATOM 6346 O O . TRP A 1 799 ? -31.022 -14.399 9.203 1.00 97.44 799 TRP A O 1
ATOM 6356 N N . PHE A 1 800 ? -31.515 -16.031 7.725 1.00 97.19 800 PHE A N 1
ATOM 6357 C CA . PHE A 1 800 ? -30.161 -16.307 7.263 1.00 97.19 800 PHE A CA 1
ATOM 6358 C C . PHE A 1 800 ? -29.941 -15.658 5.892 1.00 97.19 800 PHE A C 1
ATOM 6360 O O . PHE A 1 800 ? -30.859 -15.582 5.081 1.00 97.19 800 PHE A O 1
ATOM 6367 N N . CYS A 1 801 ? -28.714 -15.235 5.614 1.00 94.44 801 CYS A N 1
ATOM 6368 C CA . CYS A 1 801 ? -28.255 -14.879 4.274 1.00 94.44 801 CYS A CA 1
ATOM 6369 C C . CYS A 1 801 ? -27.560 -16.095 3.646 1.00 94.44 801 CYS A C 1
ATOM 6371 O O . CYS A 1 801 ? -26.787 -16.759 4.338 1.00 94.44 801 CYS A O 1
ATOM 6373 N N . ALA A 1 802 ? -27.810 -16.395 2.371 1.00 94.19 802 ALA A N 1
ATOM 6374 C CA . ALA A 1 802 ? -27.026 -17.396 1.649 1.00 94.19 802 ALA A CA 1
ATOM 6375 C C . ALA A 1 802 ? -25.643 -16.825 1.303 1.00 94.19 802 ALA A C 1
ATOM 6377 O O . ALA A 1 802 ? -25.521 -15.629 1.032 1.00 94.19 802 ALA A O 1
ATOM 6378 N N . GLY A 1 803 ? -24.607 -17.666 1.253 1.00 92.19 803 GLY A N 1
ATOM 6379 C CA . GLY A 1 803 ? -23.256 -17.231 0.883 1.00 92.19 803 GLY A CA 1
ATOM 6380 C C . GLY A 1 803 ? -23.175 -16.465 -0.443 1.00 92.19 803 GLY A C 1
ATOM 6381 O O . GLY A 1 803 ? -22.441 -15.478 -0.545 1.00 92.19 803 GLY A O 1
ATOM 6382 N N . THR A 1 804 ? -24.025 -16.828 -1.408 1.00 91.56 804 THR A N 1
ATOM 6383 C CA . THR A 1 804 ? -24.160 -16.171 -2.719 1.00 91.56 804 THR A CA 1
ATOM 6384 C C . THR A 1 804 ? -24.670 -14.731 -2.682 1.00 91.56 804 THR A C 1
ATOM 6386 O O . THR A 1 804 ? -24.473 -14.006 -3.653 1.00 91.56 804 THR A O 1
ATOM 6389 N N . ASP A 1 805 ? -25.313 -14.308 -1.591 1.00 91.25 805 ASP A N 1
ATOM 6390 C CA . ASP A 1 805 ? -25.792 -12.934 -1.379 1.00 91.25 805 ASP A CA 1
ATOM 6391 C C . ASP A 1 805 ? -24.812 -12.095 -0.520 1.00 91.25 805 ASP A C 1
ATOM 6393 O O . ASP A 1 805 ? -25.083 -10.935 -0.191 1.00 91.25 805 ASP A O 1
ATOM 6397 N N . THR A 1 806 ? -23.654 -12.667 -0.162 1.00 93.69 806 THR A N 1
ATOM 6398 C CA . THR A 1 806 ? -22.524 -11.974 0.484 1.00 93.69 806 THR A CA 1
ATOM 6399 C C . THR A 1 806 ? -21.472 -11.530 -0.543 1.00 93.69 806 THR A C 1
ATOM 6401 O O . THR A 1 806 ? -21.557 -11.856 -1.725 1.00 93.69 806 THR A O 1
ATOM 6404 N N . VAL A 1 807 ? -20.422 -10.837 -0.086 1.00 92.50 807 VAL A N 1
ATOM 6405 C CA . VAL A 1 807 ? -19.253 -10.463 -0.912 1.00 92.50 807 VAL A CA 1
ATOM 6406 C C . VAL A 1 807 ? -18.510 -11.662 -1.534 1.00 92.50 807 VAL A C 1
ATOM 6408 O O . VAL A 1 807 ? -17.793 -11.480 -2.511 1.00 92.50 807 VAL A O 1
ATOM 6411 N N . LEU A 1 808 ? -18.696 -12.883 -1.015 1.00 91.88 808 LEU A N 1
ATOM 6412 C CA . LEU A 1 808 ? -18.153 -14.106 -1.622 1.00 91.88 808 LEU A CA 1
ATOM 6413 C C . LEU A 1 808 ? -18.854 -14.442 -2.952 1.00 91.88 808 LEU A C 1
ATOM 6415 O O . LEU A 1 808 ? -18.243 -14.978 -3.875 1.00 91.88 808 LEU A O 1
ATOM 6419 N N . GLY A 1 809 ? -20.146 -14.122 -3.080 1.00 90.94 809 GLY A N 1
ATOM 6420 C CA . GLY A 1 809 ? -20.937 -14.497 -4.247 1.00 90.94 809 GLY A CA 1
ATOM 6421 C C . GLY A 1 809 ? -20.848 -16.001 -4.536 1.00 90.94 809 GLY A C 1
ATOM 6422 O O . GLY A 1 809 ? -20.952 -16.835 -3.638 1.00 90.94 809 GLY A O 1
ATOM 6423 N N . ALA A 1 810 ? -20.618 -16.354 -5.801 1.00 86.56 810 ALA A N 1
ATOM 6424 C CA . ALA A 1 810 ? -20.514 -17.743 -6.249 1.00 86.56 810 ALA A CA 1
ATOM 6425 C C . ALA A 1 810 ? -19.243 -18.494 -5.782 1.00 86.56 810 ALA A C 1
ATOM 6427 O O . ALA A 1 810 ? -19.057 -19.633 -6.194 1.00 86.56 810 ALA A O 1
ATOM 6428 N N . THR A 1 811 ? -18.367 -17.892 -4.961 1.00 87.62 811 THR A N 1
ATOM 6429 C CA . THR A 1 811 ? -17.206 -18.588 -4.361 1.00 87.62 811 THR A CA 1
ATOM 6430 C C . THR A 1 811 ? -17.481 -19.146 -2.959 1.00 87.62 811 THR A C 1
ATOM 6432 O O . THR A 1 811 ? -16.634 -19.841 -2.402 1.00 87.62 811 THR A O 1
ATOM 6435 N N . SER A 1 812 ? -18.651 -18.866 -2.375 1.00 89.75 812 SER A N 1
ATOM 6436 C CA . SER A 1 812 ? -19.081 -19.490 -1.118 1.00 89.75 812 SER A CA 1
ATOM 6437 C C . SER A 1 812 ? -19.591 -20.916 -1.347 1.00 89.75 812 SER A C 1
ATOM 6439 O O . SER A 1 812 ? -20.148 -21.213 -2.405 1.00 89.75 812 SER A O 1
ATOM 6441 N N . ASP A 1 813 ? -19.450 -21.783 -0.340 1.00 88.31 813 ASP A N 1
ATOM 6442 C CA . ASP A 1 813 ? -20.116 -23.088 -0.310 1.00 88.31 813 ASP A CA 1
ATOM 6443 C C . ASP A 1 813 ? -21.647 -22.890 -0.462 1.00 88.31 813 ASP A C 1
ATOM 6445 O O . ASP A 1 813 ? -22.241 -22.133 0.312 1.00 88.31 813 ASP A O 1
ATOM 6449 N N . PRO A 1 814 ? -22.319 -23.545 -1.433 1.00 88.94 814 PRO A N 1
ATOM 6450 C CA . PRO A 1 814 ? -23.764 -23.410 -1.645 1.00 88.94 814 PRO A CA 1
ATOM 6451 C C . PRO A 1 814 ? -24.647 -23.819 -0.452 1.00 88.94 814 PRO A C 1
ATOM 6453 O O . PRO A 1 814 ? -25.836 -23.493 -0.437 1.00 88.94 814 PRO A O 1
ATOM 6456 N N . LEU A 1 815 ? -24.096 -24.552 0.520 1.00 91.88 815 LEU A N 1
ATOM 6457 C CA . LEU A 1 815 ? -24.760 -24.957 1.760 1.00 91.88 815 LEU A CA 1
ATOM 6458 C C . LEU A 1 815 ? -24.455 -24.017 2.939 1.00 91.88 815 LEU A C 1
ATOM 6460 O O . LEU A 1 815 ? -25.062 -24.181 4.004 1.00 91.88 815 LEU A O 1
ATOM 6464 N N . GLU A 1 816 ? -23.542 -23.051 2.775 1.00 93.75 816 GLU A N 1
ATOM 6465 C CA . GLU A 1 816 ? -23.185 -22.096 3.823 1.00 93.75 816 GLU A CA 1
ATOM 6466 C C . GLU A 1 816 ? -24.169 -20.924 3.901 1.00 93.75 816 GLU A C 1
ATOM 6468 O O . GLU A 1 816 ? -24.483 -20.220 2.933 1.00 93.75 816 GLU A O 1
ATOM 6473 N N . LEU A 1 817 ? -24.629 -20.702 5.126 1.00 96.00 817 LEU A N 1
ATOM 6474 C CA . LEU A 1 817 ? -25.505 -19.624 5.531 1.00 96.00 817 LEU A CA 1
ATOM 6475 C C . LEU A 1 817 ? -24.795 -18.717 6.535 1.00 96.00 817 LEU A C 1
ATOM 6477 O O . LEU A 1 817 ? -23.930 -19.140 7.300 1.00 96.00 817 LEU A O 1
ATOM 6481 N N . PHE A 1 818 ? -25.238 -17.468 6.597 1.00 97.06 818 PHE A N 1
ATOM 6482 C CA . PHE A 1 818 ? -24.703 -16.450 7.493 1.00 97.06 818 PHE A CA 1
ATOM 6483 C C . PHE A 1 818 ? -25.829 -15.834 8.323 1.00 97.06 818 PHE A C 1
ATOM 6485 O O . PHE A 1 818 ? -26.886 -15.485 7.792 1.00 97.06 818 PHE A O 1
ATOM 6492 N N . LEU A 1 819 ? -25.619 -15.671 9.633 1.00 96.56 819 LEU A N 1
ATOM 6493 C CA . LEU A 1 819 ? -26.571 -14.941 10.479 1.00 96.56 819 LEU A CA 1
ATOM 6494 C C . LEU A 1 819 ? -26.537 -13.448 10.130 1.00 96.56 819 LEU A C 1
ATOM 6496 O O . LEU A 1 819 ? -25.459 -12.865 10.059 1.00 96.56 819 LEU A O 1
ATOM 6500 N N . VAL A 1 820 ? -27.698 -12.811 9.962 1.00 94.75 820 VAL A N 1
ATOM 6501 C CA . VAL A 1 820 ? -27.787 -11.374 9.636 1.00 94.75 820 VAL A CA 1
ATOM 6502 C C . VAL A 1 820 ? -28.697 -10.597 10.588 1.00 94.75 820 VAL A C 1
ATOM 6504 O O . VAL A 1 820 ? -29.510 -11.167 11.317 1.00 94.75 820 VAL A O 1
ATOM 6507 N N . GLY A 1 821 ? -28.575 -9.265 10.565 1.00 92.88 821 GLY A N 1
ATOM 6508 C CA . GLY A 1 821 ? -29.419 -8.312 11.304 1.00 92.88 821 GLY A CA 1
ATOM 6509 C C . GLY A 1 821 ? -30.801 -8.085 10.674 1.00 92.88 821 GLY A C 1
ATOM 6510 O O . GLY A 1 821 ? -31.254 -6.940 10.543 1.00 92.88 821 GLY A O 1
ATOM 6511 N N . GLU A 1 822 ? -31.450 -9.162 10.229 1.00 94.38 822 GLU A N 1
ATOM 6512 C CA . GLU A 1 822 ? -32.785 -9.142 9.633 1.00 94.38 822 GLU A CA 1
ATOM 6513 C C . GLU A 1 822 ? -33.713 -10.143 10.328 1.00 94.38 822 GLU A C 1
ATOM 6515 O O . GLU A 1 822 ? -33.433 -11.337 10.415 1.00 94.38 822 GLU A O 1
ATOM 6520 N N . CYS A 1 823 ? -34.862 -9.657 10.797 1.00 95.69 823 CYS A N 1
ATOM 6521 C CA . CYS A 1 823 ? -35.930 -10.487 11.339 1.00 95.69 823 CYS A CA 1
ATOM 6522 C C . CYS A 1 823 ? -37.311 -9.863 11.081 1.00 95.69 823 CYS A C 1
ATOM 6524 O O . CYS A 1 823 ? -37.421 -8.654 10.867 1.00 95.69 823 CYS A O 1
ATOM 6526 N N . GLU A 1 824 ? -38.366 -10.680 11.075 1.00 95.50 824 GLU A N 1
ATOM 6527 C CA . GLU A 1 824 ? -39.728 -10.263 10.709 1.00 95.50 824 GLU A CA 1
ATOM 6528 C C . GLU A 1 824 ? -40.804 -11.097 11.430 1.00 95.50 824 GLU A C 1
ATOM 6530 O O . GLU A 1 824 ? -40.586 -12.261 11.763 1.00 95.50 824 GLU A O 1
ATOM 6535 N N . ASN A 1 825 ? -41.977 -10.506 11.679 1.00 95.31 825 ASN A N 1
ATOM 6536 C CA . ASN A 1 825 ? -43.160 -11.212 12.187 1.00 95.31 825 ASN A CA 1
ATOM 6537 C C . ASN A 1 825 ? -44.027 -11.651 11.003 1.00 95.31 825 ASN A C 1
ATOM 6539 O O . ASN A 1 825 ? -44.390 -10.811 10.181 1.00 95.31 825 ASN A O 1
ATOM 6543 N N . MET A 1 826 ? -44.399 -12.928 10.923 1.00 94.81 826 MET A N 1
ATOM 6544 C CA . MET A 1 826 ? -45.095 -13.473 9.754 1.00 94.81 826 MET A CA 1
ATOM 6545 C C . MET A 1 826 ? -46.118 -14.546 10.148 1.00 94.81 826 MET A C 1
ATOM 6547 O O . MET A 1 826 ? -45.959 -15.215 11.164 1.00 94.81 826 MET A O 1
ATOM 6551 N N . GLN A 1 827 ? -47.179 -14.723 9.352 1.00 95.50 827 GLN A N 1
ATOM 6552 C CA . GLN A 1 827 ? -48.144 -15.810 9.572 1.00 95.50 827 GLN A CA 1
ATOM 6553 C C . GLN A 1 827 ? -47.498 -17.172 9.290 1.00 95.50 827 GLN A C 1
ATOM 6555 O O . GLN A 1 827 ? -46.774 -17.322 8.303 1.00 95.50 827 GLN A O 1
ATOM 6560 N N . LEU A 1 828 ? -47.834 -18.191 10.084 1.00 95.62 828 LEU A N 1
ATOM 6561 C CA . LEU A 1 828 ? -47.322 -19.559 9.906 1.00 95.62 828 LEU A CA 1
ATOM 6562 C C . LEU A 1 828 ? -47.629 -20.139 8.511 1.00 95.62 828 LEU A C 1
ATOM 6564 O O . LEU A 1 828 ? -46.827 -20.885 7.957 1.00 95.62 828 LEU A O 1
ATOM 6568 N N . SER A 1 829 ? -48.707 -19.683 7.865 1.00 94.06 829 SER A N 1
ATOM 6569 C CA . SER A 1 829 ? -49.063 -20.015 6.476 1.00 94.06 829 SER A CA 1
ATOM 6570 C C . SER A 1 829 ? -48.053 -19.583 5.393 1.00 94.06 829 SER A C 1
ATOM 6572 O O . SER A 1 829 ? -48.291 -19.835 4.216 1.00 94.06 829 SER A O 1
ATOM 6574 N N . TYR A 1 830 ? -46.971 -18.873 5.728 1.00 95.56 830 TYR A N 1
ATOM 6575 C CA . TYR A 1 830 ? -45.881 -18.573 4.782 1.00 95.56 830 TYR A CA 1
ATOM 6576 C C . TYR A 1 830 ? -44.734 -19.594 4.829 1.00 95.56 830 TYR A C 1
ATOM 6578 O O . TYR A 1 830 ? -43.902 -19.598 3.922 1.00 95.56 830 TYR A O 1
ATOM 6586 N N . ILE A 1 831 ? -44.688 -20.465 5.844 1.00 95.81 831 ILE A N 1
ATOM 6587 C CA . ILE A 1 831 ? -43.685 -21.531 5.941 1.00 95.81 831 ILE A CA 1
ATOM 6588 C C . ILE A 1 831 ? -43.944 -22.558 4.842 1.00 95.81 831 ILE A C 1
ATOM 6590 O O . ILE A 1 831 ? -45.041 -23.106 4.738 1.00 95.81 831 ILE A O 1
ATOM 6594 N N . HIS A 1 832 ? -42.925 -22.822 4.029 1.00 93.38 832 HIS A N 1
ATOM 6595 C CA . HIS A 1 832 ? -42.964 -23.845 2.994 1.00 93.38 832 HIS A CA 1
ATOM 6596 C C . HIS A 1 832 ? -42.687 -25.231 3.599 1.00 93.38 832 HIS A C 1
ATOM 6598 O O . HIS A 1 832 ? -43.576 -26.089 3.583 1.00 93.38 832 HIS A O 1
ATOM 6604 N N . SER A 1 833 ? -41.513 -25.405 4.216 1.00 92.94 833 SER A N 1
ATOM 6605 C CA . SER A 1 833 ? -41.112 -26.612 4.957 1.00 92.94 833 SER A CA 1
ATOM 6606 C C . SER A 1 833 ? -40.191 -26.287 6.135 1.00 92.94 833 SER A C 1
ATOM 6608 O O . SER A 1 833 ? -39.566 -25.224 6.168 1.00 92.94 833 SER A O 1
ATOM 6610 N N . LYS A 1 834 ? -39.992 -27.253 7.032 1.00 94.56 834 LYS A N 1
ATOM 6611 C CA . LYS A 1 834 ? -38.797 -27.345 7.882 1.00 94.56 834 LYS A CA 1
ATOM 6612 C C . LYS A 1 834 ? -37.522 -27.524 7.038 1.00 94.56 834 LYS A C 1
ATOM 6614 O O . LYS A 1 834 ? -37.574 -28.061 5.925 1.00 94.56 834 LYS A O 1
ATOM 6619 N N . VAL A 1 835 ? -36.381 -27.077 7.563 1.00 94.12 835 VAL A N 1
ATOM 6620 C CA . VAL A 1 835 ? -35.019 -27.336 7.050 1.00 94.12 835 VAL A CA 1
ATOM 6621 C C . VAL A 1 835 ? -34.056 -27.558 8.221 1.00 94.12 835 VAL A C 1
ATOM 6623 O O . VAL A 1 835 ? -34.299 -27.074 9.327 1.00 94.12 835 VAL A O 1
ATOM 6626 N N . LYS A 1 836 ? -32.951 -28.272 7.996 1.00 94.75 836 LYS A N 1
ATOM 6627 C CA . LYS A 1 836 ? -31.932 -28.531 9.023 1.00 94.75 836 LYS A CA 1
ATOM 6628 C C . LYS A 1 836 ? -30.778 -27.546 8.836 1.00 94.75 836 LYS A C 1
ATOM 6630 O O . LYS A 1 836 ? -30.216 -27.464 7.752 1.00 94.75 836 LYS A O 1
ATOM 6635 N N . VAL A 1 837 ? -30.420 -26.800 9.880 1.00 95.31 837 VAL A N 1
ATOM 6636 C CA . VAL A 1 837 ? -29.329 -25.810 9.832 1.00 95.31 837 VAL A CA 1
ATOM 6637 C C . VAL A 1 837 ? -28.381 -26.041 11.007 1.00 95.31 837 VAL A C 1
ATOM 6639 O O . VAL A 1 837 ? -28.751 -25.835 12.163 1.00 95.31 837 VAL A O 1
ATOM 6642 N N . ILE A 1 838 ? -27.166 -26.498 10.709 1.00 93.44 838 ILE A N 1
ATOM 6643 C CA . ILE A 1 838 ? -26.150 -26.899 11.692 1.00 93.44 838 ILE A CA 1
ATOM 6644 C C . ILE A 1 838 ? -25.229 -25.711 12.010 1.00 93.44 838 ILE A C 1
ATOM 6646 O O . ILE A 1 838 ? -24.792 -25.004 11.107 1.00 93.44 838 ILE A O 1
ATOM 6650 N N . TYR A 1 839 ? -24.890 -25.496 13.283 1.00 93.81 839 TYR A N 1
ATOM 6651 C CA . TYR A 1 839 ? -23.822 -24.562 13.652 1.00 93.81 839 TYR A CA 1
ATOM 6652 C C . TYR A 1 839 ? -22.463 -25.274 13.617 1.00 93.81 839 TYR A C 1
ATOM 6654 O O . TYR A 1 839 ? -22.251 -26.217 14.379 1.00 93.81 839 TYR A O 1
ATOM 6662 N N . ARG A 1 840 ? -21.542 -24.820 12.758 1.00 89.88 840 ARG A N 1
ATOM 6663 C CA . ARG A 1 840 ? -20.154 -25.306 12.679 1.00 89.88 840 ARG A CA 1
ATOM 6664 C C . ARG A 1 840 ? -19.223 -24.296 13.355 1.00 89.88 840 ARG A C 1
ATOM 6666 O O . ARG A 1 840 ? -18.561 -23.508 12.692 1.00 89.88 840 ARG A O 1
ATOM 6673 N N . GLY A 1 841 ? -19.217 -24.279 14.687 1.00 85.88 841 GLY A N 1
ATOM 6674 C CA . GLY A 1 841 ? -18.256 -23.470 15.443 1.00 85.88 841 GLY A CA 1
ATOM 6675 C C . GLY A 1 841 ? -16.811 -23.983 15.290 1.00 85.88 841 GLY A C 1
ATOM 6676 O O . GLY A 1 841 ? -16.628 -25.157 14.963 1.00 85.88 841 GLY A O 1
ATOM 6677 N N . PRO A 1 842 ? -15.786 -23.148 15.555 1.00 87.75 842 PRO A N 1
ATOM 6678 C CA . PRO A 1 842 ? -14.395 -23.600 15.614 1.00 87.75 842 PRO A CA 1
ATOM 6679 C C . PRO A 1 842 ? -14.194 -24.703 16.661 1.00 87.75 842 PRO A C 1
ATOM 6681 O O . PRO A 1 842 ? -14.806 -24.666 17.733 1.00 87.75 842 PRO A O 1
ATOM 6684 N N . SER A 1 843 ? -13.312 -25.661 16.375 1.00 88.00 843 SER A N 1
ATOM 6685 C CA . SER A 1 843 ? -12.940 -26.711 17.327 1.00 88.00 843 SER A CA 1
ATOM 6686 C C . SER A 1 843 ? -12.097 -26.149 18.491 1.00 88.00 843 SER A C 1
ATOM 6688 O O . SER A 1 843 ? -11.453 -25.102 18.350 1.00 88.00 843 SER A O 1
ATOM 6690 N N . PRO A 1 844 ? -12.014 -26.845 19.644 1.00 87.12 844 PRO A N 1
ATOM 6691 C CA . PRO A 1 844 ? -11.126 -26.449 20.745 1.00 87.12 844 PRO A CA 1
ATOM 6692 C C . PRO A 1 844 ? -9.638 -26.408 20.353 1.00 87.12 844 PRO A C 1
ATOM 6694 O O . PRO A 1 844 ? -8.838 -25.733 20.997 1.00 87.12 844 PRO A O 1
ATOM 6697 N N . ASN A 1 845 ? -9.268 -27.137 19.298 1.00 86.00 845 ASN A N 1
ATOM 6698 C CA . ASN A 1 845 ? -7.912 -27.301 18.782 1.00 86.00 845 ASN A CA 1
ATOM 6699 C C . ASN A 1 845 ? -7.675 -26.566 17.446 1.00 86.00 845 ASN A C 1
ATOM 6701 O O . ASN A 1 845 ? -6.645 -26.803 16.819 1.00 86.00 845 ASN A O 1
ATOM 6705 N N . TRP A 1 846 ? -8.579 -25.675 17.020 1.00 85.88 846 TRP A N 1
ATOM 6706 C CA . TRP A 1 846 ? -8.586 -25.023 15.698 1.00 85.88 846 TRP A CA 1
ATOM 6707 C C . TRP A 1 846 ? -7.238 -24.414 15.280 1.00 85.88 846 TRP A C 1
ATOM 6709 O O . TRP A 1 846 ? -6.784 -24.583 14.150 1.00 85.88 846 TRP A O 1
ATOM 6719 N N . ALA A 1 847 ? -6.526 -23.783 16.219 1.00 81.25 847 ALA A N 1
ATOM 6720 C CA . ALA A 1 847 ? -5.204 -23.196 15.974 1.00 81.25 847 ALA A CA 1
ATOM 6721 C C . ALA A 1 847 ? -4.109 -24.218 15.582 1.00 81.25 847 ALA A C 1
ATOM 6723 O O . ALA A 1 847 ? -3.052 -23.818 15.097 1.00 81.25 847 ALA A O 1
ATOM 6724 N N . MET A 1 848 ? -4.349 -25.518 15.788 1.00 85.31 848 MET A N 1
ATOM 6725 C CA . MET A 1 848 ? -3.443 -26.624 15.455 1.00 85.31 848 MET A CA 1
ATOM 6726 C C . MET A 1 848 ? -3.843 -27.378 14.175 1.00 85.31 848 MET A C 1
ATOM 6728 O O . MET A 1 848 ? -3.083 -28.227 13.720 1.00 85.31 848 MET A O 1
ATOM 6732 N N . GLU A 1 849 ? -5.005 -27.086 13.578 1.00 81.88 849 GLU A N 1
ATOM 6733 C CA . GLU A 1 849 ? -5.516 -27.776 12.375 1.00 81.88 849 GLU A CA 1
ATOM 6734 C C . GLU A 1 849 ? -4.842 -27.289 11.075 1.00 81.88 849 GLU A C 1
ATOM 6736 O O . GLU A 1 849 ? -4.986 -27.892 10.009 1.00 81.88 849 GLU A O 1
ATOM 6741 N N . GLY A 1 850 ? -4.065 -26.204 11.154 1.00 78.38 850 GLY A N 1
ATOM 6742 C CA . GLY A 1 850 ? -3.356 -25.605 10.026 1.00 78.38 850 GLY A CA 1
ATOM 6743 C C . GLY A 1 850 ? -2.383 -26.573 9.344 1.00 78.38 850 GLY A C 1
ATOM 6744 O O . GLY A 1 850 ? -1.292 -26.828 9.844 1.00 78.38 850 GLY A O 1
ATOM 6745 N N . GLY A 1 851 ? -2.762 -27.060 8.159 1.00 77.88 851 GLY A N 1
ATOM 6746 C CA . GLY A 1 851 ? -1.955 -27.981 7.349 1.00 77.88 851 GLY A CA 1
ATOM 6747 C C . GLY A 1 851 ? -2.405 -29.443 7.389 1.00 77.88 851 GLY A C 1
ATOM 6748 O O . GLY A 1 851 ? -1.873 -30.239 6.616 1.00 77.88 851 GLY A O 1
ATOM 6749 N N . MET A 1 852 ? -3.395 -29.790 8.217 1.00 81.31 852 MET A N 1
ATOM 6750 C CA . MET A 1 852 ? -4.043 -31.104 8.181 1.00 81.31 852 MET A CA 1
ATOM 6751 C C . MET A 1 852 ? -4.834 -31.311 6.874 1.00 81.31 852 MET A C 1
ATOM 6753 O O . MET A 1 852 ? -5.127 -30.363 6.138 1.00 81.31 852 MET A O 1
ATOM 6757 N N . ASP A 1 853 ? -5.181 -32.565 6.576 1.00 79.31 853 ASP A N 1
ATOM 6758 C CA . ASP A 1 853 ? -6.217 -32.869 5.587 1.00 79.31 853 ASP A CA 1
ATOM 6759 C C . ASP A 1 853 ? -7.572 -32.333 6.086 1.00 79.31 853 ASP A C 1
ATOM 6761 O O . ASP A 1 853 ? -7.918 -32.578 7.244 1.00 79.31 853 ASP A O 1
ATOM 6765 N N . PRO A 1 854 ? -8.338 -31.599 5.259 1.00 75.19 854 PRO A N 1
ATOM 6766 C CA . PRO A 1 854 ? -9.644 -31.100 5.668 1.00 75.19 854 PRO A CA 1
ATOM 6767 C C . PRO A 1 854 ? -10.642 -32.249 5.859 1.00 75.19 854 PRO A C 1
ATOM 6769 O O . PRO A 1 854 ? -10.658 -33.215 5.094 1.00 75.19 854 PRO A O 1
ATOM 6772 N N . GLU A 1 855 ? -11.484 -32.129 6.886 1.00 66.50 855 GLU A N 1
ATOM 6773 C CA . GLU A 1 855 ? -12.508 -33.125 7.209 1.00 66.50 855 GLU A CA 1
ATOM 6774 C C . GLU A 1 855 ? -13.548 -33.302 6.090 1.00 66.50 855 GLU A C 1
ATOM 6776 O O . GLU A 1 855 ? -13.803 -32.400 5.289 1.00 66.50 855 GLU A O 1
ATOM 6781 N N . ALA A 1 856 ? -14.177 -34.480 6.071 1.00 59.66 856 ALA A N 1
ATOM 6782 C CA . ALA A 1 856 ? -15.149 -34.883 5.060 1.00 59.66 856 ALA A CA 1
ATOM 6783 C C . ALA A 1 856 ? -16.431 -34.019 5.029 1.00 59.66 856 ALA A C 1
ATOM 6785 O O . ALA A 1 856 ? -16.718 -33.231 5.932 1.00 59.66 856 ALA A O 1
ATOM 6786 N N . MET A 1 857 ? -17.221 -34.200 3.963 1.00 60.47 857 MET A N 1
ATOM 6787 C CA . MET A 1 857 ? -18.451 -33.444 3.696 1.00 60.47 857 MET A CA 1
ATOM 6788 C C . MET A 1 857 ? -19.463 -33.490 4.855 1.00 60.47 857 MET A C 1
ATOM 6790 O O . MET A 1 857 ? -19.572 -34.476 5.584 1.00 60.47 857 MET A O 1
ATOM 6794 N N . LEU A 1 858 ? -20.250 -32.417 4.970 1.00 68.00 858 LEU A N 1
ATOM 6795 C CA . LEU A 1 858 ? -21.275 -32.216 5.999 1.00 68.00 858 LEU A CA 1
ATOM 6796 C C . LEU A 1 858 ? -22.235 -33.420 6.133 1.00 68.00 858 LEU A C 1
ATOM 6798 O O . LEU A 1 858 ? -22.945 -33.741 5.174 1.00 68.00 858 LEU A O 1
ATOM 6802 N N . PRO A 1 859 ? -22.338 -34.050 7.324 1.00 63.59 859 PRO A N 1
ATOM 6803 C CA . PRO A 1 859 ? -23.220 -35.195 7.546 1.00 63.59 859 PRO A CA 1
ATOM 6804 C C . PRO A 1 859 ? -24.702 -34.897 7.258 1.00 63.59 859 PRO A C 1
ATOM 6806 O O . PRO A 1 859 ? -25.407 -34.246 8.042 1.00 63.59 859 PRO A O 1
ATOM 6809 N N . GLY A 1 860 ? -25.181 -35.432 6.132 1.00 63.69 860 GLY A N 1
ATOM 6810 C CA . GLY A 1 860 ? -26.555 -35.292 5.645 1.00 63.69 860 GLY A CA 1
ATOM 6811 C C . GLY A 1 860 ? -26.745 -34.353 4.449 1.00 63.69 860 GLY A C 1
ATOM 6812 O O . GLY A 1 860 ? -27.874 -34.236 3.996 1.00 63.69 860 GLY A O 1
ATOM 6813 N N . ALA A 1 861 ? -25.690 -33.732 3.904 1.00 69.25 861 ALA A N 1
ATOM 6814 C CA . ALA A 1 861 ? -25.780 -32.807 2.760 1.00 69.25 861 ALA A CA 1
ATOM 6815 C C . ALA A 1 861 ? -26.491 -33.379 1.508 1.00 69.25 861 ALA A C 1
ATOM 6817 O O . ALA A 1 861 ? -27.049 -32.625 0.712 1.00 69.25 861 ALA A O 1
ATOM 6818 N N . GLU A 1 862 ? -26.511 -34.706 1.347 1.00 70.62 862 GLU A N 1
ATOM 6819 C CA . GLU A 1 862 ? -27.214 -35.411 0.263 1.00 70.62 862 GLU A CA 1
ATOM 6820 C C . GLU A 1 862 ? -28.746 -35.211 0.271 1.00 70.62 862 GLU A C 1
ATOM 6822 O O . GLU A 1 862 ? -29.401 -35.470 -0.739 1.00 70.62 862 GLU A O 1
ATOM 6827 N N . ASP A 1 863 ? -29.340 -34.749 1.379 1.00 77.56 863 ASP A N 1
ATOM 6828 C CA . ASP A 1 863 ? -30.794 -34.573 1.514 1.00 77.56 863 ASP A CA 1
ATOM 6829 C C . ASP A 1 863 ? -31.357 -33.320 0.806 1.00 77.56 863 ASP A C 1
ATOM 6831 O O . ASP A 1 863 ? -32.578 -33.190 0.660 1.00 77.56 863 ASP A O 1
ATOM 6835 N N . GLY A 1 864 ? -30.494 -32.388 0.380 1.00 79.25 864 GLY A N 1
ATOM 6836 C CA . GLY A 1 864 ? -30.886 -31.104 -0.216 1.00 79.25 864 GLY A CA 1
ATOM 6837 C C . GLY A 1 864 ? -31.668 -30.167 0.722 1.00 79.25 864 GLY A C 1
ATOM 6838 O O . GLY A 1 864 ? -32.351 -29.258 0.248 1.00 79.25 864 GLY A O 1
ATOM 6839 N N . LYS A 1 865 ? -31.615 -30.406 2.039 1.00 84.12 865 LYS A N 1
ATOM 6840 C CA . LYS A 1 865 ? -32.314 -29.671 3.113 1.00 84.12 865 LYS A CA 1
ATOM 6841 C C . LYS A 1 865 ? -31.432 -29.368 4.334 1.00 84.12 865 LYS A C 1
ATOM 6843 O O . LYS A 1 865 ? -31.875 -28.633 5.223 1.00 84.12 865 LYS A O 1
ATOM 6848 N N . THR A 1 866 ? -30.233 -29.941 4.395 1.00 92.12 866 THR A N 1
ATOM 6849 C CA . THR A 1 866 ? -29.208 -29.722 5.414 1.00 92.12 866 THR A CA 1
ATOM 6850 C C . THR A 1 866 ? -28.245 -28.625 4.964 1.00 92.12 866 THR A C 1
ATOM 6852 O O . THR A 1 866 ? -27.512 -28.779 3.992 1.00 92.12 866 THR A O 1
ATOM 6855 N N . TYR A 1 867 ? -28.222 -27.536 5.727 1.00 94.38 867 TYR A N 1
ATOM 6856 C CA . TYR A 1 867 ? -27.333 -26.385 5.575 1.00 94.38 867 TYR A CA 1
ATOM 6857 C C . TYR A 1 867 ? -26.460 -26.218 6.824 1.00 94.38 867 TYR A C 1
ATOM 6859 O O . TYR A 1 867 ? -26.725 -26.831 7.867 1.00 94.38 867 TYR A O 1
ATOM 6867 N N . PHE A 1 868 ? -25.465 -25.333 6.770 1.00 94.44 868 PHE A N 1
ATOM 6868 C CA . PHE A 1 868 ? -24.675 -24.956 7.944 1.00 94.44 868 PHE A CA 1
ATOM 6869 C C . PHE A 1 868 ? -24.436 -23.447 8.038 1.00 94.44 868 PHE A C 1
ATOM 6871 O O . PHE A 1 868 ? -24.638 -22.716 7.077 1.00 94.44 868 PHE A O 1
ATOM 6878 N N . TYR A 1 869 ? -24.005 -22.978 9.207 1.00 95.94 869 TYR A N 1
ATOM 6879 C CA . TYR A 1 869 ? -23.446 -21.639 9.388 1.00 95.94 869 TYR A CA 1
ATOM 6880 C C . TYR A 1 869 ? -22.300 -21.662 10.395 1.00 95.94 869 TYR A C 1
ATOM 6882 O O . TYR A 1 869 ? -22.306 -22.454 11.341 1.00 95.94 869 TYR A O 1
ATOM 6890 N N . GLN A 1 870 ? -21.354 -20.745 10.223 1.00 93.94 870 GLN A N 1
ATOM 6891 C CA . GLN A 1 870 ? -20.257 -20.497 11.167 1.00 93.94 870 GLN A CA 1
ATOM 6892 C C . GLN A 1 870 ? -20.188 -19.025 11.603 1.00 93.94 870 GLN A C 1
ATOM 6894 O O . GLN A 1 870 ? -19.914 -18.756 12.772 1.00 93.94 870 GLN A O 1
ATOM 6899 N N . PHE A 1 871 ? -20.528 -18.074 10.722 1.00 96.75 871 PHE A N 1
ATOM 6900 C CA . PHE A 1 871 ? -20.376 -16.636 10.975 1.00 96.75 871 PHE A CA 1
ATOM 6901 C C . PHE A 1 871 ? -21.692 -15.839 10.973 1.00 96.75 871 PHE A C 1
ATOM 6903 O O . PHE A 1 871 ? -22.723 -16.230 10.418 1.00 96.75 871 PHE A O 1
ATOM 6910 N N . TRP A 1 872 ? -21.627 -14.663 11.593 1.00 95.88 872 TRP A N 1
ATOM 6911 C CA . TRP A 1 872 ? -22.527 -13.536 11.382 1.00 95.88 872 TRP A CA 1
ATOM 6912 C C . TRP A 1 872 ? -21.975 -12.644 10.261 1.00 95.88 872 TRP A C 1
ATOM 6914 O O . TRP A 1 872 ? -20.776 -12.378 10.230 1.00 95.88 872 TRP A O 1
ATOM 6924 N N . TYR A 1 873 ? -22.830 -12.135 9.373 1.00 96.31 873 TYR A N 1
ATOM 6925 C CA . TYR A 1 873 ? -22.445 -11.234 8.284 1.00 96.31 873 TYR A CA 1
ATOM 6926 C C . TYR A 1 873 ? -23.048 -9.830 8.448 1.00 96.31 873 TYR A C 1
ATOM 6928 O O . TYR A 1 873 ? -24.234 -9.665 8.743 1.00 96.31 873 TYR A O 1
ATOM 6936 N N . SER A 1 874 ? -22.226 -8.799 8.237 1.00 91.75 874 SER A N 1
ATOM 6937 C CA . SER A 1 874 ? -22.641 -7.392 8.214 1.00 91.75 874 SER A CA 1
ATOM 6938 C C . SER A 1 874 ? -22.496 -6.828 6.801 1.00 91.75 874 SER A C 1
ATOM 6940 O O . SER A 1 874 ? -21.416 -6.371 6.421 1.00 91.75 874 SER A O 1
ATOM 6942 N N . GLN A 1 875 ? -23.596 -6.846 6.042 1.00 88.31 875 GLN A N 1
ATOM 6943 C CA . GLN A 1 875 ? -23.639 -6.500 4.616 1.00 88.31 875 GLN A CA 1
ATOM 6944 C C . GLN A 1 875 ? -23.065 -5.105 4.310 1.00 88.31 875 GLN A C 1
ATOM 6946 O O . GLN A 1 875 ? -22.290 -4.967 3.370 1.00 88.31 875 GLN A O 1
ATOM 6951 N N . ASP A 1 876 ? -23.354 -4.102 5.148 1.00 85.88 876 ASP A N 1
ATOM 6952 C CA . ASP A 1 876 ? -22.884 -2.714 4.973 1.00 85.88 876 ASP A CA 1
ATOM 6953 C C . ASP A 1 876 ? -21.356 -2.537 5.064 1.00 85.88 876 ASP A C 1
ATOM 6955 O O . ASP A 1 876 ? -20.830 -1.511 4.639 1.00 85.88 876 ASP A O 1
ATOM 6959 N N . TYR A 1 877 ? -20.640 -3.512 5.639 1.00 88.69 877 TYR A N 1
ATOM 6960 C CA . TYR A 1 877 ? -19.195 -3.436 5.912 1.00 88.69 877 TYR A CA 1
ATOM 6961 C C . TYR A 1 877 ? -18.417 -4.660 5.407 1.00 88.69 877 TYR A C 1
ATOM 6963 O O . TYR A 1 877 ? -17.239 -4.801 5.726 1.00 88.69 877 TYR A O 1
ATOM 6971 N N . ALA A 1 878 ? -19.083 -5.581 4.700 1.00 92.81 878 ALA A N 1
ATOM 6972 C CA . ALA A 1 878 ? -18.555 -6.887 4.293 1.00 92.81 878 ALA A CA 1
ATOM 6973 C C . ALA A 1 878 ? -17.888 -7.712 5.425 1.00 92.81 878 ALA A C 1
ATOM 6975 O O . ALA A 1 878 ? -17.047 -8.571 5.163 1.00 92.81 878 ALA A O 1
ATOM 6976 N N . ARG A 1 879 ? -18.259 -7.475 6.694 1.00 93.81 879 ARG A N 1
ATOM 6977 C CA . ARG A 1 879 ? -17.637 -8.133 7.857 1.00 93.81 879 ARG A CA 1
ATOM 6978 C C . ARG A 1 879 ? -18.245 -9.507 8.107 1.00 93.81 879 ARG A C 1
ATOM 6980 O O . ARG A 1 879 ? -19.460 -9.612 8.269 1.00 93.81 879 ARG A O 1
ATOM 6987 N N . PHE A 1 880 ? -17.382 -10.508 8.243 1.00 96.19 880 PHE A N 1
ATOM 6988 C CA . PHE A 1 880 ? -17.700 -11.814 8.812 1.00 96.19 880 PHE A CA 1
ATOM 6989 C C . PHE A 1 880 ? -17.221 -11.830 10.269 1.00 96.19 880 PHE A C 1
ATOM 6991 O O . PHE A 1 880 ? -16.061 -11.535 10.551 1.00 96.19 880 PHE A O 1
ATOM 6998 N N . GLU A 1 881 ? -18.130 -12.095 11.202 1.00 93.69 881 GLU A N 1
ATOM 6999 C CA . GLU A 1 881 ? -17.906 -12.011 12.649 1.00 93.69 881 GLU A CA 1
ATOM 7000 C C . GLU A 1 881 ? -18.325 -13.325 13.321 1.00 93.69 881 GLU A C 1
ATOM 7002 O O . GLU A 1 881 ? -19.231 -14.008 12.842 1.00 93.69 881 GLU A O 1
ATOM 7007 N N . SER A 1 882 ? -17.733 -13.679 14.463 1.00 93.00 882 SER A N 1
ATOM 7008 C CA . SER A 1 882 ? -18.262 -14.782 15.277 1.00 93.00 882 SER A CA 1
ATOM 7009 C C . SER A 1 882 ? -19.700 -14.471 15.734 1.00 93.00 882 SER A C 1
ATOM 7011 O O . SER A 1 882 ? -19.984 -13.320 16.087 1.00 93.00 882 SER A O 1
ATOM 7013 N N . PRO A 1 883 ? -20.620 -15.454 15.769 1.00 93.19 883 PRO A N 1
ATOM 7014 C CA . PRO A 1 883 ? -21.978 -15.245 16.264 1.00 93.19 883 PRO A CA 1
ATOM 7015 C C . PRO A 1 883 ? -22.001 -14.655 17.689 1.00 93.19 883 PRO A C 1
ATOM 7017 O O . PRO A 1 883 ? -21.211 -15.088 18.534 1.00 93.19 883 PRO A O 1
ATOM 7020 N N . PRO A 1 884 ? -22.899 -13.695 17.997 1.00 89.12 884 PRO A N 1
ATOM 7021 C CA . PRO A 1 884 ? -22.985 -13.110 19.334 1.00 89.12 884 PRO A CA 1
ATOM 7022 C C . PRO A 1 884 ? -23.263 -14.160 20.419 1.00 89.12 884 PRO A C 1
ATOM 7024 O O . PRO A 1 884 ? -24.195 -14.952 20.294 1.00 89.12 884 PRO A O 1
ATOM 7027 N N . LYS A 1 885 ? -22.496 -14.118 21.517 1.00 86.69 885 LYS A N 1
ATOM 7028 C CA . LYS A 1 885 ? -22.616 -15.032 22.675 1.00 86.69 885 LYS A CA 1
ATOM 7029 C C . LYS A 1 885 ? -23.805 -14.709 23.607 1.00 86.69 885 LYS A C 1
ATOM 7031 O O . LYS A 1 885 ? -23.892 -15.264 24.701 1.00 86.69 885 LYS A O 1
ATOM 7036 N N . THR A 1 886 ? -24.678 -13.774 23.224 1.00 86.19 886 THR A N 1
ATOM 7037 C CA . THR A 1 886 ? -25.798 -13.283 24.042 1.00 86.19 886 THR A CA 1
ATOM 7038 C C . THR A 1 886 ? -26.770 -14.415 24.374 1.00 86.19 886 THR A C 1
ATOM 7040 O O . THR A 1 886 ? -27.244 -15.105 23.474 1.00 86.19 886 THR A O 1
ATOM 7043 N N . GLN A 1 887 ? -27.085 -14.586 25.658 1.00 84.62 887 GLN A N 1
ATOM 7044 C CA . GLN A 1 887 ? -28.022 -15.601 26.149 1.00 84.62 887 GLN A CA 1
ATOM 7045 C C . GLN A 1 887 ? -29.438 -15.022 26.322 1.00 84.62 887 GLN A C 1
ATOM 7047 O O . GLN A 1 887 ? -29.571 -13.818 26.567 1.00 84.62 887 GLN A O 1
ATOM 7052 N N . PRO A 1 888 ? -30.501 -15.845 26.230 1.00 86.50 888 PRO A N 1
ATOM 7053 C CA . PRO A 1 888 ? -31.833 -15.451 26.675 1.00 86.50 888 PRO A CA 1
ATOM 7054 C C . PRO A 1 888 ? -31.856 -15.200 28.185 1.00 86.50 888 PRO A C 1
ATOM 7056 O O . PRO A 1 888 ? -31.138 -15.851 28.942 1.00 86.50 888 PRO A O 1
ATOM 7059 N N . ALA A 1 889 ? -32.745 -14.311 28.626 1.00 86.31 889 ALA A N 1
ATOM 7060 C CA . ALA A 1 889 ? -33.166 -14.271 30.025 1.00 86.31 889 ALA A CA 1
ATOM 7061 C C . ALA A 1 889 ? -34.509 -15.004 30.168 1.00 86.31 889 ALA A C 1
ATOM 7063 O O . ALA A 1 889 ? -35.265 -15.127 29.199 1.00 86.31 889 ALA A O 1
ATOM 7064 N N . GLU A 1 890 ? -34.821 -15.509 31.364 1.00 81.94 890 GLU A N 1
ATOM 7065 C CA . GLU A 1 890 ? -36.006 -16.358 31.583 1.00 81.94 890 GLU A CA 1
ATOM 7066 C C . GLU A 1 890 ? -37.335 -15.667 31.214 1.00 81.94 890 GLU A C 1
ATOM 7068 O O . GLU A 1 890 ? -38.284 -16.333 30.801 1.00 81.94 890 GLU A O 1
ATOM 7073 N N . ASP A 1 891 ? -37.400 -14.332 31.266 1.00 85.12 891 ASP A N 1
ATOM 7074 C CA . ASP A 1 891 ? -38.572 -13.552 30.850 1.00 85.12 891 ASP A CA 1
ATOM 7075 C C . ASP A 1 891 ? -38.802 -13.540 29.324 1.00 85.12 891 ASP A C 1
ATOM 7077 O O . ASP A 1 891 ? -39.933 -13.356 28.871 1.00 85.12 891 ASP A O 1
ATOM 7081 N N . ASN A 1 892 ? -37.748 -13.742 28.525 1.00 87.81 892 ASN A N 1
ATOM 7082 C CA . ASN A 1 892 ? -37.763 -13.612 27.065 1.00 87.81 892 ASN A CA 1
ATOM 7083 C C . ASN A 1 892 ? -37.401 -14.896 26.301 1.00 87.81 892 ASN A C 1
ATOM 7085 O O . ASN A 1 892 ? -37.544 -14.932 25.081 1.00 87.81 892 ASN A O 1
ATOM 7089 N N . LYS A 1 893 ? -37.041 -15.973 27.006 1.00 88.94 893 LYS A N 1
ATOM 7090 C CA . LYS A 1 893 ? -36.706 -17.315 26.487 1.00 88.94 893 LYS A CA 1
ATOM 7091 C C . LYS A 1 893 ? -37.689 -17.868 25.441 1.00 88.94 893 LYS A C 1
ATOM 7093 O O . LYS A 1 893 ? -37.270 -18.516 24.490 1.00 88.94 893 LYS A O 1
ATOM 7098 N N . HIS A 1 894 ? -38.983 -17.565 25.576 1.00 88.00 894 HIS A N 1
ATOM 7099 C CA . HIS A 1 894 ? -40.062 -17.978 24.658 1.00 88.00 894 HIS A CA 1
ATOM 7100 C C . HIS A 1 894 ? -40.183 -17.128 23.371 1.00 88.00 894 HIS A C 1
ATOM 7102 O O . HIS A 1 894 ? -41.028 -17.404 22.519 1.00 88.00 894 HIS A O 1
ATOM 7108 N N . LYS A 1 895 ? -39.384 -16.061 23.246 1.00 91.19 895 LYS A N 1
ATOM 7109 C CA . LYS A 1 895 ? -39.422 -15.073 22.151 1.00 91.19 895 LYS A CA 1
ATOM 7110 C C . LYS A 1 895 ? -38.035 -14.507 21.792 1.00 91.19 895 LYS A C 1
ATOM 7112 O O . LYS A 1 895 ? -37.927 -13.400 21.260 1.00 91.19 895 LYS A O 1
ATOM 7117 N N . PHE A 1 896 ? -36.967 -15.227 22.137 1.00 94.00 896 PHE A N 1
ATOM 7118 C CA . PHE A 1 896 ? -35.593 -14.737 22.057 1.00 94.00 896 PHE A CA 1
ATOM 7119 C C . PHE A 1 896 ? -35.083 -14.677 20.610 1.00 94.00 896 PHE A C 1
ATOM 7121 O O . PHE A 1 896 ? -35.006 -15.689 19.916 1.00 94.00 896 PHE A O 1
ATOM 7128 N N . CYS A 1 897 ? -34.673 -13.486 20.165 1.00 95.12 897 CYS A N 1
ATOM 7129 C CA . CYS A 1 897 ? -34.139 -13.261 18.824 1.00 95.12 897 CYS A CA 1
ATOM 7130 C C . CYS A 1 897 ? -32.925 -12.325 18.866 1.00 95.12 897 CYS A C 1
ATOM 7132 O O . CYS A 1 897 ? -33.049 -11.136 19.170 1.00 95.12 897 CYS A O 1
ATOM 7134 N N . LEU A 1 898 ? -31.756 -12.861 18.493 1.00 92.88 898 LEU A N 1
ATOM 7135 C CA . LEU A 1 898 ? -30.483 -12.131 18.443 1.00 92.88 898 LEU A CA 1
ATOM 7136 C C . LEU A 1 898 ? -30.552 -10.895 17.533 1.00 92.88 898 LEU A C 1
ATOM 7138 O O . LEU A 1 898 ? -30.002 -9.851 17.877 1.00 92.88 898 LEU A O 1
ATOM 7142 N N . SER A 1 899 ? -31.260 -10.983 16.400 1.00 93.69 899 SER A N 1
ATOM 7143 C CA . SER A 1 899 ? -31.469 -9.833 15.510 1.00 93.69 899 SER A CA 1
ATOM 7144 C C . SER A 1 899 ? -32.313 -8.738 16.176 1.00 93.69 899 SER A C 1
ATOM 7146 O O . SER A 1 899 ? -31.924 -7.573 16.144 1.00 93.69 899 SER A O 1
ATOM 7148 N N . CYS A 1 900 ? -33.413 -9.082 16.859 1.00 94.44 900 CYS A N 1
ATOM 7149 C CA . CYS A 1 900 ? -34.211 -8.098 17.604 1.00 94.44 900 CYS A CA 1
ATOM 7150 C C . CYS A 1 900 ? -33.398 -7.394 18.696 1.00 94.44 900 CYS A C 1
ATOM 7152 O O . CYS A 1 900 ? -33.512 -6.176 18.831 1.00 94.44 900 CYS A O 1
ATOM 7154 N N . ILE A 1 901 ? -32.566 -8.137 19.432 1.00 92.38 901 ILE A N 1
ATOM 7155 C CA . ILE A 1 901 ? -31.715 -7.592 20.498 1.00 92.38 901 ILE A CA 1
ATOM 7156 C C . ILE A 1 901 ? -30.645 -6.666 19.909 1.00 92.38 901 ILE A C 1
ATOM 7158 O O . ILE A 1 901 ? -30.645 -5.483 20.240 1.00 92.38 901 ILE A O 1
ATOM 7162 N N . ARG A 1 902 ? -29.833 -7.126 18.945 1.00 89.25 902 ARG A N 1
ATOM 7163 C CA . ARG A 1 902 ? -28.778 -6.303 18.315 1.00 89.25 902 ARG A CA 1
ATOM 7164 C C . ARG A 1 902 ? -29.352 -5.055 17.621 1.00 89.25 902 ARG A C 1
ATOM 7166 O O . ARG A 1 902 ? -28.737 -3.993 17.655 1.00 89.25 902 ARG A O 1
ATOM 7173 N N . LEU A 1 903 ? -30.561 -5.135 17.049 1.00 89.25 903 LEU A N 1
ATOM 7174 C CA . LEU A 1 903 ? -31.281 -3.977 16.492 1.00 89.25 903 LEU A CA 1
ATOM 7175 C C . LEU A 1 903 ? -31.890 -3.054 17.562 1.00 89.25 903 LEU A C 1
ATOM 7177 O O . LEU A 1 903 ? -32.115 -1.876 17.284 1.00 89.25 903 LEU A O 1
ATOM 7181 N N . ALA A 1 904 ? -32.224 -3.546 18.756 1.00 90.06 904 ALA A N 1
ATOM 7182 C CA . ALA A 1 904 ? -32.668 -2.715 19.877 1.00 90.06 904 ALA A CA 1
ATOM 7183 C C . ALA A 1 904 ? -31.480 -1.993 20.529 1.00 90.06 904 ALA A C 1
ATOM 7185 O O . ALA A 1 904 ? -31.540 -0.778 20.700 1.00 90.06 904 ALA A O 1
ATOM 7186 N N . GLU A 1 905 ? -30.386 -2.711 20.791 1.00 88.06 905 GLU A N 1
ATOM 7187 C CA . GLU A 1 905 ? -29.111 -2.181 21.288 1.00 88.06 905 GLU A CA 1
ATOM 7188 C C . GLU A 1 905 ? -28.556 -1.089 20.370 1.00 88.06 905 GLU A C 1
ATOM 7190 O O . GLU A 1 905 ? -28.228 -0.005 20.848 1.00 88.06 905 GLU A O 1
ATOM 7195 N N . LEU A 1 906 ? -28.513 -1.330 19.052 1.00 85.69 906 LEU A N 1
ATOM 7196 C CA . LEU A 1 906 ? -28.032 -0.350 18.075 1.00 85.69 906 LEU A CA 1
ATOM 7197 C C . LEU A 1 906 ? -28.864 0.940 18.117 1.00 85.69 906 LEU A C 1
ATOM 7199 O O . LEU A 1 906 ? -28.308 2.015 18.326 1.00 85.69 906 LEU A O 1
ATOM 7203 N N . ARG A 1 907 ? -30.200 0.837 18.041 1.00 88.06 907 ARG A N 1
ATOM 7204 C CA . ARG A 1 907 ? -31.095 2.006 18.146 1.00 88.06 907 ARG A CA 1
ATOM 7205 C C . ARG A 1 907 ? -30.959 2.718 19.494 1.00 88.06 907 ARG A C 1
ATOM 7207 O O . ARG A 1 907 ? -30.932 3.942 19.533 1.00 88.06 907 ARG A O 1
ATOM 7214 N N . GLN A 1 908 ? -30.841 1.978 20.597 1.00 86.62 908 GLN A N 1
ATOM 7215 C CA . GLN A 1 908 ? -30.628 2.548 21.929 1.00 86.62 908 GLN A CA 1
ATOM 7216 C C . GLN A 1 908 ? -29.277 3.264 22.058 1.00 86.62 908 GLN A C 1
ATOM 7218 O O . GLN A 1 908 ? -29.198 4.247 22.794 1.00 86.62 908 GLN A O 1
ATOM 7223 N N . LYS A 1 909 ? -28.242 2.781 21.363 1.00 85.44 909 LYS A N 1
ATOM 7224 C CA . LYS A 1 909 ? -26.907 3.379 21.319 1.00 85.44 909 LYS A CA 1
ATOM 7225 C C . LYS A 1 909 ? -26.874 4.637 20.449 1.00 85.44 909 LYS A C 1
ATOM 7227 O O . LYS A 1 909 ? -26.236 5.606 20.840 1.00 85.44 909 LYS A O 1
ATOM 7232 N N . GLU A 1 910 ? -27.539 4.625 19.296 1.00 85.38 910 GLU A N 1
ATOM 7233 C CA . GLU A 1 910 ? -27.570 5.738 18.333 1.00 85.38 910 GLU A CA 1
ATOM 7234 C C . GLU A 1 910 ? -28.469 6.900 18.784 1.00 85.38 910 GLU A C 1
ATOM 7236 O O . GLU A 1 910 ? -28.111 8.061 18.582 1.00 85.38 910 GLU A O 1
ATOM 7241 N N . MET A 1 911 ? -29.613 6.614 19.418 1.00 85.44 911 MET A N 1
ATOM 7242 C CA . MET A 1 911 ? -30.557 7.643 19.873 1.00 85.44 911 MET A CA 1
ATOM 7243 C C . MET A 1 911 ? -29.922 8.623 20.880 1.00 85.44 911 MET A C 1
ATOM 7245 O O . MET A 1 911 ? -29.443 8.178 21.927 1.00 85.44 911 MET A O 1
ATOM 7249 N N . PRO A 1 912 ? -30.007 9.947 20.638 1.00 90.81 912 PRO A N 1
ATOM 7250 C CA . PRO A 1 912 ? -29.741 10.957 21.656 1.00 90.81 912 PRO A CA 1
ATOM 7251 C C . PRO A 1 912 ? -30.652 10.776 22.874 1.00 90.81 912 PRO A C 1
ATOM 7253 O O . PRO A 1 912 ? -31.861 10.587 22.717 1.00 90.81 912 PRO A O 1
ATOM 7256 N N . LYS A 1 913 ? -30.080 10.843 24.081 1.00 90.88 913 LYS A N 1
ATOM 7257 C CA . LYS A 1 913 ? -30.819 10.763 25.351 1.00 90.88 913 LYS A CA 1
ATOM 7258 C C . LYS A 1 913 ? -30.268 11.710 26.407 1.00 90.88 913 LYS A C 1
ATOM 7260 O O . LYS A 1 913 ? -29.062 11.969 26.443 1.00 90.88 913 LYS A O 1
ATOM 7265 N N . VAL A 1 914 ? -31.143 12.157 27.304 1.00 91.62 914 VAL A N 1
ATOM 7266 C CA . VAL A 1 914 ? -30.754 12.865 28.533 1.00 91.62 914 VAL A CA 1
ATOM 7267 C C . VAL A 1 914 ? -30.494 11.846 29.641 1.00 91.62 914 VAL A C 1
ATOM 7269 O O . VAL A 1 914 ? -31.318 10.965 29.875 1.00 91.62 914 VAL A O 1
ATOM 7272 N N . LEU A 1 915 ? -29.350 11.960 30.320 1.00 90.75 915 LEU A N 1
ATOM 7273 C CA . LEU A 1 915 ? -28.998 11.093 31.450 1.00 90.75 915 LEU A CA 1
ATOM 7274 C C . LEU A 1 915 ? -29.364 11.750 32.784 1.00 90.75 915 LEU A C 1
ATOM 7276 O O . LEU A 1 915 ? -30.010 11.131 33.624 1.00 90.75 915 LEU A O 1
ATOM 7280 N N . GLU A 1 916 ? -28.997 13.020 32.953 1.00 91.31 916 GLU A N 1
ATOM 7281 C CA . GLU A 1 916 ? -29.166 13.768 34.200 1.00 91.31 916 GLU A CA 1
ATOM 7282 C C . GLU A 1 916 ? -29.704 15.178 33.919 1.00 91.31 916 GLU A C 1
ATOM 7284 O O . GLU A 1 916 ? -29.177 15.907 33.074 1.00 91.31 916 GLU A O 1
ATOM 7289 N N . GLN A 1 917 ? -30.740 15.572 34.659 1.00 89.88 917 GLN A N 1
ATOM 7290 C CA . GLN A 1 917 ? -31.365 16.898 34.602 1.00 89.88 917 GLN A CA 1
ATOM 7291 C C . GLN A 1 917 ? -30.925 17.731 35.814 1.00 89.88 917 GLN A C 1
ATOM 7293 O O . GLN A 1 917 ? -30.732 17.181 36.897 1.00 89.88 917 GLN A O 1
ATOM 7298 N N . LEU A 1 918 ? -30.777 19.043 35.626 1.00 89.44 918 LEU A N 1
ATOM 7299 C CA . LEU A 1 918 ? -30.354 19.996 36.657 1.00 89.44 918 LEU A CA 1
ATOM 7300 C C . LEU A 1 918 ? -31.531 20.845 37.145 1.00 89.44 918 LEU A C 1
ATOM 7302 O O . LEU A 1 918 ? -32.019 20.656 38.255 1.00 89.44 918 LEU A O 1
ATOM 7306 N N . GLU A 1 919 ? -31.993 21.770 36.306 1.00 89.88 919 GLU A N 1
ATOM 7307 C CA . GLU A 1 919 ? -33.036 22.742 36.633 1.00 89.88 919 GLU A CA 1
ATOM 7308 C C . GLU A 1 919 ? -33.880 23.093 35.399 1.00 89.88 919 GLU A C 1
ATOM 7310 O O . GLU A 1 919 ? -33.532 22.753 34.264 1.00 89.88 919 GLU A O 1
ATOM 7315 N N . GLU A 1 920 ? -35.009 23.764 35.618 1.00 87.69 920 GLU A N 1
ATOM 7316 C CA . GLU A 1 920 ? -35.890 24.250 34.558 1.00 87.69 920 GLU A CA 1
ATOM 7317 C C . GLU A 1 920 ? -36.004 25.772 34.628 1.00 87.69 920 GLU A C 1
ATOM 7319 O O . GLU A 1 920 ? -36.421 26.322 35.646 1.00 87.69 920 GLU A O 1
ATOM 7324 N N . VAL A 1 921 ? -35.661 26.443 33.527 1.00 87.38 921 VAL A N 1
ATOM 7325 C CA . VAL A 1 921 ? -35.673 27.907 33.404 1.00 87.38 921 VAL A CA 1
ATOM 7326 C C . VAL A 1 921 ? -36.304 28.272 32.062 1.00 87.38 921 VAL A C 1
ATOM 7328 O O . VAL A 1 921 ? -35.949 27.700 31.032 1.00 87.38 921 VAL A O 1
ATOM 7331 N N . ASP A 1 922 ? -37.277 29.186 32.070 1.00 84.31 922 ASP A N 1
ATOM 7332 C CA . ASP A 1 922 ? -37.974 29.704 30.879 1.00 84.31 922 ASP A CA 1
ATOM 7333 C C . ASP A 1 922 ? -38.472 28.618 29.896 1.00 84.31 922 ASP A C 1
ATOM 7335 O O . ASP A 1 922 ? -38.387 28.746 28.673 1.00 84.31 922 ASP A O 1
ATOM 7339 N N . GLY A 1 923 ? -38.985 27.507 30.442 1.00 82.12 923 GLY A N 1
ATOM 7340 C CA . GLY A 1 923 ? -39.512 26.368 29.677 1.00 82.12 923 GLY A CA 1
ATOM 7341 C C . GLY A 1 923 ? -38.451 25.451 29.051 1.00 82.12 923 GLY A C 1
ATOM 7342 O O . GLY A 1 923 ? -38.800 24.547 28.285 1.00 82.12 923 GLY A O 1
ATOM 7343 N N . ARG A 1 924 ? -37.168 25.661 29.373 1.00 89.50 924 ARG A N 1
ATOM 7344 C CA . ARG A 1 924 ? -36.035 24.810 28.983 1.00 89.50 924 ARG A CA 1
ATOM 7345 C C . ARG A 1 924 ? -35.588 23.972 30.172 1.00 89.50 924 ARG A C 1
ATOM 7347 O O . ARG A 1 924 ? -35.400 24.501 31.264 1.00 89.50 924 ARG A O 1
ATOM 7354 N N . VAL A 1 925 ? -35.367 22.681 29.949 1.00 91.50 925 VAL A N 1
ATOM 7355 C CA . VAL A 1 925 ? -34.777 21.783 30.950 1.00 91.50 925 VAL A CA 1
ATOM 7356 C C . VAL A 1 925 ? -33.275 21.707 30.704 1.00 91.50 925 VAL A C 1
ATOM 7358 O O . VAL A 1 925 ? -32.842 21.253 29.641 1.00 91.50 925 VAL A O 1
ATOM 7361 N N . TYR A 1 926 ? -32.492 22.163 31.678 1.00 94.00 926 TYR A N 1
ATOM 7362 C CA . TYR A 1 926 ? -31.033 22.110 31.674 1.00 94.00 926 TYR A CA 1
ATOM 7363 C C . TYR A 1 926 ? -30.538 20.752 32.186 1.00 94.00 926 TYR A C 1
ATOM 7365 O O . TYR A 1 926 ? -31.168 20.128 33.041 1.00 94.00 926 TYR A O 1
ATOM 7373 N N . CYS A 1 927 ? -29.418 20.271 31.646 1.00 93.19 927 CYS A N 1
ATOM 7374 C CA . CYS A 1 927 ? -28.908 18.913 31.864 1.00 93.19 927 CYS A CA 1
ATOM 7375 C C . CYS A 1 927 ? -27.414 18.932 32.225 1.00 93.19 927 CYS A C 1
ATOM 7377 O O . CYS A 1 927 ? -26.660 19.723 31.658 1.00 93.19 927 CYS A O 1
ATOM 7379 N N . SER A 1 928 ? -26.965 18.044 33.120 1.00 93.19 928 SER A N 1
ATOM 7380 C CA . SER A 1 928 ? -25.529 17.862 33.404 1.00 93.19 928 SER A CA 1
ATOM 7381 C C . SER A 1 928 ? -24.866 16.873 32.451 1.00 93.19 928 SER A C 1
ATOM 7383 O O . SER A 1 928 ? -23.673 17.015 32.166 1.00 93.19 928 SER A O 1
ATOM 7385 N N . SER A 1 929 ? -25.620 15.890 31.945 1.00 94.50 929 SER A N 1
ATOM 7386 C CA . SER A 1 929 ? -25.091 14.857 31.055 1.00 94.50 929 SER A CA 1
ATOM 7387 C C . SER A 1 929 ? -26.114 14.274 30.071 1.00 94.50 929 SER A C 1
ATOM 7389 O O . SER A 1 929 ? -27.314 14.160 30.344 1.00 94.50 929 SER A O 1
ATOM 7391 N N . ILE A 1 930 ? -25.608 13.906 28.892 1.00 94.81 930 ILE A N 1
ATOM 7392 C CA . ILE A 1 930 ? -26.344 13.355 27.743 1.00 94.81 930 ILE A CA 1
ATOM 7393 C C . ILE A 1 930 ? -25.533 12.235 27.080 1.00 94.81 930 ILE A C 1
ATOM 7395 O O . ILE A 1 930 ? -24.327 12.109 27.303 1.00 94.81 930 ILE A O 1
ATOM 7399 N N . THR A 1 931 ? -26.170 11.424 26.235 1.00 93.69 931 THR A N 1
ATOM 7400 C CA . THR A 1 931 ? -25.486 10.374 25.461 1.00 93.69 931 THR A CA 1
ATOM 7401 C C . THR A 1 931 ? -25.994 10.269 24.026 1.00 93.69 931 THR A C 1
ATOM 7403 O O . THR A 1 931 ? -27.159 10.557 23.754 1.00 93.69 931 THR A O 1
ATOM 7406 N N . LYS A 1 932 ? -25.094 9.884 23.114 1.00 91.50 932 LYS A N 1
ATOM 7407 C CA . LYS A 1 932 ? -25.320 9.643 21.678 1.00 91.50 932 LYS A CA 1
ATOM 7408 C C . LYS A 1 932 ? -24.218 8.719 21.162 1.00 91.50 932 LYS A C 1
ATOM 7410 O O . LYS A 1 932 ? -23.070 8.839 21.581 1.00 91.50 932 LYS A O 1
ATOM 7415 N N . ASN A 1 933 ? -24.545 7.791 20.265 1.00 87.94 933 ASN A N 1
ATOM 7416 C CA . ASN A 1 933 ? -23.630 6.757 19.747 1.00 87.94 933 ASN A CA 1
ATOM 7417 C C . ASN A 1 933 ? -22.919 5.918 20.840 1.00 87.94 933 ASN A C 1
ATOM 7419 O O . ASN A 1 933 ? -21.891 5.288 20.585 1.00 87.94 933 ASN A O 1
ATOM 7423 N N . GLY A 1 934 ? -23.468 5.878 22.060 1.00 86.12 934 GLY A N 1
ATOM 7424 C CA . GLY A 1 934 ? -22.853 5.265 23.245 1.00 86.12 934 GLY A CA 1
ATOM 7425 C C . GLY A 1 934 ? -21.745 6.091 23.912 1.00 86.12 934 GLY A C 1
ATOM 7426 O O . GLY A 1 934 ? -21.141 5.615 24.870 1.00 86.12 934 GLY A O 1
ATOM 7427 N N . VAL A 1 935 ? -21.476 7.312 23.442 1.00 92.06 935 VAL A N 1
ATOM 7428 C CA . VAL A 1 935 ? -20.555 8.262 24.078 1.00 92.06 935 VAL A CA 1
ATOM 7429 C C . VAL A 1 935 ? -21.340 9.143 25.048 1.00 92.06 935 VAL A C 1
ATOM 7431 O O . VAL A 1 935 ? -22.372 9.705 24.686 1.00 92.06 935 VAL A O 1
ATOM 7434 N N . VAL A 1 936 ? -20.840 9.276 26.278 1.00 94.31 936 VAL A N 1
ATOM 7435 C CA . VAL A 1 936 ? -21.387 10.187 27.296 1.00 94.31 936 VAL A CA 1
ATOM 7436 C C . VAL A 1 936 ? -20.699 11.547 27.197 1.00 94.31 936 VAL A C 1
ATOM 7438 O O . VAL A 1 936 ? -19.469 11.611 27.140 1.00 94.31 936 VAL A O 1
ATOM 7441 N N . TYR A 1 937 ? -21.493 12.614 27.220 1.00 96.12 937 TYR A N 1
ATOM 7442 C CA . TYR A 1 937 ? -21.055 14.007 27.171 1.00 96.12 937 TYR A CA 1
ATOM 7443 C C . TYR A 1 937 ? -21.586 14.749 28.401 1.00 96.12 937 TYR A C 1
ATOM 7445 O O . TYR A 1 937 ? -22.757 14.602 28.756 1.00 96.12 937 TYR A O 1
ATOM 7453 N N . ARG A 1 938 ? -20.732 15.539 29.050 1.00 95.81 938 ARG A N 1
ATOM 7454 C CA . ARG A 1 938 ? -21.013 16.283 30.287 1.00 95.81 938 ARG A CA 1
ATOM 7455 C C . ARG A 1 938 ? -20.659 17.759 30.140 1.00 95.81 938 ARG A C 1
ATOM 7457 O O . ARG A 1 938 ? -19.891 18.135 29.257 1.00 95.81 938 ARG A O 1
ATOM 7464 N N . LEU A 1 939 ? -21.169 18.595 31.043 1.00 94.62 939 LEU A N 1
ATOM 7465 C CA . LEU A 1 939 ? -20.680 19.971 31.185 1.00 94.62 939 LEU A CA 1
ATOM 7466 C C . LEU A 1 939 ? -19.159 19.964 31.425 1.00 94.62 939 LEU A C 1
ATOM 7468 O O . LEU A 1 939 ? -18.667 19.210 32.263 1.00 94.62 939 LEU A O 1
ATOM 7472 N N . GLY A 1 940 ? -18.420 20.781 30.676 1.00 93.00 940 GLY A N 1
ATOM 7473 C CA . GLY A 1 940 ? -16.955 20.807 30.690 1.00 93.00 940 GLY A CA 1
ATOM 7474 C C . GLY A 1 940 ? -16.254 19.830 29.733 1.00 93.00 940 GLY A C 1
ATOM 7475 O O . GLY A 1 940 ? -15.101 20.093 29.394 1.00 93.00 940 GLY A O 1
ATOM 7476 N N . ASP A 1 941 ? -16.917 18.774 29.233 1.00 95.62 941 ASP A N 1
ATOM 7477 C CA . ASP A 1 941 ? -16.359 17.956 28.141 1.00 95.62 941 ASP A CA 1
ATOM 7478 C C . ASP A 1 941 ? -16.260 18.810 26.851 1.00 95.62 941 ASP A C 1
ATOM 7480 O O . ASP A 1 941 ? -17.030 19.758 26.648 1.00 95.62 941 ASP A O 1
ATOM 7484 N N . SER A 1 942 ? -15.344 18.460 25.942 1.00 97.19 942 SER A N 1
ATOM 7485 C CA . SER A 1 942 ? -15.206 19.121 24.635 1.00 97.19 942 SER A CA 1
ATOM 7486 C C . SER A 1 942 ? -15.712 18.241 23.488 1.00 97.19 942 SER A C 1
ATOM 7488 O O . SER A 1 942 ? -15.673 17.010 23.550 1.00 97.19 942 SER A O 1
ATOM 7490 N N . VAL A 1 943 ? -16.209 18.870 22.421 1.00 97.56 943 VAL A N 1
ATOM 7491 C CA . VAL A 1 943 ? -16.887 18.199 21.298 1.00 97.56 943 VAL A CA 1
ATOM 7492 C C . VAL A 1 943 ? -16.314 18.579 19.938 1.00 97.56 943 VAL A C 1
ATOM 7494 O O . VAL A 1 943 ? -15.928 19.727 19.718 1.00 97.56 943 VAL A O 1
ATOM 7497 N N . TYR A 1 944 ? -16.316 17.607 19.023 1.00 97.88 944 TYR A N 1
ATOM 7498 C CA . TYR A 1 944 ? -16.105 17.822 17.592 1.00 97.88 944 TYR A CA 1
ATOM 7499 C C . TYR A 1 944 ? -17.415 18.184 16.897 1.00 97.88 944 TYR A C 1
ATOM 7501 O O . TYR A 1 944 ? -18.438 17.524 17.104 1.00 97.88 944 TYR A O 1
ATOM 7509 N N . LEU A 1 945 ? -17.355 19.183 16.022 1.00 97.38 945 LEU A N 1
ATOM 7510 C CA . LEU A 1 945 ? -18.471 19.702 15.236 1.00 97.38 945 LEU A CA 1
ATOM 7511 C C . LEU A 1 945 ? -18.029 19.960 13.782 1.00 97.38 945 LEU A C 1
ATOM 7513 O O . LEU A 1 945 ? -16.847 20.241 13.549 1.00 97.38 945 LEU A O 1
ATOM 7517 N N . PRO A 1 946 ? -18.944 19.874 12.799 1.00 95.94 946 PRO A N 1
ATOM 7518 C CA . PRO A 1 946 ? -18.630 20.173 11.405 1.00 95.94 946 PRO A CA 1
ATOM 7519 C C . PRO A 1 946 ? -18.278 21.668 11.211 1.00 95.94 946 PRO A C 1
ATOM 7521 O O . PRO A 1 946 ? -18.673 22.495 12.044 1.00 95.94 946 PRO A O 1
ATOM 7524 N N . PRO A 1 947 ? -17.530 22.042 10.152 1.00 92.62 947 PRO A N 1
ATOM 7525 C CA . PRO A 1 947 ? -17.116 23.428 9.882 1.00 92.62 947 PRO A CA 1
ATOM 7526 C C . PRO A 1 947 ? -18.257 24.456 9.878 1.00 92.62 947 PRO A C 1
ATOM 7528 O O . PRO A 1 947 ? -18.063 25.608 10.275 1.00 92.62 947 PRO A O 1
ATOM 7531 N N . GLU A 1 948 ? -19.450 24.030 9.474 1.00 92.06 948 GLU A N 1
ATOM 7532 C CA . GLU A 1 948 ? -20.655 24.844 9.318 1.00 92.06 948 GLU A CA 1
ATOM 7533 C C . GLU A 1 948 ? -21.358 25.139 10.653 1.00 92.06 948 GLU A C 1
ATOM 7535 O O . GLU A 1 948 ? -22.124 26.098 10.735 1.00 92.06 948 GLU A O 1
ATOM 7540 N N . ALA A 1 949 ? -21.093 24.358 11.711 1.00 94.19 949 ALA A N 1
ATOM 7541 C CA . ALA A 1 949 ? -21.818 24.446 12.984 1.00 94.19 949 ALA A CA 1
ATOM 7542 C C . ALA A 1 949 ? -21.664 25.806 13.687 1.00 94.19 949 ALA A C 1
ATOM 7544 O O . ALA A 1 949 ? -22.555 26.231 14.420 1.00 94.19 949 ALA A O 1
ATOM 7545 N N . PHE A 1 950 ? -20.538 26.496 13.479 1.00 95.00 950 PHE A N 1
ATOM 7546 C CA . PHE A 1 950 ? -20.398 27.909 13.824 1.00 95.00 950 PHE A CA 1
ATOM 7547 C C . PHE A 1 950 ? -19.272 28.595 13.044 1.00 95.00 950 PHE A C 1
ATOM 7549 O O . PHE A 1 950 ? -18.238 28.001 12.727 1.00 95.00 950 PHE A O 1
ATOM 7556 N N . THR A 1 951 ? -19.439 29.901 12.831 1.00 93.81 951 THR A N 1
ATOM 7557 C CA . THR A 1 951 ? -18.388 30.801 12.346 1.00 93.81 951 THR A CA 1
ATOM 7558 C C . THR A 1 951 ? -17.658 31.485 13.503 1.00 93.81 951 THR A C 1
ATOM 7560 O O . THR A 1 951 ? -18.226 31.756 14.568 1.00 93.81 951 THR A O 1
ATOM 7563 N N . PHE A 1 952 ? -16.396 31.835 13.281 1.00 94.31 952 PHE A N 1
ATOM 7564 C CA . PHE A 1 952 ? -15.615 32.701 14.165 1.00 94.31 952 PHE A CA 1
ATOM 7565 C C . PHE A 1 952 ? -15.947 34.184 13.930 1.00 94.31 952 PHE A C 1
ATOM 7567 O O . PHE A 1 952 ? -16.363 34.560 12.834 1.00 94.31 952 PHE A O 1
ATOM 7574 N N . ASN A 1 953 ? -15.743 35.053 14.928 1.00 91.56 953 ASN A N 1
ATOM 7575 C CA . ASN A 1 953 ? -15.937 36.502 14.744 1.00 91.56 953 ASN A CA 1
ATOM 7576 C C . ASN A 1 953 ? -14.863 37.146 13.840 1.00 91.56 953 ASN A C 1
ATOM 7578 O O . ASN A 1 953 ? -15.039 38.272 13.363 1.00 91.56 953 ASN A O 1
ATOM 7582 N N . ILE A 1 954 ? -13.746 36.452 13.594 1.00 88.31 954 ILE A N 1
ATOM 7583 C CA . ILE A 1 954 ? -12.738 36.864 12.616 1.00 88.31 954 ILE A CA 1
ATOM 7584 C C . ILE A 1 954 ? -13.304 36.728 11.201 1.00 88.31 954 ILE A C 1
ATOM 7586 O O . ILE A 1 954 ? -13.476 35.630 10.678 1.00 88.31 954 ILE A O 1
ATOM 7590 N N . LYS A 1 955 ? -13.503 37.869 10.531 1.00 76.06 955 LYS A N 1
ATOM 7591 C CA . LYS A 1 955 ? -13.623 37.903 9.070 1.00 76.06 955 LYS A CA 1
ATOM 7592 C C . LYS A 1 955 ? -12.271 37.533 8.463 1.00 76.06 955 LYS A C 1
ATOM 7594 O O . LYS A 1 955 ? -11.390 38.389 8.359 1.00 76.06 955 LYS A O 1
ATOM 7599 N N . MET A 1 956 ? -12.113 36.270 8.076 1.00 67.12 956 MET A N 1
ATOM 7600 C CA . MET A 1 956 ? -11.015 35.852 7.207 1.00 67.12 956 MET A CA 1
ATOM 7601 C C . MET A 1 956 ? -11.095 36.659 5.909 1.00 67.12 956 MET A C 1
ATOM 7603 O O . MET A 1 956 ? -12.177 36.860 5.351 1.00 67.12 956 MET A O 1
ATOM 7607 N N . ALA A 1 957 ? -9.958 37.166 5.436 1.00 60.06 957 ALA A N 1
ATOM 7608 C CA . ALA A 1 957 ? -9.917 37.791 4.126 1.00 60.06 957 ALA A CA 1
ATOM 7609 C C . ALA A 1 957 ? -10.161 36.702 3.075 1.00 60.06 957 ALA A C 1
ATOM 7611 O O . ALA A 1 957 ? -9.427 35.714 3.043 1.00 60.06 957 ALA A O 1
ATOM 7612 N N . SER A 1 958 ? -11.158 36.894 2.202 1.00 57.69 958 SER A N 1
ATOM 7613 C CA . SER A 1 958 ? -11.236 36.123 0.957 1.00 57.69 958 SER A CA 1
ATOM 7614 C C . SER A 1 958 ? -9.859 36.162 0.295 1.00 57.69 958 SER A C 1
ATOM 7616 O O . SER A 1 958 ? -9.297 37.262 0.202 1.00 57.69 958 SER A O 1
ATOM 7618 N N . PRO A 1 959 ? -9.329 35.031 -0.212 1.00 57.94 959 PRO A N 1
ATOM 7619 C CA . PRO A 1 959 ? -8.158 35.056 -1.072 1.00 57.94 959 PRO A CA 1
ATOM 7620 C C . PRO A 1 959 ? -8.355 36.149 -2.122 1.00 57.94 959 PRO A C 1
ATOM 7622 O O . PRO A 1 959 ? -9.412 36.206 -2.764 1.00 57.94 959 PRO A O 1
ATOM 7625 N N . MET A 1 960 ? -7.391 37.069 -2.237 1.00 45.44 960 MET A N 1
ATOM 7626 C CA . MET A 1 960 ? -7.474 38.135 -3.235 1.00 45.44 960 MET A CA 1
ATOM 7627 C C . MET A 1 960 ? -7.705 37.469 -4.588 1.00 45.44 960 MET A C 1
ATOM 7629 O O . MET A 1 960 ? -6.960 36.545 -4.927 1.00 45.44 960 MET A O 1
ATOM 7633 N N . LYS A 1 961 ? -8.738 37.904 -5.335 1.00 40.16 961 LYS A N 1
ATOM 7634 C CA . LYS A 1 961 ? -9.034 37.385 -6.683 1.00 40.16 961 LYS A CA 1
ATOM 7635 C C . LYS A 1 961 ? -7.708 37.249 -7.421 1.00 40.16 961 LYS A C 1
ATOM 7637 O O . LYS A 1 961 ? -7.051 38.276 -7.608 1.00 40.16 961 LYS A O 1
ATOM 7642 N N . ARG A 1 962 ? -7.317 36.006 -7.770 1.00 42.12 962 ARG A N 1
ATOM 7643 C CA . ARG A 1 962 ? -6.044 35.699 -8.452 1.00 42.12 962 ARG A CA 1
ATOM 7644 C C . ARG A 1 962 ? -5.828 36.787 -9.491 1.00 42.12 962 ARG A C 1
ATOM 7646 O O . ARG A 1 962 ? -6.711 36.968 -10.335 1.00 42.12 962 ARG A O 1
ATOM 7653 N N . SER A 1 963 ? -4.724 37.534 -9.374 1.00 41.28 963 SER A N 1
ATOM 7654 C CA . SER A 1 963 ? -4.442 38.645 -10.282 1.00 41.28 963 SER A CA 1
ATOM 7655 C C . SER A 1 963 ? -4.658 38.143 -11.700 1.00 41.28 963 SER A C 1
ATOM 7657 O O . SER A 1 963 ? -4.193 37.052 -12.044 1.00 41.28 963 SER A O 1
ATOM 7659 N N . LYS A 1 964 ? -5.487 38.869 -12.462 1.00 39.72 964 LYS A N 1
ATOM 7660 C CA . LYS A 1 964 ? -5.959 38.458 -13.786 1.00 39.72 964 LYS A CA 1
ATOM 7661 C C . LYS A 1 964 ? -4.706 38.258 -14.634 1.00 39.72 964 LYS A C 1
ATOM 7663 O O . LYS A 1 964 ? -4.132 39.255 -15.052 1.00 39.72 964 LYS A O 1
ATOM 7668 N N . ARG A 1 965 ? -4.224 37.006 -14.744 1.00 46.94 965 ARG A N 1
ATOM 7669 C CA . ARG A 1 965 ? -2.862 36.710 -15.219 1.00 46.94 965 ARG A CA 1
ATOM 7670 C C . ARG A 1 965 ? -2.695 37.424 -16.546 1.00 46.94 965 ARG A C 1
ATOM 7672 O O . ARG A 1 965 ? -3.459 37.118 -17.465 1.00 46.94 965 ARG A O 1
ATOM 7679 N N . ASP A 1 966 ? -1.751 38.364 -16.611 1.00 46.62 966 ASP A N 1
ATOM 7680 C CA . ASP A 1 966 ? -1.479 39.094 -17.843 1.00 46.62 966 ASP A CA 1
ATOM 7681 C C . ASP A 1 966 ? -1.335 38.064 -18.965 1.00 46.62 966 ASP A C 1
ATOM 7683 O O . ASP A 1 966 ? -0.628 37.065 -18.768 1.00 46.62 966 ASP A O 1
ATOM 7687 N N . PRO A 1 967 ? -2.071 38.222 -20.083 1.00 50.84 967 PRO A N 1
ATOM 7688 C CA . PRO A 1 967 ? -2.152 37.193 -21.107 1.00 50.84 967 PRO A CA 1
ATOM 7689 C C . PRO A 1 967 ? -0.732 36.871 -21.551 1.00 50.84 967 PRO A C 1
ATOM 7691 O O . PRO A 1 967 ? -0.037 37.756 -22.050 1.00 50.84 967 PRO A O 1
ATOM 7694 N N . VAL A 1 968 ? -0.289 35.633 -21.283 1.00 52.78 968 VAL A N 1
ATOM 7695 C CA . VAL A 1 968 ? 1.127 35.255 -21.351 1.00 52.78 968 VAL A CA 1
ATOM 7696 C C . VAL A 1 968 ? 1.609 35.482 -22.772 1.00 52.78 968 VAL A C 1
ATOM 7698 O O . VAL A 1 968 ? 1.332 34.696 -23.677 1.00 52.78 968 VAL A O 1
ATOM 7701 N N . ASN A 1 969 ? 2.289 36.608 -22.965 1.00 46.47 969 ASN A N 1
ATOM 7702 C CA . ASN A 1 969 ? 2.733 37.034 -24.272 1.00 46.47 969 ASN A CA 1
ATOM 7703 C C . ASN A 1 969 ? 3.774 36.011 -24.734 1.00 46.47 969 ASN A C 1
ATOM 7705 O O . ASN A 1 969 ? 4.786 35.818 -24.062 1.00 46.47 969 ASN A O 1
ATOM 7709 N N . GLU A 1 970 ? 3.529 35.321 -25.854 1.00 51.19 970 GLU A N 1
ATOM 7710 C CA . GLU A 1 970 ? 4.391 34.218 -26.323 1.00 51.19 970 GLU A CA 1
ATOM 7711 C C . GLU A 1 970 ? 5.778 34.708 -26.827 1.00 51.19 970 GLU A C 1
ATOM 7713 O O . GLU A 1 970 ? 6.540 33.957 -27.434 1.00 51.19 970 GLU A O 1
ATOM 7718 N N . ASN A 1 971 ? 6.128 35.970 -26.550 1.00 51.72 971 ASN A N 1
ATOM 7719 C CA . ASN A 1 971 ? 7.432 36.596 -26.734 1.00 51.72 971 ASN A CA 1
ATOM 7720 C C . ASN A 1 971 ? 7.832 37.393 -25.470 1.00 51.72 971 ASN A C 1
ATOM 7722 O O . ASN A 1 971 ? 6.958 37.972 -24.826 1.00 51.72 971 ASN A O 1
ATOM 7726 N N . PRO A 1 972 ? 9.137 37.477 -25.123 1.00 52.38 972 PRO A N 1
ATOM 7727 C CA . PRO A 1 972 ? 10.292 37.173 -25.986 1.00 52.38 972 PRO A CA 1
ATOM 7728 C C . PRO A 1 972 ? 10.700 35.693 -26.077 1.00 52.38 972 PRO A C 1
ATOM 7730 O O . PRO A 1 972 ? 11.648 35.367 -26.790 1.00 52.38 972 PRO A O 1
ATOM 7733 N N . VAL A 1 973 ? 10.051 34.801 -25.320 1.00 56.72 973 VAL A N 1
ATOM 7734 C CA . VAL A 1 973 ? 10.446 33.389 -25.212 1.00 56.72 973 VAL A CA 1
ATOM 7735 C C . VAL A 1 973 ? 9.215 32.473 -25.290 1.00 56.72 973 VAL A C 1
ATOM 7737 O O . VAL A 1 973 ? 8.472 32.404 -24.309 1.00 56.72 973 VAL A O 1
ATOM 7740 N N . PRO A 1 974 ? 9.016 31.739 -26.403 1.00 59.97 974 PRO A N 1
ATOM 7741 C CA . PRO A 1 974 ? 7.914 30.788 -26.545 1.00 59.97 974 PRO A CA 1
ATOM 7742 C C . PRO A 1 974 ? 7.962 29.653 -25.511 1.00 59.97 974 PRO A C 1
ATOM 7744 O O . PRO A 1 974 ? 9.046 29.196 -25.134 1.00 59.97 974 PRO A O 1
ATOM 7747 N N . ARG A 1 975 ? 6.782 29.181 -25.091 1.00 67.31 975 ARG A N 1
ATOM 7748 C CA . ARG A 1 975 ? 6.549 28.079 -24.136 1.00 67.31 975 ARG A CA 1
ATOM 7749 C C . ARG A 1 975 ? 5.283 27.309 -24.536 1.00 67.31 975 ARG A C 1
ATOM 7751 O O . ARG A 1 975 ? 4.393 27.888 -25.153 1.00 67.31 975 ARG A O 1
ATOM 7758 N N . ASP A 1 976 ? 5.137 26.059 -24.103 1.00 77.31 976 ASP A N 1
ATOM 7759 C CA . ASP A 1 976 ? 3.913 25.251 -24.289 1.00 77.31 976 ASP A CA 1
ATOM 7760 C C . ASP A 1 976 ? 2.755 25.643 -23.340 1.00 77.31 976 ASP A C 1
ATOM 7762 O O . ASP A 1 976 ? 1.788 24.902 -23.180 1.00 77.31 976 ASP A O 1
ATOM 7766 N N . THR A 1 977 ? 2.804 26.817 -22.703 1.00 76.38 977 THR A N 1
ATOM 7767 C CA . THR A 1 977 ? 1.911 27.203 -21.591 1.00 76.38 977 THR A CA 1
ATOM 7768 C C . THR A 1 977 ? 0.423 27.251 -21.970 1.00 76.38 977 THR A C 1
ATOM 7770 O O . THR A 1 977 ? -0.432 27.108 -21.097 1.00 76.38 977 THR A O 1
ATOM 7773 N N . TYR A 1 978 ? 0.083 27.347 -23.263 1.00 80.56 978 TYR A N 1
ATOM 7774 C CA . TYR A 1 978 ? -1.298 27.188 -23.744 1.00 80.56 978 TYR A CA 1
ATOM 7775 C C . TYR A 1 978 ? -1.904 25.818 -23.383 1.00 80.56 978 TYR A C 1
ATOM 7777 O O . TYR A 1 978 ? -3.111 25.711 -23.180 1.00 80.56 978 TYR A O 1
ATOM 7785 N N . ARG A 1 979 ? -1.070 24.784 -23.211 1.00 83.00 979 ARG A N 1
ATOM 7786 C CA . ARG A 1 979 ? -1.461 23.436 -22.778 1.00 83.00 979 ARG A CA 1
ATOM 7787 C C . ARG A 1 979 ? -1.882 23.348 -21.305 1.00 83.00 979 ARG A C 1
ATOM 7789 O O . ARG A 1 979 ? -2.028 22.238 -20.808 1.00 83.00 979 ARG A O 1
ATOM 7796 N N . LYS A 1 980 ? -2.021 24.471 -20.586 1.00 80.88 980 LYS A N 1
ATOM 7797 C CA . LYS A 1 980 ? -2.525 24.529 -19.199 1.00 80.88 980 LYS A CA 1
ATOM 7798 C C . LYS A 1 980 ? -3.960 25.041 -19.065 1.00 80.88 980 LYS A C 1
ATOM 7800 O O . LYS A 1 980 ? -4.505 24.979 -17.970 1.00 80.88 980 LYS A O 1
ATOM 7805 N N . TYR A 1 981 ? -4.580 25.558 -20.130 1.00 65.44 981 TYR A N 1
ATOM 7806 C CA . TYR A 1 981 ? -5.916 26.169 -20.031 1.00 65.44 981 TYR A CA 1
ATOM 7807 C C . TYR A 1 981 ? -7.060 25.166 -19.776 1.00 65.44 981 TYR A C 1
ATOM 7809 O O . TYR A 1 981 ? -8.152 25.592 -19.415 1.00 65.44 981 TYR A O 1
ATOM 7817 N N . SER A 1 982 ? -6.811 23.863 -19.933 1.00 55.59 982 SER A N 1
ATOM 7818 C CA . SER A 1 982 ? -7.735 22.760 -19.629 1.00 55.59 982 SER A CA 1
ATOM 7819 C C . SER A 1 982 ? -7.756 22.334 -18.158 1.00 55.59 982 SER A C 1
ATOM 7821 O O . SER A 1 982 ? -8.714 21.701 -17.721 1.00 55.59 982 SER A O 1
ATOM 7823 N N . ASP A 1 983 ? -6.695 22.618 -17.401 1.00 53.03 983 ASP A N 1
ATOM 7824 C CA . ASP A 1 983 ? -6.386 21.845 -16.199 1.00 53.03 983 ASP A CA 1
ATOM 7825 C C . ASP A 1 983 ? -6.828 22.558 -14.917 1.00 53.03 983 ASP A C 1
ATOM 7827 O O . ASP A 1 983 ? -6.186 23.507 -14.454 1.00 53.03 983 ASP A O 1
ATOM 7831 N N . TYR A 1 984 ? -7.855 22.013 -14.260 1.00 50.09 984 TYR A N 1
ATOM 7832 C CA . TYR A 1 984 ? -7.948 22.140 -12.808 1.00 50.09 984 TYR A CA 1
ATOM 7833 C C . TYR A 1 984 ? -6.793 21.341 -12.192 1.00 50.09 984 TYR A C 1
ATOM 7835 O O . TYR A 1 984 ? -6.659 20.141 -12.442 1.00 50.09 984 TYR A O 1
ATOM 7843 N N . ILE A 1 985 ? -5.943 21.993 -11.397 1.00 51.28 985 ILE A N 1
ATOM 7844 C CA . ILE A 1 985 ? -4.813 21.330 -10.734 1.00 51.28 985 ILE A CA 1
ATOM 7845 C C . ILE A 1 985 ? -5.366 20.548 -9.538 1.00 51.28 985 ILE A C 1
ATOM 7847 O O . ILE A 1 985 ? -5.336 21.037 -8.412 1.00 51.28 985 ILE A O 1
ATOM 7851 N N . LYS A 1 986 ? -5.891 19.342 -9.792 1.00 51.00 986 LYS A N 1
ATOM 7852 C CA . LYS A 1 986 ? -6.271 18.394 -8.736 1.00 51.00 986 LYS A CA 1
ATOM 7853 C C . LYS A 1 986 ? -5.064 18.158 -7.818 1.00 51.00 986 LYS A C 1
ATOM 7855 O O . LYS A 1 986 ? -3.976 17.842 -8.307 1.00 51.00 986 LYS A O 1
ATOM 7860 N N . GLY A 1 987 ? -5.274 18.266 -6.507 1.00 50.34 987 GLY A N 1
ATOM 7861 C CA . GLY A 1 987 ? -4.268 17.929 -5.494 1.00 50.34 987 GLY A CA 1
ATOM 7862 C C . GLY A 1 987 ? -3.570 19.119 -4.832 1.00 50.34 987 GLY A C 1
ATOM 7863 O O . GLY A 1 987 ? -2.388 19.031 -4.501 1.00 50.34 987 GLY A O 1
ATOM 7864 N N . SER A 1 988 ? -4.290 20.223 -4.625 1.00 58.12 988 SER A N 1
ATOM 7865 C CA . SER A 1 988 ? -3.894 21.251 -3.658 1.00 58.12 988 SER A CA 1
ATOM 7866 C C . SER A 1 988 ? -4.607 21.010 -2.327 1.00 58.12 988 SER A C 1
ATOM 7868 O O . SER A 1 988 ? -5.759 20.580 -2.312 1.00 58.12 988 SER A O 1
ATOM 7870 N N . ASN A 1 989 ? -3.982 21.367 -1.200 1.00 60.97 989 ASN A N 1
ATOM 7871 C CA . ASN A 1 989 ? -4.657 21.334 0.104 1.00 60.97 989 ASN A CA 1
ATOM 7872 C C . ASN A 1 989 ? -5.810 22.361 0.192 1.00 60.97 989 ASN A C 1
ATOM 7874 O O . ASN A 1 989 ? -6.609 22.302 1.119 1.00 60.97 989 ASN A O 1
ATOM 7878 N N . LEU A 1 990 ? -5.934 23.265 -0.791 1.00 63.06 990 LEU A N 1
ATOM 7879 C CA . LEU A 1 990 ? -7.079 24.168 -0.967 1.00 63.06 990 LEU A CA 1
ATOM 7880 C C . LEU A 1 990 ? -8.394 23.446 -1.320 1.00 63.06 990 LEU A C 1
ATOM 7882 O O . LEU A 1 990 ? -9.456 24.030 -1.129 1.00 63.06 990 LEU A O 1
ATOM 7886 N N . ASP A 1 991 ? -8.328 22.212 -1.834 1.00 67.75 991 ASP A N 1
ATOM 7887 C CA . ASP A 1 991 ? -9.506 21.382 -2.134 1.00 67.75 991 ASP A CA 1
ATOM 7888 C C . ASP A 1 991 ? -9.965 20.549 -0.912 1.00 67.75 991 ASP A C 1
ATOM 7890 O O . ASP A 1 991 ? -10.982 19.857 -0.978 1.00 67.75 991 ASP A O 1
ATOM 7894 N N . ALA A 1 992 ? -9.215 20.570 0.199 1.00 73.00 992 ALA A N 1
ATOM 7895 C CA . ALA A 1 992 ? -9.517 19.788 1.397 1.00 73.00 992 ALA A CA 1
ATOM 7896 C C . ALA A 1 992 ? -10.532 20.507 2.315 1.00 73.00 992 ALA A C 1
ATOM 7898 O O . ALA A 1 992 ? -10.458 21.728 2.472 1.00 73.00 992 ALA A O 1
ATOM 7899 N N . PRO A 1 993 ? -11.461 19.778 2.966 1.00 81.38 993 PRO A N 1
ATOM 7900 C CA . PRO A 1 993 ? -12.403 20.372 3.914 1.00 81.38 993 PRO A CA 1
ATOM 7901 C C . PRO A 1 993 ? -11.693 20.883 5.176 1.00 81.38 993 PRO A C 1
ATOM 7903 O O . PRO A 1 993 ? -10.675 20.332 5.603 1.00 81.38 993 PRO A O 1
ATOM 7906 N N . GLU A 1 994 ? -12.259 21.912 5.815 1.00 87.12 994 GLU A N 1
ATOM 7907 C CA . GLU A 1 994 ? -11.738 22.411 7.093 1.00 87.12 994 GLU A CA 1
ATOM 7908 C C . GLU A 1 994 ? -11.785 21.324 8.190 1.00 87.12 994 GLU A C 1
ATOM 7910 O O . GLU A 1 994 ? -12.737 20.538 8.253 1.00 87.12 994 GLU A O 1
ATOM 7915 N N . PRO A 1 995 ? -10.798 21.284 9.106 1.00 91.69 995 PRO A N 1
ATOM 7916 C CA . PRO A 1 995 ? -10.825 20.368 10.241 1.00 91.69 995 PRO A CA 1
ATOM 7917 C C . PRO A 1 995 ? -11.977 20.704 11.197 1.00 91.69 995 PRO A C 1
ATOM 7919 O O . PRO A 1 995 ? -12.394 21.860 11.306 1.00 91.69 995 PRO A O 1
ATOM 7922 N N . TYR A 1 996 ? -12.439 19.706 11.962 1.00 96.31 996 TYR A N 1
ATOM 7923 C CA . TYR A 1 996 ? -13.536 19.879 12.921 1.00 96.31 996 TYR A CA 1
ATOM 7924 C C . TYR A 1 996 ? -13.370 21.128 13.792 1.00 96.31 996 TYR A C 1
ATOM 7926 O O . TYR A 1 996 ? -12.307 21.356 14.392 1.00 96.31 996 TYR A O 1
ATOM 7934 N N . ARG A 1 997 ? -14.468 21.880 13.917 1.00 97.06 997 ARG A N 1
ATOM 7935 C CA . ARG A 1 997 ? -14.657 22.871 14.974 1.00 97.06 997 ARG A CA 1
ATOM 7936 C C . ARG A 1 997 ? -14.591 22.148 16.316 1.00 97.06 997 ARG A C 1
ATOM 7938 O O . ARG A 1 997 ? -15.114 21.040 16.455 1.00 97.06 997 ARG A O 1
ATOM 7945 N N . ILE A 1 998 ? -13.954 22.777 17.298 1.00 98.06 998 ILE A N 1
ATOM 7946 C CA . ILE A 1 998 ? -13.871 22.262 18.666 1.00 98.06 998 ILE A CA 1
ATOM 7947 C C . ILE A 1 998 ? -14.514 23.284 19.598 1.00 98.06 998 ILE A C 1
ATOM 7949 O O . ILE A 1 998 ? -14.286 24.489 19.468 1.00 98.06 998 ILE A O 1
ATOM 7953 N N . GLY A 1 999 ? -15.323 22.806 20.538 1.00 97.44 999 GLY A N 1
ATOM 7954 C CA . GLY A 1 999 ? -15.925 23.646 21.567 1.00 97.44 999 GLY A CA 1
ATOM 7955 C C . GLY A 1 999 ? -16.084 22.915 22.892 1.00 97.44 999 GLY A C 1
ATOM 7956 O O . GLY A 1 999 ? -16.291 21.702 22.897 1.00 97.44 999 GLY A O 1
ATOM 7957 N N . ARG A 1 1000 ? -15.995 23.641 24.011 1.00 97.75 1000 ARG A N 1
ATOM 7958 C CA . ARG A 1 1000 ? -16.258 23.092 25.352 1.00 97.75 1000 ARG A CA 1
ATOM 7959 C C . ARG A 1 1000 ? -17.715 23.307 25.736 1.00 97.75 1000 ARG A C 1
ATOM 7961 O O . ARG A 1 1000 ? -18.196 24.436 25.665 1.00 97.75 1000 ARG A O 1
ATOM 7968 N N . ILE A 1 1001 ? -18.398 22.255 26.181 1.00 97.19 1001 ILE A N 1
ATOM 7969 C CA . ILE A 1 1001 ? -19.792 22.314 26.633 1.00 97.19 1001 ILE A CA 1
ATOM 7970 C C . ILE A 1 1001 ? -19.896 23.224 27.865 1.00 97.19 1001 ILE A C 1
ATOM 7972 O O . ILE A 1 1001 ? -19.311 22.931 28.909 1.00 97.19 1001 ILE A O 1
ATOM 7976 N N . LYS A 1 1002 ? -20.674 24.307 27.747 1.00 95.62 1002 LYS A N 1
ATOM 7977 C CA . LYS A 1 1002 ? -20.989 25.248 28.834 1.00 95.62 1002 LYS A CA 1
ATOM 7978 C C . LYS A 1 1002 ? -22.358 24.955 29.449 1.00 95.62 1002 LYS A C 1
ATOM 7980 O O . LYS A 1 1002 ? -22.475 24.856 30.664 1.00 95.62 1002 LYS A O 1
ATOM 7985 N N . GLU A 1 1003 ? -23.381 24.807 28.609 1.00 95.81 1003 GLU A N 1
ATOM 7986 C CA . GLU A 1 1003 ? -24.750 24.462 29.008 1.00 95.81 1003 GLU A CA 1
ATOM 7987 C C . GLU A 1 1003 ? -25.287 23.391 28.052 1.00 95.81 1003 GLU A C 1
ATOM 7989 O O . GLU A 1 1003 ? -25.090 23.485 26.838 1.00 95.81 1003 GLU A O 1
ATOM 7994 N N . ILE A 1 1004 ? -26.021 22.414 28.579 1.00 96.50 1004 ILE A N 1
ATOM 7995 C CA . ILE A 1 1004 ? -26.874 21.520 27.791 1.00 96.50 1004 ILE A CA 1
ATOM 7996 C C . ILE A 1 1004 ? -28.313 21.830 28.183 1.00 96.50 1004 ILE A C 1
ATOM 7998 O O . ILE A 1 1004 ? -28.620 21.874 29.376 1.00 96.50 1004 ILE A O 1
ATOM 8002 N N . TYR A 1 1005 ? -29.198 22.021 27.209 1.00 94.69 1005 TYR A N 1
ATOM 8003 C CA . TYR A 1 1005 ? -30.618 22.238 27.471 1.00 94.69 1005 TYR A CA 1
ATOM 8004 C C . TYR A 1 1005 ? -31.503 21.681 26.355 1.00 94.69 1005 TYR A C 1
ATOM 8006 O O . TYR A 1 1005 ? -31.054 21.417 25.243 1.00 94.69 1005 TYR A O 1
ATOM 8014 N N . CYS A 1 1006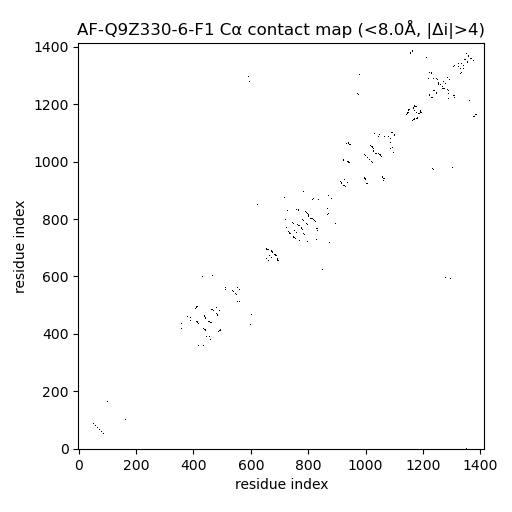 ? -32.784 21.496 26.656 1.00 92.69 1006 CYS A N 1
ATOM 8015 C CA . CYS A 1 1006 ? -33.774 20.991 25.709 1.00 92.69 1006 CYS A CA 1
ATOM 8016 C C . CYS A 1 1006 ? -35.163 21.579 25.991 1.00 92.69 1006 CYS A C 1
ATOM 8018 O O . CYS A 1 1006 ? -35.463 21.998 27.113 1.00 92.69 1006 CYS A O 1
ATOM 8020 N N . GLY A 1 1007 ? -36.019 21.624 24.968 1.00 88.00 1007 GLY A N 1
ATOM 8021 C CA . GLY A 1 1007 ? -37.416 22.031 25.128 1.00 88.00 1007 GLY A CA 1
ATOM 8022 C C . GLY A 1 1007 ? -38.284 20.965 25.810 1.00 88.00 1007 GLY A C 1
ATOM 8023 O O . GLY A 1 1007 ? -37.880 19.814 25.995 1.00 88.00 1007 GLY A O 1
ATOM 8024 N N . LYS A 1 1008 ? -39.534 21.320 26.127 1.00 84.31 1008 LYS A N 1
ATOM 8025 C CA . LYS A 1 1008 ? -40.577 20.368 26.548 1.00 84.31 1008 LYS A CA 1
ATOM 8026 C C . LYS A 1 1008 ? -41.558 20.056 25.418 1.00 84.31 1008 LYS A C 1
ATOM 8028 O O . LYS A 1 1008 ? -41.955 20.925 24.647 1.00 84.31 1008 LYS A O 1
ATOM 8033 N N . LYS A 1 1009 ? -42.006 18.800 25.352 1.00 82.75 1009 LYS A N 1
ATOM 8034 C CA . LYS A 1 1009 ? -43.131 18.367 24.502 1.00 82.75 1009 LYS A CA 1
ATOM 8035 C C . LYS A 1 1009 ? -44.457 18.890 25.080 1.00 82.75 1009 LYS A C 1
ATOM 8037 O O . LYS A 1 1009 ? -44.529 19.222 26.263 1.00 82.75 1009 LYS A O 1
ATOM 8042 N N . LYS A 1 1010 ? -45.542 18.869 24.288 1.00 72.62 1010 LYS A N 1
ATOM 8043 C CA . LYS A 1 1010 ? -46.920 19.300 24.661 1.00 72.62 1010 LYS A CA 1
ATOM 8044 C C . LYS A 1 1010 ? -47.615 18.455 25.763 1.00 72.62 1010 LYS A C 1
ATOM 8046 O O . LYS A 1 1010 ? -48.833 18.351 25.796 1.00 72.62 1010 LYS A O 1
ATOM 8051 N N . GLY A 1 1011 ? -46.843 17.839 26.655 1.00 69.00 1011 GLY A N 1
ATOM 8052 C CA . GLY A 1 1011 ? -47.284 17.054 27.809 1.00 69.00 1011 GLY A CA 1
ATOM 8053 C C . GLY A 1 1011 ? -46.236 17.043 28.929 1.00 69.00 1011 GLY A C 1
ATOM 8054 O O . GLY A 1 1011 ? -46.028 16.015 29.564 1.00 69.00 1011 GLY A O 1
ATOM 8055 N N . GLY A 1 1012 ? -45.488 18.142 29.098 1.00 75.88 1012 GLY A N 1
ATOM 8056 C CA . GLY A 1 1012 ? -44.529 18.363 30.192 1.00 75.88 1012 GLY A CA 1
ATOM 8057 C C . GLY A 1 1012 ? -43.209 17.581 30.123 1.00 75.88 1012 GLY A C 1
ATOM 8058 O O . GLY A 1 1012 ? -42.229 18.008 30.727 1.00 75.88 1012 GLY A O 1
ATOM 8059 N N . LYS A 1 1013 ? -43.150 16.467 29.383 1.00 81.12 1013 LYS A N 1
ATOM 8060 C CA . LYS A 1 1013 ? -41.939 15.640 29.239 1.00 81.12 1013 LYS A CA 1
ATOM 8061 C C . LYS A 1 1013 ? -40.856 16.314 28.386 1.00 81.12 1013 LYS A C 1
ATOM 8063 O O . LYS A 1 1013 ? -41.157 16.978 27.393 1.00 81.12 1013 LYS A O 1
ATOM 8068 N N . VAL A 1 1014 ? -39.603 16.047 28.755 1.00 86.12 1014 VAL A N 1
ATOM 8069 C CA . VAL A 1 1014 ? -38.361 16.410 28.050 1.00 86.12 1014 VAL A CA 1
ATOM 8070 C C . VAL A 1 1014 ? -38.416 16.073 26.551 1.00 86.12 1014 VAL A C 1
ATOM 8072 O O . VAL A 1 1014 ? -38.909 15.011 26.151 1.00 86.12 1014 VAL A O 1
ATOM 8075 N N . ASN A 1 1015 ? -37.901 16.972 25.707 1.00 88.44 1015 ASN A N 1
ATOM 8076 C CA . ASN A 1 1015 ? -37.777 16.760 24.267 1.00 88.44 1015 ASN A CA 1
ATOM 8077 C C . ASN A 1 1015 ? -36.365 16.303 23.866 1.00 88.44 1015 ASN A C 1
ATOM 8079 O O . ASN A 1 1015 ? -35.586 17.075 23.324 1.00 88.44 1015 ASN A O 1
ATOM 8083 N N . GLU A 1 1016 ? -36.058 15.019 24.066 1.00 87.94 1016 GLU A N 1
ATOM 8084 C CA . GLU A 1 1016 ? -34.754 14.420 23.703 1.00 87.94 1016 GLU A CA 1
ATOM 8085 C C . GLU A 1 1016 ? -34.401 14.498 22.200 1.00 87.94 1016 GLU A C 1
ATOM 8087 O O . GLU A 1 1016 ? -33.260 14.261 21.821 1.00 87.94 1016 GLU A O 1
ATOM 8092 N N . ALA A 1 1017 ? -35.363 14.848 21.337 1.00 86.31 1017 ALA A N 1
ATOM 8093 C CA . ALA A 1 1017 ? -35.137 15.095 19.910 1.00 86.31 1017 ALA A CA 1
ATOM 8094 C C . ALA A 1 1017 ? -34.670 16.536 19.596 1.00 86.31 1017 ALA A C 1
ATOM 8096 O O . ALA A 1 1017 ? -34.379 16.838 18.446 1.00 86.31 1017 ALA A O 1
ATOM 8097 N N . ASP A 1 1018 ? -34.628 17.416 20.600 1.00 88.94 1018 ASP A N 1
ATOM 8098 C CA . ASP A 1 1018 ? -34.272 18.839 20.512 1.00 88.94 1018 ASP A CA 1
ATOM 8099 C C . ASP A 1 1018 ? -33.322 19.196 21.671 1.00 88.94 1018 ASP A C 1
ATOM 8101 O O . ASP A 1 1018 ? -33.569 20.093 22.480 1.00 88.94 1018 ASP A O 1
ATOM 8105 N N . ILE A 1 1019 ? -32.257 18.399 21.805 1.00 94.19 1019 ILE A N 1
ATOM 8106 C CA . ILE A 1 1019 ? -31.155 18.657 22.734 1.00 94.19 1019 ILE A CA 1
ATOM 8107 C C . ILE A 1 1019 ? -30.201 19.639 22.056 1.00 94.19 1019 ILE A C 1
ATOM 8109 O O . ILE A 1 1019 ? -29.641 19.338 20.999 1.00 94.19 1019 ILE A O 1
ATOM 8113 N N . LYS A 1 1020 ? -29.996 20.794 22.687 1.00 95.50 1020 LYS A N 1
ATOM 8114 C CA . LYS A 1 1020 ? -29.098 21.853 22.230 1.00 95.50 1020 LYS A CA 1
ATOM 8115 C C . LYS A 1 1020 ? -27.944 22.033 23.210 1.00 95.50 1020 LYS A C 1
ATOM 8117 O O . LYS A 1 1020 ? -28.087 21.846 24.421 1.00 95.50 1020 LYS A O 1
ATOM 8122 N N . ILE A 1 1021 ? -26.792 22.410 22.674 1.00 96.69 1021 ILE A N 1
ATOM 8123 C CA . ILE A 1 1021 ? -25.559 22.641 23.423 1.00 96.69 1021 ILE A CA 1
ATOM 8124 C C . ILE A 1 1021 ? -25.152 24.094 23.222 1.00 96.69 1021 ILE A C 1
ATOM 8126 O O . ILE A 1 1021 ? -24.971 24.541 22.091 1.00 96.69 1021 ILE A O 1
ATOM 8130 N N . ARG A 1 1022 ? -24.951 24.823 24.322 1.00 97.50 1022 ARG A N 1
ATOM 8131 C CA . ARG A 1 1022 ? -24.153 26.050 24.315 1.00 97.50 1022 ARG A CA 1
ATOM 8132 C C . ARG A 1 1022 ? -22.710 25.687 24.626 1.00 97.50 1022 ARG A C 1
ATOM 8134 O O . ARG A 1 1022 ? -22.442 24.984 25.603 1.00 97.50 1022 ARG A O 1
ATOM 8141 N N . LEU A 1 1023 ? -21.787 26.203 23.830 1.00 97.12 1023 LEU A N 1
ATOM 8142 C CA . LEU A 1 1023 ? -20.360 25.933 23.958 1.00 97.12 1023 LEU A CA 1
ATOM 8143 C C . LEU A 1 1023 ? -19.521 27.205 23.918 1.00 97.12 1023 LEU A C 1
ATOM 8145 O O . LEU A 1 1023 ? -19.931 28.192 23.311 1.00 97.12 1023 LEU A O 1
ATOM 8149 N N . TYR A 1 1024 ? -18.339 27.142 24.527 1.00 97.94 1024 TYR A N 1
ATOM 8150 C CA . TYR A 1 1024 ? -17.230 28.057 24.256 1.00 97.94 1024 TYR A CA 1
ATOM 8151 C C . TYR A 1 1024 ? -16.473 27.574 23.017 1.00 97.94 1024 TYR A C 1
ATOM 8153 O O . TYR A 1 1024 ? -16.156 26.385 22.925 1.00 97.94 1024 TYR A O 1
ATOM 8161 N N . LYS A 1 1025 ? -16.185 28.468 22.067 1.00 97.94 1025 LYS A N 1
ATOM 8162 C CA . LYS A 1 1025 ? -15.429 28.144 20.847 1.00 97.94 1025 LYS A CA 1
ATOM 8163 C C . LYS A 1 1025 ? -13.933 28.043 21.157 1.00 97.94 1025 LYS A C 1
ATOM 8165 O O . LYS A 1 1025 ? -13.365 28.969 21.730 1.00 97.94 1025 LYS A O 1
ATOM 8170 N N . PHE A 1 1026 ? -13.268 26.997 20.672 1.00 98.25 1026 PHE A N 1
ATOM 8171 C CA . PHE A 1 1026 ? -11.811 27.016 20.527 1.00 98.25 1026 PHE A CA 1
ATOM 8172 C C . PHE A 1 1026 ? -11.424 27.507 19.133 1.00 98.25 1026 PHE A C 1
ATOM 8174 O O . PHE A 1 1026 ? -11.976 27.056 18.128 1.00 98.25 1026 PHE A O 1
ATOM 8181 N N . TYR A 1 1027 ? -10.442 28.403 19.074 1.00 97.69 1027 TYR A N 1
ATOM 8182 C CA . TYR A 1 1027 ? -9.771 28.785 17.834 1.00 97.69 1027 TYR A CA 1
ATOM 8183 C C . TYR A 1 1027 ? -8.586 27.842 17.592 1.00 97.69 1027 TYR A C 1
ATOM 8185 O O . TYR A 1 1027 ? -7.764 27.647 18.485 1.00 97.69 1027 TYR A O 1
ATOM 8193 N N . ARG A 1 1028 ? -8.444 27.302 16.379 1.00 96.62 1028 ARG A N 1
ATOM 8194 C CA . ARG A 1 1028 ? -7.157 26.764 15.905 1.00 96.62 1028 ARG A CA 1
ATOM 8195 C C . ARG A 1 1028 ? -6.248 27.923 15.457 1.00 96.62 1028 ARG A C 1
ATOM 8197 O O . ARG A 1 1028 ? -6.780 29.003 15.166 1.00 96.62 1028 ARG A O 1
ATOM 8204 N N . PRO A 1 1029 ? -4.915 27.755 15.366 1.00 95.31 1029 PRO A N 1
ATOM 8205 C CA . PRO A 1 1029 ? -4.006 28.814 14.914 1.00 95.31 1029 PRO A CA 1
ATOM 8206 C C . PRO A 1 1029 ? -4.436 29.483 13.595 1.00 95.31 1029 PRO A C 1
ATOM 8208 O O . PRO A 1 1029 ? -4.460 30.714 13.507 1.00 95.31 1029 PRO A O 1
ATOM 8211 N N . GLU A 1 1030 ? -4.881 28.690 12.620 1.00 91.94 1030 GLU A N 1
ATOM 8212 C CA . GLU A 1 1030 ? -5.398 29.114 11.314 1.00 91.94 1030 GLU A CA 1
ATOM 8213 C C . GLU A 1 1030 ? -6.732 29.871 11.363 1.00 91.94 1030 GLU A C 1
ATOM 8215 O O . GLU A 1 1030 ? -7.039 30.625 10.442 1.00 91.94 1030 GLU A O 1
ATOM 8220 N N . ASN A 1 1031 ? -7.520 29.722 12.433 1.00 93.88 1031 ASN A N 1
ATOM 8221 C CA . ASN A 1 1031 ? -8.769 30.467 12.610 1.00 93.88 1031 ASN A CA 1
ATOM 8222 C C . ASN A 1 1031 ? -8.527 31.879 13.176 1.00 93.88 1031 ASN A C 1
ATOM 8224 O O . ASN A 1 1031 ? -9.418 32.731 13.144 1.00 93.88 1031 ASN A O 1
ATOM 8228 N N . THR A 1 1032 ? -7.339 32.137 13.733 1.00 94.00 1032 THR A N 1
ATOM 8229 C CA . THR A 1 1032 ? -6.968 33.462 14.247 1.00 94.00 1032 THR A CA 1
ATOM 8230 C C . THR A 1 1032 ? -6.661 34.433 13.103 1.00 94.00 1032 THR A C 1
ATOM 8232 O O . THR A 1 1032 ? -6.471 34.045 11.951 1.00 94.00 1032 THR A O 1
ATOM 8235 N N . HIS A 1 1033 ? -6.510 35.722 13.416 1.00 91.81 1033 HIS A N 1
ATOM 8236 C CA . HIS A 1 1033 ? -6.054 36.722 12.441 1.00 91.81 1033 HIS A CA 1
ATOM 8237 C C . HIS A 1 1033 ? -4.703 36.417 11.755 1.00 91.81 1033 HIS A C 1
ATOM 8239 O O . HIS A 1 1033 ? -4.410 37.051 10.742 1.00 91.81 1033 HIS A O 1
ATOM 8245 N N . LYS A 1 1034 ? -3.885 35.497 12.293 1.00 91.12 1034 LYS A N 1
ATOM 8246 C CA . LYS A 1 1034 ? -2.617 35.055 11.686 1.00 91.12 1034 LYS A CA 1
ATOM 8247 C C . LYS A 1 1034 ? -2.828 34.109 10.489 1.00 91.12 1034 LYS A C 1
ATOM 8249 O O . LYS A 1 1034 ? -1.927 33.982 9.664 1.00 91.12 1034 LYS A O 1
ATOM 8254 N N . SER A 1 1035 ? -4.013 33.497 10.352 1.00 89.00 1035 SER A N 1
ATOM 8255 C CA . SER A 1 1035 ? -4.353 32.562 9.267 1.00 89.00 1035 SER A CA 1
ATOM 8256 C C . SER A 1 1035 ? -3.368 31.376 9.160 1.00 89.00 1035 SER A C 1
ATOM 8258 O O . SER A 1 1035 ? -2.650 31.062 10.110 1.00 89.00 1035 SER A O 1
ATOM 8260 N N . ILE A 1 1036 ? -3.339 30.703 8.005 1.00 85.44 1036 ILE A N 1
ATOM 8261 C CA . ILE A 1 1036 ? -2.561 29.486 7.697 1.00 85.44 1036 ILE A CA 1
ATOM 8262 C C . ILE A 1 1036 ? -1.090 29.580 8.148 1.00 85.44 1036 ILE A C 1
ATOM 8264 O O . ILE A 1 1036 ? -0.544 28.597 8.644 1.00 85.44 1036 ILE A O 1
ATOM 8268 N N . GLN A 1 1037 ? -0.468 30.764 8.070 1.00 85.31 1037 GLN A N 1
ATOM 8269 C CA . GLN A 1 1037 ? 0.925 30.997 8.486 1.00 85.31 1037 GLN A CA 1
ATOM 8270 C C . GLN A 1 1037 ? 1.207 30.627 9.953 1.00 85.31 1037 GLN A C 1
ATOM 8272 O O . GLN A 1 1037 ? 2.343 30.307 10.292 1.00 85.31 1037 GLN A O 1
ATOM 8277 N N . ALA A 1 1038 ? 0.193 30.632 10.825 1.00 87.75 1038 ALA A N 1
ATOM 8278 C CA . ALA A 1 1038 ? 0.343 30.215 12.218 1.00 87.75 1038 ALA A CA 1
ATOM 8279 C C . ALA A 1 1038 ? 0.521 28.696 12.397 1.00 87.75 1038 ALA A C 1
ATOM 8281 O O . ALA A 1 1038 ? 1.007 28.267 13.439 1.00 87.75 1038 ALA A O 1
ATOM 8282 N N . THR A 1 1039 ? 0.140 27.881 11.408 1.00 86.94 1039 THR A N 1
ATOM 8283 C CA . THR A 1 1039 ? 0.172 26.410 11.515 1.00 86.94 1039 THR A CA 1
ATOM 8284 C C . THR A 1 1039 ? 1.564 25.818 11.316 1.00 86.94 1039 THR A C 1
ATOM 8286 O O . THR A 1 1039 ? 1.864 24.771 11.877 1.00 86.94 1039 THR A O 1
ATOM 8289 N N . TYR A 1 1040 ? 2.445 26.493 10.568 1.00 87.44 1040 TYR A N 1
ATOM 8290 C CA . TYR A 1 1040 ? 3.734 25.938 10.124 1.00 87.44 1040 TYR A CA 1
ATOM 8291 C C . TYR A 1 1040 ? 4.700 25.590 11.270 1.00 87.44 1040 TYR A C 1
ATOM 8293 O O . TYR A 1 1040 ? 5.641 24.815 11.078 1.00 87.44 1040 TYR A O 1
ATOM 8301 N N . HIS A 1 1041 ? 4.489 26.183 12.447 1.00 89.69 1041 HIS A N 1
ATOM 8302 C CA . HIS A 1 1041 ? 5.315 26.008 13.646 1.00 89.69 1041 HIS A CA 1
ATOM 8303 C C . HIS A 1 1041 ? 4.490 25.695 14.907 1.00 89.69 1041 HIS A C 1
ATOM 8305 O O . HIS A 1 1041 ? 5.054 25.630 15.995 1.00 89.69 1041 HIS A O 1
ATOM 8311 N N . ALA A 1 1042 ? 3.173 25.516 14.773 1.00 91.56 1042 ALA A N 1
ATOM 8312 C CA . ALA A 1 1042 ? 2.295 25.118 15.867 1.00 91.56 1042 ALA A CA 1
ATOM 8313 C C . ALA A 1 1042 ? 2.136 23.592 15.904 1.00 91.56 1042 ALA A C 1
ATOM 8315 O O . ALA A 1 1042 ? 2.149 22.930 14.864 1.00 91.56 1042 ALA A O 1
ATOM 8316 N N . ASP A 1 1043 ? 1.927 23.031 17.093 1.00 93.25 1043 ASP A N 1
ATOM 8317 C CA . ASP A 1 1043 ? 1.517 21.636 17.208 1.00 93.25 1043 ASP A CA 1
ATOM 8318 C C . ASP A 1 1043 ? 0.102 21.438 16.648 1.00 93.25 1043 ASP A C 1
ATOM 8320 O O . ASP A 1 1043 ? -0.799 22.249 16.857 1.00 93.25 1043 ASP A O 1
ATOM 8324 N N . ILE A 1 1044 ? -0.112 20.314 15.957 1.00 92.94 1044 ILE A N 1
ATOM 8325 C CA . ILE A 1 1044 ? -1.372 19.982 15.260 1.00 92.94 1044 ILE A CA 1
ATOM 8326 C C . ILE A 1 1044 ? -2.597 19.866 16.188 1.00 92.94 1044 ILE A C 1
ATOM 8328 O O . ILE A 1 1044 ? -3.734 19.776 15.719 1.00 92.94 1044 ILE A O 1
ATOM 8332 N N . ASN A 1 1045 ? -2.363 19.833 17.500 1.00 95.44 1045 ASN A N 1
ATOM 8333 C CA . ASN A 1 1045 ? -3.367 19.766 18.553 1.00 95.44 1045 ASN A CA 1
ATOM 8334 C C . ASN A 1 1045 ? -3.316 20.962 19.532 1.00 95.44 1045 ASN A C 1
ATOM 8336 O O . ASN A 1 1045 ? -3.979 20.916 20.571 1.00 95.44 1045 ASN A O 1
ATOM 8340 N N . LEU A 1 1046 ? -2.582 22.031 19.191 1.00 97.38 1046 LEU A N 1
ATOM 8341 C CA . LEU A 1 1046 ? -2.669 23.325 19.867 1.00 97.38 1046 LEU A CA 1
ATOM 8342 C C . LEU A 1 1046 ? -3.991 24.020 19.515 1.00 97.38 1046 LEU A C 1
ATOM 8344 O O . LEU A 1 1046 ? -4.394 24.095 18.352 1.00 97.38 1046 LEU A O 1
ATOM 8348 N N . LEU A 1 1047 ? -4.636 24.578 20.532 1.00 97.81 1047 LEU A N 1
ATOM 8349 C CA . LEU A 1 1047 ? -5.820 25.422 20.436 1.00 97.81 1047 LEU A CA 1
ATOM 8350 C C . LEU A 1 1047 ? -5.621 26.718 21.230 1.00 97.81 1047 LEU A C 1
ATOM 8352 O O . LEU A 1 1047 ? -4.723 26.840 22.062 1.00 97.81 1047 LEU A O 1
ATOM 8356 N N . TYR A 1 1048 ? -6.523 27.664 21.001 1.00 97.88 1048 TYR A N 1
ATOM 8357 C CA . TYR A 1 1048 ? -6.672 28.891 21.769 1.00 97.88 1048 TYR A CA 1
ATOM 8358 C C . TYR A 1 1048 ? -8.065 28.950 22.395 1.00 97.88 1048 TYR A C 1
ATOM 8360 O O . TYR A 1 1048 ? -9.069 28.740 21.703 1.00 97.88 1048 TYR A O 1
ATOM 8368 N N . TRP A 1 1049 ? -8.136 29.245 23.696 1.00 98.06 1049 TRP A N 1
ATOM 8369 C CA . TRP A 1 1049 ? -9.411 29.473 24.387 1.00 98.06 1049 TRP A CA 1
ATOM 8370 C C . TRP A 1 1049 ? -10.128 30.703 23.813 1.00 98.06 1049 TRP A C 1
ATOM 8372 O O . TRP A 1 1049 ? -9.477 31.654 23.383 1.00 98.06 1049 TRP A O 1
ATOM 8382 N N . SER A 1 1050 ? -11.459 30.739 23.841 1.00 96.56 1050 SER A N 1
ATOM 8383 C CA . SER A 1 1050 ? -12.195 31.979 23.599 1.00 96.56 1050 SER A CA 1
ATOM 8384 C C . SER A 1 1050 ? -13.502 32.018 24.381 1.00 96.56 1050 SER A C 1
ATOM 8386 O O . SER A 1 1050 ? -14.252 31.045 24.413 1.00 96.56 1050 SER A O 1
ATOM 8388 N N . ASP A 1 1051 ? -13.816 33.186 24.942 1.00 95.12 1051 ASP A N 1
ATOM 8389 C CA . ASP A 1 1051 ? -15.119 33.468 25.561 1.00 95.12 1051 ASP A CA 1
ATOM 8390 C C . ASP A 1 1051 ? -16.219 33.758 24.513 1.00 95.12 1051 ASP A C 1
ATOM 8392 O O . ASP A 1 1051 ? -17.319 34.201 24.845 1.00 95.12 1051 ASP A O 1
ATOM 8396 N N . GLU A 1 1052 ? -15.947 33.511 23.225 1.00 96.31 1052 GLU A N 1
ATOM 8397 C CA . GLU A 1 1052 ? -16.991 33.418 22.208 1.00 96.31 1052 GLU A CA 1
ATOM 8398 C C . GLU A 1 1052 ? -17.864 32.185 22.434 1.00 96.31 1052 GLU A C 1
ATOM 8400 O O . GLU A 1 1052 ? -17.376 31.056 22.443 1.00 96.31 1052 GLU A O 1
ATOM 8405 N N . GLU A 1 1053 ? -19.174 32.398 22.512 1.00 97.00 1053 GLU A N 1
ATOM 8406 C CA . GLU A 1 1053 ? -20.147 31.313 22.586 1.00 97.00 1053 GLU A CA 1
ATOM 8407 C C . GLU A 1 1053 ? -20.731 30.958 21.209 1.00 97.00 1053 GLU A C 1
ATOM 8409 O O . GLU A 1 1053 ? -20.821 31.797 20.307 1.00 97.00 1053 GLU A O 1
ATOM 8414 N N . ALA A 1 1054 ? -21.187 29.714 21.071 1.00 96.94 1054 ALA A N 1
ATOM 8415 C CA . ALA A 1 1054 ? -22.127 29.288 20.036 1.00 96.94 1054 ALA A CA 1
ATOM 8416 C C . ALA A 1 1054 ? -23.225 28.403 20.647 1.00 96.94 1054 ALA A C 1
ATOM 8418 O O . ALA A 1 1054 ? -23.049 27.842 21.731 1.00 96.94 1054 ALA A O 1
ATOM 8419 N N . VAL A 1 1055 ? -24.348 28.269 19.939 1.00 97.19 1055 VAL A N 1
ATOM 8420 C CA . VAL A 1 1055 ? -25.399 27.282 20.221 1.00 97.19 1055 VAL A CA 1
ATOM 8421 C C . VAL A 1 1055 ? -25.501 26.364 19.011 1.00 97.19 1055 VAL A C 1
ATOM 8423 O O . VAL A 1 1055 ? -25.618 26.858 17.893 1.00 97.19 1055 VAL A O 1
ATOM 8426 N N . VAL A 1 1056 ? -25.447 25.055 19.245 1.00 96.25 1056 VAL A N 1
ATOM 8427 C CA . VAL A 1 1056 ? -25.494 24.007 18.215 1.00 96.25 1056 VAL A CA 1
ATOM 8428 C C . VAL A 1 1056 ? -26.460 22.900 18.628 1.00 96.25 1056 VAL A C 1
ATOM 8430 O O . VAL A 1 1056 ? -26.707 22.699 19.824 1.00 96.25 1056 VAL A O 1
ATOM 8433 N N . ASP A 1 1057 ? -26.974 22.152 17.657 1.00 95.06 1057 ASP A N 1
ATOM 8434 C CA . ASP A 1 1057 ? -27.855 21.020 17.922 1.00 95.06 1057 ASP A CA 1
ATOM 8435 C C . ASP A 1 1057 ? -27.035 19.743 18.165 1.00 95.06 1057 ASP A C 1
ATOM 8437 O O . ASP A 1 1057 ? -25.997 19.497 17.547 1.00 95.06 1057 ASP A O 1
ATOM 8441 N N . PHE A 1 1058 ? -27.470 18.895 19.102 1.00 95.12 1058 PHE A N 1
ATOM 8442 C CA . PHE A 1 1058 ? -26.724 17.683 19.471 1.00 95.12 1058 PHE A CA 1
ATOM 8443 C C . PHE A 1 1058 ? -26.714 16.621 18.350 1.00 95.12 1058 PHE A C 1
ATOM 8445 O O . PHE A 1 1058 ? -25.892 15.699 18.364 1.00 95.12 1058 PHE A O 1
ATOM 8452 N N . SER A 1 1059 ? -27.558 16.781 17.324 1.00 92.44 1059 SER A N 1
ATOM 8453 C CA . SER A 1 1059 ? -27.445 16.104 16.024 1.00 92.44 1059 SER A CA 1
ATOM 8454 C C . SER A 1 1059 ? -26.063 16.271 15.390 1.00 92.44 1059 SER A C 1
ATOM 8456 O O . SER A 1 1059 ? -25.540 15.310 14.823 1.00 92.44 1059 SER A O 1
ATOM 8458 N N . ASP A 1 1060 ? -25.431 17.427 15.579 1.00 93.94 1060 ASP A N 1
ATOM 8459 C CA . ASP A 1 1060 ? -24.280 17.864 14.786 1.00 93.94 1060 ASP A CA 1
ATOM 8460 C C . ASP A 1 1060 ? -22.950 17.465 15.438 1.00 93.94 1060 ASP A C 1
ATOM 8462 O O . ASP A 1 1060 ? -21.913 17.430 14.778 1.00 93.94 1060 ASP A O 1
ATOM 8466 N N . VAL A 1 1061 ? -22.967 17.109 16.729 1.00 95.25 1061 VAL A N 1
ATOM 8467 C CA . VAL A 1 1061 ? -21.790 16.611 17.457 1.00 95.25 1061 VAL A CA 1
ATOM 8468 C C . VAL A 1 1061 ? -21.306 15.295 16.845 1.00 95.25 1061 VAL A C 1
ATOM 8470 O O . VAL A 1 1061 ? -22.012 14.284 16.885 1.00 95.25 1061 VAL A O 1
ATOM 8473 N N . GLN A 1 1062 ? -20.084 15.305 16.315 1.00 94.56 1062 GLN A N 1
ATOM 8474 C CA . GLN A 1 1062 ? -19.457 14.165 15.636 1.00 94.56 1062 GLN A CA 1
ATOM 8475 C C . GLN A 1 1062 ? -18.742 13.224 16.617 1.00 94.56 1062 GLN A C 1
ATOM 8477 O O . GLN A 1 1062 ? -18.691 12.016 16.404 1.00 94.56 1062 GLN A O 1
ATOM 8482 N N . GLY A 1 1063 ? -18.222 13.764 17.723 1.00 93.88 1063 GLY A N 1
ATOM 8483 C CA . GLY A 1 1063 ? -17.460 13.017 18.723 1.00 93.88 1063 GLY A CA 1
ATOM 8484 C C . GLY A 1 1063 ? -17.124 13.862 19.952 1.00 93.88 1063 GLY A C 1
ATOM 8485 O O . GLY A 1 1063 ? -17.423 15.057 19.994 1.00 93.88 1063 GLY A O 1
ATOM 8486 N N . ARG A 1 1064 ? -16.524 13.232 20.965 1.00 96.06 1064 ARG A N 1
ATOM 8487 C CA . ARG A 1 1064 ? -15.995 13.889 22.172 1.00 96.06 1064 ARG A CA 1
ATOM 8488 C C . ARG A 1 1064 ? -14.472 13.928 22.079 1.00 96.06 1064 ARG A C 1
ATOM 8490 O O . ARG A 1 1064 ? -13.878 12.922 21.712 1.00 96.06 1064 ARG A O 1
ATOM 8497 N N . CYS A 1 1065 ? -13.861 15.042 22.455 1.00 96.31 1065 CYS A N 1
ATOM 8498 C CA . CYS A 1 1065 ? -12.410 15.206 22.540 1.00 96.31 1065 CYS A CA 1
ATOM 8499 C C . CYS A 1 1065 ? -12.016 15.729 23.930 1.00 96.31 1065 CYS A C 1
ATOM 8501 O O . CYS A 1 1065 ? -12.843 16.288 24.655 1.00 96.31 1065 CYS A O 1
ATOM 8503 N N . THR A 1 1066 ? -10.755 15.547 24.310 1.00 95.56 1066 THR A N 1
ATOM 8504 C CA . THR A 1 1066 ? -10.190 16.106 25.543 1.00 95.56 1066 THR A CA 1
ATOM 8505 C C . THR A 1 1066 ? -9.413 17.368 25.189 1.00 95.56 1066 THR A C 1
ATOM 8507 O O . THR A 1 1066 ? -8.562 17.345 24.303 1.00 95.56 1066 THR A O 1
ATOM 8510 N N . VAL A 1 1067 ? -9.711 18.478 25.866 1.00 96.56 1067 VAL A N 1
ATOM 8511 C CA . VAL A 1 1067 ? -9.014 19.757 25.681 1.00 96.56 1067 VAL A CA 1
ATOM 8512 C C . VAL A 1 1067 ? -8.649 20.294 27.058 1.00 96.56 1067 VAL A C 1
ATOM 8514 O O . VAL A 1 1067 ? -9.538 20.748 27.778 1.00 96.56 1067 VAL A O 1
ATOM 8517 N N . GLU A 1 1068 ? -7.368 20.250 27.416 1.00 95.50 1068 GLU A N 1
ATOM 8518 C CA . GLU A 1 1068 ? -6.861 20.702 28.721 1.00 95.50 1068 GLU A CA 1
ATOM 8519 C C . GLU A 1 1068 ? -6.048 21.997 28.613 1.00 95.50 1068 GLU A C 1
ATOM 8521 O O . GLU A 1 1068 ? -5.538 22.353 27.548 1.00 95.50 1068 GLU A O 1
ATOM 8526 N N . TYR A 1 1069 ? -5.912 22.707 29.733 1.00 96.69 1069 TYR A N 1
ATOM 8527 C CA . TYR A 1 1069 ? -4.964 23.813 29.843 1.00 96.69 1069 TYR A CA 1
ATOM 8528 C C . TYR A 1 1069 ? -3.558 23.244 30.082 1.00 96.69 1069 TYR A C 1
ATOM 8530 O O . TYR A 1 1069 ? -3.382 22.406 30.963 1.00 96.69 1069 TYR A O 1
ATOM 8538 N N . GLY A 1 1070 ? -2.553 23.671 29.310 1.00 93.31 1070 GLY A N 1
ATOM 8539 C CA . GLY A 1 1070 ? -1.220 23.051 29.345 1.00 93.31 1070 GLY A CA 1
ATOM 8540 C C . GLY A 1 1070 ? -0.538 23.119 30.718 1.00 93.31 1070 GLY A C 1
ATOM 8541 O O . GLY A 1 1070 ? 0.041 22.131 31.158 1.00 93.31 1070 GLY A O 1
ATOM 8542 N N . GLU A 1 1071 ? -0.704 24.229 31.445 1.00 92.75 1071 GLU A N 1
ATOM 8543 C CA . GLU A 1 1071 ? -0.178 24.414 32.812 1.00 92.75 1071 GLU A CA 1
ATOM 8544 C C . GLU A 1 1071 ? -0.981 23.661 33.900 1.00 92.75 1071 GLU A C 1
ATOM 8546 O O . GLU A 1 1071 ? -0.693 23.802 35.090 1.00 92.75 1071 GLU A O 1
ATOM 8551 N N . ASP A 1 1072 ? -2.026 22.913 33.523 1.00 92.31 1072 ASP A N 1
ATOM 8552 C CA . ASP A 1 1072 ? -2.764 21.995 34.404 1.00 92.31 1072 ASP A CA 1
ATOM 8553 C C . ASP A 1 1072 ? -2.390 20.516 34.183 1.00 92.31 1072 ASP A C 1
ATOM 8555 O O . ASP A 1 1072 ? -2.860 19.654 34.930 1.00 92.31 1072 ASP A O 1
ATOM 8559 N N . LEU A 1 1073 ? -1.530 20.204 33.203 1.00 91.25 1073 LEU A N 1
ATOM 8560 C CA . LEU A 1 1073 ? -1.082 18.838 32.927 1.00 91.25 1073 LEU A CA 1
ATOM 8561 C C . LEU A 1 1073 ? -0.095 18.323 33.993 1.00 91.25 1073 LEU A C 1
ATOM 8563 O O . LEU A 1 1073 ? 0.805 19.028 34.443 1.00 91.25 1073 LEU A O 1
ATOM 8567 N N . LEU A 1 1074 ? -0.252 17.048 34.366 1.00 88.94 1074 LEU A N 1
ATOM 8568 C CA . LEU A 1 1074 ? 0.641 16.321 35.287 1.00 88.94 1074 LEU A CA 1
ATOM 8569 C C . LEU A 1 1074 ? 1.857 15.688 34.579 1.00 88.94 1074 LEU A C 1
ATOM 8571 O O . LEU A 1 1074 ? 2.793 15.228 35.230 1.00 88.94 1074 LEU A O 1
ATOM 8575 N N . GLU A 1 1075 ? 1.809 15.633 33.251 1.00 91.12 1075 GLU A N 1
ATOM 8576 C CA . GLU A 1 1075 ? 2.795 15.060 32.332 1.00 91.12 1075 GLU A CA 1
ATOM 8577 C C . GLU A 1 1075 ? 3.204 16.132 31.304 1.00 91.12 1075 GLU A C 1
ATOM 8579 O O . GLU A 1 1075 ? 2.571 17.188 31.232 1.00 91.12 1075 GLU A O 1
ATOM 8584 N N . SER A 1 1076 ? 4.250 15.910 30.498 1.00 94.00 1076 SER A N 1
ATOM 8585 C CA . SER A 1 1076 ? 4.595 16.906 29.474 1.00 94.00 1076 SER A CA 1
ATOM 8586 C C . SER A 1 1076 ? 3.509 16.982 28.394 1.00 94.00 1076 SER A C 1
ATOM 8588 O O . SER A 1 1076 ? 2.840 15.990 28.099 1.00 94.00 1076 SER A O 1
ATOM 8590 N N . ILE A 1 1077 ? 3.375 18.137 27.728 1.00 93.88 1077 ILE A N 1
ATOM 8591 C CA . ILE A 1 1077 ? 2.479 18.303 26.565 1.00 93.88 1077 ILE A CA 1
ATOM 8592 C C . ILE A 1 1077 ? 2.751 17.216 25.509 1.00 93.88 1077 ILE A C 1
ATOM 8594 O O . ILE A 1 1077 ? 1.822 16.725 24.863 1.00 93.88 1077 ILE A O 1
ATOM 8598 N N . GLN A 1 1078 ? 4.012 16.793 25.360 1.00 91.94 1078 GLN A N 1
ATOM 8599 C CA . GLN A 1 1078 ? 4.414 15.756 24.417 1.00 91.94 1078 GLN A CA 1
ATOM 8600 C C . GLN A 1 1078 ? 3.928 14.358 24.831 1.00 91.94 1078 GLN A C 1
ATOM 8602 O O . GLN A 1 1078 ? 3.445 13.623 23.964 1.00 91.94 1078 GLN A O 1
ATOM 8607 N N . ASP A 1 1079 ? 4.027 14.002 26.112 1.00 91.88 1079 ASP A N 1
ATOM 8608 C CA . ASP A 1 1079 ? 3.549 12.718 26.643 1.00 91.88 1079 ASP A CA 1
ATOM 8609 C C . ASP A 1 1079 ? 2.020 12.664 26.592 1.00 91.88 1079 ASP A C 1
ATOM 8611 O O . ASP A 1 1079 ? 1.452 11.759 25.971 1.00 91.88 1079 ASP A O 1
ATOM 8615 N N . TYR A 1 1080 ? 1.361 13.722 27.082 1.00 92.81 1080 TYR A N 1
ATOM 8616 C CA . TYR A 1 1080 ? -0.086 13.902 27.005 1.00 92.81 1080 TYR A CA 1
ATOM 8617 C C . TYR A 1 1080 ? -0.589 13.709 25.570 1.00 92.81 1080 TYR A C 1
ATOM 8619 O O . TYR A 1 1080 ? -1.488 12.900 25.338 1.00 92.81 1080 TYR A O 1
ATOM 8627 N N . SER A 1 1081 ? 0.029 14.373 24.591 1.00 91.12 1081 SER A N 1
ATOM 8628 C CA . SER A 1 1081 ? -0.380 14.302 23.180 1.00 91.12 1081 SER A CA 1
ATOM 8629 C C . SER A 1 1081 ? -0.133 12.937 22.522 1.00 91.12 1081 SER A C 1
ATOM 8631 O O . SER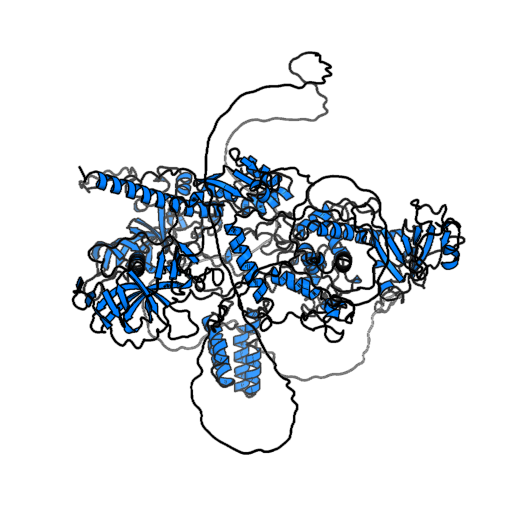 A 1 1081 ? -0.765 12.627 21.513 1.00 91.12 1081 SER A O 1
ATOM 8633 N N . GLN A 1 1082 ? 0.769 12.103 23.055 1.00 88.00 1082 GLN A N 1
ATOM 8634 C CA . GLN A 1 1082 ? 0.987 10.734 22.560 1.00 88.00 1082 GLN A CA 1
ATOM 8635 C C . GLN A 1 1082 ? 0.172 9.675 23.316 1.00 88.00 1082 GLN A C 1
ATOM 8637 O O . GLN A 1 1082 ? -0.118 8.619 22.745 1.00 88.00 1082 GLN A O 1
ATOM 8642 N N . GLY A 1 1083 ? -0.223 9.950 24.562 1.00 84.38 1083 GLY A N 1
ATOM 8643 C CA . GLY A 1 1083 ? -0.889 9.007 25.463 1.00 84.38 1083 GLY A CA 1
ATOM 8644 C C . GLY A 1 1083 ? -2.308 8.584 25.063 1.00 84.38 1083 GLY A C 1
ATOM 8645 O O . GLY A 1 1083 ? -2.819 7.604 25.604 1.00 84.38 1083 GLY A O 1
ATOM 8646 N N . GLY A 1 1084 ? -2.956 9.262 24.109 1.00 83.00 1084 GLY A N 1
ATOM 8647 C CA . GLY A 1 1084 ? -4.283 8.879 23.618 1.00 83.00 1084 GLY A CA 1
ATOM 8648 C C . GLY A 1 1084 ? -4.734 9.631 22.358 1.00 83.00 1084 GLY A C 1
ATOM 8649 O O . GLY A 1 1084 ? -4.102 10.616 21.978 1.00 83.00 1084 GLY A O 1
ATOM 8650 N N . PRO A 1 1085 ? -5.809 9.165 21.693 1.00 87.56 1085 PRO A N 1
ATOM 8651 C CA . PRO A 1 1085 ? -6.463 9.893 20.606 1.00 87.56 1085 PRO A CA 1
ATOM 8652 C C . PRO A 1 1085 ? -7.220 11.123 21.133 1.00 87.56 1085 PRO A C 1
ATOM 8654 O O . PRO A 1 1085 ? -7.470 11.238 22.332 1.00 87.56 1085 PRO A O 1
ATOM 8657 N N . ASP A 1 1086 ? -7.596 12.027 20.224 1.00 92.00 1086 ASP A N 1
ATOM 8658 C CA . ASP A 1 1086 ? -8.513 13.154 20.470 1.00 92.00 1086 ASP A CA 1
ATOM 8659 C C . ASP A 1 1086 ? -8.108 14.106 21.619 1.00 92.00 1086 ASP A C 1
ATOM 8661 O O . ASP A 1 1086 ? -8.951 14.784 22.210 1.00 92.00 1086 ASP A O 1
ATOM 8665 N N . ARG A 1 1087 ? -6.804 14.172 21.924 1.00 95.44 1087 ARG A N 1
ATOM 8666 C CA . ARG A 1 1087 ? -6.197 15.030 22.952 1.00 95.44 1087 ARG A CA 1
ATOM 8667 C C . ARG A 1 1087 ? -5.640 16.326 22.357 1.00 95.44 1087 ARG A C 1
ATOM 8669 O O . ARG A 1 1087 ? -4.693 16.301 21.572 1.00 95.44 1087 ARG A O 1
ATOM 8676 N N . PHE A 1 1088 ? -6.182 17.455 22.795 1.00 97.69 1088 PHE A N 1
ATOM 8677 C CA . PHE A 1 1088 ? -5.742 18.816 22.475 1.00 97.69 1088 PHE A CA 1
ATOM 8678 C C . PHE A 1 1088 ? -5.352 19.564 23.746 1.00 97.69 1088 PHE A C 1
ATOM 8680 O O . PHE A 1 1088 ? -5.733 19.171 24.853 1.00 97.69 1088 PHE A O 1
ATOM 8687 N N . TYR A 1 1089 ? -4.628 20.664 23.586 1.00 97.56 1089 TYR A N 1
ATOM 8688 C CA . TYR A 1 1089 ? -4.275 21.557 24.683 1.00 97.56 1089 TYR A CA 1
ATOM 8689 C C . TYR A 1 1089 ? -4.347 23.022 24.243 1.00 97.56 1089 TYR A C 1
ATOM 8691 O O . TYR A 1 1089 ? -4.333 23.325 23.050 1.00 97.56 1089 TYR A O 1
ATOM 8699 N N . PHE A 1 1090 ? -4.409 23.937 25.205 1.00 97.75 1090 PHE A N 1
ATOM 8700 C CA . PHE A 1 1090 ? -4.236 25.371 24.972 1.00 97.75 1090 PHE A CA 1
ATOM 8701 C C . PHE A 1 1090 ? -3.335 25.986 26.045 1.00 97.75 1090 PHE A C 1
ATOM 8703 O O . PHE A 1 1090 ? -3.251 25.477 27.163 1.00 97.75 1090 PHE A O 1
ATOM 8710 N N . LEU A 1 1091 ? -2.671 27.087 25.692 1.00 96.69 1091 LEU A N 1
ATOM 8711 C CA . LEU A 1 1091 ? -1.826 27.882 26.596 1.00 96.69 1091 LEU A CA 1
ATOM 8712 C C . LEU A 1 1091 ? -2.276 29.348 26.676 1.00 96.69 1091 LEU A C 1
ATOM 8714 O O . LEU A 1 1091 ? -2.143 29.970 27.721 1.00 96.69 1091 LEU A O 1
ATOM 8718 N N . GLU A 1 1092 ? -2.869 29.882 25.608 1.00 97.12 1092 GLU A N 1
ATOM 8719 C CA . GLU A 1 1092 ? -3.359 31.262 25.541 1.00 97.12 1092 GLU A CA 1
ATOM 8720 C C . GLU A 1 1092 ? -4.863 31.277 25.205 1.00 97.12 1092 GLU A C 1
ATOM 8722 O O . GLU A 1 1092 ? -5.404 30.351 24.586 1.00 97.12 1092 GLU A O 1
ATOM 8727 N N . ALA A 1 1093 ? -5.553 32.344 25.594 1.00 97.19 1093 ALA A N 1
ATOM 8728 C CA . ALA A 1 1093 ? -6.841 32.726 25.036 1.00 97.19 1093 ALA A CA 1
ATOM 8729 C C . ALA A 1 1093 ? -6.631 33.647 23.828 1.00 97.19 1093 ALA A C 1
ATOM 8731 O O . ALA A 1 1093 ? -5.688 34.436 23.789 1.00 97.19 1093 ALA A O 1
ATOM 8732 N N . TYR A 1 1094 ? -7.522 33.560 22.840 1.00 97.25 1094 TYR A N 1
ATOM 8733 C CA . TYR A 1 1094 ? -7.532 34.435 21.676 1.00 97.25 1094 TYR A CA 1
ATOM 8734 C C . TYR A 1 1094 ? -8.748 35.363 21.679 1.00 97.25 1094 TYR A C 1
ATOM 8736 O O . TYR A 1 1094 ? -9.908 34.932 21.659 1.00 97.25 1094 TYR A O 1
ATOM 8744 N N . ASN A 1 1095 ? -8.460 36.663 21.646 1.00 94.94 1095 ASN A N 1
ATOM 8745 C CA . ASN A 1 1095 ? -9.450 37.723 21.690 1.00 94.94 1095 ASN A CA 1
ATOM 8746 C C . ASN A 1 1095 ? -9.676 38.290 20.286 1.00 94.94 1095 ASN A C 1
ATOM 8748 O O . ASN A 1 1095 ? -8.892 39.085 19.770 1.00 94.94 1095 ASN A O 1
ATOM 8752 N N . SER A 1 1096 ? -10.774 37.901 19.642 1.00 93.50 1096 SER A N 1
ATOM 8753 C CA . SER A 1 1096 ? -11.063 38.282 18.253 1.00 93.50 1096 SER A CA 1
ATOM 8754 C C . SER A 1 1096 ? -11.330 39.779 18.036 1.00 93.50 1096 SER A C 1
ATOM 8756 O O . SER A 1 1096 ? -11.232 40.255 16.902 1.00 93.50 1096 SER A O 1
ATOM 8758 N N . LYS A 1 1097 ? -11.629 40.540 19.103 1.00 92.62 1097 LYS A N 1
ATOM 8759 C CA . LYS A 1 1097 ? -11.912 41.986 19.042 1.00 92.62 1097 LYS A CA 1
ATOM 8760 C C . LYS A 1 1097 ? -10.633 42.822 19.030 1.00 92.62 1097 LYS A C 1
ATOM 8762 O O . LYS A 1 1097 ? -10.495 43.708 18.192 1.00 92.62 1097 LYS A O 1
ATOM 8767 N N . THR A 1 1098 ? -9.704 42.538 19.942 1.00 93.62 1098 THR A N 1
ATOM 8768 C CA . THR A 1 1098 ? -8.375 43.180 20.006 1.00 93.62 1098 THR A CA 1
ATOM 8769 C C . THR A 1 1098 ? -7.371 42.542 19.047 1.00 93.62 1098 THR A C 1
ATOM 8771 O O . THR A 1 1098 ? -6.375 43.168 18.698 1.00 93.62 1098 THR A O 1
ATOM 8774 N N . LYS A 1 1099 ? -7.638 41.299 18.623 1.00 93.56 1099 LYS A N 1
ATOM 8775 C CA . LYS A 1 1099 ? -6.723 40.383 17.927 1.00 93.56 1099 LYS A CA 1
ATOM 8776 C C . LYS A 1 1099 ? -5.477 40.007 18.745 1.00 93.56 1099 LYS A C 1
ATOM 8778 O O . LYS A 1 1099 ? -4.518 39.502 18.169 1.00 93.56 1099 LYS A O 1
ATOM 8783 N N . SER A 1 1100 ? -5.504 40.200 20.064 1.00 95.31 1100 SER A N 1
ATOM 8784 C CA . SER A 1 1100 ? -4.432 39.788 20.976 1.00 95.31 1100 SER A CA 1
ATOM 8785 C C . SER A 1 1100 ? -4.574 38.333 21.431 1.00 95.31 1100 SER A C 1
ATOM 8787 O O . SER A 1 1100 ? -5.648 37.732 21.342 1.00 95.31 1100 SER A O 1
ATOM 8789 N N . PHE A 1 1101 ? -3.467 37.801 21.940 1.00 96.44 1101 PHE A N 1
ATOM 8790 C CA . PHE A 1 1101 ? -3.427 36.609 22.780 1.00 96.44 1101 PHE A CA 1
ATOM 8791 C C . PHE A 1 1101 ? -3.282 37.073 24.237 1.00 96.44 1101 PHE A C 1
ATOM 8793 O O . PHE A 1 1101 ? -2.665 38.113 24.482 1.00 96.44 1101 PHE A O 1
ATOM 8800 N N . GLU A 1 1102 ? -3.918 36.380 25.177 1.00 95.56 1102 GLU A N 1
ATOM 8801 C CA . GLU A 1 1102 ? -3.967 36.749 26.600 1.00 95.56 1102 GLU A CA 1
ATOM 8802 C C . GLU A 1 1102 ? -4.045 35.502 27.500 1.00 95.56 1102 GLU A C 1
ATOM 8804 O O . GLU A 1 1102 ? -4.413 34.426 27.027 1.00 95.56 1102 GLU A O 1
ATOM 8809 N N . ASP A 1 1103 ? -3.689 35.617 28.785 1.00 94.31 1103 ASP A N 1
ATOM 8810 C CA . ASP A 1 1103 ? -3.766 34.495 29.735 1.00 94.31 1103 ASP A CA 1
ATOM 8811 C C . ASP A 1 1103 ? -5.205 33.939 29.808 1.00 94.31 1103 ASP A C 1
ATOM 8813 O O . ASP A 1 1103 ? -6.149 34.725 29.967 1.00 94.31 1103 ASP A O 1
ATOM 8817 N N . PRO A 1 1104 ? -5.427 32.609 29.749 1.00 94.94 1104 PRO A N 1
ATOM 8818 C CA . PRO A 1 1104 ? -6.776 32.066 29.818 1.00 94.94 1104 PRO A CA 1
ATOM 8819 C C . PRO A 1 1104 ? -7.495 32.408 31.130 1.00 94.94 1104 PRO A C 1
ATOM 8821 O O . PRO A 1 1104 ? -6.915 32.299 32.218 1.00 94.94 1104 PRO A O 1
ATOM 8824 N N . PRO A 1 1105 ? -8.786 32.779 31.070 1.00 93.12 1105 PRO A N 1
ATOM 8825 C CA . PRO A 1 1105 ? -9.541 33.140 32.257 1.00 93.12 1105 PRO A CA 1
ATOM 8826 C C . PRO A 1 1105 ? -9.734 31.923 33.168 1.00 93.12 1105 PRO A C 1
ATOM 8828 O O . PRO A 1 1105 ? -9.784 30.779 32.723 1.00 93.12 1105 PRO A O 1
ATOM 8831 N N . ASN A 1 1106 ? -9.890 32.149 34.474 1.00 89.75 1106 ASN A N 1
ATOM 8832 C CA . ASN A 1 1106 ? -9.905 31.060 35.461 1.00 89.75 1106 ASN A CA 1
ATOM 8833 C C . ASN A 1 1106 ? -11.054 30.038 35.284 1.00 89.75 1106 ASN A C 1
ATOM 8835 O O . ASN A 1 1106 ? -10.959 28.945 35.835 1.00 89.75 1106 ASN A O 1
ATOM 8839 N N . HIS A 1 1107 ? -12.118 30.351 34.530 1.00 90.75 1107 HIS A N 1
ATOM 8840 C CA . HIS A 1 1107 ? -13.173 29.388 34.161 1.00 90.75 1107 HIS A CA 1
ATOM 8841 C C . HIS A 1 1107 ? -12.804 28.473 32.980 1.00 90.75 1107 HIS A C 1
ATOM 8843 O O . HIS A 1 1107 ? -13.508 27.499 32.729 1.00 90.75 1107 HIS A O 1
ATOM 8849 N N . ALA A 1 1108 ? -11.696 28.742 32.285 1.00 92.06 1108 ALA A N 1
ATOM 8850 C CA . ALA A 1 1108 ? -11.112 27.846 31.290 1.00 92.06 1108 ALA A CA 1
ATOM 8851 C C . ALA A 1 1108 ? -10.318 26.686 31.929 1.00 92.06 1108 ALA A C 1
ATOM 8853 O O . ALA A 1 1108 ? -10.054 25.687 31.258 1.00 92.06 1108 ALA A O 1
ATOM 8854 N N . ARG A 1 1109 ? -9.941 26.783 33.211 1.00 90.56 1109 ARG A N 1
ATOM 8855 C CA . ARG A 1 1109 ? -9.155 25.754 33.915 1.00 90.56 1109 ARG A CA 1
ATOM 8856 C C . ARG A 1 1109 ? -10.034 24.649 34.493 1.00 90.56 1109 ARG A C 1
ATOM 8858 O O . ARG A 1 1109 ? -11.161 24.894 34.927 1.00 90.56 1109 ARG A O 1
ATOM 8865 N N . SER A 1 1110 ? -9.493 23.437 34.525 1.00 80.69 1110 SER A N 1
ATOM 8866 C CA . SER A 1 1110 ? -10.208 22.243 34.985 1.00 80.69 1110 SER A CA 1
ATOM 8867 C C . SER A 1 1110 ? -10.431 22.274 36.515 1.00 80.69 1110 SER A C 1
ATOM 8869 O O . SER A 1 1110 ? -9.615 22.845 37.250 1.00 80.69 1110 SER A O 1
ATOM 8871 N N . PRO A 1 1111 ? -11.555 21.730 37.034 1.00 67.25 1111 PRO A N 1
ATOM 8872 C CA . PRO A 1 1111 ? -12.024 21.978 38.402 1.00 67.25 1111 PRO A CA 1
ATOM 8873 C C . PRO A 1 1111 ? -11.194 21.258 39.483 1.00 67.25 1111 PRO A C 1
ATOM 8875 O O . PRO A 1 1111 ? -11.611 20.268 40.074 1.00 67.25 1111 PRO A O 1
ATOM 8878 N N . GLY A 1 1112 ? -10.031 21.830 39.789 1.00 57.91 1112 GLY A N 1
ATOM 8879 C CA . GLY A 1 1112 ? -9.142 21.445 40.888 1.00 57.91 1112 GLY A CA 1
ATOM 8880 C C . GLY A 1 1112 ? -8.046 22.491 41.109 1.00 57.91 1112 GLY A C 1
ATOM 8881 O O . GLY A 1 1112 ? -7.872 22.998 42.218 1.00 57.91 1112 GLY A O 1
ATOM 8882 N N . ASN A 1 1113 ? -7.401 22.930 40.026 1.00 53.44 1113 ASN A N 1
ATOM 8883 C CA . ASN A 1 1113 ? -6.259 23.847 40.055 1.00 53.44 1113 ASN A CA 1
ATOM 8884 C C . ASN A 1 1113 ? -6.664 25.334 40.091 1.00 53.44 1113 ASN A C 1
ATOM 8886 O O . ASN A 1 1113 ? -6.238 26.150 39.272 1.00 53.44 1113 ASN A O 1
ATOM 8890 N N . LYS A 1 1114 ? -7.464 25.730 41.090 1.00 48.56 1114 LYS A N 1
ATOM 8891 C CA . LYS A 1 1114 ? -7.694 27.158 41.373 1.00 48.56 1114 LYS A CA 1
ATOM 8892 C C . LYS A 1 1114 ? -6.386 27.799 41.852 1.00 48.56 1114 LYS A C 1
ATOM 8894 O O . LYS A 1 1114 ? -5.972 27.602 42.993 1.00 48.56 1114 LYS A O 1
ATOM 8899 N N . GLY A 1 1115 ? -5.736 28.546 40.958 1.00 46.72 1115 GLY A N 1
ATOM 8900 C CA . GLY A 1 1115 ? -4.418 29.146 41.177 1.00 46.72 1115 GLY A CA 1
ATOM 8901 C C . GLY A 1 1115 ? -4.329 30.031 42.429 1.00 46.72 1115 GLY A C 1
ATOM 8902 O O . GLY A 1 1115 ? -5.323 30.583 42.901 1.00 46.72 1115 GLY A O 1
ATOM 8903 N N . LYS A 1 1116 ? -3.110 30.186 42.968 1.00 41.12 1116 LYS A N 1
ATOM 8904 C CA . LYS A 1 1116 ? -2.807 30.865 44.248 1.00 41.12 1116 LYS A CA 1
ATOM 8905 C C . LYS A 1 1116 ? -2.955 32.402 44.197 1.00 41.12 1116 LYS A C 1
ATOM 8907 O O . LYS A 1 1116 ? -2.021 33.140 44.515 1.00 41.12 1116 LYS A O 1
ATOM 8912 N N . GLY A 1 1117 ? -4.132 32.902 43.825 1.00 43.38 1117 GLY A N 1
ATOM 8913 C CA . GLY A 1 1117 ? -4.466 34.326 43.868 1.00 43.38 1117 GLY A CA 1
ATOM 8914 C C . GLY A 1 1117 ? -4.465 34.871 45.302 1.00 43.38 1117 GLY A C 1
ATOM 8915 O O . GLY A 1 1117 ? -5.145 34.341 46.179 1.00 43.38 1117 GLY A O 1
ATOM 8916 N N . LYS A 1 1118 ? -3.724 35.960 45.555 1.00 33.81 1118 LYS A N 1
ATOM 8917 C CA . LYS A 1 1118 ? -3.600 36.611 46.879 1.00 33.81 1118 LYS A CA 1
ATOM 8918 C C . LYS A 1 1118 ? -4.849 37.433 47.271 1.00 33.81 1118 LYS A C 1
ATOM 8920 O O . LYS A 1 1118 ? -4.750 38.620 47.572 1.00 33.81 1118 LYS A O 1
ATOM 8925 N N . GLY A 1 1119 ? -6.030 36.813 47.286 1.00 40.81 1119 GLY A N 1
ATOM 8926 C CA . GLY A 1 1119 ? -7.296 37.447 47.681 1.00 40.81 1119 GLY A CA 1
ATOM 8927 C C . GLY A 1 1119 ? -7.648 37.237 49.160 1.00 40.81 1119 GLY A C 1
ATOM 8928 O O . GLY A 1 1119 ? -7.953 36.122 49.574 1.00 40.81 1119 GLY A O 1
ATOM 8929 N N . LYS A 1 1120 ? -7.679 38.306 49.971 1.00 32.62 1120 LYS A N 1
ATOM 8930 C CA . LYS A 1 1120 ? -8.155 38.257 51.374 1.00 32.62 1120 LYS A CA 1
ATOM 8931 C C . LYS A 1 1120 ? -9.695 38.230 51.457 1.00 32.62 1120 LYS A C 1
ATOM 8933 O O . LYS A 1 1120 ? -10.309 39.209 51.870 1.00 32.62 1120 LYS A O 1
ATOM 8938 N N . GLY A 1 1121 ? -10.322 37.110 51.092 1.00 40.81 1121 GLY A N 1
ATOM 8939 C CA . GLY A 1 1121 ? -11.775 36.903 51.205 1.00 40.81 1121 GLY A CA 1
ATOM 8940 C C . GLY A 1 1121 ? -12.167 35.968 52.356 1.00 40.81 1121 GLY A C 1
ATOM 8941 O O . GLY A 1 1121 ? -11.826 34.789 52.332 1.00 40.81 1121 GLY A O 1
ATOM 8942 N N . LYS A 1 1122 ? -12.919 36.456 53.354 1.00 32.69 1122 LYS A N 1
ATOM 8943 C CA . LYS A 1 1122 ? -13.551 35.601 54.380 1.00 32.69 1122 LYS A CA 1
ATOM 8944 C C . LYS A 1 1122 ? -14.927 35.126 53.895 1.00 32.69 1122 LYS A C 1
ATOM 8946 O O . LYS A 1 1122 ? -15.895 35.867 54.019 1.00 32.69 1122 LYS A O 1
ATOM 8951 N N . GLY A 1 1123 ? -15.024 33.888 53.413 1.00 41.06 1123 GLY A N 1
ATOM 8952 C CA . GLY A 1 1123 ? -16.297 33.229 53.093 1.00 41.06 1123 GLY A CA 1
ATOM 8953 C C . GLY A 1 1123 ? -16.375 31.838 53.723 1.00 41.06 1123 GLY A C 1
ATOM 8954 O O . GLY A 1 1123 ? -15.475 31.027 53.526 1.00 41.06 1123 GLY A O 1
ATOM 8955 N N . LYS A 1 1124 ? -17.432 31.556 54.497 1.00 32.12 1124 LYS A N 1
ATOM 8956 C CA . LYS A 1 1124 ? -17.705 30.216 55.043 1.00 32.12 1124 LYS A CA 1
ATOM 8957 C C . LYS A 1 1124 ? -18.739 29.506 54.168 1.00 32.12 1124 LYS A C 1
ATOM 8959 O O . LYS A 1 1124 ? -19.895 29.908 54.156 1.00 32.12 1124 LYS A O 1
ATOM 8964 N N . GLY A 1 1125 ? -18.339 28.418 53.517 1.00 36.16 1125 GLY A N 1
ATOM 8965 C CA . GLY A 1 1125 ? -19.241 27.493 52.830 1.00 36.16 1125 GLY A CA 1
ATOM 8966 C C . GLY A 1 1125 ? -18.523 26.177 52.543 1.00 36.16 1125 GLY A C 1
ATOM 8967 O O . GLY A 1 1125 ? -17.409 26.196 52.026 1.00 36.16 1125 GLY A O 1
ATOM 8968 N N . LYS A 1 1126 ? -19.132 25.044 52.911 1.00 30.06 1126 LYS A N 1
ATOM 8969 C CA . LYS A 1 1126 ? -18.651 23.701 52.558 1.00 30.06 1126 LYS A CA 1
ATOM 8970 C C . LYS A 1 1126 ? -19.466 23.176 51.369 1.00 30.06 1126 LYS A C 1
ATOM 8972 O O . LYS A 1 1126 ? -20.623 22.825 51.587 1.00 30.06 1126 LYS A O 1
ATOM 8977 N N . PRO A 1 1127 ? -18.900 23.050 50.160 1.00 32.31 1127 PRO A N 1
ATOM 8978 C CA . PRO A 1 1127 ? -19.361 22.042 49.216 1.00 32.31 1127 PRO A CA 1
ATOM 8979 C C . PRO A 1 1127 ? -18.821 20.669 49.653 1.00 32.31 1127 PRO A C 1
ATOM 8981 O O . PRO A 1 1127 ? -17.668 20.564 50.078 1.00 32.31 1127 PRO A O 1
ATOM 8984 N N . GLN A 1 1128 ? -19.623 19.609 49.535 1.00 30.75 1128 GLN A N 1
ATOM 8985 C CA . GLN A 1 1128 ? -19.059 18.259 49.460 1.00 30.75 1128 GLN A CA 1
ATOM 8986 C C . GLN A 1 1128 ? -18.472 18.091 48.059 1.00 30.75 1128 GLN A C 1
ATOM 8988 O O . GLN A 1 1128 ? -19.202 18.140 47.074 1.00 30.75 1128 GLN A O 1
ATOM 8993 N N . VAL A 1 1129 ? -17.155 17.923 47.977 1.00 30.34 1129 VAL A N 1
ATOM 8994 C CA . VAL A 1 1129 ? -16.477 17.528 46.741 1.00 30.34 1129 VAL A CA 1
ATOM 8995 C C . VAL A 1 1129 ? -16.313 16.016 46.799 1.00 30.34 1129 VAL A C 1
ATOM 8997 O O . VAL A 1 1129 ? -15.647 15.509 47.699 1.00 30.34 1129 VAL A O 1
ATOM 9000 N N . SER A 1 1130 ? -16.945 15.300 45.872 1.00 29.45 1130 SER A N 1
ATOM 9001 C CA . SER A 1 1130 ? -16.625 13.897 45.611 1.00 29.45 1130 SER A CA 1
ATOM 9002 C C . SER A 1 1130 ? -15.202 13.812 45.065 1.00 29.45 1130 SER A C 1
ATOM 9004 O O . SER A 1 1130 ? -14.870 14.548 44.134 1.00 29.45 1130 SER A O 1
ATOM 9006 N N . GLU A 1 1131 ? -14.377 12.934 45.626 1.00 28.67 1131 GLU A N 1
ATOM 9007 C CA . GLU A 1 1131 ? -12.997 12.752 45.170 1.00 28.67 1131 GLU A CA 1
ATOM 9008 C C . GLU A 1 1131 ? -12.954 12.354 43.682 1.00 28.67 1131 GLU A C 1
ATOM 9010 O O . GLU A 1 1131 ? -13.838 11.623 43.215 1.00 28.67 1131 GLU A O 1
ATOM 9015 N N . PRO A 1 1132 ? -11.946 12.809 42.912 1.00 30.62 1132 PRO A N 1
ATOM 9016 C CA . PRO A 1 1132 ? -11.724 12.286 41.575 1.00 30.62 1132 PRO A CA 1
ATOM 9017 C C . PRO A 1 1132 ? -11.410 10.795 41.693 1.00 30.62 1132 PRO A C 1
ATOM 9019 O O . PRO A 1 1132 ? -10.447 10.421 42.360 1.00 30.62 1132 PRO A O 1
ATOM 9022 N N . LYS A 1 1133 ? -12.197 9.938 41.032 1.00 30.20 1133 LYS A N 1
ATOM 9023 C CA . LYS A 1 1133 ? -11.769 8.552 40.808 1.00 30.20 1133 LYS A CA 1
ATOM 9024 C C . LYS A 1 1133 ? -10.432 8.584 40.071 1.00 30.20 1133 LYS A C 1
ATOM 9026 O O . LYS A 1 1133 ? -10.307 9.315 39.087 1.00 30.20 1133 LYS A O 1
ATOM 9031 N N . GLU A 1 1134 ? -9.466 7.798 40.540 1.00 31.03 1134 GLU A N 1
ATOM 9032 C CA . GLU A 1 1134 ? -8.184 7.647 39.853 1.00 31.03 1134 GLU A CA 1
ATOM 9033 C C . GLU A 1 1134 ? -8.412 7.250 38.382 1.00 31.03 1134 GLU A C 1
ATOM 9035 O O . GLU A 1 1134 ? -9.326 6.467 38.095 1.00 31.03 1134 GLU A O 1
ATOM 9040 N N . PRO A 1 1135 ? -7.612 7.772 37.434 1.00 42.78 1135 PRO A N 1
ATOM 9041 C CA . PRO A 1 1135 ? -7.658 7.294 36.062 1.00 42.78 1135 PRO A CA 1
ATOM 9042 C C . PRO A 1 1135 ? -7.255 5.815 36.044 1.00 42.78 1135 PRO A C 1
ATOM 9044 O O . PRO A 1 1135 ? -6.163 5.468 36.492 1.00 42.78 1135 PRO A O 1
ATOM 9047 N N . GLU A 1 1136 ? -8.137 4.949 35.536 1.00 48.38 1136 GLU A N 1
ATOM 9048 C CA . GLU A 1 1136 ? -7.916 3.499 35.499 1.00 48.38 1136 GLU A CA 1
ATOM 9049 C C . GLU A 1 1136 ? -6.549 3.179 34.877 1.00 48.38 1136 GLU A C 1
ATOM 9051 O O . GLU A 1 1136 ? -6.278 3.523 33.722 1.00 48.38 1136 GLU A O 1
ATOM 9056 N N . ALA A 1 1137 ? -5.669 2.550 35.663 1.00 52.38 1137 ALA A N 1
ATOM 9057 C CA . ALA A 1 1137 ? -4.277 2.344 35.285 1.00 52.38 1137 ALA A CA 1
ATOM 9058 C C . ALA A 1 1137 ? -4.183 1.566 33.962 1.00 52.38 1137 ALA A C 1
ATOM 9060 O O . ALA A 1 1137 ? -4.657 0.434 33.853 1.00 52.38 1137 ALA A O 1
ATOM 9061 N N . ALA A 1 1138 ? -3.576 2.191 32.947 1.00 62.94 1138 ALA A N 1
ATOM 9062 C CA . ALA A 1 1138 ? -3.634 1.719 31.568 1.00 62.94 1138 ALA A CA 1
ATOM 9063 C C . ALA A 1 1138 ? -3.136 0.267 31.430 1.00 62.94 1138 ALA A C 1
ATOM 9065 O O . ALA A 1 1138 ? -1.952 -0.019 31.626 1.00 62.94 1138 ALA A O 1
ATOM 9066 N N . ILE A 1 1139 ? -4.046 -0.644 31.064 1.00 70.75 1139 ILE A N 1
ATOM 9067 C CA . ILE A 1 1139 ? -3.788 -2.090 31.014 1.00 70.75 1139 ILE A CA 1
ATOM 9068 C C . ILE A 1 1139 ? -2.651 -2.387 30.027 1.00 70.75 1139 ILE A C 1
ATOM 9070 O O . ILE A 1 1139 ? -2.814 -2.329 28.804 1.00 70.75 1139 ILE A O 1
ATOM 9074 N N . LYS A 1 1140 ? -1.478 -2.729 30.569 1.00 77.88 1140 LYS A N 1
ATOM 9075 C CA . LYS A 1 1140 ? -0.278 -3.051 29.794 1.00 77.88 1140 LYS A CA 1
ATOM 9076 C C . LYS A 1 1140 ? -0.324 -4.503 29.315 1.00 77.88 1140 LYS A C 1
ATOM 9078 O O . LYS A 1 1140 ? 0.234 -5.401 29.941 1.00 77.88 1140 LYS A O 1
ATOM 9083 N N . LEU A 1 1141 ? -1.009 -4.711 28.195 1.00 84.19 1141 LEU A N 1
ATOM 9084 C CA . LEU A 1 1141 ? -1.092 -6.001 27.510 1.00 84.19 1141 LEU A CA 1
ATOM 9085 C C . LEU A 1 1141 ? 0.294 -6.521 27.063 1.00 84.19 1141 LEU A C 1
ATOM 9087 O O . LEU A 1 1141 ? 1.175 -5.715 26.743 1.00 84.19 1141 LEU A O 1
ATOM 9091 N N . PRO A 1 1142 ? 0.490 -7.852 26.986 1.00 89.88 1142 PRO A N 1
ATOM 9092 C CA . PRO A 1 1142 ? 1.650 -8.439 26.324 1.00 89.88 1142 PRO A CA 1
ATOM 9093 C C . PRO A 1 1142 ? 1.609 -8.180 24.810 1.00 89.88 1142 PRO A C 1
ATOM 9095 O O . PRO A 1 1142 ? 0.539 -8.113 24.204 1.00 89.88 1142 PRO A O 1
ATOM 9098 N N . LYS A 1 1143 ? 2.787 -8.069 24.191 1.00 92.69 1143 LYS A N 1
ATOM 9099 C CA . LYS A 1 1143 ? 2.930 -7.892 22.741 1.00 92.69 1143 LYS A CA 1
ATOM 9100 C C . LYS A 1 1143 ? 2.657 -9.196 21.979 1.00 92.69 1143 LYS A C 1
ATOM 9102 O O . LYS A 1 1143 ? 3.048 -10.281 22.411 1.00 92.69 1143 LYS A O 1
ATOM 9107 N N . LEU A 1 1144 ? 2.043 -9.078 20.805 1.00 93.88 1144 LEU A N 1
ATOM 9108 C CA . LEU A 1 1144 ? 1.862 -10.167 19.850 1.00 93.88 1144 LEU A CA 1
ATOM 9109 C C . LEU A 1 1144 ? 3.191 -10.502 19.160 1.00 93.88 1144 LEU A C 1
ATOM 9111 O O . LEU A 1 1144 ? 3.768 -9.664 18.461 1.00 93.88 1144 LEU A O 1
ATOM 9115 N N . ARG A 1 1145 ? 3.648 -11.751 19.314 1.00 95.19 1145 ARG A N 1
ATOM 9116 C CA . ARG A 1 1145 ? 4.789 -12.301 18.565 1.00 95.19 1145 ARG A CA 1
ATOM 9117 C C . ARG A 1 1145 ? 4.424 -12.347 17.083 1.00 95.19 1145 ARG A C 1
ATOM 9119 O O . ARG A 1 1145 ? 3.542 -13.105 16.694 1.00 95.19 1145 ARG A O 1
ATOM 9126 N N . THR A 1 1146 ? 5.072 -11.508 16.287 1.00 95.00 1146 THR A N 1
ATOM 9127 C CA . THR A 1 1146 ? 4.685 -11.219 14.903 1.00 95.00 1146 THR A CA 1
ATOM 9128 C C . THR A 1 1146 ? 5.696 -11.809 13.919 1.00 95.00 1146 THR A C 1
ATOM 9130 O O . THR A 1 1146 ? 6.907 -11.761 14.158 1.00 95.00 1146 THR A O 1
ATOM 9133 N N . LEU A 1 1147 ? 5.176 -12.360 12.822 1.00 92.38 1147 LEU A N 1
ATOM 9134 C CA . LEU A 1 1147 ? 5.906 -12.745 11.617 1.00 92.38 1147 LEU A CA 1
ATOM 9135 C C . LEU A 1 1147 ? 5.510 -11.764 10.503 1.00 92.38 1147 LEU A C 1
ATOM 9137 O O . LEU A 1 1147 ? 4.323 -11.625 10.220 1.00 92.38 1147 LEU A O 1
ATOM 9141 N N . ASP A 1 1148 ? 6.488 -11.095 9.898 1.00 94.44 1148 ASP A N 1
ATOM 9142 C CA . ASP A 1 1148 ? 6.291 -10.113 8.821 1.00 94.44 1148 ASP A CA 1
ATOM 9143 C C . ASP A 1 1148 ? 6.798 -10.707 7.490 1.00 94.44 1148 ASP A C 1
ATOM 9145 O O . ASP A 1 1148 ? 7.988 -10.989 7.343 1.00 94.44 1148 ASP A O 1
ATOM 9149 N N . VAL A 1 1149 ? 5.901 -10.998 6.543 1.00 90.12 1149 VAL A N 1
ATOM 9150 C CA . VAL A 1 1149 ? 6.226 -11.692 5.279 1.00 90.12 1149 VAL A CA 1
ATOM 9151 C C . VAL A 1 1149 ? 6.170 -10.695 4.127 1.00 90.12 1149 VAL A C 1
ATOM 9153 O O . VAL A 1 1149 ? 5.175 -9.990 3.991 1.00 90.12 1149 VAL A O 1
ATOM 9156 N N . PHE A 1 1150 ? 7.217 -10.664 3.294 1.00 92.69 1150 PHE A N 1
ATOM 9157 C CA . PHE A 1 1150 ? 7.489 -9.571 2.348 1.00 92.69 1150 PHE A CA 1
ATOM 9158 C C . PHE A 1 1150 ? 7.692 -8.236 3.082 1.00 92.69 1150 PHE A C 1
ATOM 9160 O O . PHE A 1 1150 ? 7.128 -7.205 2.721 1.00 92.69 1150 PHE A O 1
ATOM 9167 N N . SER A 1 1151 ? 8.478 -8.272 4.162 1.00 92.00 1151 SER A N 1
ATOM 9168 C CA . SER A 1 1151 ? 8.539 -7.196 5.158 1.00 92.00 1151 SER A CA 1
ATOM 9169 C C . SER A 1 1151 ? 9.086 -5.858 4.639 1.00 92.00 1151 SER A C 1
ATOM 9171 O O . SER A 1 1151 ? 8.995 -4.834 5.328 1.00 92.00 1151 SER A O 1
ATOM 9173 N N . GLY A 1 1152 ? 9.722 -5.842 3.462 1.00 93.56 1152 GLY A N 1
ATOM 9174 C CA . GLY A 1 1152 ? 10.441 -4.684 2.950 1.00 93.56 1152 GLY A CA 1
ATOM 9175 C C . GLY A 1 1152 ? 11.515 -4.234 3.939 1.00 93.56 1152 GLY A C 1
ATOM 9176 O O . GLY A 1 1152 ? 12.116 -5.038 4.653 1.00 93.56 1152 GLY A O 1
ATOM 9177 N N . CYS A 1 1153 ? 11.730 -2.920 4.033 1.00 95.56 1153 CYS A N 1
ATOM 9178 C CA . CYS A 1 1153 ? 12.578 -2.348 5.080 1.00 95.56 1153 CYS A CA 1
ATOM 9179 C C . CYS A 1 1153 ? 11.937 -2.365 6.484 1.00 95.56 1153 CYS A C 1
ATOM 9181 O O . CYS A 1 1153 ? 12.649 -2.081 7.444 1.00 95.56 1153 CYS A O 1
ATOM 9183 N N . GLY A 1 1154 ? 10.641 -2.703 6.604 1.00 95.38 1154 GLY A N 1
ATOM 9184 C CA . GLY A 1 1154 ? 9.919 -2.844 7.875 1.00 95.38 1154 GLY A CA 1
ATOM 9185 C C . GLY A 1 1154 ? 8.899 -1.751 8.224 1.00 95.38 1154 GLY A C 1
ATOM 9186 O O . GLY A 1 1154 ? 8.591 -1.586 9.403 1.00 95.38 1154 GLY A O 1
ATOM 9187 N N . GLY A 1 1155 ? 8.361 -0.997 7.255 1.00 94.94 1155 GLY A N 1
ATOM 9188 C CA . GLY A 1 1155 ? 7.416 0.109 7.520 1.00 94.94 1155 GLY A CA 1
ATOM 9189 C C . GLY A 1 1155 ? 6.104 -0.299 8.216 1.00 94.94 1155 GLY A C 1
ATOM 9190 O O . GLY A 1 1155 ? 5.623 0.411 9.102 1.00 94.94 1155 GLY A O 1
ATOM 9191 N N . LEU A 1 1156 ? 5.570 -1.484 7.890 1.00 96.50 1156 LEU A N 1
ATOM 9192 C CA . LEU A 1 1156 ? 4.408 -2.075 8.569 1.00 96.50 1156 LEU A CA 1
ATOM 9193 C C . LEU A 1 1156 ? 4.741 -2.427 10.029 1.00 96.50 1156 LEU A C 1
ATOM 9195 O O . LEU A 1 1156 ? 4.067 -1.967 10.955 1.00 96.50 1156 LEU A O 1
ATOM 9199 N N . THR A 1 1157 ? 5.830 -3.179 10.224 1.00 97.06 1157 THR A N 1
ATOM 9200 C CA . THR A 1 1157 ? 6.402 -3.508 11.536 1.00 97.06 1157 THR A CA 1
ATOM 9201 C C . THR A 1 1157 ? 6.615 -2.259 12.402 1.00 97.06 1157 THR A C 1
ATOM 9203 O O . THR A 1 1157 ? 6.140 -2.229 13.535 1.00 97.06 1157 THR A O 1
ATOM 9206 N N . GLU A 1 1158 ? 7.240 -1.203 11.875 1.00 97.56 1158 GLU A N 1
ATOM 9207 C CA . GLU A 1 1158 ? 7.490 0.059 12.589 1.00 97.56 1158 GLU A CA 1
ATOM 9208 C C . GLU A 1 1158 ? 6.185 0.665 13.131 1.00 97.56 1158 GLU A C 1
ATOM 9210 O O . GLU A 1 1158 ? 6.098 1.019 14.308 1.00 97.56 1158 GLU A O 1
ATOM 9215 N N . GLY A 1 1159 ? 5.127 0.720 12.315 1.00 95.25 1159 GLY A N 1
ATOM 9216 C CA . GLY A 1 1159 ? 3.824 1.218 12.756 1.00 95.25 1159 GLY A CA 1
ATOM 9217 C C . GLY A 1 1159 ? 3.183 0.369 13.861 1.00 95.25 1159 GLY A C 1
ATOM 9218 O O . GLY A 1 1159 ? 2.679 0.917 14.845 1.00 95.25 1159 GLY A O 1
ATOM 9219 N N . PHE A 1 1160 ? 3.235 -0.962 13.755 1.00 96.25 1160 PHE A N 1
ATOM 9220 C CA . PHE A 1 1160 ? 2.689 -1.861 14.782 1.00 96.25 1160 PHE A CA 1
ATOM 9221 C C . PHE A 1 1160 ? 3.500 -1.828 16.093 1.00 96.25 1160 PHE A C 1
ATOM 9223 O O . PHE A 1 1160 ? 2.914 -1.837 17.183 1.00 96.25 1160 PHE A O 1
ATOM 9230 N N . HIS A 1 1161 ? 4.829 -1.683 16.014 1.00 96.25 1161 HIS A N 1
ATOM 9231 C CA . HIS A 1 1161 ? 5.692 -1.474 17.184 1.00 96.25 1161 HIS A CA 1
ATOM 9232 C C . HIS A 1 1161 ? 5.378 -0.138 17.856 1.00 96.25 1161 HIS A C 1
ATOM 9234 O O . HIS A 1 1161 ? 5.198 -0.101 19.074 1.00 96.25 1161 HIS A O 1
ATOM 9240 N N . GLN A 1 1162 ? 5.212 0.935 17.075 1.00 93.81 1162 GLN A N 1
ATOM 9241 C CA . GLN A 1 1162 ? 4.794 2.247 17.573 1.00 93.81 1162 GLN A CA 1
ATOM 9242 C C . GLN A 1 1162 ? 3.372 2.264 18.171 1.00 93.81 1162 GLN A C 1
ATOM 9244 O O . GLN A 1 1162 ? 3.074 3.129 18.997 1.00 93.81 1162 GLN A O 1
ATOM 9249 N N . ALA A 1 1163 ? 2.474 1.356 17.774 1.00 92.12 1163 ALA A N 1
ATOM 9250 C CA . ALA A 1 1163 ? 1.164 1.176 18.415 1.00 92.12 1163 ALA A CA 1
ATOM 9251 C C . ALA A 1 1163 ? 1.258 0.397 19.749 1.00 92.12 1163 ALA A C 1
ATOM 9253 O O . ALA A 1 1163 ? 0.337 0.434 20.576 1.00 92.12 1163 ALA A O 1
ATOM 9254 N N . GLY A 1 1164 ? 2.388 -0.279 19.981 1.00 91.88 1164 GLY A N 1
ATOM 9255 C CA . GLY A 1 1164 ? 2.676 -1.059 21.183 1.00 91.88 1164 GLY A CA 1
ATOM 9256 C C . GLY A 1 1164 ? 2.017 -2.439 21.215 1.00 91.88 1164 GLY A C 1
ATOM 9257 O O . GLY A 1 1164 ? 2.040 -3.073 22.264 1.00 91.88 1164 GLY A O 1
ATOM 9258 N N . ILE A 1 1165 ? 1.433 -2.900 20.102 1.00 92.12 1165 ILE A N 1
ATOM 9259 C CA . ILE A 1 1165 ? 0.733 -4.194 20.028 1.00 92.12 1165 ILE A CA 1
ATOM 9260 C C . ILE A 1 1165 ? 1.642 -5.378 19.713 1.00 92.12 1165 ILE A C 1
ATOM 9262 O O . ILE A 1 1165 ? 1.280 -6.503 20.038 1.00 92.12 1165 ILE A O 1
ATOM 9266 N N . SER A 1 1166 ? 2.789 -5.155 19.070 1.00 93.31 1166 SER A N 1
ATOM 9267 C CA . SER A 1 1166 ? 3.565 -6.221 18.434 1.00 93.31 1166 SER A CA 1
ATOM 9268 C C . SER A 1 1166 ? 5.032 -6.252 18.852 1.00 93.31 1166 SER A C 1
ATOM 9270 O O . SER A 1 1166 ? 5.630 -5.257 19.281 1.00 93.31 1166 SER A O 1
ATOM 9272 N N . GLU A 1 1167 ? 5.614 -7.430 18.669 1.00 95.50 1167 GLU A N 1
ATOM 9273 C CA . GLU A 1 1167 ? 7.045 -7.695 18.674 1.00 95.50 1167 GLU A CA 1
ATOM 9274 C C . GLU A 1 1167 ? 7.353 -8.594 17.477 1.00 95.50 1167 GLU A C 1
ATOM 9276 O O . GLU A 1 1167 ? 6.944 -9.756 17.449 1.00 95.50 1167 GLU A O 1
ATOM 9281 N N . THR A 1 1168 ? 8.006 -8.052 16.450 1.00 95.69 1168 THR A N 1
ATOM 9282 C CA . THR A 1 1168 ? 8.326 -8.825 15.243 1.00 95.69 1168 THR A CA 1
ATOM 9283 C C . THR A 1 1168 ? 9.541 -9.695 15.529 1.00 95.69 1168 THR A C 1
ATOM 9285 O O . THR A 1 1168 ? 10.660 -9.197 15.604 1.00 95.69 1168 THR A O 1
ATOM 9288 N N . LEU A 1 1169 ? 9.324 -10.994 15.730 1.00 94.88 1169 LEU A N 1
ATOM 9289 C CA . LEU A 1 1169 ? 10.391 -11.956 16.035 1.00 94.88 1169 LEU A CA 1
ATOM 9290 C C . LEU A 1 1169 ? 10.929 -12.640 14.776 1.00 94.88 1169 LEU A C 1
ATOM 9292 O O . LEU A 1 1169 ? 12.073 -13.094 14.772 1.00 94.88 1169 LEU A O 1
ATOM 9296 N N . TRP A 1 1170 ? 10.144 -12.645 13.696 1.00 95.25 1170 TRP A N 1
ATOM 9297 C CA . TRP A 1 1170 ? 10.520 -13.213 12.404 1.00 95.25 1170 TRP A CA 1
ATOM 9298 C C . TRP A 1 1170 ? 10.144 -12.263 11.268 1.00 95.25 1170 TRP A C 1
ATOM 9300 O O . TRP A 1 1170 ? 9.063 -11.676 11.288 1.00 95.25 1170 TRP A O 1
ATOM 9310 N N . ALA A 1 1171 ? 11.009 -12.137 10.266 1.00 94.19 1171 ALA A N 1
ATOM 9311 C CA . ALA A 1 1171 ? 10.702 -11.417 9.034 1.00 94.19 1171 ALA A CA 1
ATOM 9312 C C . ALA A 1 1171 ? 11.250 -12.169 7.816 1.00 94.19 1171 ALA A C 1
ATOM 9314 O O . ALA A 1 1171 ? 12.309 -12.791 7.906 1.00 94.19 1171 ALA A O 1
ATOM 9315 N N . ILE A 1 1172 ? 10.540 -12.119 6.690 1.00 91.69 1172 ILE A N 1
ATOM 9316 C CA . ILE A 1 1172 ? 10.940 -12.764 5.433 1.00 91.69 1172 ILE A CA 1
ATOM 9317 C C . ILE A 1 1172 ? 11.003 -11.703 4.340 1.00 91.69 1172 ILE A C 1
ATOM 9319 O O . ILE A 1 1172 ? 9.985 -11.092 4.008 1.00 91.69 1172 ILE A O 1
ATOM 9323 N N . GLU A 1 1173 ? 12.186 -11.513 3.763 1.00 92.50 1173 GLU A N 1
ATOM 9324 C CA . GLU A 1 1173 ? 12.421 -10.554 2.685 1.00 92.50 1173 GLU A CA 1
ATOM 9325 C C . GLU A 1 1173 ? 13.492 -11.087 1.728 1.00 92.50 1173 GLU A C 1
ATOM 9327 O O . GLU A 1 1173 ? 14.677 -11.112 2.050 1.00 92.50 1173 GLU A O 1
ATOM 9332 N N . MET A 1 1174 ? 13.076 -11.513 0.536 1.00 87.31 1174 MET A N 1
ATOM 9333 C CA . MET A 1 1174 ? 13.955 -12.098 -0.482 1.00 87.31 1174 MET A CA 1
ATOM 9334 C C . MET A 1 1174 ? 14.998 -11.094 -1.012 1.00 87.31 1174 MET A C 1
ATOM 9336 O O . MET A 1 1174 ? 16.081 -11.486 -1.451 1.00 87.31 1174 MET A O 1
ATOM 9340 N N . TRP A 1 1175 ? 14.690 -9.796 -0.991 1.00 86.31 1175 TRP A N 1
ATOM 9341 C CA . TRP A 1 1175 ? 15.556 -8.741 -1.502 1.00 86.31 1175 TRP A CA 1
ATOM 9342 C C . TRP A 1 1175 ? 16.511 -8.240 -0.407 1.00 86.31 1175 TRP A C 1
ATOM 9344 O O . TRP A 1 1175 ? 16.184 -7.367 0.397 1.00 86.31 1175 TRP A O 1
ATOM 9354 N N . GLU A 1 1176 ? 17.730 -8.791 -0.401 1.00 90.94 1176 GLU A N 1
ATOM 9355 C CA . GLU A 1 1176 ? 18.765 -8.568 0.626 1.00 90.94 1176 GLU A CA 1
ATOM 9356 C C . GLU A 1 1176 ? 18.950 -7.109 1.103 1.00 90.94 1176 GLU A C 1
ATOM 9358 O O . GLU A 1 1176 ? 19.098 -6.910 2.310 1.00 90.94 1176 GLU A O 1
ATOM 9363 N N . PRO A 1 1177 ? 18.905 -6.059 0.257 1.00 90.75 1177 PRO A N 1
ATOM 9364 C CA . PRO A 1 1177 ? 19.007 -4.685 0.743 1.00 90.75 1177 PRO A CA 1
ATOM 9365 C C . PRO A 1 1177 ? 17.870 -4.266 1.681 1.00 90.75 1177 PRO A C 1
ATOM 9367 O O . PRO A 1 1177 ? 18.114 -3.579 2.673 1.00 90.75 1177 PRO A O 1
ATOM 9370 N N . ALA A 1 1178 ? 16.640 -4.704 1.410 1.00 93.19 1178 ALA A N 1
ATOM 9371 C CA . ALA A 1 1178 ? 15.511 -4.488 2.305 1.00 93.19 1178 ALA A CA 1
ATOM 9372 C C . ALA A 1 1178 ? 15.624 -5.353 3.569 1.00 93.19 1178 ALA A C 1
ATOM 9374 O O . ALA A 1 1178 ? 15.440 -4.826 4.665 1.00 93.19 1178 ALA A O 1
ATOM 9375 N N . ALA A 1 1179 ? 16.051 -6.615 3.449 1.00 94.62 1179 ALA A N 1
ATOM 9376 C CA . ALA A 1 1179 ? 16.313 -7.481 4.602 1.00 94.62 1179 ALA A CA 1
ATOM 9377 C C . ALA A 1 1179 ? 17.374 -6.882 5.552 1.00 94.62 1179 ALA A C 1
ATOM 9379 O O . ALA A 1 1179 ? 17.199 -6.877 6.771 1.00 94.62 1179 ALA A O 1
ATOM 9380 N N . GLN A 1 1180 ? 18.450 -6.298 5.012 1.00 96.19 1180 GLN A N 1
ATOM 9381 C CA . GLN A 1 1180 ? 19.463 -5.580 5.794 1.00 96.19 1180 GLN A CA 1
ATOM 9382 C C . GLN A 1 1180 ? 18.925 -4.286 6.419 1.00 96.19 1180 GLN A C 1
ATOM 9384 O O . GLN A 1 1180 ? 19.235 -3.993 7.574 1.00 96.19 1180 GLN A O 1
ATOM 9389 N N . ALA A 1 1181 ? 18.079 -3.527 5.714 1.00 96.44 1181 ALA A N 1
ATOM 9390 C CA . ALA A 1 1181 ? 17.383 -2.388 6.315 1.00 96.44 1181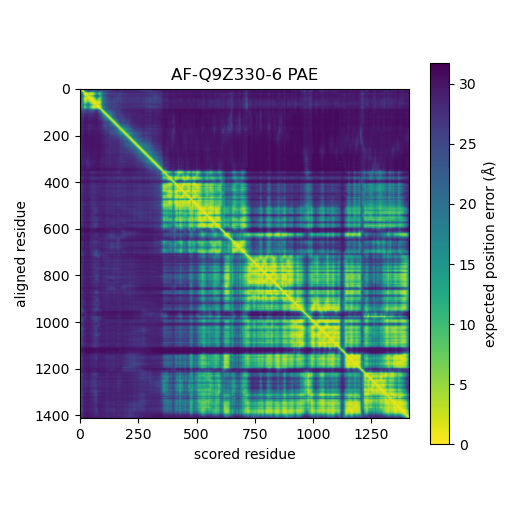 ALA A CA 1
ATOM 9391 C C . ALA A 1 1181 ? 16.479 -2.832 7.484 1.00 96.44 1181 ALA A C 1
ATOM 9393 O O . ALA A 1 1181 ? 16.518 -2.216 8.548 1.00 96.44 1181 ALA A O 1
ATOM 9394 N N . PHE A 1 1182 ? 15.752 -3.945 7.343 1.00 97.19 1182 PHE A N 1
ATOM 9395 C CA . PHE A 1 1182 ? 14.922 -4.500 8.412 1.00 97.19 1182 PHE A CA 1
ATOM 9396 C C . PHE A 1 1182 ? 15.762 -4.878 9.644 1.00 97.19 1182 PHE A C 1
ATOM 9398 O O . PHE A 1 1182 ? 15.441 -4.446 10.754 1.00 97.19 1182 PHE A O 1
ATOM 9405 N N . ARG A 1 1183 ? 16.874 -5.611 9.451 1.00 97.50 1183 ARG A N 1
ATOM 9406 C CA . ARG A 1 1183 ? 17.833 -5.994 10.514 1.00 97.50 1183 ARG A CA 1
ATOM 9407 C C . ARG A 1 1183 ? 18.374 -4.785 11.283 1.00 97.50 1183 ARG A C 1
ATOM 9409 O O . ARG A 1 1183 ? 18.508 -4.846 12.501 1.00 97.50 1183 ARG A O 1
ATOM 9416 N N . LEU A 1 1184 ? 18.668 -3.683 10.586 1.00 96.75 1184 LEU A N 1
ATOM 9417 C CA . LEU A 1 1184 ? 19.211 -2.460 11.192 1.00 96.75 1184 LEU A CA 1
ATOM 9418 C C . LEU A 1 1184 ? 18.215 -1.707 12.086 1.00 96.75 1184 LEU A C 1
ATOM 9420 O O . LEU A 1 1184 ? 18.658 -0.967 12.964 1.00 96.75 1184 LEU A O 1
ATOM 9424 N N . ASN A 1 1185 ? 16.908 -1.864 11.863 1.00 97.50 1185 ASN A N 1
ATOM 9425 C CA . ASN A 1 1185 ? 15.868 -1.265 12.707 1.00 97.50 1185 ASN A CA 1
ATOM 9426 C C . ASN A 1 1185 ? 15.357 -2.242 13.782 1.00 97.50 1185 ASN A C 1
ATOM 9428 O O . ASN A 1 1185 ? 14.966 -1.808 14.862 1.00 97.50 1185 ASN A O 1
ATOM 9432 N N . ASN A 1 1186 ? 15.404 -3.552 13.516 1.00 96.31 1186 ASN A N 1
ATOM 9433 C CA . ASN A 1 1186 ? 14.837 -4.593 14.374 1.00 96.31 1186 ASN A CA 1
ATOM 9434 C C . ASN A 1 1186 ? 15.902 -5.636 14.786 1.00 96.31 1186 ASN A C 1
ATOM 9436 O O . ASN A 1 1186 ? 15.865 -6.780 14.328 1.00 96.31 1186 ASN A O 1
ATOM 9440 N N . PRO A 1 1187 ? 16.858 -5.288 15.671 1.00 95.06 1187 PRO A N 1
ATOM 9441 C CA . PRO A 1 1187 ? 17.978 -6.169 16.029 1.00 95.06 1187 PRO A CA 1
ATOM 9442 C C . PRO A 1 1187 ? 17.579 -7.433 16.815 1.00 95.06 1187 PRO A C 1
ATOM 9444 O O . PRO A 1 1187 ? 18.409 -8.319 16.995 1.00 95.06 1187 PRO A O 1
ATOM 9447 N N . GLY A 1 1188 ? 16.332 -7.525 17.294 1.00 93.00 1188 GLY A N 1
ATOM 9448 C CA . GLY A 1 1188 ? 15.773 -8.726 17.929 1.00 93.00 1188 GLY A CA 1
ATOM 9449 C C . GLY A 1 1188 ? 15.070 -9.695 16.966 1.00 93.00 1188 GLY A C 1
ATOM 9450 O O . GLY A 1 1188 ? 14.619 -10.751 17.403 1.00 93.00 1188 GLY A O 1
ATOM 9451 N N . THR A 1 1189 ? 14.941 -9.356 15.679 1.00 95.44 1189 THR A N 1
ATOM 9452 C CA . THR A 1 1189 ? 14.205 -10.165 14.695 1.00 95.44 1189 THR A CA 1
ATOM 9453 C C . THR A 1 1189 ? 15.118 -11.152 13.972 1.00 95.44 1189 THR A C 1
ATOM 9455 O O . THR A 1 1189 ? 16.172 -10.786 13.452 1.00 95.44 1189 THR A O 1
ATOM 9458 N N . THR A 1 1190 ? 14.665 -12.397 13.829 1.00 94.75 1190 THR A N 1
ATOM 9459 C CA . THR A 1 1190 ? 15.257 -13.354 12.885 1.00 94.75 1190 THR A CA 1
ATOM 9460 C C . THR A 1 1190 ? 14.776 -13.021 11.472 1.00 94.75 1190 THR A C 1
ATOM 9462 O O . THR A 1 1190 ? 13.630 -13.298 11.122 1.00 94.75 1190 THR A O 1
ATOM 9465 N N . VAL A 1 1191 ? 15.633 -12.386 10.668 1.00 94.19 1191 VAL A N 1
ATOM 9466 C CA . VAL A 1 1191 ? 15.304 -11.971 9.293 1.00 94.19 1191 VAL A CA 1
ATOM 9467 C C . VAL A 1 1191 ? 15.865 -12.976 8.286 1.00 94.19 1191 VAL A C 1
ATOM 9469 O O . VAL A 1 1191 ? 17.087 -13.098 8.158 1.00 94.19 1191 VAL A O 1
ATOM 9472 N N . PHE A 1 1192 ? 14.988 -13.653 7.549 1.00 90.94 1192 PHE A N 1
ATOM 9473 C CA . PHE A 1 1192 ? 15.320 -14.631 6.513 1.00 90.94 1192 PHE A CA 1
ATOM 9474 C C . PHE A 1 1192 ? 15.413 -13.949 5.136 1.00 90.94 1192 PHE A C 1
ATOM 9476 O O . PHE A 1 1192 ? 14.406 -13.439 4.641 1.00 90.94 1192 PHE A O 1
ATOM 9483 N N . THR A 1 1193 ? 16.595 -13.958 4.501 1.00 90.56 1193 THR A N 1
ATOM 9484 C CA . THR A 1 1193 ? 16.754 -13.479 3.109 1.00 90.56 1193 THR A CA 1
ATOM 9485 C C . THR A 1 1193 ? 16.442 -14.593 2.112 1.00 90.56 1193 THR A C 1
ATOM 9487 O O . THR A 1 1193 ? 17.325 -15.095 1.416 1.00 90.56 1193 THR A O 1
ATOM 9490 N N . GLU A 1 1194 ? 15.188 -15.031 2.083 1.00 83.69 1194 GLU A N 1
ATOM 9491 C CA . GLU A 1 1194 ? 14.731 -16.133 1.236 1.00 83.69 1194 GLU A CA 1
ATOM 9492 C C . GLU A 1 1194 ? 13.341 -15.849 0.658 1.00 83.69 1194 GLU A C 1
ATOM 9494 O O . GLU A 1 1194 ? 12.592 -15.006 1.149 1.00 83.69 1194 GLU A O 1
ATOM 9499 N N . ASP A 1 1195 ? 12.985 -16.583 -0.394 1.00 80.12 1195 ASP A N 1
ATOM 9500 C CA . ASP A 1 1195 ? 11.600 -16.689 -0.845 1.00 80.12 1195 ASP A CA 1
ATOM 9501 C C . ASP A 1 1195 ? 10.766 -17.367 0.259 1.00 80.12 1195 ASP A C 1
ATOM 9503 O O . ASP A 1 1195 ? 11.096 -18.462 0.721 1.00 80.12 1195 ASP A O 1
ATOM 9507 N N . CYS A 1 1196 ? 9.655 -16.747 0.663 1.00 83.75 1196 CYS A N 1
ATOM 9508 C CA . CYS A 1 1196 ? 8.721 -17.305 1.645 1.00 83.75 1196 CYS A CA 1
ATOM 9509 C C . CYS A 1 1196 ? 8.250 -18.730 1.294 1.00 83.75 1196 CYS A C 1
ATOM 9511 O O . CYS A 1 1196 ? 8.019 -19.549 2.182 1.00 83.75 1196 CYS A O 1
ATOM 9513 N N . ASN A 1 1197 ? 8.182 -19.067 0.003 1.00 81.94 1197 ASN A N 1
ATOM 9514 C CA . ASN A 1 1197 ? 7.813 -20.393 -0.474 1.00 81.94 1197 ASN A CA 1
ATOM 9515 C C . ASN A 1 1197 ? 8.918 -21.432 -0.256 1.00 81.94 1197 ASN A C 1
ATOM 9517 O O . ASN A 1 1197 ? 8.617 -22.625 -0.233 1.00 81.94 1197 ASN A O 1
ATOM 9521 N N . VAL A 1 1198 ? 10.175 -21.007 -0.115 1.00 79.69 1198 VAL A N 1
ATOM 9522 C CA . VAL A 1 1198 ? 11.293 -21.870 0.283 1.00 79.69 1198 VAL A CA 1
ATOM 9523 C C . VAL A 1 1198 ? 11.304 -22.041 1.798 1.00 79.69 1198 VAL A C 1
ATOM 9525 O O . VAL A 1 1198 ? 11.448 -23.170 2.243 1.00 79.69 1198 VAL A O 1
ATOM 9528 N N . LEU A 1 1199 ? 11.033 -20.990 2.584 1.00 76.62 1199 LEU A N 1
ATOM 9529 C CA . LEU A 1 1199 ? 10.960 -21.097 4.051 1.00 76.62 1199 LEU A CA 1
ATOM 9530 C C . LEU A 1 1199 ? 9.769 -21.946 4.543 1.00 76.62 1199 LEU A C 1
ATOM 9532 O O . LEU A 1 1199 ? 9.860 -22.620 5.565 1.00 76.62 1199 LEU A O 1
ATOM 9536 N N . LEU A 1 1200 ? 8.652 -21.945 3.806 1.00 76.25 1200 LEU A N 1
ATOM 9537 C CA . LEU A 1 1200 ? 7.502 -22.832 4.047 1.00 76.25 1200 LEU A CA 1
ATOM 9538 C C . LEU A 1 1200 ? 7.724 -24.274 3.533 1.00 76.25 1200 LEU A C 1
ATOM 9540 O O . LEU A 1 1200 ? 6.852 -25.127 3.691 1.00 76.25 1200 LEU A O 1
ATOM 9544 N N . LYS A 1 1201 ? 8.870 -24.555 2.902 1.00 68.19 1201 LYS A N 1
ATOM 9545 C CA . LYS A 1 1201 ? 9.337 -25.888 2.489 1.00 68.19 1201 LYS A CA 1
ATOM 9546 C C . LYS A 1 1201 ? 10.605 -26.251 3.297 1.00 68.19 1201 LYS A C 1
ATOM 9548 O O . LYS A 1 1201 ? 11.163 -25.406 3.991 1.00 68.19 1201 LYS A O 1
ATOM 9553 N N . PRO A 1 1202 ? 11.113 -27.493 3.222 1.00 45.66 1202 PRO A N 1
ATOM 9554 C CA . PRO A 1 1202 ? 12.484 -27.788 3.642 1.00 45.66 1202 PRO A CA 1
ATOM 9555 C C . PRO A 1 1202 ? 13.483 -26.994 2.774 1.00 45.66 1202 PRO A C 1
ATOM 9557 O O . PRO A 1 1202 ? 13.436 -27.082 1.546 1.00 45.66 1202 PRO A O 1
ATOM 9560 N N . ALA A 1 1203 ? 14.342 -26.186 3.403 1.00 34.03 1203 ALA A N 1
ATOM 9561 C CA . ALA A 1 1203 ? 15.054 -25.080 2.749 1.00 34.03 1203 ALA A CA 1
ATOM 9562 C C . ALA A 1 1203 ? 16.468 -25.413 2.217 1.00 34.03 1203 ALA A C 1
ATOM 9564 O O . ALA A 1 1203 ? 17.135 -26.326 2.702 1.00 34.03 1203 ALA A O 1
ATOM 9565 N N . HIS A 1 1204 ? 16.946 -24.616 1.248 1.00 29.94 1204 HIS A N 1
ATOM 9566 C CA . HIS A 1 1204 ? 18.353 -24.555 0.808 1.00 29.94 1204 HIS A CA 1
ATOM 9567 C C . HIS A 1 1204 ? 18.645 -23.223 0.054 1.00 29.94 1204 HIS A C 1
ATOM 9569 O O . HIS A 1 1204 ? 18.129 -23.048 -1.054 1.00 29.94 1204 HIS A O 1
ATOM 9575 N N . PRO A 1 1205 ? 19.468 -22.293 0.598 1.00 31.19 1205 PRO A N 1
ATOM 9576 C CA . PRO A 1 1205 ? 19.624 -20.931 0.049 1.00 31.19 1205 PRO A CA 1
ATOM 9577 C C . PRO A 1 1205 ? 20.994 -20.585 -0.583 1.00 31.19 1205 PRO A C 1
ATOM 9579 O O . PRO A 1 1205 ? 21.965 -21.325 -0.410 1.00 31.19 1205 PRO A O 1
ATOM 9582 N N . GLN A 1 1206 ? 21.036 -19.404 -1.244 1.00 28.66 1206 GLN A N 1
ATOM 9583 C CA . GLN A 1 1206 ? 22.150 -18.547 -1.763 1.00 28.66 1206 GLN A CA 1
ATOM 9584 C C . GLN A 1 1206 ? 21.904 -18.118 -3.234 1.00 28.66 1206 GLN A C 1
ATOM 9586 O O . GLN A 1 1206 ? 21.375 -18.906 -4.014 1.00 28.66 1206 GLN A O 1
ATOM 9591 N N . GLY A 1 1207 ? 22.265 -16.912 -3.710 1.00 29.67 1207 GLY A N 1
ATOM 9592 C CA . GLY A 1 1207 ? 22.888 -15.730 -3.078 1.00 29.67 1207 GLY A CA 1
ATOM 9593 C C . GLY A 1 1207 ? 22.846 -14.481 -4.014 1.00 29.67 1207 GLY A C 1
ATOM 9594 O O . GLY A 1 1207 ? 22.368 -14.613 -5.142 1.00 29.67 1207 GLY A O 1
ATOM 9595 N N . PRO A 1 1208 ? 23.284 -13.275 -3.577 1.00 29.08 1208 PRO A N 1
ATOM 9596 C CA . PRO A 1 1208 ? 22.964 -11.985 -4.231 1.00 29.08 1208 PRO A CA 1
ATOM 9597 C C . PRO A 1 1208 ? 24.067 -11.368 -5.134 1.00 29.08 1208 PRO A C 1
ATOM 9599 O O . PRO A 1 1208 ? 25.207 -11.824 -5.138 1.00 29.08 1208 PRO A O 1
ATOM 9602 N N . TYR A 1 1209 ? 23.736 -10.272 -5.845 1.00 27.31 1209 TYR A N 1
ATOM 9603 C CA . TYR A 1 1209 ? 24.643 -9.439 -6.673 1.00 27.31 1209 TYR A CA 1
ATOM 9604 C C . TYR A 1 1209 ? 24.443 -7.906 -6.433 1.00 27.31 1209 TYR A C 1
ATOM 9606 O O . TYR A 1 1209 ? 23.427 -7.530 -5.847 1.00 27.31 1209 TYR A O 1
ATOM 9614 N N . PRO A 1 1210 ? 25.400 -7.019 -6.821 1.00 28.09 1210 PRO A N 1
ATOM 9615 C CA . PRO A 1 1210 ? 25.526 -5.635 -6.314 1.00 28.09 1210 PRO A CA 1
ATOM 9616 C C . PRO A 1 1210 ? 25.028 -4.511 -7.269 1.00 28.09 1210 PRO A C 1
ATOM 9618 O O . PRO A 1 1210 ? 24.280 -4.767 -8.209 1.00 28.09 1210 PRO A O 1
ATOM 9621 N N . GLN A 1 1211 ? 25.417 -3.247 -7.009 1.00 25.08 1211 GLN A N 1
ATOM 9622 C CA . GLN A 1 1211 ? 24.790 -2.020 -7.548 1.00 25.08 1211 GLN A CA 1
ATOM 9623 C C . GLN A 1 1211 ? 25.751 -0.901 -8.016 1.00 25.08 1211 GLN A C 1
ATOM 9625 O O . GLN A 1 1211 ? 26.934 -0.923 -7.688 1.00 25.08 1211 GLN A O 1
ATOM 9630 N N . VAL A 1 1212 ? 25.213 0.130 -8.701 1.00 25.58 1212 VAL A N 1
ATOM 9631 C CA . VAL A 1 1212 ? 25.934 1.340 -9.191 1.00 25.58 1212 VAL A CA 1
ATOM 9632 C C . VAL A 1 1212 ? 25.103 2.641 -8.980 1.00 25.58 1212 VAL A C 1
ATOM 9634 O O . VAL A 1 1212 ? 24.048 2.580 -8.352 1.00 25.58 1212 VAL A O 1
ATOM 9637 N N . HIS A 1 1213 ? 25.569 3.829 -9.404 1.00 26.45 1213 HIS A N 1
ATOM 9638 C CA . HIS A 1 1213 ? 25.146 5.158 -8.899 1.00 26.45 1213 HIS A CA 1
ATOM 9639 C C . HIS A 1 1213 ? 24.536 6.144 -9.932 1.00 26.45 1213 HIS A C 1
ATOM 9641 O O . HIS A 1 1213 ? 25.007 6.212 -11.057 1.00 26.45 1213 HIS A O 1
ATOM 9647 N N . GLU A 1 1214 ? 23.583 6.960 -9.442 1.00 27.44 1214 GLU A N 1
ATOM 9648 C CA . GLU A 1 1214 ? 23.240 8.389 -9.709 1.00 27.44 1214 GLU A CA 1
ATOM 9649 C C . GLU A 1 1214 ? 23.216 9.006 -11.145 1.00 27.44 1214 GLU A C 1
ATOM 9651 O O . GLU A 1 1214 ? 24.074 8.773 -11.988 1.00 27.44 1214 GLU A O 1
ATOM 9656 N N . ARG A 1 1215 ? 22.213 9.870 -11.407 1.00 34.84 1215 ARG A N 1
ATOM 9657 C CA . ARG A 1 1215 ? 21.647 10.166 -12.751 1.00 34.84 1215 ARG A CA 1
ATOM 9658 C C . ARG A 1 1215 ? 21.879 11.578 -13.315 1.00 34.84 1215 ARG A C 1
ATOM 9660 O O . ARG A 1 1215 ? 22.257 12.508 -12.601 1.00 34.84 1215 ARG A O 1
ATOM 9667 N N . ALA A 1 1216 ? 21.574 11.778 -14.607 1.00 32.03 1216 ALA A N 1
ATOM 9668 C CA . ALA A 1 1216 ? 21.930 12.986 -15.371 1.00 32.03 1216 ALA A CA 1
ATOM 9669 C C . ALA A 1 1216 ? 20.751 13.795 -15.989 1.00 32.03 1216 ALA A C 1
ATOM 9671 O O . ALA A 1 1216 ? 20.694 13.988 -17.200 1.00 32.03 1216 ALA A O 1
ATOM 9672 N N . GLY A 1 1217 ? 19.856 14.380 -15.172 1.00 50.22 1217 GLY A N 1
ATOM 9673 C CA . GLY A 1 1217 ? 18.720 15.215 -15.651 1.00 50.22 1217 GLY A CA 1
ATOM 9674 C C . GLY A 1 1217 ? 18.819 16.747 -15.449 1.00 50.22 1217 GLY A C 1
ATOM 9675 O O . GLY A 1 1217 ? 17.928 17.505 -15.842 1.00 50.22 1217 GLY A O 1
ATOM 9676 N N . GLY A 1 1218 ? 19.882 17.239 -14.804 1.00 60.31 1218 GLY A N 1
ATOM 9677 C CA . GLY A 1 1218 ? 19.908 18.532 -14.090 1.00 60.31 1218 GLY A CA 1
ATOM 9678 C C . GLY A 1 1218 ? 19.959 19.850 -14.891 1.00 60.31 1218 GLY A C 1
ATOM 9679 O O . GLY A 1 1218 ? 20.436 20.845 -14.338 1.00 60.31 1218 GLY A O 1
ATOM 9680 N N . CYS A 1 1219 ? 19.529 19.888 -16.159 1.00 71.00 1219 CYS A N 1
ATOM 9681 C CA . CYS A 1 1219 ? 19.367 21.135 -16.932 1.00 71.00 1219 CYS A CA 1
ATOM 9682 C C . CYS A 1 1219 ? 17.908 21.617 -16.937 1.00 71.00 1219 CYS A C 1
ATOM 9684 O O . CYS A 1 1219 ? 17.629 22.701 -16.423 1.00 71.00 1219 CYS A O 1
ATOM 9686 N N . ARG A 1 1220 ? 16.969 20.791 -17.426 1.00 82.81 1220 ARG A N 1
ATOM 9687 C CA . ARG A 1 1220 ? 15.525 21.108 -17.500 1.00 82.81 1220 ARG A CA 1
ATOM 9688 C C . ARG A 1 1220 ? 14.970 21.584 -16.151 1.00 82.81 1220 ARG A C 1
ATOM 9690 O O . ARG A 1 1220 ? 14.312 22.616 -16.085 1.00 82.81 1220 ARG A O 1
ATOM 9697 N N . MET A 1 1221 ? 15.368 20.917 -15.064 1.00 85.38 1221 MET A N 1
ATOM 9698 C CA . MET A 1 1221 ? 14.987 21.213 -13.669 1.00 85.38 1221 MET A CA 1
ATOM 9699 C C . MET A 1 1221 ? 15.295 22.648 -13.189 1.00 85.38 1221 MET A C 1
ATOM 9701 O O . MET A 1 1221 ? 14.707 23.096 -12.205 1.00 85.38 1221 MET A O 1
ATOM 9705 N N . ARG A 1 1222 ? 16.219 23.363 -13.852 1.00 85.38 1222 ARG A N 1
ATOM 9706 C CA . ARG A 1 1222 ? 16.568 24.768 -13.558 1.00 85.38 1222 ARG A CA 1
ATOM 9707 C C . ARG A 1 1222 ? 15.652 25.779 -14.251 1.00 85.38 1222 ARG A C 1
ATOM 9709 O O . ARG A 1 1222 ? 15.617 26.935 -13.853 1.00 85.38 1222 ARG A O 1
ATOM 9716 N N . HIS A 1 1223 ? 14.942 25.355 -15.295 1.00 87.62 1223 HIS A N 1
ATOM 9717 C CA . HIS A 1 1223 ? 14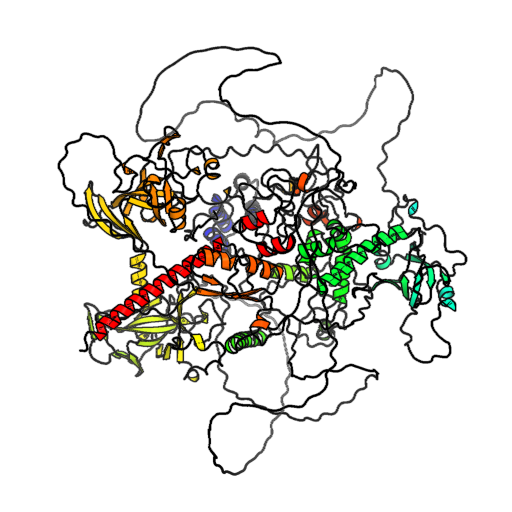.092 26.218 -16.117 1.00 87.62 1223 HIS A CA 1
ATOM 9718 C C . HIS A 1 1223 ? 12.587 26.030 -15.858 1.00 87.62 1223 HIS A C 1
ATOM 9720 O O . HIS A 1 1223 ? 11.796 26.841 -16.337 1.00 87.62 1223 HIS A O 1
ATOM 9726 N N . ILE A 1 1224 ? 12.196 25.018 -15.072 1.00 87.06 1224 ILE A N 1
ATOM 9727 C CA . ILE A 1 1224 ? 10.852 24.914 -14.482 1.00 87.06 1224 ILE A CA 1
ATOM 9728 C C . ILE A 1 1224 ? 10.697 26.031 -13.428 1.00 87.06 1224 ILE A C 1
ATOM 9730 O O . ILE A 1 1224 ? 11.498 26.052 -12.483 1.00 87.06 1224 ILE A O 1
ATOM 9734 N N . PRO A 1 1225 ? 9.713 26.947 -13.546 1.00 88.50 1225 PRO A N 1
ATOM 9735 C CA . PRO A 1 1225 ? 9.482 28.015 -12.569 1.00 88.50 1225 PRO A CA 1
ATOM 9736 C C . PRO A 1 1225 ? 9.191 27.500 -11.153 1.00 88.50 1225 PRO A C 1
ATOM 9738 O O . PRO A 1 1225 ? 8.923 26.317 -10.955 1.00 88.50 1225 PRO A O 1
ATOM 9741 N N . LEU A 1 1226 ? 9.237 28.399 -10.164 1.00 89.88 1226 LEU A N 1
ATOM 9742 C CA . LEU A 1 1226 ? 8.945 28.083 -8.754 1.00 89.88 1226 LEU A CA 1
ATOM 9743 C C . LEU A 1 1226 ? 7.474 28.325 -8.367 1.00 89.88 1226 LEU A C 1
ATOM 9745 O O . LEU A 1 1226 ? 7.102 28.189 -7.207 1.00 89.88 1226 LEU A O 1
ATOM 9749 N N . SER A 1 1227 ? 6.626 28.719 -9.320 1.00 83.88 1227 SER A N 1
ATOM 9750 C CA . SER A 1 1227 ? 5.191 28.898 -9.085 1.00 83.88 1227 SER A CA 1
ATOM 9751 C C . SER A 1 1227 ? 4.487 27.559 -8.797 1.00 83.88 1227 SER A C 1
ATOM 9753 O O . SER A 1 1227 ? 4.822 26.559 -9.438 1.00 83.88 1227 SER A O 1
ATOM 9755 N N . PRO A 1 1228 ? 3.459 27.522 -7.931 1.00 83.44 1228 PRO A N 1
ATOM 9756 C CA . PRO A 1 1228 ? 2.559 26.374 -7.825 1.00 83.44 1228 PRO A CA 1
ATOM 9757 C C . PRO A 1 1228 ? 1.986 25.976 -9.198 1.00 83.44 1228 PRO A C 1
ATOM 9759 O O . PRO A 1 1228 ? 1.716 26.841 -10.043 1.00 83.44 1228 PRO A O 1
ATOM 9762 N N . GLY A 1 1229 ? 1.855 24.674 -9.455 1.00 82.69 1229 GLY A N 1
ATOM 9763 C CA . GLY A 1 1229 ? 1.451 24.124 -10.749 1.00 82.69 1229 GLY A CA 1
ATOM 9764 C C . GLY A 1 1229 ? 2.494 24.202 -11.868 1.00 82.69 1229 GLY A C 1
ATOM 9765 O O . GLY A 1 1229 ? 2.104 24.127 -13.036 1.00 82.69 1229 GLY A O 1
ATOM 9766 N N . SER A 1 1230 ? 3.786 24.400 -11.569 1.00 88.00 1230 SER A N 1
ATOM 9767 C CA . SER A 1 1230 ? 4.833 24.468 -12.605 1.00 88.00 1230 SER A CA 1
ATOM 9768 C C . SER A 1 1230 ? 5.320 23.087 -13.053 1.00 88.00 1230 SER A C 1
ATOM 9770 O O . SER A 1 1230 ? 5.597 22.223 -12.221 1.00 88.00 1230 SER A O 1
ATOM 9772 N N . ASP A 1 1231 ? 5.439 22.894 -14.368 1.00 89.00 1231 ASP A N 1
ATOM 9773 C CA . ASP A 1 1231 ? 5.795 21.629 -15.026 1.00 89.00 1231 ASP A CA 1
ATOM 9774 C C . ASP A 1 1231 ? 6.447 21.866 -16.406 1.00 89.00 1231 ASP A C 1
ATOM 9776 O O . ASP A 1 1231 ? 6.807 22.997 -16.752 1.00 89.00 1231 ASP A O 1
ATOM 9780 N N . TRP A 1 1232 ? 6.641 20.811 -17.208 1.00 89.44 1232 TRP A N 1
ATOM 9781 C CA . TRP A 1 1232 ? 7.320 20.900 -18.509 1.00 89.44 1232 TRP A CA 1
ATOM 9782 C C . TRP A 1 1232 ? 6.717 21.947 -19.462 1.00 89.44 1232 TRP A C 1
ATOM 9784 O O . TRP A 1 1232 ? 7.443 22.497 -20.291 1.00 89.44 1232 TRP A O 1
ATOM 9794 N N . ARG A 1 1233 ? 5.420 22.264 -19.336 1.00 89.44 1233 ARG A N 1
ATOM 9795 C CA . ARG A 1 1233 ? 4.698 23.205 -20.214 1.00 89.44 1233 ARG A CA 1
ATOM 9796 C C . ARG A 1 1233 ? 5.125 24.660 -19.991 1.00 89.44 1233 ARG A C 1
ATOM 9798 O O . ARG A 1 1233 ? 4.806 25.534 -20.796 1.00 89.44 1233 ARG A O 1
ATOM 9805 N N . ASP A 1 1234 ? 5.872 24.934 -18.922 1.00 89.19 1234 ASP A N 1
ATOM 9806 C CA . ASP A 1 1234 ? 6.498 26.233 -18.679 1.00 89.19 1234 ASP A CA 1
ATOM 9807 C C . ASP A 1 1234 ? 7.938 26.317 -19.210 1.00 89.19 1234 ASP A C 1
ATOM 9809 O O . ASP A 1 1234 ? 8.555 27.378 -19.089 1.00 89.19 1234 ASP A O 1
ATOM 9813 N N . LEU A 1 1235 ? 8.512 25.245 -19.773 1.00 88.75 1235 LEU A N 1
ATOM 9814 C CA . LEU A 1 1235 ? 9.899 25.268 -20.242 1.00 88.75 1235 LEU A CA 1
ATOM 9815 C C . LEU A 1 1235 ? 10.088 26.295 -21.382 1.00 88.75 1235 LEU A C 1
ATOM 9817 O O . LEU A 1 1235 ? 9.307 26.320 -22.335 1.00 88.75 1235 LEU A O 1
ATOM 9821 N N . PRO A 1 1236 ? 11.133 27.141 -21.318 1.00 88.56 1236 PRO A N 1
ATOM 9822 C CA . PRO A 1 1236 ? 11.432 28.126 -22.351 1.00 88.56 1236 PRO A CA 1
ATOM 9823 C C . PRO A 1 1236 ? 12.036 27.473 -23.602 1.00 88.56 1236 PRO A C 1
ATOM 9825 O O . PRO A 1 1236 ? 12.958 26.666 -23.506 1.00 88.56 1236 PRO A O 1
ATOM 9828 N N . ASN A 1 1237 ? 11.595 27.877 -24.796 1.00 89.06 1237 ASN A N 1
ATOM 9829 C CA . ASN A 1 1237 ? 12.174 27.400 -26.055 1.00 89.06 1237 ASN A CA 1
ATOM 9830 C C . ASN A 1 1237 ? 13.485 28.140 -26.410 1.00 89.06 1237 ASN A C 1
ATOM 9832 O O . ASN A 1 1237 ? 13.535 29.005 -27.294 1.00 89.06 1237 ASN A O 1
ATOM 9836 N N . ILE A 1 1238 ? 14.554 27.825 -25.675 1.00 86.62 1238 ILE A N 1
ATOM 9837 C CA . ILE A 1 1238 ? 15.881 28.454 -25.772 1.00 86.62 1238 ILE A CA 1
ATOM 9838 C C . ILE A 1 1238 ? 17.003 27.425 -25.936 1.00 86.62 1238 ILE A C 1
ATOM 9840 O O . ILE A 1 1238 ? 16.856 26.264 -25.564 1.00 86.62 1238 ILE A O 1
ATOM 9844 N N . GLN A 1 1239 ? 18.138 27.881 -26.469 1.00 86.38 1239 GLN A N 1
ATOM 9845 C CA . GLN A 1 1239 ? 19.389 27.124 -26.444 1.00 86.38 1239 GLN A CA 1
ATOM 9846 C C . GLN A 1 1239 ? 20.110 27.373 -25.119 1.00 86.38 1239 GLN A C 1
ATOM 9848 O O . GLN A 1 1239 ? 20.182 28.507 -24.646 1.00 86.38 1239 GLN A O 1
ATOM 9853 N N . VAL A 1 1240 ? 20.665 26.314 -24.544 1.00 82.69 1240 VAL A N 1
ATOM 9854 C CA . VAL A 1 1240 ? 21.392 26.301 -23.267 1.00 82.69 1240 VAL A CA 1
ATOM 9855 C C . VAL A 1 1240 ? 22.593 25.372 -23.410 1.00 82.69 1240 VAL A C 1
ATOM 9857 O O . VAL A 1 1240 ? 22.446 24.266 -23.931 1.00 82.69 1240 VAL A O 1
ATOM 9860 N N . ARG A 1 1241 ? 23.771 25.796 -22.936 1.00 80.75 1241 ARG A N 1
ATOM 9861 C CA . ARG A 1 1241 ? 24.952 24.928 -22.831 1.00 80.75 1241 ARG A CA 1
ATOM 9862 C C . ARG A 1 1241 ? 24.816 24.011 -21.608 1.00 80.75 1241 ARG A C 1
ATOM 9864 O O . ARG A 1 1241 ? 24.646 24.485 -20.486 1.00 80.75 1241 ARG A O 1
ATOM 9871 N N . LEU A 1 1242 ? 24.876 22.707 -21.848 1.00 76.00 1242 LEU A N 1
ATOM 9872 C CA . LEU A 1 1242 ? 24.847 21.636 -20.857 1.00 76.00 1242 LEU A CA 1
ATOM 9873 C C . LEU A 1 1242 ? 26.205 21.497 -20.144 1.00 76.00 1242 LEU A C 1
ATOM 9875 O O . LEU A 1 1242 ? 27.203 22.105 -20.537 1.00 76.00 1242 LEU A O 1
ATOM 9879 N N . ARG A 1 1243 ? 26.249 20.703 -19.063 1.00 72.44 1243 ARG A N 1
ATOM 9880 C CA . ARG A 1 1243 ? 27.466 20.533 -18.237 1.00 72.44 1243 ARG A CA 1
ATOM 9881 C C . ARG A 1 1243 ? 28.574 19.733 -18.934 1.00 72.44 1243 ARG A C 1
ATOM 9883 O O . ARG A 1 1243 ? 29.727 19.858 -18.552 1.00 72.44 1243 ARG A O 1
ATOM 9890 N N . ASP A 1 1244 ? 28.217 18.943 -19.939 1.00 70.56 1244 ASP A N 1
ATOM 9891 C CA . ASP A 1 1244 ? 29.107 18.199 -20.841 1.00 70.56 1244 ASP A CA 1
ATOM 9892 C C . ASP A 1 1244 ? 29.506 19.021 -22.087 1.00 70.56 1244 ASP A C 1
ATOM 9894 O O . ASP A 1 1244 ? 30.111 18.501 -23.018 1.00 70.56 1244 ASP A O 1
ATOM 9898 N N . GLY A 1 1245 ? 29.191 20.322 -22.113 1.00 72.06 1245 GLY A N 1
ATOM 9899 C CA . GLY A 1 1245 ? 29.577 21.256 -23.177 1.00 72.06 1245 GLY A CA 1
ATOM 9900 C C . GLY A 1 1245 ? 28.629 21.288 -24.380 1.00 72.06 1245 GLY A C 1
ATOM 9901 O O . GLY A 1 1245 ? 28.622 22.286 -25.109 1.00 72.06 1245 GLY A O 1
ATOM 9902 N N . VAL A 1 1246 ? 27.788 20.262 -24.544 1.00 71.31 1246 VAL A N 1
ATOM 9903 C CA . VAL A 1 1246 ? 26.757 20.169 -25.588 1.00 71.31 1246 VAL A CA 1
ATOM 9904 C C . VAL A 1 1246 ? 25.797 21.361 -25.494 1.00 71.31 1246 VAL A C 1
ATOM 9906 O O . VAL A 1 1246 ? 25.425 21.796 -24.406 1.00 71.31 1246 VAL A O 1
ATOM 9909 N N . ILE A 1 1247 ? 25.385 21.921 -26.631 1.00 77.50 1247 ILE A N 1
ATOM 9910 C CA . ILE A 1 1247 ? 24.404 23.015 -26.682 1.00 77.50 1247 ILE A CA 1
ATOM 9911 C C . ILE A 1 1247 ? 23.052 22.431 -27.089 1.00 77.50 1247 ILE A C 1
ATOM 9913 O O . ILE A 1 1247 ? 22.964 21.721 -28.089 1.00 77.50 1247 ILE A O 1
ATOM 9917 N N . THR A 1 1248 ? 21.999 22.728 -26.328 1.00 79.44 1248 THR A N 1
ATOM 9918 C CA . THR A 1 1248 ? 20.631 22.318 -26.680 1.00 79.44 1248 THR A CA 1
ATOM 9919 C C . THR A 1 1248 ? 20.100 23.100 -27.881 1.00 79.44 1248 THR A C 1
ATOM 9921 O O . THR A 1 1248 ? 20.405 24.279 -28.088 1.00 79.44 1248 THR A O 1
ATOM 9924 N N . ASN A 1 1249 ? 19.266 22.444 -28.679 1.00 81.06 1249 ASN A N 1
ATOM 9925 C CA . ASN A 1 1249 ? 18.547 23.060 -29.785 1.00 81.06 1249 ASN A CA 1
ATOM 9926 C C . ASN A 1 1249 ? 17.234 23.699 -29.312 1.00 81.06 1249 ASN A C 1
ATOM 9928 O O . ASN A 1 1249 ? 16.589 23.219 -28.376 1.00 81.06 1249 ASN A O 1
ATOM 9932 N N . LYS A 1 1250 ? 16.794 24.750 -30.017 1.00 87.06 1250 LYS A N 1
ATOM 9933 C CA . LYS A 1 1250 ? 15.390 25.180 -29.952 1.00 87.06 1250 LYS A CA 1
ATOM 9934 C C . LYS A 1 1250 ? 14.514 24.135 -30.636 1.00 87.06 1250 LYS A C 1
ATOM 9936 O O . LYS A 1 1250 ? 14.832 23.704 -31.744 1.00 87.06 1250 LYS A O 1
ATOM 9941 N N . LEU A 1 1251 ? 13.401 23.790 -29.999 1.00 87.56 1251 LEU A N 1
ATOM 9942 C CA . LEU A 1 1251 ? 12.362 22.949 -30.579 1.00 87.56 1251 LEU A CA 1
ATOM 9943 C C . LEU A 1 1251 ? 11.685 23.710 -31.730 1.00 87.56 1251 LEU A C 1
ATOM 9945 O O . LEU A 1 1251 ? 11.244 24.850 -31.561 1.00 87.56 1251 LEU A O 1
ATOM 9949 N N . ARG A 1 1252 ? 11.630 23.094 -32.911 1.00 87.56 1252 ARG A N 1
ATOM 9950 C CA . ARG A 1 1252 ? 11.026 23.647 -34.127 1.00 87.56 1252 ARG A CA 1
ATOM 9951 C C . ARG A 1 1252 ? 9.609 23.097 -34.278 1.00 87.56 1252 ARG A C 1
ATOM 9953 O O . ARG A 1 1252 ? 9.430 21.887 -34.402 1.00 87.56 1252 ARG A O 1
ATOM 9960 N N . TYR A 1 1253 ? 8.624 23.987 -34.315 1.00 89.00 1253 TYR A N 1
ATOM 9961 C CA . TYR A 1 1253 ? 7.246 23.653 -34.668 1.00 89.00 1253 TYR A CA 1
ATOM 9962 C C . TYR A 1 1253 ? 7.087 23.786 -36.183 1.00 89.00 1253 TYR A C 1
ATOM 9964 O O . TYR A 1 1253 ? 7.193 24.885 -36.726 1.00 89.00 1253 TYR A O 1
ATOM 9972 N N . THR A 1 1254 ? 6.914 22.658 -36.865 1.00 87.25 1254 THR A N 1
ATOM 9973 C CA . THR A 1 1254 ? 7.000 22.544 -38.330 1.00 87.25 1254 THR A CA 1
ATOM 9974 C C . THR A 1 1254 ? 5.687 22.137 -38.997 1.00 87.25 1254 THR A C 1
ATOM 9976 O O . THR A 1 1254 ? 5.603 22.198 -40.219 1.00 87.25 1254 THR A O 1
ATOM 9979 N N . PHE A 1 1255 ? 4.664 21.767 -38.221 1.00 89.94 1255 PHE A N 1
ATOM 9980 C CA . PHE A 1 1255 ? 3.366 21.296 -38.716 1.00 89.94 1255 PHE A CA 1
ATOM 9981 C C . PHE A 1 1255 ? 2.211 22.058 -38.065 1.00 89.94 1255 PHE A C 1
ATOM 9983 O O . PHE A 1 1255 ? 2.319 22.528 -36.928 1.00 89.94 1255 PHE A O 1
ATOM 9990 N N . HIS A 1 1256 ? 1.080 22.169 -38.759 1.00 89.75 1256 HIS A N 1
ATOM 9991 C CA . HIS A 1 1256 ? -0.115 22.769 -38.172 1.00 89.75 1256 HIS A CA 1
ATOM 9992 C C . HIS A 1 1256 ? -0.813 21.770 -37.237 1.00 89.75 1256 HIS A C 1
ATOM 9994 O O . HIS A 1 1256 ? -1.133 20.654 -37.636 1.00 89.75 1256 HIS A O 1
ATOM 10000 N N . ASP A 1 1257 ? -1.063 22.157 -35.983 1.00 88.75 1257 ASP A N 1
ATOM 10001 C CA . ASP A 1 1257 ? -1.852 21.329 -35.069 1.00 88.75 1257 ASP A CA 1
ATOM 10002 C C . ASP A 1 1257 ? -3.335 21.637 -35.266 1.00 88.75 1257 ASP A C 1
ATOM 10004 O O . ASP A 1 1257 ? -3.837 22.669 -34.829 1.00 88.75 1257 ASP A O 1
ATOM 10008 N N . THR A 1 1258 ? -4.039 20.721 -35.926 1.00 88.12 1258 THR A N 1
ATOM 10009 C CA . THR A 1 1258 ? -5.466 20.867 -36.253 1.00 88.12 1258 THR A CA 1
ATOM 10010 C C . THR A 1 1258 ? -6.388 20.932 -35.031 1.00 88.12 1258 THR A C 1
ATOM 10012 O O . THR A 1 1258 ? -7.536 21.348 -35.175 1.00 88.12 1258 THR A O 1
ATOM 10015 N N . LYS A 1 1259 ? -5.911 20.561 -33.831 1.00 86.25 1259 LYS A N 1
ATOM 10016 C CA . LYS A 1 1259 ? -6.645 20.724 -32.565 1.00 86.25 1259 LYS A CA 1
ATOM 10017 C C . LYS A 1 1259 ? -6.253 22.006 -31.825 1.00 86.25 1259 LYS A C 1
ATOM 10019 O O . LYS A 1 1259 ? -7.128 22.701 -31.321 1.00 86.25 1259 LYS A O 1
ATOM 10024 N N . ASN A 1 1260 ? -4.956 22.315 -31.753 1.00 85.81 1260 ASN A N 1
ATOM 10025 C CA . ASN A 1 1260 ? -4.423 23.422 -30.938 1.00 85.81 1260 ASN A CA 1
ATOM 10026 C C . ASN A 1 1260 ? -4.216 24.744 -31.704 1.00 85.81 1260 ASN A C 1
ATOM 10028 O O . ASN A 1 1260 ? -3.866 25.764 -31.097 1.00 85.81 1260 ASN A O 1
ATOM 10032 N N . GLY A 1 1261 ? -4.397 24.731 -33.026 1.00 87.31 1261 GLY A N 1
ATOM 10033 C CA . GLY A 1 1261 ? -4.248 25.877 -33.915 1.00 87.31 1261 GLY A CA 1
ATOM 10034 C C . GLY A 1 1261 ? -2.819 26.428 -33.983 1.00 87.31 1261 GLY A C 1
ATOM 10035 O O . GLY A 1 1261 ? -1.828 25.700 -33.895 1.00 87.31 1261 GLY A O 1
ATOM 10036 N N . CYS A 1 1262 ? -2.728 27.747 -34.141 1.00 84.12 1262 CYS A N 1
ATOM 10037 C CA . CYS A 1 1262 ? -1.483 28.513 -34.065 1.00 84.12 1262 CYS A CA 1
ATOM 10038 C C . CYS A 1 1262 ? -1.446 29.353 -32.776 1.00 84.12 1262 CYS A C 1
ATOM 10040 O O . CYS A 1 1262 ? -2.459 29.517 -32.094 1.00 84.12 1262 CYS A O 1
ATOM 10042 N N . SER A 1 1263 ? -0.280 29.906 -32.446 1.00 82.50 1263 SER A N 1
ATOM 10043 C CA . SER A 1 1263 ? -0.136 30.887 -31.367 1.00 82.50 1263 SER A CA 1
ATOM 10044 C C . SER A 1 1263 ? -0.816 32.225 -31.676 1.00 82.50 1263 SER A C 1
ATOM 10046 O O . SER A 1 1263 ? -1.131 32.544 -32.825 1.00 82.50 1263 SER A O 1
ATOM 10048 N N . SER A 1 1264 ? -0.926 33.076 -30.652 1.00 76.25 1264 SER A N 1
ATOM 10049 C CA . SER A 1 1264 ? -1.250 34.505 -30.804 1.00 76.25 1264 SER A CA 1
ATOM 10050 C C . SER A 1 1264 ? -0.245 35.270 -31.682 1.00 76.25 1264 SER A C 1
ATOM 10052 O O . SER A 1 1264 ? -0.577 36.315 -32.235 1.00 76.25 1264 SER A O 1
ATOM 10054 N N . THR A 1 1265 ? 0.971 34.739 -31.849 1.00 79.19 1265 THR A N 1
ATOM 10055 C CA . THR A 1 1265 ? 2.025 35.258 -32.736 1.00 79.19 1265 THR A CA 1
ATOM 10056 C C . THR A 1 1265 ? 2.013 34.632 -34.140 1.00 79.19 1265 THR A C 1
ATOM 10058 O O . THR A 1 1265 ? 2.890 34.936 -34.946 1.00 79.19 1265 THR A O 1
ATOM 10061 N N . GLY A 1 1266 ? 1.044 33.761 -34.454 1.00 82.19 1266 GLY A N 1
ATOM 10062 C CA . GLY A 1 1266 ? 0.930 33.067 -35.744 1.00 82.19 1266 GLY A CA 1
ATOM 10063 C C . GLY A 1 1266 ? 1.899 31.893 -35.943 1.00 82.19 1266 GLY A C 1
ATOM 10064 O O . GLY A 1 1266 ? 1.936 31.309 -37.024 1.00 82.19 1266 GLY A O 1
ATOM 10065 N N . ALA A 1 1267 ? 2.670 31.523 -34.919 1.00 83.31 1267 ALA A N 1
ATOM 10066 C CA . ALA A 1 1267 ? 3.564 30.373 -34.948 1.00 83.31 1267 ALA A CA 1
ATOM 10067 C C . ALA A 1 1267 ? 2.784 29.049 -34.893 1.00 83.31 1267 ALA A C 1
ATOM 10069 O O . ALA A 1 1267 ? 1.725 28.944 -34.270 1.00 83.31 1267 ALA A O 1
ATOM 10070 N N . LEU A 1 1268 ? 3.336 28.021 -35.538 1.00 90.00 1268 LEU A N 1
ATOM 10071 C CA . LEU A 1 1268 ? 2.797 26.663 -35.516 1.00 90.00 1268 LEU A CA 1
ATOM 10072 C C . LEU A 1 1268 ? 2.949 26.025 -34.124 1.00 90.00 1268 LEU A C 1
ATOM 10074 O O . LEU A 1 1268 ? 3.844 26.390 -33.364 1.00 90.00 1268 LEU A O 1
ATOM 10078 N N . ARG A 1 1269 ? 2.093 25.043 -33.811 1.00 89.44 1269 ARG A N 1
ATOM 10079 C CA . ARG A 1 1269 ? 2.112 24.278 -32.545 1.00 89.44 1269 ARG A CA 1
ATOM 10080 C C . ARG A 1 1269 ? 2.360 22.771 -32.719 1.00 89.44 1269 ARG A C 1
ATOM 10082 O O . ARG A 1 1269 ? 2.602 22.078 -31.734 1.00 89.44 1269 ARG A O 1
ATOM 10089 N N . GLY A 1 1270 ? 2.356 22.257 -33.952 1.00 89.00 1270 GLY A N 1
ATOM 10090 C CA . GLY A 1 1270 ? 2.636 20.852 -34.255 1.00 89.00 1270 GLY A CA 1
ATOM 10091 C C . GLY A 1 1270 ? 4.129 20.578 -34.468 1.00 89.00 1270 GLY A C 1
ATOM 10092 O O . GLY A 1 1270 ? 4.806 21.285 -35.215 1.00 89.00 1270 GLY A O 1
ATOM 10093 N N . VAL A 1 1271 ? 4.640 19.518 -33.835 1.00 89.38 1271 VAL A N 1
ATOM 10094 C CA . VAL A 1 1271 ? 6.041 19.050 -33.969 1.00 89.38 1271 VAL A CA 1
ATOM 10095 C C . VAL A 1 1271 ? 6.198 17.810 -34.862 1.00 89.38 1271 VAL A C 1
ATOM 10097 O O . VAL A 1 1271 ? 7.316 17.369 -35.112 1.00 89.38 1271 VAL A O 1
ATOM 10100 N N . CYS A 1 1272 ? 5.085 17.243 -35.336 1.00 89.12 1272 CYS A N 1
ATOM 10101 C CA . CYS A 1 1272 ? 5.023 16.064 -36.198 1.00 89.12 1272 CYS A CA 1
ATOM 10102 C C . CYS A 1 1272 ? 3.808 16.158 -37.135 1.00 89.12 1272 CYS A C 1
ATOM 10104 O O . CYS A 1 1272 ? 2.775 16.717 -36.761 1.00 89.12 1272 CYS A O 1
ATOM 10106 N N . SER A 1 1273 ? 3.895 15.541 -38.313 1.00 88.06 1273 SER A N 1
ATOM 10107 C CA . SER A 1 1273 ? 2.822 15.446 -39.314 1.00 88.06 1273 SER A CA 1
ATOM 10108 C C . SER A 1 1273 ? 1.523 14.810 -38.802 1.00 88.06 1273 SER A C 1
ATOM 10110 O O . SER A 1 1273 ? 0.455 15.070 -39.356 1.00 88.06 1273 SER A O 1
ATOM 10112 N N . CYS A 1 1274 ? 1.557 14.043 -37.708 1.00 86.94 1274 CYS A N 1
ATOM 10113 C CA . CYS A 1 1274 ? 0.340 13.516 -37.087 1.00 86.94 1274 CYS A CA 1
ATOM 10114 C C . CYS A 1 1274 ? -0.550 14.588 -36.433 1.00 86.94 1274 CYS A C 1
ATOM 10116 O O . CYS A 1 1274 ? -1.719 14.317 -36.164 1.00 86.94 1274 CYS A O 1
ATOM 10118 N N . ALA A 1 1275 ? -0.040 15.806 -36.215 1.00 87.19 1275 ALA A N 1
ATOM 10119 C CA . ALA A 1 1275 ? -0.845 16.957 -35.797 1.00 87.19 1275 ALA A CA 1
ATOM 10120 C C . ALA A 1 1275 ? -1.812 17.435 -36.912 1.00 87.19 1275 ALA A C 1
ATOM 10122 O O . ALA A 1 1275 ? -2.850 18.039 -36.634 1.00 87.19 1275 ALA A O 1
ATOM 10123 N N . GLU A 1 1276 ? -1.515 17.064 -38.163 1.00 88.94 1276 GLU A N 1
ATOM 10124 C CA . GLU A 1 1276 ? -2.344 17.257 -39.362 1.00 88.94 1276 GLU A CA 1
ATOM 10125 C C . GLU A 1 1276 ? -3.163 15.996 -39.717 1.00 88.94 1276 GLU A C 1
ATOM 10127 O O . GLU A 1 1276 ? -3.690 15.884 -40.822 1.00 88.94 1276 GLU A O 1
ATOM 10132 N N . GLY A 1 1277 ? -3.234 15.008 -38.813 1.00 82.94 1277 GLY A N 1
ATOM 10133 C CA . GLY A 1 1277 ? -3.947 13.740 -39.025 1.00 82.94 1277 GLY A CA 1
ATOM 10134 C C . GLY A 1 1277 ? -3.227 12.715 -39.915 1.00 82.94 1277 GLY A C 1
ATOM 10135 O O . GLY A 1 1277 ? -3.800 11.672 -40.224 1.00 82.94 1277 GLY A O 1
ATOM 10136 N N . LYS A 1 1278 ? -1.982 12.984 -40.327 1.00 83.94 1278 LYS A N 1
ATOM 10137 C CA . LYS A 1 1278 ? -1.170 12.094 -41.178 1.00 83.94 1278 LYS A CA 1
ATOM 10138 C C . LYS A 1 1278 ? -0.431 11.033 -40.344 1.00 83.94 1278 LYS A C 1
ATOM 10140 O O . LYS A 1 1278 ? -0.369 11.107 -39.118 1.00 83.94 1278 LYS A O 1
ATOM 10145 N N . THR A 1 1279 ? 0.184 10.053 -41.003 1.00 75.25 1279 THR A N 1
ATOM 10146 C CA . THR A 1 1279 ? 1.178 9.169 -40.367 1.00 75.25 1279 THR A CA 1
ATOM 10147 C C . THR A 1 1279 ? 2.395 9.970 -39.898 1.00 75.25 1279 THR A C 1
ATOM 10149 O O . THR A 1 1279 ? 2.825 10.881 -40.605 1.00 75.25 1279 THR A O 1
ATOM 10152 N N . CYS A 1 1280 ? 2.976 9.610 -38.750 1.00 75.12 1280 CYS A N 1
ATOM 10153 C CA . CYS A 1 1280 ? 4.169 10.265 -38.210 1.00 75.12 1280 CYS A CA 1
ATOM 10154 C C . CYS A 1 1280 ? 5.353 10.178 -39.189 1.00 75.12 1280 CYS A C 1
ATOM 10156 O O . CYS A 1 1280 ? 5.748 9.090 -39.600 1.00 75.12 1280 CYS A O 1
ATOM 10158 N N . ASP A 1 1281 ? 5.939 11.325 -39.523 1.00 76.56 1281 ASP A N 1
ATOM 10159 C CA . ASP A 1 1281 ? 7.169 11.428 -40.310 1.00 76.56 1281 ASP A CA 1
ATOM 10160 C C . ASP A 1 1281 ? 8.397 11.136 -39.418 1.00 76.56 1281 ASP A C 1
ATOM 10162 O O . ASP A 1 1281 ? 8.624 11.880 -38.457 1.00 76.56 1281 ASP A O 1
ATOM 10166 N N . PRO A 1 1282 ? 9.221 10.109 -39.707 1.00 69.25 1282 PRO A N 1
ATOM 10167 C CA . PRO A 1 1282 ? 10.444 9.829 -38.954 1.00 69.25 1282 PRO A CA 1
ATOM 10168 C C . PRO A 1 1282 ? 11.430 11.009 -38.902 1.00 69.25 1282 PRO A C 1
ATOM 10170 O O . PRO A 1 1282 ? 12.101 11.173 -37.884 1.00 69.25 1282 PRO A O 1
ATOM 10173 N N . ALA A 1 1283 ? 11.491 11.849 -39.946 1.00 70.06 1283 ALA A N 1
ATOM 10174 C CA . ALA A 1 1283 ? 12.400 12.998 -40.027 1.00 70.06 1283 ALA A CA 1
ATOM 10175 C C . ALA A 1 1283 ? 11.931 14.210 -39.194 1.00 70.06 1283 ALA A C 1
ATOM 10177 O O . ALA A 1 1283 ? 12.700 15.143 -38.973 1.00 70.06 1283 ALA A O 1
ATOM 10178 N N . SER A 1 1284 ? 10.690 14.193 -38.690 1.00 80.00 1284 SER A N 1
ATOM 10179 C CA . SER A 1 1284 ? 10.143 15.263 -37.839 1.00 80.00 1284 SER A CA 1
ATOM 10180 C C . SER A 1 1284 ? 10.684 15.258 -36.402 1.00 80.00 1284 SER A C 1
ATOM 10182 O O . SER A 1 1284 ? 10.543 16.266 -35.698 1.00 80.00 1284 SER A O 1
ATOM 10184 N N . ARG A 1 1285 ? 11.296 14.145 -35.957 1.00 78.19 1285 ARG A N 1
ATOM 10185 C CA . ARG A 1 1285 ? 11.813 13.977 -34.590 1.00 78.19 1285 ARG A CA 1
ATOM 10186 C C . ARG A 1 1285 ? 12.993 14.905 -34.305 1.00 78.19 1285 ARG A C 1
ATOM 10188 O O . ARG A 1 1285 ? 13.870 15.096 -35.141 1.00 78.19 1285 ARG A O 1
ATOM 10195 N N . GLN A 1 1286 ? 13.022 15.467 -33.098 1.00 79.06 1286 GLN A N 1
ATOM 10196 C CA . GLN A 1 1286 ? 14.062 16.395 -32.649 1.00 79.06 1286 GLN A CA 1
ATOM 10197 C C . GLN A 1 1286 ? 14.559 15.993 -31.259 1.00 79.06 1286 GLN A C 1
ATOM 10199 O O . GLN A 1 1286 ? 13.776 15.569 -30.411 1.00 79.06 1286 GLN A O 1
ATOM 10204 N N . PHE A 1 1287 ? 15.864 16.134 -31.035 1.00 77.44 1287 PHE A N 1
ATOM 10205 C CA . PHE A 1 1287 ? 16.573 15.603 -29.864 1.00 77.44 1287 PHE A CA 1
ATOM 10206 C C . PHE A 1 1287 ? 17.506 16.659 -29.277 1.00 77.44 1287 PHE A C 1
ATOM 10208 O O . PHE A 1 1287 ? 17.811 17.652 -29.950 1.00 77.44 1287 PHE A O 1
ATOM 10215 N N . ASN A 1 1288 ? 17.963 16.463 -28.033 1.00 75.75 1288 ASN A N 1
ATOM 10216 C CA . ASN A 1 1288 ? 18.774 17.466 -27.328 1.00 75.75 1288 ASN A CA 1
ATOM 10217 C C . ASN A 1 1288 ? 18.086 18.861 -27.328 1.00 75.75 1288 ASN A C 1
ATOM 10219 O O . ASN A 1 1288 ? 18.703 19.909 -27.523 1.00 75.75 1288 ASN A O 1
ATOM 10223 N N . THR A 1 1289 ? 16.763 18.881 -27.146 1.00 82.88 1289 THR A N 1
ATOM 10224 C CA . THR A 1 1289 ? 15.951 20.097 -26.988 1.00 82.88 1289 THR A CA 1
ATOM 10225 C C . THR A 1 1289 ? 15.596 20.304 -25.514 1.00 82.88 1289 THR A C 1
ATOM 10227 O O . THR A 1 1289 ? 15.402 19.338 -24.763 1.00 82.88 1289 THR A O 1
ATOM 10230 N N . LEU A 1 1290 ? 15.509 21.568 -25.074 1.00 85.69 1290 LEU A N 1
ATOM 10231 C CA . LEU A 1 1290 ? 15.180 21.871 -23.675 1.00 85.69 1290 LEU A CA 1
ATOM 10232 C C . LEU A 1 1290 ? 13.745 21.427 -23.345 1.00 85.69 1290 LEU A C 1
ATOM 10234 O O . LEU A 1 1290 ? 13.559 20.642 -22.417 1.00 85.69 1290 LEU A O 1
ATOM 10238 N N . ILE A 1 1291 ? 12.767 21.835 -24.163 1.00 88.00 1291 ILE A N 1
ATOM 10239 C CA . ILE A 1 1291 ? 11.434 21.212 -24.229 1.00 88.00 1291 ILE A CA 1
ATOM 10240 C C . ILE A 1 1291 ? 11.600 19.835 -24.907 1.00 88.00 1291 ILE A C 1
ATOM 10242 O O . ILE A 1 1291 ? 12.077 19.808 -26.046 1.00 88.00 1291 ILE A O 1
ATOM 10246 N N . PRO A 1 1292 ? 11.250 18.697 -24.278 1.00 86.12 1292 PRO A N 1
ATOM 10247 C CA . PRO A 1 1292 ? 11.378 17.386 -24.917 1.00 86.12 1292 PRO A CA 1
ATOM 10248 C C . PRO A 1 1292 ? 10.363 17.238 -26.064 1.00 86.12 1292 PRO A C 1
ATOM 10250 O O . PRO A 1 1292 ? 9.165 17.376 -25.834 1.00 86.12 1292 PRO A O 1
ATOM 10253 N N . TRP A 1 1293 ? 10.815 16.932 -27.289 1.00 89.19 1293 TRP A N 1
ATOM 10254 C CA . TRP A 1 1293 ? 9.954 16.830 -28.490 1.00 89.19 1293 TRP A CA 1
ATOM 10255 C C . TRP A 1 1293 ? 8.784 15.841 -28.333 1.00 89.19 1293 TRP A C 1
ATOM 10257 O O . TRP A 1 1293 ? 7.699 16.067 -28.871 1.00 89.19 1293 TRP A O 1
ATOM 10267 N N . CYS A 1 1294 ? 8.981 14.769 -27.561 1.00 86.00 1294 CYS A N 1
ATOM 10268 C CA . CYS A 1 1294 ? 7.959 13.765 -27.268 1.00 86.00 1294 CYS A CA 1
ATOM 10269 C C . CYS A 1 1294 ? 6.707 14.353 -26.592 1.00 86.00 1294 CYS A C 1
ATOM 10271 O O . CYS A 1 1294 ? 5.594 13.938 -26.915 1.00 86.00 1294 CYS A O 1
ATOM 10273 N N . LEU A 1 1295 ? 6.850 15.353 -25.713 1.00 88.19 1295 LEU A N 1
ATOM 10274 C CA . LEU A 1 1295 ? 5.723 15.843 -24.916 1.00 88.19 1295 LEU A CA 1
ATOM 10275 C C . LEU A 1 1295 ? 4.720 16.667 -25.754 1.00 88.19 1295 LEU A C 1
ATOM 10277 O O . LEU A 1 1295 ? 3.525 16.364 -25.687 1.00 88.19 1295 LEU A O 1
ATOM 10281 N N . PRO A 1 1296 ? 5.134 17.594 -26.647 1.00 89.44 1296 PRO A N 1
ATOM 10282 C CA . PRO A 1 1296 ? 4.231 18.169 -27.646 1.00 89.44 1296 PRO A CA 1
ATOM 10283 C C . PRO A 1 1296 ? 3.740 17.170 -28.706 1.00 89.44 1296 PRO A C 1
ATOM 10285 O O . PRO A 1 1296 ? 2.642 17.355 -29.230 1.00 89.44 1296 PRO A O 1
ATOM 10288 N N . HIS A 1 1297 ? 4.513 16.120 -29.026 1.00 89.31 1297 HIS A N 1
ATOM 10289 C CA . HIS A 1 1297 ? 4.120 15.098 -30.007 1.00 89.31 1297 HIS A CA 1
ATOM 10290 C C . HIS A 1 1297 ? 2.910 14.274 -29.539 1.00 89.31 1297 HIS A C 1
ATOM 10292 O O . HIS A 1 1297 ? 1.960 14.089 -30.302 1.00 89.31 1297 HIS A O 1
ATOM 10298 N N . THR A 1 1298 ? 2.919 13.794 -28.291 1.00 87.94 1298 THR A N 1
ATOM 10299 C CA . THR A 1 1298 ? 1.886 12.875 -27.775 1.00 87.94 1298 THR A CA 1
ATOM 10300 C C . THR A 1 1298 ? 0.963 13.489 -26.722 1.00 87.94 1298 THR A C 1
ATOM 10302 O O . THR A 1 1298 ? -0.082 12.912 -26.428 1.00 87.94 1298 THR A O 1
ATOM 10305 N N . GLY A 1 1299 ? 1.244 14.697 -26.223 1.00 85.88 1299 GLY A N 1
ATOM 10306 C CA . GLY A 1 1299 ? 0.433 15.375 -25.203 1.00 85.88 1299 GLY A CA 1
ATOM 10307 C C . GLY A 1 1299 ? -1.030 15.638 -25.593 1.00 85.88 1299 GLY A C 1
ATOM 10308 O O . GLY A 1 1299 ? -1.870 15.823 -24.720 1.00 85.88 1299 GLY A O 1
ATOM 10309 N N . ASN A 1 1300 ? -1.396 15.598 -26.879 1.00 85.44 1300 ASN A N 1
ATOM 10310 C CA . ASN A 1 1300 ? -2.804 15.656 -27.318 1.00 85.44 1300 ASN A CA 1
ATOM 10311 C C . ASN A 1 1300 ? -3.587 14.340 -27.079 1.00 85.44 1300 ASN A C 1
ATOM 10313 O O . ASN A 1 1300 ? -4.751 14.255 -27.478 1.00 85.44 1300 ASN A O 1
ATOM 10317 N N . ARG A 1 1301 ? -2.944 13.310 -26.505 1.00 83.25 1301 ARG A N 1
ATOM 10318 C CA . ARG A 1 1301 ? -3.519 11.988 -26.187 1.00 83.25 1301 ARG A CA 1
ATOM 10319 C C . ARG A 1 1301 ? -3.479 11.644 -24.688 1.00 83.25 1301 ARG A C 1
ATOM 10321 O O . ARG A 1 1301 ? -4.246 10.794 -24.267 1.00 83.25 1301 ARG A O 1
ATOM 10328 N N . HIS A 1 1302 ? -2.636 12.319 -23.900 1.00 83.12 1302 HIS A N 1
ATOM 10329 C CA . HIS A 1 1302 ? -2.322 11.963 -22.505 1.00 83.12 1302 HIS A CA 1
ATOM 10330 C C . HIS A 1 1302 ? -2.473 13.169 -21.555 1.00 83.12 1302 HIS A C 1
ATOM 10332 O O . HIS A 1 1302 ? -1.511 13.573 -20.907 1.00 83.12 1302 HIS A O 1
ATOM 10338 N N . ASN A 1 1303 ? -3.636 13.838 -21.580 1.00 83.88 1303 ASN A N 1
ATOM 10339 C CA . ASN A 1 1303 ? -3.933 15.101 -20.872 1.00 83.88 1303 ASN A CA 1
ATOM 10340 C C . ASN A 1 1303 ? -2.741 16.082 -20.779 1.00 83.88 1303 ASN A C 1
ATOM 10342 O O . ASN A 1 1303 ? -2.302 16.485 -19.702 1.00 83.88 1303 ASN A O 1
ATOM 10346 N N . HIS A 1 1304 ? -2.151 16.398 -21.936 1.00 86.06 1304 HIS A N 1
ATOM 10347 C CA . HIS A 1 1304 ? -1.011 17.308 -22.080 1.00 86.06 1304 HIS A CA 1
ATOM 10348 C C . HIS A 1 1304 ? 0.235 16.961 -21.244 1.00 86.06 1304 HIS A C 1
ATOM 10350 O O . HIS A 1 1304 ? 1.081 17.829 -21.022 1.00 86.06 1304 HIS A O 1
ATOM 10356 N N . TRP A 1 1305 ? 0.380 15.698 -20.828 1.00 84.94 1305 TRP A N 1
ATOM 10357 C CA . TRP A 1 1305 ? 1.434 15.228 -19.926 1.00 84.94 1305 TRP A CA 1
ATOM 10358 C C . TRP A 1 1305 ? 1.552 16.105 -18.669 1.00 84.94 1305 TRP A C 1
ATOM 10360 O O . TRP A 1 1305 ? 2.646 16.500 -18.257 1.00 84.94 1305 TRP A O 1
ATOM 10370 N N . ALA A 1 1306 ? 0.400 16.477 -18.106 1.00 84.81 1306 ALA A N 1
ATOM 10371 C CA . ALA A 1 1306 ? 0.308 17.336 -16.936 1.00 84.81 1306 ALA A CA 1
ATOM 10372 C C . ALA A 1 1306 ? 1.131 16.777 -15.764 1.00 84.81 1306 ALA A C 1
ATOM 10374 O O . ALA A 1 1306 ? 0.971 15.624 -15.372 1.00 84.81 1306 ALA A O 1
ATOM 10375 N N . GLY A 1 1307 ? 2.021 17.599 -15.202 1.00 84.88 1307 GLY A N 1
ATOM 10376 C CA . GLY A 1 1307 ? 2.870 17.203 -14.078 1.00 84.88 1307 GLY A CA 1
ATOM 10377 C C . GLY A 1 1307 ? 4.181 16.486 -14.431 1.00 84.88 1307 GLY A C 1
ATOM 10378 O O . GLY A 1 1307 ? 4.969 16.265 -13.515 1.00 84.88 1307 GLY A O 1
ATOM 10379 N N . LEU A 1 1308 ? 4.492 16.183 -15.702 1.00 86.38 1308 LEU A N 1
ATOM 10380 C CA . LEU A 1 1308 ? 5.855 15.752 -16.069 1.00 86.38 1308 LEU A CA 1
ATOM 10381 C C . LEU A 1 1308 ? 6.842 16.930 -15.959 1.00 86.38 1308 LEU A C 1
ATOM 10383 O O . LEU A 1 1308 ? 6.513 18.064 -16.307 1.00 86.38 1308 LEU A O 1
ATOM 10387 N N . TYR A 1 1309 ? 8.041 16.686 -15.418 1.00 87.12 1309 TYR A N 1
ATOM 10388 C CA . TYR A 1 1309 ? 8.921 17.706 -14.816 1.00 87.12 1309 TYR A CA 1
ATOM 10389 C C . TYR A 1 1309 ? 8.197 18.623 -13.806 1.00 87.12 1309 TYR A C 1
ATOM 10391 O O . TYR A 1 1309 ? 8.600 19.769 -13.599 1.00 87.12 1309 TYR A O 1
ATOM 10399 N N . GLY A 1 1310 ? 7.128 18.134 -13.175 1.00 88.31 1310 GLY A N 1
ATOM 10400 C CA . GLY A 1 1310 ? 6.334 18.890 -12.219 1.00 88.31 1310 GLY A CA 1
ATOM 10401 C C . GLY A 1 1310 ? 7.074 19.114 -10.905 1.00 88.31 1310 GLY A C 1
ATOM 10402 O O . GLY A 1 1310 ? 7.737 18.211 -10.384 1.00 88.31 1310 GLY A O 1
ATOM 10403 N N . ARG A 1 1311 ? 6.928 20.313 -10.338 1.00 90.88 1311 ARG A N 1
ATOM 10404 C CA . ARG A 1 1311 ? 7.320 20.566 -8.947 1.00 90.88 1311 ARG A CA 1
ATOM 10405 C C . ARG A 1 1311 ? 6.247 20.087 -7.983 1.00 90.88 1311 ARG A C 1
ATOM 10407 O O . ARG A 1 1311 ? 5.055 20.219 -8.260 1.00 90.88 1311 ARG A O 1
ATOM 10414 N N . LEU A 1 1312 ? 6.671 19.578 -6.833 1.00 90.25 1312 LEU A N 1
ATOM 10415 C CA . LEU A 1 1312 ? 5.826 19.536 -5.645 1.00 90.25 1312 LEU A CA 1
ATOM 10416 C C . LEU A 1 1312 ? 5.494 20.966 -5.195 1.00 90.25 1312 LEU A C 1
ATOM 10418 O O . LEU A 1 1312 ? 6.226 21.911 -5.491 1.00 90.25 1312 LEU A O 1
ATOM 10422 N N . GLU A 1 1313 ? 4.387 21.122 -4.483 1.00 88.62 1313 GLU A N 1
ATOM 10423 C CA . GLU A 1 1313 ? 3.874 22.415 -4.026 1.00 88.62 1313 GLU A CA 1
ATOM 10424 C C . GLU A 1 1313 ? 3.914 22.437 -2.494 1.00 88.62 1313 GLU A C 1
ATOM 10426 O O . GLU A 1 1313 ? 3.564 21.436 -1.871 1.00 88.62 1313 GLU A O 1
ATOM 10431 N N . TRP A 1 1314 ? 4.355 23.545 -1.883 1.00 88.62 1314 TRP A N 1
ATOM 10432 C CA . TRP A 1 1314 ? 4.413 23.662 -0.416 1.00 88.62 1314 TRP A CA 1
ATOM 10433 C C . TRP A 1 1314 ? 3.023 23.486 0.226 1.00 88.62 1314 TRP A C 1
ATOM 10435 O O . TRP A 1 1314 ? 2.902 22.806 1.239 1.00 88.62 1314 TRP A O 1
ATOM 10445 N N . ASP A 1 1315 ? 1.981 24.010 -0.428 1.00 84.12 1315 ASP A N 1
ATOM 10446 C CA . ASP A 1 1315 ? 0.569 23.891 -0.033 1.00 84.12 1315 ASP A CA 1
ATOM 10447 C C . ASP A 1 1315 ? -0.139 22.683 -0.695 1.00 84.12 1315 ASP A C 1
ATOM 10449 O O . ASP A 1 1315 ? -1.359 22.682 -0.887 1.00 84.12 1315 ASP A O 1
ATOM 10453 N N . GLY A 1 1316 ? 0.624 21.672 -1.118 1.00 85.56 1316 GLY A N 1
ATOM 10454 C CA . GLY A 1 1316 ? 0.121 20.447 -1.744 1.00 85.56 1316 GLY A CA 1
ATOM 10455 C C . GLY A 1 1316 ? 0.588 19.189 -1.016 1.00 85.56 1316 GLY A C 1
ATOM 10456 O O . GLY A 1 1316 ? 0.911 19.213 0.173 1.00 85.56 1316 GLY A O 1
ATOM 10457 N N . PHE A 1 1317 ? 0.639 18.078 -1.749 1.00 88.19 1317 PHE A N 1
ATOM 10458 C CA . PHE A 1 1317 ? 1.117 16.789 -1.254 1.00 88.19 1317 PHE A CA 1
ATOM 10459 C C . PHE A 1 1317 ? 1.981 16.059 -2.293 1.00 88.19 1317 PHE A C 1
ATOM 10461 O O . PHE A 1 1317 ? 2.020 16.414 -3.473 1.00 88.19 1317 PHE A O 1
ATOM 10468 N N . PHE A 1 1318 ? 2.696 15.027 -1.842 1.00 88.75 1318 PHE A N 1
ATOM 10469 C CA . PHE A 1 1318 ? 3.356 14.073 -2.732 1.00 88.75 1318 PHE A CA 1
ATOM 10470 C C . PHE A 1 1318 ? 2.292 13.225 -3.439 1.00 88.75 1318 PHE A C 1
ATOM 10472 O O . PHE A 1 1318 ? 1.436 12.639 -2.779 1.00 88.75 1318 PHE A O 1
ATOM 10479 N N . SER A 1 1319 ? 2.386 13.083 -4.764 1.00 84.56 1319 SER A N 1
ATOM 10480 C CA . SER A 1 1319 ? 1.822 11.906 -5.442 1.00 84.56 1319 SER A CA 1
ATOM 10481 C C . SER A 1 1319 ? 2.412 10.624 -4.829 1.00 84.56 1319 SER A C 1
ATOM 10483 O O . SER A 1 1319 ? 3.479 10.693 -4.218 1.00 84.56 1319 SER A O 1
ATOM 10485 N N . THR A 1 1320 ? 1.743 9.475 -4.993 1.00 82.75 1320 THR A N 1
ATOM 10486 C CA . THR A 1 1320 ? 2.146 8.166 -4.436 1.00 82.75 1320 THR A CA 1
ATOM 10487 C C . THR A 1 1320 ? 3.665 7.979 -4.424 1.00 82.75 1320 THR A C 1
ATOM 10489 O O . THR A 1 1320 ? 4.314 8.179 -5.450 1.00 82.75 1320 THR A O 1
ATOM 10492 N N . THR A 1 1321 ? 4.247 7.654 -3.264 1.00 79.88 1321 THR A N 1
ATOM 10493 C CA . THR A 1 1321 ? 5.701 7.750 -3.068 1.00 79.88 1321 THR A CA 1
ATOM 10494 C C . THR A 1 1321 ? 6.465 6.790 -3.982 1.00 79.88 1321 THR A C 1
ATOM 10496 O O . THR A 1 1321 ? 6.555 5.590 -3.737 1.00 79.88 1321 THR A O 1
ATOM 10499 N N . VAL A 1 1322 ? 7.052 7.357 -5.033 1.00 73.69 1322 VAL A N 1
ATOM 10500 C CA . VAL A 1 1322 ? 7.804 6.657 -6.077 1.00 73.69 1322 VAL A CA 1
ATOM 10501 C C . VAL A 1 1322 ? 8.953 5.799 -5.539 1.00 73.69 1322 VAL A C 1
ATOM 10503 O O . VAL A 1 1322 ? 9.796 6.249 -4.761 1.00 73.69 1322 VAL A O 1
ATOM 10506 N N . THR A 1 1323 ? 9.044 4.573 -6.056 1.00 78.19 1323 THR A N 1
ATOM 10507 C CA . THR A 1 1323 ? 10.179 3.656 -5.856 1.00 78.19 1323 THR A CA 1
ATOM 10508 C C . THR A 1 1323 ? 11.448 4.115 -6.578 1.00 78.19 1323 THR A C 1
ATOM 10510 O O . THR A 1 1323 ? 12.545 3.693 -6.218 1.00 78.19 1323 THR A O 1
ATOM 10513 N N . ASN A 1 1324 ? 11.311 4.988 -7.581 1.00 76.69 1324 ASN A N 1
ATOM 10514 C CA . ASN A 1 1324 ? 12.405 5.642 -8.290 1.00 76.69 1324 ASN A CA 1
ATOM 10515 C C . ASN A 1 1324 ? 11.920 6.996 -8.865 1.00 76.69 1324 ASN A C 1
ATOM 10517 O O . ASN A 1 1324 ? 11.052 6.989 -9.738 1.00 76.69 1324 ASN A O 1
ATOM 10521 N N . PRO A 1 1325 ? 12.397 8.160 -8.380 1.00 79.50 1325 PRO A N 1
ATOM 10522 C CA . PRO A 1 1325 ? 11.851 9.458 -8.781 1.00 79.50 1325 PRO A CA 1
ATOM 10523 C C . PRO A 1 1325 ? 12.364 9.932 -10.146 1.00 79.50 1325 PRO A C 1
ATOM 10525 O O . PRO A 1 1325 ? 13.486 10.429 -10.248 1.00 79.50 1325 PRO A O 1
ATOM 10528 N N . GLU A 1 1326 ? 11.511 9.861 -11.172 1.00 76.38 1326 GLU A N 1
ATOM 10529 C CA . GLU A 1 1326 ? 11.844 10.268 -12.546 1.00 76.38 1326 GLU A CA 1
ATOM 10530 C C . GLU A 1 1326 ? 10.902 11.332 -13.130 1.00 76.38 1326 GLU A C 1
ATOM 10532 O O . GLU A 1 1326 ? 9.684 11.151 -13.094 1.00 76.38 1326 GLU A O 1
ATOM 10537 N N . PRO A 1 1327 ? 11.414 12.434 -13.719 1.00 82.06 1327 PRO A N 1
ATOM 10538 C CA . PRO A 1 1327 ? 10.568 13.533 -14.188 1.00 82.06 1327 PRO A CA 1
ATOM 10539 C C . PRO A 1 1327 ? 9.631 13.222 -15.362 1.00 82.06 1327 PRO A C 1
ATOM 10541 O O . PRO A 1 1327 ? 8.667 13.963 -15.546 1.00 82.06 1327 PRO A O 1
ATOM 10544 N N . MET A 1 1328 ? 9.904 12.195 -16.175 1.00 80.00 1328 MET A N 1
ATOM 10545 C CA . MET A 1 1328 ? 9.018 11.765 -17.274 1.00 80.00 1328 MET A CA 1
ATOM 10546 C C . MET A 1 1328 ? 8.346 10.403 -17.030 1.00 80.00 1328 MET A C 1
ATOM 10548 O O . MET A 1 1328 ? 7.651 9.904 -17.912 1.00 80.00 1328 MET A O 1
ATOM 10552 N N . GLY A 1 1329 ? 8.505 9.835 -15.830 1.00 70.56 1329 GLY A N 1
ATOM 10553 C CA . GLY A 1 1329 ? 7.830 8.606 -15.418 1.00 70.56 1329 GLY A CA 1
ATOM 10554 C C . GLY A 1 1329 ? 6.327 8.782 -15.172 1.00 70.56 1329 GLY A C 1
ATOM 10555 O O . GLY A 1 1329 ? 5.812 9.905 -15.145 1.00 70.56 1329 GLY A O 1
ATOM 10556 N N . LYS A 1 1330 ? 5.613 7.674 -14.903 1.00 69.62 1330 LYS A N 1
ATOM 10557 C CA . LYS A 1 1330 ? 4.142 7.652 -14.665 1.00 69.62 1330 LYS A CA 1
ATOM 10558 C C . LYS A 1 1330 ? 3.691 8.598 -13.530 1.00 69.62 1330 LYS A C 1
ATOM 10560 O O . LYS A 1 1330 ? 2.528 8.983 -13.479 1.00 69.62 1330 LYS A O 1
ATOM 10565 N N . GLN A 1 1331 ? 4.608 9.007 -12.647 1.00 72.31 1331 GLN A N 1
ATOM 10566 C CA . GLN A 1 1331 ? 4.391 9.947 -11.538 1.00 72.31 1331 GLN A CA 1
ATOM 10567 C C . GLN A 1 1331 ? 5.412 11.107 -11.565 1.00 72.31 1331 GLN A C 1
ATOM 10569 O O . GLN A 1 1331 ? 6.068 11.397 -10.571 1.00 72.31 1331 GLN A O 1
ATOM 10574 N N . GLY A 1 1332 ? 5.561 11.794 -12.706 1.00 70.62 1332 GLY A N 1
ATOM 10575 C CA . GLY A 1 1332 ? 6.629 12.780 -12.966 1.00 70.62 1332 GLY A CA 1
ATOM 10576 C C . GLY A 1 1332 ? 6.699 14.064 -12.114 1.00 70.62 1332 GLY A C 1
ATOM 10577 O O . GLY A 1 1332 ? 7.601 14.882 -12.334 1.00 70.62 1332 GLY A O 1
ATOM 10578 N N . ARG A 1 1333 ? 5.815 14.262 -11.121 1.00 86.31 1333 ARG A N 1
ATOM 10579 C CA . ARG A 1 1333 ? 5.827 15.423 -10.204 1.00 86.31 1333 ARG A CA 1
ATOM 10580 C C . ARG A 1 1333 ? 6.823 15.219 -9.047 1.00 86.31 1333 ARG A C 1
ATOM 10582 O O . ARG A 1 1333 ? 6.470 15.275 -7.873 1.00 86.31 1333 ARG A O 1
ATOM 10589 N N . VAL A 1 1334 ? 8.081 14.955 -9.395 1.00 86.56 1334 VAL A N 1
ATOM 10590 C CA . VAL A 1 1334 ? 9.156 14.577 -8.454 1.00 86.56 1334 VAL A CA 1
ATOM 10591 C C . VAL A 1 1334 ? 10.181 15.682 -8.193 1.00 86.56 1334 VAL A C 1
ATOM 10593 O O . VAL A 1 1334 ? 11.161 15.447 -7.485 1.00 86.56 1334 VAL A O 1
ATOM 10596 N N . LEU A 1 1335 ? 10.017 16.883 -8.760 1.00 89.06 1335 LEU A N 1
ATOM 10597 C CA . LEU A 1 1335 ? 10.951 17.983 -8.507 1.00 89.06 1335 LEU A CA 1
ATOM 10598 C C . LEU A 1 1335 ? 10.649 18.669 -7.169 1.00 89.06 1335 LEU A C 1
ATOM 10600 O O . LEU A 1 1335 ? 9.494 18.919 -6.826 1.00 89.06 1335 LEU A O 1
ATOM 10604 N N . HIS A 1 1336 ? 11.700 19.032 -6.436 1.00 92.19 1336 HIS A N 1
ATOM 10605 C CA . HIS A 1 1336 ? 11.580 19.802 -5.196 1.00 92.19 1336 HIS A CA 1
ATOM 10606 C C . HIS A 1 1336 ? 10.879 21.165 -5.453 1.00 92.19 1336 HIS A C 1
ATOM 10608 O O . HIS A 1 1336 ? 11.138 21.768 -6.504 1.00 92.19 1336 HIS A O 1
ATOM 10614 N N . PRO A 1 1337 ? 10.059 21.702 -4.517 1.00 91.25 1337 PRO A N 1
ATOM 10615 C CA . PRO A 1 1337 ? 9.322 22.966 -4.701 1.00 91.25 1337 PRO A CA 1
ATOM 10616 C C . PRO A 1 1337 ? 10.177 24.150 -5.185 1.00 91.25 1337 PRO A C 1
ATOM 10618 O O . PRO A 1 1337 ? 9.810 24.850 -6.122 1.00 91.25 1337 PRO A O 1
ATOM 10621 N N . GLU A 1 1338 ? 11.367 24.335 -4.608 1.00 91.81 1338 GLU A N 1
ATOM 10622 C CA . GLU A 1 1338 ? 12.315 25.385 -5.027 1.00 91.81 1338 GLU A CA 1
ATOM 10623 C C . GLU A 1 1338 ? 13.571 24.837 -5.735 1.00 91.81 1338 GLU A C 1
ATOM 10625 O O . GLU A 1 1338 ? 13.899 25.202 -6.868 1.00 91.81 1338 GLU A O 1
ATOM 10630 N N . GLN A 1 1339 ? 14.293 23.935 -5.064 1.00 89.88 1339 GLN A N 1
ATOM 10631 C CA . GLN A 1 1339 ? 15.597 23.429 -5.493 1.00 89.88 1339 GLN A CA 1
ATOM 10632 C C . GLN A 1 1339 ? 15.541 22.728 -6.865 1.00 89.88 1339 GLN A C 1
ATOM 10634 O O . GLN A 1 1339 ? 14.563 22.086 -7.249 1.00 89.88 1339 GLN A O 1
ATOM 10639 N N . HIS A 1 1340 ? 16.613 22.845 -7.647 1.00 89.12 1340 HIS A N 1
ATOM 10640 C CA . HIS A 1 1340 ? 16.660 22.362 -9.034 1.00 89.12 1340 HIS A CA 1
ATOM 10641 C C . HIS A 1 1340 ? 17.123 20.896 -9.135 1.00 89.12 1340 HIS A C 1
ATOM 10643 O O . HIS A 1 1340 ? 18.118 20.591 -9.798 1.00 89.12 1340 HIS A O 1
ATOM 10649 N N . ARG A 1 1341 ? 16.411 20.007 -8.436 1.00 87.06 1341 ARG A N 1
ATOM 10650 C CA . ARG A 1 1341 ? 16.675 18.563 -8.322 1.00 87.06 1341 ARG A CA 1
ATOM 10651 C C . ARG A 1 1341 ? 15.374 17.774 -8.135 1.00 87.06 1341 ARG A C 1
ATOM 10653 O O . ARG A 1 1341 ? 14.342 18.362 -7.809 1.00 87.06 1341 ARG A O 1
ATOM 10660 N N . VAL A 1 1342 ? 15.455 16.452 -8.275 1.00 87.44 1342 VAL A N 1
ATOM 10661 C CA . VAL A 1 1342 ? 14.426 15.532 -7.763 1.00 87.44 1342 VAL A CA 1
ATOM 10662 C C . VAL A 1 1342 ? 14.409 15.507 -6.227 1.00 87.44 1342 VAL A C 1
ATOM 10664 O O . VAL A 1 1342 ? 15.368 15.932 -5.565 1.00 87.44 1342 VAL A O 1
ATOM 10667 N N . VAL A 1 1343 ? 13.318 15.002 -5.656 1.00 90.00 1343 VAL A N 1
ATOM 10668 C CA . VAL A 1 1343 ? 13.238 14.628 -4.240 1.00 90.00 1343 VAL A CA 1
ATOM 10669 C C . VAL A 1 1343 ? 14.268 13.555 -3.886 1.00 90.00 1343 VAL A C 1
ATOM 10671 O O . VAL A 1 1343 ? 14.544 12.637 -4.652 1.00 90.00 1343 VAL A O 1
ATOM 10674 N N . SER A 1 1344 ? 14.847 13.688 -2.701 1.00 91.94 1344 SER A N 1
ATOM 10675 C CA . SER A 1 1344 ? 15.824 12.765 -2.135 1.00 91.94 1344 SER A CA 1
ATOM 10676 C C . SER A 1 1344 ? 15.152 11.600 -1.410 1.00 91.94 1344 SER A C 1
ATOM 10678 O O . SER A 1 1344 ? 13.990 11.678 -1.001 1.00 91.94 1344 SER A O 1
ATOM 10680 N N . VAL A 1 1345 ? 15.931 10.547 -1.153 1.00 90.69 1345 VAL A N 1
ATOM 10681 C CA . VAL A 1 1345 ? 15.570 9.417 -0.279 1.00 90.69 1345 VAL A CA 1
ATOM 10682 C C . VAL A 1 1345 ? 14.918 9.879 1.029 1.00 90.69 1345 VAL A C 1
ATOM 10684 O O . VAL A 1 1345 ? 13.912 9.313 1.452 1.00 90.69 1345 VAL A O 1
ATOM 10687 N N . ARG A 1 1346 ? 15.472 10.912 1.682 1.00 93.81 1346 ARG A N 1
ATOM 10688 C CA . ARG A 1 1346 ? 14.983 11.376 2.988 1.00 93.81 1346 ARG A CA 1
ATOM 10689 C C . ARG A 1 1346 ? 13.649 12.112 2.879 1.00 93.81 1346 ARG A C 1
ATOM 10691 O O . ARG A 1 1346 ? 12.805 11.941 3.750 1.00 93.81 1346 ARG A O 1
ATOM 10698 N N . GLU A 1 1347 ? 13.427 12.875 1.813 1.00 94.31 1347 GLU A N 1
ATOM 10699 C CA . GLU A 1 1347 ? 12.138 13.537 1.563 1.00 94.31 1347 GLU A CA 1
ATOM 10700 C C . GLU A 1 1347 ? 11.050 12.517 1.202 1.00 94.31 1347 GLU A C 1
ATOM 10702 O O . GLU A 1 1347 ? 9.937 12.608 1.711 1.00 94.31 1347 GLU A O 1
ATOM 10707 N N . CYS A 1 1348 ? 11.394 11.473 0.440 1.00 91.62 1348 CYS A N 1
ATOM 10708 C CA . CYS A 1 1348 ? 10.497 10.338 0.210 1.00 91.62 1348 CYS A CA 1
ATOM 10709 C C . CYS A 1 1348 ? 10.160 9.628 1.537 1.00 91.62 1348 CYS A C 1
ATOM 10711 O O . CYS A 1 1348 ? 8.991 9.374 1.822 1.00 91.62 1348 CYS A O 1
ATOM 10713 N N . ALA A 1 1349 ? 11.154 9.381 2.400 1.00 94.00 1349 ALA A N 1
ATOM 10714 C CA . ALA A 1 1349 ? 10.934 8.761 3.710 1.00 94.00 1349 ALA A CA 1
ATOM 10715 C C . ALA A 1 1349 ? 10.043 9.627 4.622 1.00 94.00 1349 ALA A C 1
ATOM 10717 O O . ALA A 1 1349 ? 9.185 9.098 5.327 1.00 94.00 1349 ALA A O 1
ATOM 10718 N N . ARG A 1 1350 ? 10.186 10.960 4.559 1.00 94.94 1350 ARG A N 1
ATOM 10719 C CA . ARG A 1 1350 ? 9.290 11.914 5.229 1.00 94.94 1350 ARG A CA 1
ATOM 10720 C C . ARG A 1 1350 ? 7.866 11.874 4.669 1.00 94.94 1350 ARG A C 1
ATOM 10722 O O . ARG A 1 1350 ? 6.940 11.935 5.469 1.00 94.94 1350 ARG A O 1
ATOM 10729 N N . SER A 1 1351 ? 7.677 11.725 3.351 1.00 93.00 1351 SER A N 1
ATOM 10730 C CA . SER A 1 1351 ? 6.336 11.596 2.745 1.00 93.00 1351 SER A CA 1
ATOM 10731 C C . SER A 1 1351 ? 5.586 10.349 3.239 1.00 93.00 1351 SER A C 1
ATOM 10733 O O . SER A 1 1351 ? 4.403 10.428 3.545 1.00 93.00 1351 SER A O 1
ATOM 10735 N N . GLN A 1 1352 ? 6.307 9.243 3.452 1.00 92.12 1352 GLN A N 1
ATOM 10736 C CA . GLN A 1 1352 ? 5.793 8.010 4.065 1.00 92.12 1352 GLN A CA 1
ATOM 10737 C C . GLN A 1 1352 ? 5.669 8.090 5.603 1.00 92.12 1352 GLN A C 1
ATOM 10739 O O . GLN A 1 1352 ? 5.215 7.148 6.247 1.00 92.12 1352 GLN A O 1
ATOM 10744 N N . GLY A 1 1353 ? 6.087 9.195 6.230 1.00 94.00 1353 GLY A N 1
ATOM 10745 C CA . GLY A 1 1353 ? 6.022 9.377 7.681 1.00 94.00 1353 GLY A CA 1
ATOM 10746 C C . GLY A 1 1353 ? 6.999 8.518 8.496 1.00 94.00 1353 GLY A C 1
ATOM 10747 O O . GLY A 1 1353 ? 6.747 8.291 9.681 1.00 94.00 1353 GLY A O 1
ATOM 10748 N N . PHE A 1 1354 ? 8.104 8.050 7.903 1.00 96.12 1354 PHE A N 1
ATOM 10749 C CA . PHE A 1 1354 ? 9.170 7.372 8.649 1.00 96.12 1354 PHE A CA 1
ATOM 10750 C C . PHE A 1 1354 ? 9.868 8.317 9.648 1.00 96.12 1354 PHE A C 1
ATOM 10752 O O . PHE A 1 1354 ? 10.074 9.497 9.339 1.00 96.12 1354 PHE A O 1
ATOM 10759 N N . PRO A 1 1355 ? 10.333 7.803 10.803 1.00 95.19 1355 PRO A N 1
ATOM 10760 C CA . PRO A 1 1355 ? 11.284 8.512 11.657 1.00 95.19 1355 PRO A CA 1
ATOM 10761 C C . PRO A 1 1355 ? 12.591 8.856 10.919 1.00 95.19 1355 PRO A C 1
ATOM 10763 O O . PRO A 1 1355 ? 13.102 8.066 10.123 1.00 95.19 1355 PRO A O 1
ATOM 10766 N N . ASP A 1 1356 ? 13.214 9.995 11.238 1.00 96.31 1356 ASP A N 1
ATOM 10767 C CA . ASP A 1 1356 ? 14.531 10.339 10.669 1.00 96.31 1356 ASP A CA 1
ATOM 10768 C C . ASP A 1 1356 ? 15.643 9.382 11.127 1.00 96.31 1356 ASP A C 1
ATOM 10770 O O . ASP A 1 1356 ? 16.601 9.127 10.393 1.00 96.31 1356 ASP A O 1
ATOM 10774 N N . THR A 1 1357 ? 15.485 8.796 12.313 1.00 96.44 1357 THR A N 1
ATOM 10775 C CA . THR A 1 1357 ? 16.342 7.737 12.859 1.00 96.44 1357 THR A CA 1
ATOM 10776 C C . THR A 1 1357 ? 16.277 6.433 12.061 1.00 96.44 1357 THR A C 1
ATOM 10778 O O . THR A 1 1357 ? 17.233 5.658 12.117 1.00 96.44 1357 THR A O 1
ATOM 10781 N N . TYR A 1 1358 ? 15.199 6.203 11.300 1.00 97.38 1358 TYR A N 1
ATOM 10782 C CA . TYR A 1 1358 ? 14.972 4.953 10.581 1.00 97.38 1358 TYR A CA 1
ATOM 10783 C C . TYR A 1 1358 ? 16.083 4.683 9.562 1.00 97.38 1358 TYR A C 1
ATOM 10785 O O . TYR A 1 1358 ? 16.504 5.563 8.797 1.00 97.38 1358 TYR A O 1
ATOM 10793 N N . ARG A 1 1359 ? 16.593 3.453 9.589 1.00 97.12 1359 ARG A N 1
ATOM 10794 C CA . ARG A 1 1359 ? 17.766 3.006 8.841 1.00 97.12 1359 ARG A CA 1
ATOM 10795 C C . ARG A 1 1359 ? 17.336 2.405 7.509 1.00 97.12 1359 ARG A C 1
ATOM 10797 O O . ARG A 1 1359 ? 16.453 1.560 7.452 1.00 97.12 1359 ARG A O 1
ATOM 10804 N N . LEU A 1 1360 ? 18.006 2.829 6.443 1.00 95.88 1360 LEU A N 1
ATOM 10805 C CA . LEU A 1 1360 ? 17.874 2.277 5.094 1.00 95.88 1360 LEU A CA 1
ATOM 10806 C C . LEU A 1 1360 ? 19.245 1.757 4.639 1.00 95.88 1360 LEU A C 1
ATOM 10808 O O . LEU A 1 1360 ? 20.281 2.255 5.103 1.00 95.88 1360 LEU A O 1
ATOM 10812 N N . PHE A 1 1361 ? 19.267 0.800 3.716 1.00 94.81 1361 PHE A N 1
ATOM 10813 C CA . PHE A 1 1361 ? 20.483 0.117 3.250 1.00 94.81 1361 PHE A CA 1
ATOM 10814 C C . PHE A 1 1361 ? 20.591 0.148 1.710 1.00 94.81 1361 PHE A C 1
ATOM 10816 O O . PHE A 1 1361 ? 19.661 0.593 1.046 1.00 94.81 1361 PHE A O 1
ATOM 10823 N N . GLY A 1 1362 ? 21.730 -0.255 1.136 1.00 90.19 1362 GLY A N 1
ATOM 10824 C CA . GLY A 1 1362 ? 21.972 -0.219 -0.318 1.00 90.19 1362 GLY A CA 1
ATOM 10825 C C . GLY A 1 1362 ? 22.391 1.156 -0.864 1.00 90.19 1362 GLY A C 1
ATOM 10826 O O . GLY A 1 1362 ? 22.776 2.050 -0.097 1.00 90.19 1362 GLY A O 1
ATOM 10827 N N . ASN A 1 1363 ? 22.345 1.330 -2.188 1.00 82.38 1363 ASN A N 1
ATOM 10828 C CA . ASN A 1 1363 ? 22.617 2.593 -2.891 1.00 82.38 1363 ASN A CA 1
ATOM 10829 C C . ASN A 1 1363 ? 21.426 3.580 -2.802 1.00 82.38 1363 ASN A C 1
ATOM 10831 O O . ASN A 1 1363 ? 20.507 3.408 -2.005 1.00 82.38 1363 ASN A O 1
ATOM 10835 N N . ILE A 1 1364 ? 21.426 4.639 -3.619 1.00 83.69 1364 ILE A N 1
ATOM 10836 C CA . ILE A 1 1364 ? 20.319 5.607 -3.681 1.00 83.69 1364 ILE A CA 1
ATOM 10837 C C . ILE A 1 1364 ? 18.995 4.992 -4.189 1.00 83.69 1364 ILE A C 1
ATOM 10839 O O . ILE A 1 1364 ? 17.944 5.271 -3.615 1.00 83.69 1364 ILE A O 1
ATOM 10843 N N . LEU A 1 1365 ? 19.042 4.119 -5.202 1.00 77.25 1365 LEU A N 1
ATOM 10844 C CA . LEU A 1 1365 ? 17.870 3.479 -5.819 1.00 77.25 1365 LEU A CA 1
ATOM 10845 C C . LEU A 1 1365 ? 17.227 2.436 -4.892 1.00 77.25 1365 LEU A C 1
ATOM 10847 O O . LEU A 1 1365 ? 16.009 2.425 -4.746 1.00 77.25 1365 LEU A O 1
ATOM 10851 N N . ASP A 1 1366 ? 18.030 1.627 -4.198 1.00 84.25 1366 ASP A N 1
ATOM 10852 C CA . ASP A 1 1366 ? 17.569 0.696 -3.161 1.00 84.25 1366 ASP A CA 1
ATOM 10853 C C . ASP A 1 1366 ? 16.806 1.423 -2.066 1.00 84.25 1366 ASP A C 1
ATOM 10855 O O . ASP A 1 1366 ? 15.742 0.982 -1.643 1.00 84.25 1366 ASP A O 1
ATOM 10859 N N . ARG A 1 1367 ? 17.329 2.564 -1.615 1.00 92.06 1367 ARG A N 1
ATOM 10860 C CA . ARG A 1 1367 ? 16.699 3.348 -0.553 1.00 92.06 1367 ARG A CA 1
ATOM 10861 C C . ARG A 1 1367 ? 15.396 3.994 -1.021 1.00 92.06 1367 ARG A C 1
ATOM 10863 O O . ARG A 1 1367 ? 14.458 4.054 -0.234 1.00 92.06 1367 ARG A O 1
ATOM 10870 N N . HIS A 1 1368 ? 15.307 4.433 -2.281 1.00 86.31 1368 HIS A N 1
ATOM 10871 C CA . HIS A 1 1368 ? 14.035 4.875 -2.863 1.00 86.31 1368 HIS A CA 1
ATOM 10872 C C . HIS A 1 1368 ? 13.036 3.715 -2.997 1.00 86.31 1368 HIS A C 1
ATOM 10874 O O . HIS A 1 1368 ? 11.897 3.865 -2.566 1.00 86.31 1368 HIS A O 1
ATOM 10880 N N . ARG A 1 1369 ? 13.450 2.536 -3.480 1.00 82.62 1369 ARG A N 1
ATOM 10881 C CA . ARG A 1 1369 ? 12.568 1.362 -3.614 1.00 82.62 1369 ARG A CA 1
ATOM 10882 C C . ARG A 1 1369 ? 12.125 0.798 -2.258 1.00 82.62 1369 ARG A C 1
ATOM 10884 O O . ARG A 1 1369 ? 10.953 0.478 -2.108 1.00 82.62 1369 ARG A O 1
ATOM 10891 N N . GLN A 1 1370 ? 12.998 0.768 -1.247 1.00 92.38 1370 GLN A N 1
ATOM 10892 C CA . GLN A 1 1370 ? 12.646 0.446 0.148 1.00 92.38 1370 GLN A CA 1
ATOM 10893 C C . GLN A 1 1370 ? 11.558 1.383 0.685 1.00 92.38 1370 GLN A C 1
ATOM 10895 O O . GLN A 1 1370 ? 10.616 0.927 1.320 1.00 92.38 1370 GLN A O 1
ATOM 10900 N N . VAL A 1 1371 ? 11.684 2.688 0.428 1.00 91.94 1371 VAL A N 1
ATOM 10901 C CA . VAL A 1 1371 ? 10.731 3.703 0.895 1.00 91.94 1371 VAL A CA 1
ATOM 10902 C C . VAL A 1 1371 ? 9.419 3.673 0.107 1.00 91.94 1371 VAL A C 1
ATOM 10904 O O . VAL A 1 1371 ? 8.361 3.799 0.716 1.00 91.94 1371 VAL A O 1
ATOM 10907 N N . GLY A 1 1372 ? 9.458 3.493 -1.215 1.00 86.38 1372 GLY A N 1
ATOM 10908 C CA . GLY A 1 1372 ? 8.259 3.435 -2.058 1.00 86.38 1372 GLY A CA 1
ATOM 10909 C C . GLY A 1 1372 ? 7.441 2.154 -1.868 1.00 86.38 1372 GLY A C 1
ATOM 10910 O O . GLY A 1 1372 ? 6.218 2.215 -1.838 1.00 86.38 1372 GLY A O 1
ATOM 10911 N N . ASN A 1 1373 ? 8.097 1.008 -1.649 1.00 88.88 1373 ASN A N 1
ATOM 10912 C CA . ASN A 1 1373 ? 7.420 -0.266 -1.368 1.00 88.88 1373 ASN A CA 1
ATOM 10913 C C . ASN A 1 1373 ? 6.833 -0.349 0.056 1.00 88.88 1373 ASN A C 1
ATOM 10915 O O . ASN A 1 1373 ? 6.080 -1.275 0.351 1.00 88.88 1373 ASN A O 1
ATOM 10919 N N . ALA A 1 1374 ? 7.217 0.545 0.970 1.00 93.31 1374 ALA A N 1
ATOM 10920 C CA . ALA A 1 1374 ? 6.819 0.442 2.368 1.00 93.31 1374 ALA A CA 1
ATOM 10921 C C . ALA A 1 1374 ? 5.374 0.896 2.614 1.00 93.31 1374 ALA A C 1
ATOM 10923 O O . ALA A 1 1374 ? 4.932 1.930 2.114 1.00 93.31 1374 ALA A O 1
ATOM 10924 N N . VAL A 1 1375 ? 4.678 0.188 3.507 1.00 94.81 1375 VAL A N 1
ATOM 10925 C CA . VAL A 1 1375 ? 3.486 0.732 4.169 1.00 94.81 1375 VAL A CA 1
ATOM 10926 C C . VAL A 1 1375 ? 3.919 1.923 5.038 1.00 94.81 1375 VAL A C 1
ATOM 10928 O O . VAL A 1 1375 ? 4.834 1.750 5.851 1.00 94.81 1375 VAL A O 1
ATOM 10931 N N . PRO A 1 1376 ? 3.283 3.106 4.926 1.00 96.62 1376 PRO A N 1
ATOM 10932 C CA . PRO A 1 1376 ? 3.601 4.245 5.780 1.00 96.62 1376 PRO A CA 1
ATOM 10933 C C . PRO A 1 1376 ? 3.391 3.892 7.267 1.00 96.62 1376 PRO A C 1
ATOM 10935 O O . PRO A 1 1376 ? 2.262 3.562 7.658 1.00 96.62 1376 PRO A O 1
ATOM 10938 N N . PRO A 1 1377 ? 4.419 4.003 8.137 1.00 97.00 1377 PRO A N 1
ATOM 10939 C CA . PRO A 1 1377 ? 4.284 3.712 9.564 1.00 97.00 1377 PRO A CA 1
ATOM 10940 C C . PRO A 1 1377 ? 3.109 4.400 10.284 1.00 97.00 1377 PRO A C 1
ATOM 10942 O O . PRO A 1 1377 ? 2.532 3.768 11.168 1.00 97.00 1377 PRO A O 1
ATOM 10945 N N . PRO A 1 1378 ? 2.677 5.635 9.940 1.00 93.25 1378 PRO A N 1
ATOM 10946 C CA . PRO A 1 1378 ? 1.505 6.256 10.565 1.00 93.25 1378 PRO A CA 1
ATOM 10947 C C . PRO A 1 1378 ? 0.195 5.497 10.311 1.00 93.25 1378 PRO A C 1
ATOM 10949 O O . PRO A 1 1378 ? -0.618 5.367 11.227 1.00 93.25 1378 PRO A O 1
ATOM 10952 N N . LEU A 1 1379 ? 0.016 4.961 9.097 1.00 95.06 1379 LEU A N 1
ATOM 10953 C CA . LEU A 1 1379 ? -1.150 4.167 8.700 1.00 95.06 1379 LEU A CA 1
ATOM 10954 C C . LEU A 1 1379 ? -1.146 2.817 9.423 1.00 95.06 1379 LEU A C 1
ATOM 10956 O O . LEU A 1 1379 ? -2.129 2.449 10.065 1.00 95.06 1379 LEU A O 1
ATOM 10960 N N . ALA A 1 1380 ? -0.003 2.127 9.414 1.00 95.12 1380 ALA A N 1
ATOM 10961 C CA . ALA A 1 1380 ? 0.187 0.901 10.181 1.00 95.12 1380 ALA A CA 1
ATOM 10962 C C . ALA A 1 1380 ? -0.044 1.128 11.692 1.00 95.12 1380 ALA A C 1
ATOM 10964 O O . ALA A 1 1380 ? -0.712 0.329 12.345 1.00 95.12 1380 ALA A O 1
ATOM 10965 N N . LYS A 1 1381 ? 0.396 2.263 12.251 1.00 94.56 1381 LYS A N 1
ATOM 10966 C CA . LYS A 1 1381 ? 0.153 2.654 13.653 1.00 94.56 1381 LYS A CA 1
ATOM 10967 C C . LYS A 1 1381 ? -1.314 2.988 13.958 1.00 94.56 1381 LYS A C 1
ATOM 10969 O O . LYS A 1 1381 ? -1.711 2.922 15.121 1.00 94.56 1381 LYS A O 1
ATOM 10974 N N . ALA A 1 1382 ? -2.117 3.372 12.965 1.00 91.25 1382 ALA A N 1
ATOM 10975 C CA . ALA A 1 1382 ? -3.563 3.534 13.123 1.00 91.25 1382 ALA A CA 1
ATOM 10976 C C . ALA A 1 1382 ? -4.254 2.161 13.164 1.00 91.25 1382 ALA A C 1
ATOM 10978 O O . ALA A 1 1382 ? -4.920 1.848 14.147 1.00 91.25 1382 ALA A O 1
ATOM 10979 N N . ILE A 1 1383 ? -3.978 1.296 12.181 1.00 92.88 1383 ILE A N 1
ATOM 10980 C CA . ILE A 1 1383 ? -4.463 -0.098 12.133 1.00 92.88 1383 ILE A CA 1
ATOM 10981 C C . ILE A 1 1383 ? -4.084 -0.858 13.420 1.00 92.88 1383 ILE A C 1
ATOM 10983 O O . ILE A 1 1383 ? -4.901 -1.568 14.006 1.00 92.88 1383 ILE A O 1
ATOM 10987 N N . GLY A 1 1384 ? -2.862 -0.649 13.917 1.00 93.19 1384 GLY A N 1
ATOM 10988 C CA . GLY A 1 1384 ? -2.384 -1.239 15.163 1.00 93.19 1384 GLY A CA 1
ATOM 10989 C C . GLY A 1 1384 ? -3.133 -0.778 16.422 1.00 93.19 1384 GLY A C 1
ATOM 10990 O O . GLY A 1 1384 ? -3.175 -1.528 17.394 1.00 93.19 1384 GLY A O 1
ATOM 10991 N N . LEU A 1 1385 ? -3.760 0.408 16.435 1.00 91.44 1385 LEU A N 1
ATOM 10992 C CA . LEU A 1 1385 ? -4.629 0.807 17.550 1.00 91.44 1385 LEU A CA 1
ATOM 10993 C C . LEU A 1 1385 ? -5.981 0.084 17.521 1.00 91.44 1385 LEU A C 1
ATOM 10995 O O . LEU A 1 1385 ? -6.446 -0.326 18.581 1.00 91.44 1385 LEU A O 1
ATOM 10999 N N . GLU A 1 1386 ? -6.570 -0.156 16.350 1.00 92.75 1386 GLU A N 1
ATOM 11000 C CA . GLU A 1 1386 ? -7.821 -0.926 16.244 1.00 92.75 1386 GLU A CA 1
ATOM 11001 C C . GLU A 1 1386 ? -7.630 -2.374 16.727 1.00 92.75 1386 GLU A C 1
ATOM 11003 O O . GLU A 1 1386 ? -8.441 -2.910 17.488 1.00 92.75 1386 GLU A O 1
ATOM 11008 N N . ILE A 1 1387 ? -6.487 -2.984 16.392 1.00 92.19 1387 ILE A N 1
ATOM 11009 C CA . ILE A 1 1387 ? -6.072 -4.281 16.950 1.00 92.19 1387 ILE A CA 1
ATOM 11010 C C . ILE A 1 1387 ? -5.920 -4.188 18.479 1.00 92.19 1387 ILE A C 1
ATOM 11012 O O . ILE A 1 1387 ? -6.375 -5.078 19.199 1.00 92.19 1387 ILE A O 1
ATOM 11016 N N . LYS A 1 1388 ? -5.342 -3.099 19.008 1.00 91.00 1388 LYS A N 1
ATOM 11017 C CA . LYS A 1 1388 ? -5.200 -2.880 20.459 1.00 91.00 1388 LYS A CA 1
ATOM 11018 C C . LYS A 1 1388 ? -6.549 -2.827 21.180 1.00 91.00 1388 LYS A C 1
ATOM 11020 O O . LYS A 1 1388 ? -6.663 -3.392 22.265 1.00 91.00 1388 LYS A O 1
ATOM 11025 N N . LEU A 1 1389 ? -7.564 -2.196 20.584 1.00 89.69 1389 LEU A N 1
ATOM 11026 C CA . LEU A 1 1389 ? -8.929 -2.177 21.122 1.00 89.69 1389 LEU A CA 1
ATOM 11027 C C . LEU A 1 1389 ? -9.528 -3.590 21.180 1.00 89.69 1389 LEU A C 1
ATOM 11029 O O . LEU A 1 1389 ? -10.104 -3.965 22.200 1.00 89.69 1389 LEU A O 1
ATOM 11033 N N . CYS A 1 1390 ? -9.319 -4.405 20.141 1.00 90.69 1390 CYS A N 1
ATOM 11034 C CA . CYS A 1 1390 ? -9.764 -5.802 20.120 1.00 90.69 1390 CYS A CA 1
ATOM 11035 C C . CYS A 1 1390 ? -9.090 -6.644 21.221 1.00 90.69 1390 CYS A C 1
ATOM 11037 O O . CYS A 1 1390 ? -9.759 -7.418 21.907 1.00 90.69 1390 CYS A O 1
ATOM 11039 N N . LEU A 1 1391 ? -7.781 -6.464 21.439 1.00 89.94 1391 LEU A N 1
ATOM 11040 C CA . LEU A 1 1391 ? -7.046 -7.154 22.507 1.00 89.94 1391 LEU A CA 1
ATOM 11041 C C . LEU A 1 1391 ? -7.506 -6.717 23.910 1.00 89.94 1391 LEU A C 1
ATOM 11043 O O . LEU A 1 1391 ? -7.635 -7.561 24.796 1.00 89.94 1391 LEU A O 1
ATOM 11047 N N . LEU A 1 1392 ? -7.787 -5.424 24.115 1.00 89.38 1392 LEU A N 1
ATOM 11048 C CA . LEU A 1 1392 ? -8.323 -4.906 25.381 1.00 89.38 1392 LEU A CA 1
ATOM 11049 C C . LEU A 1 1392 ? -9.718 -5.472 25.676 1.00 89.38 1392 LEU A C 1
ATOM 11051 O O . LEU A 1 1392 ? -9.948 -5.953 26.785 1.00 89.38 1392 LEU A O 1
ATOM 11055 N N . ALA A 1 1393 ? -10.613 -5.495 24.684 1.00 85.94 1393 ALA A N 1
ATOM 11056 C CA . ALA A 1 1393 ? -11.941 -6.090 24.820 1.00 85.94 1393 ALA A CA 1
ATOM 11057 C C . ALA A 1 1393 ? -11.861 -7.593 25.150 1.00 85.94 1393 ALA A C 1
ATOM 11059 O O . ALA A 1 1393 ? -12.499 -8.055 26.094 1.00 85.94 1393 ALA A O 1
ATOM 11060 N N . SER A 1 1394 ? -11.004 -8.348 24.451 1.00 84.69 1394 SER A N 1
ATOM 11061 C CA . SER A 1 1394 ? -10.789 -9.777 24.727 1.00 84.69 1394 SER A CA 1
ATOM 11062 C C . SER A 1 1394 ? -10.221 -10.035 26.130 1.00 84.69 1394 SER A C 1
ATOM 11064 O O . SER A 1 1394 ? -10.568 -11.040 26.756 1.00 84.69 1394 SER A O 1
ATOM 11066 N N . ALA A 1 1395 ? -9.360 -9.151 26.644 1.00 84.81 1395 ALA A N 1
ATOM 11067 C CA . ALA A 1 1395 ? -8.836 -9.243 28.006 1.00 84.81 1395 ALA A CA 1
ATOM 11068 C C . ALA A 1 1395 ? -9.920 -8.942 29.059 1.00 84.81 1395 ALA A C 1
ATOM 11070 O O . ALA A 1 1395 ? -10.007 -9.649 30.063 1.00 84.81 1395 ALA A O 1
ATOM 11071 N N . GLN A 1 1396 ? -10.782 -7.951 28.807 1.00 80.25 1396 GLN A N 1
ATOM 11072 C CA . GLN A 1 1396 ? -11.926 -7.619 29.664 1.00 80.25 1396 GLN A CA 1
ATOM 11073 C C . GLN A 1 1396 ? -12.981 -8.741 29.685 1.00 80.25 1396 GLN A C 1
ATOM 11075 O O . GLN A 1 1396 ? -13.420 -9.131 30.768 1.00 80.25 1396 GLN A O 1
ATOM 11080 N N . GLU A 1 1397 ? -13.325 -9.330 28.529 1.00 78.19 1397 GLU A N 1
ATOM 11081 C CA . GLU A 1 1397 ? -14.174 -10.533 28.455 1.00 78.19 1397 GLU A CA 1
ATOM 11082 C C . GLU A 1 1397 ? -13.588 -11.666 29.310 1.00 78.19 1397 GLU A C 1
ATOM 11084 O O . GLU A 1 1397 ? -14.277 -12.206 30.179 1.00 78.19 1397 GLU A O 1
ATOM 11089 N N . SER A 1 1398 ? -12.301 -11.977 29.119 1.00 77.62 1398 SER A N 1
ATOM 11090 C CA . SER A 1 1398 ? -11.608 -13.063 29.829 1.00 77.62 1398 SER A CA 1
ATOM 11091 C C . SER A 1 1398 ? -11.584 -12.850 31.346 1.00 77.62 1398 SER A C 1
ATOM 11093 O O . SER A 1 1398 ? -11.834 -13.785 32.105 1.00 77.62 1398 SER A O 1
ATOM 11095 N N . ALA A 1 1399 ? -11.342 -11.615 31.799 1.00 76.50 1399 ALA A N 1
ATOM 11096 C CA . ALA A 1 1399 ? -11.398 -11.261 33.215 1.00 76.50 1399 ALA A CA 1
ATOM 11097 C C . ALA A 1 1399 ? -12.815 -11.432 33.791 1.00 76.50 1399 ALA A C 1
ATOM 11099 O O . ALA A 1 1399 ? -12.971 -12.009 34.864 1.00 76.50 1399 ALA A O 1
ATOM 11100 N N . SER A 1 1400 ? -13.854 -11.000 33.064 1.00 72.38 1400 SER A N 1
ATOM 11101 C CA . SER A 1 1400 ? -15.248 -11.138 33.514 1.00 72.38 1400 SER A CA 1
ATOM 11102 C C . SER A 1 1400 ? -15.701 -12.602 33.629 1.00 72.38 1400 SER A C 1
ATOM 11104 O O . SER A 1 1400 ? -16.400 -12.959 34.577 1.00 72.38 1400 SER A O 1
ATOM 11106 N N . ALA A 1 1401 ? -15.245 -13.472 32.720 1.00 67.25 1401 ALA A N 1
ATOM 11107 C CA . ALA A 1 1401 ? -15.509 -14.908 32.779 1.00 67.25 1401 ALA A CA 1
ATOM 11108 C C . ALA A 1 1401 ? -14.798 -15.575 33.972 1.00 67.25 1401 ALA A C 1
ATOM 11110 O O . ALA A 1 1401 ? -15.396 -16.393 34.669 1.00 67.25 1401 ALA A O 1
ATOM 11111 N N . ALA A 1 1402 ? -13.552 -15.177 34.254 1.00 69.56 1402 ALA A N 1
ATOM 11112 C CA . ALA A 1 1402 ? -12.773 -15.689 35.383 1.00 69.56 1402 ALA A CA 1
ATOM 11113 C C . ALA A 1 1402 ? -13.302 -15.253 36.766 1.00 69.56 1402 ALA A C 1
ATOM 11115 O O . ALA A 1 1402 ? -12.962 -15.884 37.767 1.00 69.56 1402 ALA A O 1
ATOM 11116 N N . VAL A 1 1403 ? -14.120 -14.194 36.839 1.00 68.25 1403 VAL A N 1
ATOM 11117 C CA . VAL A 1 1403 ? -14.864 -13.826 38.058 1.00 68.25 1403 VAL A CA 1
ATOM 11118 C C . VAL A 1 1403 ? -16.085 -14.730 38.229 1.00 68.25 1403 VAL A C 1
ATOM 11120 O O . VAL A 1 1403 ? -16.195 -15.387 39.260 1.00 68.25 1403 VAL A O 1
ATOM 11123 N N . LYS A 1 1404 ? -16.940 -14.852 37.203 1.00 58.44 1404 LYS A N 1
ATOM 11124 C CA . LYS A 1 1404 ? -18.156 -15.686 37.271 1.00 58.44 1404 LYS A CA 1
ATOM 11125 C C . LYS A 1 1404 ? -17.869 -17.144 37.617 1.00 58.44 1404 LYS A C 1
ATOM 11127 O O . LYS A 1 1404 ? -18.497 -17.690 38.515 1.00 58.44 1404 LYS A O 1
ATOM 11132 N N . GLY A 1 1405 ? -16.863 -17.738 36.971 1.00 54.19 1405 GLY A N 1
ATOM 11133 C CA . GLY A 1 1405 ? -16.472 -19.120 37.253 1.00 54.19 1405 GLY A CA 1
ATOM 11134 C C . GLY A 1 1405 ? -15.987 -19.342 38.691 1.00 54.19 1405 GLY A C 1
ATOM 11135 O O . GLY A 1 1405 ? -16.041 -20.468 39.167 1.00 54.19 1405 GLY A O 1
ATOM 11136 N N . LYS A 1 1406 ? -15.548 -18.291 39.405 1.00 55.62 1406 LYS A N 1
ATOM 11137 C CA . LYS A 1 1406 ? -15.234 -18.385 40.838 1.00 55.62 1406 LYS A CA 1
ATOM 11138 C C . LYS A 1 1406 ? -16.483 -18.330 41.705 1.00 55.62 1406 LYS A C 1
ATOM 11140 O O . LYS A 1 1406 ? -16.581 -19.133 42.625 1.00 55.62 1406 LYS A O 1
ATOM 11145 N N . GLU A 1 1407 ? -17.412 -17.424 41.400 1.00 51.94 1407 GLU A N 1
ATOM 11146 C CA . GLU A 1 1407 ? -18.690 -17.306 42.116 1.00 51.94 1407 GLU A CA 1
ATOM 11147 C C . GLU A 1 1407 ? -19.472 -18.628 42.045 1.00 51.94 1407 GLU A C 1
ATOM 11149 O O . GLU A 1 1407 ? -19.887 -19.137 43.085 1.00 51.94 1407 GLU A O 1
ATOM 11154 N N . GLU A 1 1408 ? -19.544 -19.247 40.860 1.00 48.09 1408 GLU A N 1
ATOM 11155 C CA . GLU A 1 1408 ? -20.154 -20.570 40.657 1.00 48.09 1408 GLU A CA 1
ATOM 11156 C C . GLU A 1 1408 ? -19.451 -21.656 41.506 1.00 48.09 1408 GLU A C 1
ATOM 11158 O O . GLU A 1 1408 ? -20.113 -22.312 42.313 1.00 48.09 1408 GLU A O 1
ATOM 11163 N N . THR A 1 1409 ? -18.111 -21.766 41.470 1.00 49.38 1409 THR A N 1
ATOM 11164 C CA . THR A 1 1409 ? -17.357 -22.726 42.319 1.00 49.38 1409 THR A CA 1
ATOM 11165 C C . THR A 1 1409 ? -17.423 -22.462 43.829 1.00 49.38 1409 THR A C 1
ATOM 11167 O O . THR A 1 1409 ? -16.959 -23.292 44.600 1.00 49.38 1409 THR A O 1
ATOM 11170 N N . THR A 1 1410 ? -17.974 -21.329 44.276 1.00 50.28 1410 THR A N 1
ATOM 11171 C CA . THR A 1 1410 ? -18.180 -21.019 45.707 1.00 50.28 1410 THR A CA 1
ATOM 11172 C C . THR A 1 1410 ? -19.630 -21.204 46.166 1.00 50.28 1410 THR A C 1
ATOM 11174 O O . THR A 1 1410 ? -20.009 -20.697 47.219 1.00 50.28 1410 THR A O 1
ATOM 11177 N N . THR A 1 1411 ? -20.448 -21.916 45.380 1.00 48.44 1411 THR A N 1
ATOM 11178 C CA . THR A 1 1411 ? -21.860 -22.211 45.699 1.00 48.44 1411 THR A CA 1
ATOM 11179 C C . THR A 1 1411 ? -22.246 -23.697 45.588 1.00 48.44 1411 THR A C 1
ATOM 11181 O O . THR A 1 1411 ? -23.431 -24.017 45.654 1.00 48.44 1411 THR A O 1
ATOM 11184 N N . GLU A 1 1412 ? -21.263 -24.603 45.477 1.00 40.31 1412 GLU A N 1
ATOM 11185 C CA . GLU A 1 1412 ? -21.449 -26.073 45.489 1.00 40.31 1412 GLU A CA 1
ATOM 11186 C C . GLU A 1 1412 ? -20.747 -26.796 46.674 1.00 40.31 1412 GLU A C 1
ATOM 11188 O O . GLU A 1 1412 ? -20.636 -28.021 46.651 1.00 40.31 1412 GLU A O 1
ATOM 11193 N N . ASP A 1 1413 ? -20.322 -26.057 47.713 1.00 32.91 1413 ASP A N 1
ATOM 11194 C CA . ASP A 1 1413 ? -19.794 -26.547 49.014 1.00 32.91 1413 ASP A CA 1
ATOM 11195 C C . ASP A 1 1413 ? -20.699 -26.073 50.180 1.00 32.91 1413 ASP A C 1
ATOM 11197 O O . ASP A 1 1413 ? -21.089 -24.878 50.167 1.00 32.91 1413 ASP A O 1
#

Mean predicted aligned error: 21.9 Å

Secondary structure (DSSP, 8-state):
----------------SSS--HHHHHHHHHTTTS---HHHHHHHHHHHHTTTS-HHHHHHHHHHHHHHTTTSS-HHHHHHHHHHHTTHHHHHTTTT-------------------------------------------------------------------S--------------------------------------------------------------------------------------------------------------------------------------------------------SSS---------------------------PPP----PPPPB-TTT--BTT-GGGB---PPTTPEEHHHHHT-GGG----TT------TTPPPEEEEEEEEEEETTSBB--GGGSSGGGT--EEEEEEEE-TT----SSTT-EEEEEE----EEEEE--SS-SS-EEEEE-SS-EEEE-PBPTTTHHHHHHHHHHHHHHHHHHHHHHH-TT--HHHHHHHHHTSPPPTTS--S---HHHHHHHHHHHHHHHHHHHTTS-TTSPPGGGSHHHHHHHHHHT---S---S--------------PPPPP---HHHHHHHHHHHHHHHHHHTTSTTSSS------S-SHHHHSPP-SSSHHHHHSGGGT--S-S----GGG--HHHHHHHHHHTTS-------PPPPP-TT-S-B-----S-EEEESS-SEEETTEEE-SEEEETTEEEETT-EEEE-BSSTTSPPEEEEEEEEEEETTEEEEEEEEEEEGGGSTTGGGS-TTEEEEEEEEEEEEGGGEEEEEEEEE-PPPTTGGG-TTSPPPPPPTTGGGS-EEEEEEEEEGGGTEEEPPP-PPPPTTTGGG--HHHHHHHHHHHHHS-EEEEEEEEETTEEEEEEEEETTEEEETT-EEEE-GGG---SS-PPPPP-----------SS--SGGGGTT-----BGGGSPPPPEEEEEEEEEEEEPTTS-EEEEEEEEEEEEEBPGGGSTTGGGGTTTS-TTEEEE---EEEEETTT--EEEEEEEGGG-SS-HHHHHHSSSSEEEEEEEE-TTT--EEPPPGGGS-TT----------------PPPPPPPPP---PPPEEEEEET-TTSHHHHHHHHHTSEEEEEEE-SSHHHHHHHHHH-TTSEEE-S-HHHHTSS---------------TTGGGTS-SSTT--GGG------B-TTSPBPBPPP--B-BTTTBB-TTS-B-BSSGGGGTSPPPGGG---SBSS-THHHHHTTTTGGGTTTTPBP-TTB--SS--SS--TTSTT---B-SSSSSBPPHHHHHHHTT--TT----SSHHHHHHHHHSSPPHHHHHHHHHHHHHHHHHHHHHHHHHHHHHHHHHTS--

Foldseek 3Di:
DDDQDDPFPDDDDDDPQLDQDVVLVVVLVVLVVVPDDLVVSLVVNCVSCVVNDDPVLVVVLVVLVVCVVVVVADPVRSSVVSVVSVVVSNVLSVPPDPDDDDDDDDDPPPPDPDDDDDDDDDDDDDDDDDDDDDDDDDDDDDDDDDDDDDDDDDDDDDDDADRPRDDDDDDDDDDDDDDDDDDDDDDDDDDDDDDDDDDDDDDDDDDDDDDDDDDDDDDDDDDDDDDDDDDDDDDDDDDDDDDDDDDDDDDDDDDDDDDDDDDDDDDDDDDDDDDDDDDDDDYDDDDYDDDDDDDDDDDDDDDDDDDDDDDDDDDDPDPPDDDDDDDDDDDDDDDDDDDDDDDDDDDDDDDPDDDADADPQQRHGPVDPLFAQDDFPPPADADVVQCPDPLQDPDDPPDPDDDDPPAFAEWEWAQKFKDFPVRTTHQPLQCSLVVVRQIFMWGWIGHRPDQDRDSPSTHTHGRFASFNAKAWEDLPPDQDIWIWTDHVHHIYIYDYYNPSCLVSVLVVRLLRVLLSQLQNVLVVCLQDAQVVSQVSQQPDARDPSRPDRGGGPLSCLLNVQSSLVVQVVVQVPDDPSDDRSCLHNSNLLSCQLSVHDPQADPDDRPHPPPCPPPPDDDDDDFDDFPVRVVLVVVVVVVVVVVVLPDDPPDDPPQDAPCPHVLQVDDQPLPDPVNCQDVVSPHVCRVVDGRPSNPHVVRSNVVSVVVVDDVPVDPDDPFDDDQPPAAFDFADWPDKAADDAFPDDDPFKTWGQWIATNNDIDGQQFKFWFHGPDPNDDIWIFGFQTWIQGPVGTKTKTQTWDAPLNAPCNPSDDRQETAGELDMDMDHPSRTPGTAAEAEDEADPCNVVCRRPDDDDDDVPVVVVRYGYYQFHADRRVSDTHGPDPDDDDPVCNNRDDPSVVVVVVQCVLAQKDADAWDDDDPQKTWGQWIHHNNDIDGQFWKFWFFPPQDADPDPDDDDDPPPPPDPPDCPPWHFLLLLPPSDDPPFFLVPPGDGTWMWGFHIWIAHADPPRDTDSVFIKTKTWTKADLLSAPCHPVSVPPDDPQEIATEPDIDMGGPVGTSDTAAEAEQVQDPDHPVCQPLVDPRYHYYQWHADRVVSDTHGDDQVRHDPPCPDDDPDPDDDDDDDDDDDDDPDDDPDQDDADADEAECCQLNQLVLLLVSLVRHQDAEYEHLPVQRLVSVCVVRVNHDYHNRHPSQVSDPHDDDDDDADDDDDDDQPLLVQQDLDPQTALRSHTQDWDQDPVRDIAHRQAQDDAQPVSGADPVRHHQHQFCCSVVDPGDSVSADGSTSRHSSQSHSCVPVSSLRQQRAEDDPSGAQDQQDLDADSSGPRNRQRYSPDSDGDFLQVLQVSLVHDPPRGGGGYRSRSSNSSNPHRRSSVSNSVSNVVVVVVVVVVVVVVVVVVVVVVVVVPPD

Radius of gyration: 43.77 Å; Cα contacts (8 Å, |Δi|>4): 1855; chains: 1; bounding box: 115×137×116 Å

pLDDT: mean 72.1, std 23.89, range [24.14, 98.25]

Sequence (1413 aa):
MPARTAPARVPALASPAGSLPDHVRRRLKDLERDGLTEKECVKEKLNLLHEFLQTEIKSQLCDLETKLHKEELSEEGYLAKVKTLLNKDLCLENGTLSLTQKANGCPANGSRPTWKAEMADSNRSPRSRPKPRGPRRSKSDSETMIEASSSSVATRRTTRQTTITSHFKGPAKRKPKEDSEKGNANESAAEERDQDKKRRVAGTESRASRAGESVEKPERVRPGTQLCQEEQGEQEDDRRPRRQTRELASRRKSREDPDREARPGTHLDVDDDDEKDKRSSRPRSQPRDLATKRRPKEEVEQITPEPPEGKDEDEREEKRRKTTRKKPEPLSIPVQSRVERKASQGKASAIPKLNPPQCPECGQYLDDPDLKYQQHPVDAVDEPQMLTNEALSVFDSNSSWFETYDSSPMHKFTFFSVYCSRGHLCPVDTGLIEKNVELYFSGVAKAIHEENPSVEGGVNGKNLGPINQWWISGFDGGEKALIGFSTAFAEYFLMEPSPEYAPIFGLMQEKIYISKIVVEFLQSNPDAVYEDLINKIETTVPPSAINVNRFTEDSLLRHAQFVVSQVESYDDAKDDDETPIFLSPCMRSLIHLAGVSLGQRRATRRTVINSAKVKRKGPTKATTTKLVYQIFDTFFSEQIEKDDKEDKENTMKRRRCGVCEVCQQPECGKCKACKDMVKFGGTGRSKQACLKRRCPNLAVKEADEDEEADDDIPELPSPKKLHQGKKKKQNKDRISWLGEPVKIEENRTYYWKVSIDEETLEVGDCVSVIPDDPSKPLYLARVTALWEDKNGQMFHAHWFCAGTDTVLGATSDPLELFLVGECENMQLSYIHSKVKVIYRGPSPNWAMEGGMDPEAMLPGAEDGKTYFYQFWYSQDYARFESPPKTQPAEDNKHKFCLSCIRLAELRQKEMPKVLEQLEEVDGRVYCSSITKNGVVYRLGDSVYLPPEAFTFNIKMASPMKRSKRDPVNENPVPRDTYRKYSDYIKGSNLDAPEPYRIGRIKEIYCGKKKGGKVNEADIKIRLYKFYRPENTHKSIQATYHADINLLYWSDEEAVVDFSDVQGRCTVEYGEDLLESIQDYSQGGPDRFYFLEAYNSKTKSFEDPPNHARSPGNKGKGKGKGKGKGKPQVSEPKEPEAAIKLPKLRTLDVFSGCGGLTEGFHQAGISETLWAIEMWEPAAQAFRLNNPGTTVFTEDCNVLLKPAHPQGPYPQVHERAGGCRMRHIPLSPGSDWRDLPNIQVRLRDGVITNKLRYTFHDTKNGCSSTGALRGVCSCAEGKTCDPASRQFNTLIPWCLPHTGNRHNHWAGLYGRLEWDGFFSTTVTNPEPMGKQGRVLHPEQHRVVSVRECARSQGFPDTYRLFGNILDRHRQVGNAVPPPLAKAIGLEIKLCLLASAQESASAAVKGKEETTTED

Solvent-accessible surface area (backbone atoms only — not comparable to full-atom values): 89833 Å² total; per-residue (Å²): 134,69,83,82,77,70,90,68,84,78,74,96,69,82,78,72,94,77,66,80,54,67,70,54,54,49,50,61,57,46,54,77,68,69,79,60,54,74,66,54,35,51,51,53,50,45,66,69,38,59,84,75,54,52,70,72,53,53,50,53,47,55,58,45,50,55,28,45,78,65,68,77,35,53,72,70,59,43,54,56,48,50,60,56,50,43,60,47,54,65,45,60,70,44,67,93,64,92,77,76,91,71,65,90,77,86,81,87,75,80,80,80,80,91,70,88,81,83,90,82,87,86,90,86,89,90,83,85,85,82,87,84,89,86,90,86,89,87,89,86,91,82,90,84,89,81,88,86,84,88,87,86,82,82,90,82,80,87,78,90,83,75,82,96,60,79,96,80,88,83,87,89,77,90,84,89,79,90,84,87,84,92,88,90,80,89,83,90,88,91,89,90,88,89,87,88,86,91,87,82,87,87,80,86,89,79,90,82,86,85,89,80,87,91,86,80,88,82,90,84,86,88,89,89,78,90,76,88,80,88,86,88,86,85,86,88,86,85,80,86,84,88,79,89,80,91,80,86,84,88,82,92,86,94,80,88,88,91,83,91,89,89,89,91,85,83,90,83,90,84,86,88,86,87,82,88,82,90,87,88,88,86,87,87,86,87,88,88,90,89,86,90,93,84,89,84,91,82,90,88,85,86,85,86,86,91,88,84,88,82,91,88,84,96,83,87,89,86,88,88,87,88,78,90,84,81,89,84,86,89,81,89,90,90,85,93,88,89,86,89,84,87,81,86,89,85,90,78,79,92,73,82,85,72,77,78,59,52,39,89,78,80,63,49,60,66,86,49,80,85,39,55,59,86,76,74,60,80,89,39,31,49,48,76,62,43,73,69,36,72,67,52,59,88,70,65,96,84,70,93,74,84,84,64,98,85,65,64,54,64,31,24,34,15,49,27,40,43,21,36,92,83,42,36,55,49,69,73,86,79,48,43,44,85,66,74,36,58,34,27,30,33,30,25,39,28,28,63,88,61,85,70,57,61,71,72,83,41,44,38,27,30,72,30,55,48,47,72,39,58,35,56,37,56,84,78,82,56,96,61,73,41,41,37,40,28,40,92,73,36,36,34,37,56,62,43,57,21,84,86,33,36,69,59,48,45,65,47,49,57,45,50,53,52,30,43,54,51,49,59,46,34,78,73,40,53,81,37,44,47,68,56,53,45,50,53,42,51,72,38,79,53,57,88,88,44,99,49,94,56,47,44,66,67,57,49,58,74,33,40,60,58,31,51,51,52,36,52,54,49,46,78,68,54,71,96,85,62,84,56,59,58,64,15,54,22,42,47,48,50,35,57,48,56,56,49,81,62,46,64,84,87,80,69,56,68,60,69,76,78,77,74,78,74,81,67,85,71,85,81,76,78,68,68,41,58,55,60,46,52,56,52,54,51,53,55,52,58,47,61,70,42,69,81,73,65,81,86,79,77,73,85,76,84,68,62,80,62,74,38,53,30,48,65,48,73,75,78,63,73,48,76,37,25,41,32,33,55,94,60,75,22,84,45,77,84,74,52,68,29,67,80,40,61,37,53,72,32,54,46,51,48,58,47,58,76,65,54,72,81,78,87,65,72,90,73,77,79,82,74,70,86,77,77,62,63,65,38,74,47,95,71,91,44,79,46,78,46,79,69,74,75,46,79,52,105,69,36,42,24,34,58,31,34,33,48,71,84,47,78,49,41,66,70,40,31,34,32,30,44,47,61,52,87,88,53,71,78,42,39,24,33,32,29,23,35,33,38,40,97,90,42,56,32,32,29,36,41,34,47,41,53,29,58,80,44,96,56,23,90,76,37,58,93,49,37,33,26,43,37,86,41,64,49,81,43,54,54,50,33,52,70,43,80,38,47,72,43,79,58,69,84,58,100,59,50,92,73,51,78,67,44,82,72,81,78,81,67,94,56,50,89,70,81,47,46,35,33,31,58,37,23,44,40,82,94,72,73,41,78,39,76,62,81,86,79,73,72,50,90,94,39,56,73,55,45,44,73,35,61,48,56,56,46,52,48,52,64,29,53,44,56,39,76,75,40,77,72,53,77,56,98,72,30,45,30,36,52,29,34,35,38,70,70,46,78,47,39,65,68,41,26,35,31,27,53,59,82,66,60,84,70,90,55,81,74,77,72,79,72,75,72,72,80,71,71,77,80,60,66,61,99,58,39,51,53,50,76,70,50,80,85,61,78,77,82,70,41,56,85,79,54,80,73,71,66,38,42,31,34,33,67,46,38,36,22,45,54,42,103,76,79,45,78,27,54,93,49,38,34,35,33,25,32,37,46,39,43,50,47,65,40,98,64,25,67,74,42,47,84,84,48,62,97,42,50,37,23,43,31,96,51,74,51,70,43,55,59,85,54,53,76,48,76,35,48,71,46,43,55,96,74,53,96,59,53,73,68,52,55,52,67,75,48,80,60,46,33,33,25,78,38,18,48,40,72,86,83,68,44,74,42,80,59,56,81,86,71,50,68,100,77,76,78,70,92,69,94,70,94,72,94,79,92,80,84,78,88,77,80,77,80,77,76,78,78,76,78,82,82,70,82,55,43,82,33,75,38,74,73,34,44,34,29,28,46,58,51,6,23,44,75,42,58,41,41,42,61,47,32,34,28,16,56,54,52,48,25,34,51,7,26,43,71,69,37,83,79,32,52,68,43,70,38,55,65,50,41,70,75,39,96,72,86,90,86,85,91,86,90,89,84,83,91,84,90,68,74,61,56,48,68,51,36,60,69,55,79,90,27,16,54,41,56,27,51,58,44,67,50,74,46,95,87,67,52,67,30,36,57,72,69,51,80,25,59,14,76,87,75,42,54,48,101,84,68,44,50,61,8,44,31,45,43,36,66,74,43,75,73,49,82,83,49,68,64,71,66,30,60,46,58,49,37,51,70,61,29,18,91,78,51,77,51,50,71,41,26,49,4,40,35,40,90,69,36,60,82,67,81,61,54,39,65,79,36,42,82,46,103,70,8,45,29,27,35,46,77,58,56,43,63,62,47,56,65,56,50,31,50,74,39,43,48,61,88,84,62,52,73,34,74,54,72,61,48,32,20,33,35,47,32,72,33,51,35,20,52,59,31,26,50,57,22,43,58,53,44,52,54,54,51,50,52,49,52,53,52,52,54,50,62,49,51,61,48,58,58,70,68,69,82,119

Nearest PDB structures (foldseek):
  6x9k-assembly1_A  TM=8.947E-01  e=8.779E-90  Homo sapiens
  6pzv-assembly2_G  TM=9.260E-01  e=2.644E-34  Bos taurus
  5ydr-assembly1_B  TM=8.911E-01  e=3.851E-34  Homo sapiens
  5wvo-assembly1_C  TM=9.321E-01  e=5.969E-33  Homo sapiens
  6pzv-assembly1_C  TM=9.411E-01  e=6.405E-31  Bos taurus